Protein AF-0000000083108291 (afdb_homodimer)

Nearest PDB structures (foldseek):
  1y10-assembly2_C  TM=6.470E-01  e=4.473E-49  Mycobacterium tuberculosis
  1y10-assembly3_D  TM=6.664E-01  e=6.199E-48  Mycobacterium tuberculosis
  1y10-assembly3_B  TM=6.354E-01  e=3.206E-47  Mycobacterium tuberculosis
  2ev4-assembly1_B  TM=9.741E-01  e=1.485E-22  Mycobacterium tuberculosis
  5d15-assembly1_B  TM=8.722E-01  e=3.682E-12  Mycobacterium avium subsp. avium 10-9275

Sequence (782 aa):
MLIAPHHRLPALYVVVVEGHGAAGGDQDIDDLLEGLEGAARTERAELVRWLLGQGVTADEIRSTSPPLLLATRHLIGDDGTYVSTREISETHGIDLTLLQRVQRAIGLVRVDDPDAVVHMRADGEAAAHAQQFVELGLDPDQLVLVVRVLAEGLSRAAEVMRYTALSAIMRPGASEVEIAKSSKELVGRIAPMLGPMIQDMLFMQLRHMMETEAINAAERAAGKPLPGAREVTVGFADLVGFTRMGEAVSAEELGQVANRLADLARDVTVPPVRFIKTIGDAVMFVCPEPVPLLDVLLKLVDAVDTDNEFPRLRAGVASGMAVSRAGDWFGSPVNVASRVTDVARPGAVLVADSVWETIDGSGEFQGSFAGARRFKGIKSEVKVFRVRRGTMLIAPHHRLPALYVVVVEGHGAAGGDQDIDDLLEGLEGAARTERAELVRWLLGQGVTADEIRSTSPPLLLATRHLIGDDGTYVSTREISETHGIDLTLLQRVQRAIGLVRVDDPDAVVHMRADGEAAAHAQQFVELGLDPDQLVLVVRVLAEGLSRAAEVMRYTALSAIMRPGASEVEIAKSSKELVGRIAPMLGPMIQDMLFMQLRHMMETEAINAAERAAGKPLPGAREVTVGFADLVGFTRMGEAVSAEELGQVANRLADLARDVTVPPVRFIKTIGDAVMFVCPEPVPLLDVLLKLVDAVDTDNEFPRLRAGVASGMAVSRAGDWFGSPVNVASRVTDVARPGAVLVADSVWETIDGSGEFQGSFAGARRFKGIKSEVKVFRVRRGT

Structure (mmCIF, N/CA/C/O backbone):
data_AF-0000000083108291-model_v1
#
loop_
_entity.id
_entity.type
_entity.pdbx_description
1 polymer 'pH-sensitive adenylate cyclase'
#
loop_
_atom_site.group_PDB
_atom_site.id
_atom_site.type_symbol
_atom_site.label_atom_id
_atom_site.label_alt_id
_atom_site.label_comp_id
_atom_site.label_asym_id
_atom_site.label_entity_id
_atom_site.label_seq_id
_atom_site.pdbx_PDB_ins_code
_atom_site.Cartn_x
_atom_site.Cartn_y
_atom_site.Cartn_z
_atom_site.occupancy
_atom_site.B_iso_or_equiv
_atom_site.auth_seq_id
_atom_site.auth_comp_id
_atom_site.auth_asym_id
_atom_site.auth_atom_id
_atom_site.pdbx_PDB_model_num
ATOM 1 N N . MET A 1 1 ? -18.422 -33 38.812 1 21.42 1 MET A N 1
ATOM 2 C CA . MET A 1 1 ? -17.922 -31.656 39.156 1 21.42 1 MET A CA 1
ATOM 3 C C . MET A 1 1 ? -18.484 -30.609 38.188 1 21.42 1 MET A C 1
ATOM 5 O O . MET A 1 1 ? -18.438 -30.797 36.969 1 21.42 1 MET A O 1
ATOM 9 N N . LEU A 1 2 ? -19.172 -29.578 38.688 1 21.98 2 LEU A N 1
ATOM 10 C CA . LEU A 1 2 ? -20.234 -28.734 38.156 1 21.98 2 LEU A CA 1
ATOM 11 C C . LEU A 1 2 ? -19.688 -27.766 37.094 1 21.98 2 LEU A C 1
ATOM 13 O O . LEU A 1 2 ? -18.656 -27.125 37.312 1 21.98 2 LEU A O 1
ATOM 17 N N . ILE A 1 3 ? -19.953 -27.984 35.875 1 22.77 3 ILE A N 1
ATOM 18 C CA . ILE A 1 3 ? -19.531 -27.328 34.625 1 22.77 3 ILE A CA 1
ATOM 19 C C . ILE A 1 3 ? -19.938 -25.859 34.656 1 22.77 3 ILE A C 1
ATOM 21 O O . ILE A 1 3 ? -21.125 -25.531 34.688 1 22.77 3 ILE A O 1
ATOM 25 N N . ALA A 1 4 ? -19.156 -25.062 35.406 1 24.12 4 ALA A N 1
ATOM 26 C CA . ALA A 1 4 ? -19.609 -23.703 35.719 1 24.12 4 ALA A CA 1
ATOM 27 C C . ALA A 1 4 ? -20.031 -22.984 34.438 1 24.12 4 ALA A C 1
ATOM 29 O O . ALA A 1 4 ? -19.469 -23.203 33.375 1 24.12 4 ALA A O 1
ATOM 30 N N . PRO A 1 5 ? -21.125 -22.359 34.469 1 25.02 5 PRO A N 1
ATOM 31 C CA . PRO A 1 5 ? -21.906 -21.734 33.375 1 25.02 5 PRO A CA 1
ATOM 32 C C . PRO A 1 5 ? -21.094 -20.703 32.594 1 25.02 5 PRO A C 1
ATOM 34 O O . PRO A 1 5 ? -20.078 -20.219 33.062 1 25.02 5 PRO A O 1
ATOM 37 N N . HIS A 1 6 ? -21.297 -20.719 31.297 1 24.64 6 HIS A N 1
ATOM 38 C CA . HIS A 1 6 ? -20.812 -19.984 30.141 1 24.64 6 HIS A CA 1
ATOM 39 C C . HIS A 1 6 ? -20.922 -18.484 30.344 1 24.64 6 HIS A C 1
ATOM 41 O O . HIS A 1 6 ? -22 -17.969 30.625 1 24.64 6 HIS A O 1
ATOM 47 N N . HIS A 1 7 ? -19.969 -17.906 31.031 1 23.61 7 HIS A N 1
ATOM 48 C CA . HIS A 1 7 ? -19.953 -16.484 31.375 1 23.61 7 HIS A CA 1
ATOM 49 C C . HIS A 1 7 ? -20.234 -15.617 30.156 1 23.61 7 HIS A C 1
ATOM 51 O O . HIS A 1 7 ? -19.641 -15.805 29.109 1 23.61 7 HIS A O 1
ATOM 57 N N . ARG A 1 8 ? -21.453 -15.164 30 1 24.38 8 ARG A N 1
ATOM 58 C CA . ARG A 1 8 ? -22.031 -14.203 29.078 1 24.38 8 ARG A CA 1
ATOM 59 C C . ARG A 1 8 ? -21.109 -13.008 28.875 1 24.38 8 ARG A C 1
ATOM 61 O O . ARG A 1 8 ? -20.547 -12.477 29.844 1 24.38 8 ARG A O 1
ATOM 68 N N . LEU A 1 9 ? -20.484 -12.992 27.766 1 25.38 9 LEU A N 1
ATOM 69 C CA . LEU A 1 9 ? -19.641 -11.875 27.375 1 25.38 9 LEU A CA 1
ATOM 70 C C . LEU A 1 9 ? -20.344 -10.547 27.641 1 25.38 9 LEU A C 1
ATOM 72 O O . LEU A 1 9 ? -21.484 -10.352 27.203 1 25.38 9 LEU A O 1
ATOM 76 N N . PRO A 1 10 ? -20.109 -9.93 28.734 1 24.59 10 PRO A N 1
ATOM 77 C CA . PRO A 1 10 ? -20.875 -8.734 29.109 1 24.59 10 PRO A CA 1
ATOM 78 C C . PRO A 1 10 ? -21.047 -7.754 27.953 1 24.59 10 PRO A C 1
ATOM 80 O O . PRO A 1 10 ? -20.234 -7.727 27.031 1 24.59 10 PRO A O 1
ATOM 83 N N . ALA A 1 11 ? -22.312 -7.508 27.578 1 24.47 11 ALA A N 1
ATOM 84 C CA . ALA A 1 11 ? -22.812 -6.434 26.734 1 24.47 11 ALA A CA 1
ATOM 85 C C . ALA A 1 11 ? -22.047 -5.137 26.969 1 24.47 11 ALA A C 1
ATOM 87 O O . ALA A 1 11 ? -21.672 -4.832 28.109 1 24.47 11 ALA A O 1
ATOM 88 N N . LEU A 1 12 ? -21.391 -4.75 26 1 25.22 12 LEU A N 1
ATOM 89 C CA . LEU A 1 12 ? -20.797 -3.418 25.984 1 25.22 12 LEU A CA 1
ATOM 90 C C . LEU A 1 12 ? -21.75 -2.379 26.531 1 25.22 12 LEU A C 1
ATOM 92 O O . LEU A 1 12 ? -22.812 -2.137 25.953 1 25.22 12 LEU A O 1
ATOM 96 N N . TYR A 1 13 ? -22.016 -2.51 27.844 1 23.64 13 TYR A N 1
ATOM 97 C CA . TYR A 1 13 ? -22.781 -1.426 28.438 1 23.64 13 TYR A CA 1
ATOM 98 C C . TYR A 1 13 ? -22.297 -0.071 27.938 1 23.64 13 TYR A C 1
ATOM 100 O O . TYR A 1 13 ? -21.109 0.237 28 1 23.64 13 TYR A O 1
ATOM 108 N N . VAL A 1 14 ? -22.906 0.327 26.891 1 25.59 14 VAL A N 1
ATOM 109 C CA . VAL A 1 14 ? -22.859 1.754 26.594 1 25.59 14 VAL A CA 1
ATOM 110 C C . VAL A 1 14 ? -23.203 2.559 27.844 1 25.59 14 VAL A C 1
ATOM 112 O O . VAL A 1 14 ? -24.344 2.531 28.312 1 25.59 14 VAL A O 1
ATOM 115 N N . VAL A 1 15 ? -22.406 2.395 28.797 1 26.56 15 VAL A N 1
ATOM 116 C CA . VAL A 1 15 ? -22.672 3.336 29.875 1 26.56 15 VAL A CA 1
ATOM 117 C C . VAL A 1 15 ? -22.844 4.746 29.312 1 26.56 15 VAL A C 1
ATOM 119 O O . VAL A 1 15 ? -21.891 5.301 28.734 1 26.56 15 VAL A O 1
ATOM 122 N N . VAL A 1 16 ? -24.031 4.969 28.859 1 26.64 16 VAL A N 1
ATOM 123 C CA . VAL A 1 16 ? -24.406 6.367 28.688 1 26.64 16 VAL A CA 1
ATOM 124 C C . VAL A 1 16 ? -24.078 7.156 29.953 1 26.64 16 VAL A C 1
ATOM 126 O O . VAL A 1 16 ? -24.688 6.934 31 1 26.64 16 VAL A O 1
ATOM 129 N N . VAL A 1 17 ? -22.859 7.316 30.219 1 27.98 17 VAL A N 1
ATOM 130 C CA . VAL A 1 17 ? -22.672 8.289 31.297 1 27.98 17 VAL A CA 1
ATOM 131 C C . VAL A 1 17 ? -23.594 9.492 31.078 1 27.98 17 VAL A C 1
ATOM 133 O O . VAL A 1 17 ? -23.594 10.086 30 1 27.98 17 VAL A O 1
ATOM 136 N N . GLU A 1 18 ? -24.688 9.398 31.656 1 28.75 18 GLU A N 1
ATOM 137 C CA . GLU A 1 18 ? -25.469 10.633 31.797 1 28.75 18 GLU A CA 1
ATOM 138 C C . GLU A 1 18 ? -24.562 11.812 32.125 1 28.75 18 GLU A C 1
ATOM 140 O O . GLU A 1 18 ? -23.953 11.852 33.219 1 28.75 18 GLU A O 1
ATOM 145 N N . GLY A 1 19 ? -23.719 12.172 31.156 1 28.59 19 GLY A N 1
ATOM 146 C CA . GLY A 1 19 ? -23.078 13.453 31.438 1 28.59 19 GLY A CA 1
ATOM 147 C C . GLY A 1 19 ? -24 14.43 32.156 1 28.59 19 GLY A C 1
ATOM 148 O O . GLY A 1 19 ? -25.188 14.523 31.828 1 28.59 19 GLY A O 1
ATOM 149 N N . HIS A 1 20 ? -23.969 14.477 33.469 1 30.94 20 HIS A N 1
ATOM 150 C CA . HIS A 1 20 ? -24.562 15.641 34.125 1 30.94 20 HIS A CA 1
ATOM 151 C C . HIS A 1 20 ? -24.609 16.844 33.188 1 30.94 20 HIS A C 1
ATOM 153 O O . HIS A 1 20 ? -23.594 17.203 32.594 1 30.94 20 HIS A O 1
ATOM 159 N N . GLY A 1 21 ? -25.688 16.984 32.469 1 32.84 21 GLY A N 1
ATOM 160 C CA . GLY A 1 21 ? -26.047 18.234 31.812 1 32.84 21 GLY A CA 1
ATOM 161 C C . GLY A 1 21 ? -25.469 19.453 32.5 1 32.84 21 GLY A C 1
ATOM 162 O O . GLY A 1 21 ? -26.016 19.938 33.5 1 32.84 21 GLY A O 1
ATOM 163 N N . ALA A 1 22 ? -24.156 19.531 32.688 1 34.41 22 ALA A N 1
ATOM 164 C CA . ALA A 1 22 ? -23.734 20.875 33.094 1 34.41 22 ALA A CA 1
ATOM 165 C C . ALA A 1 22 ? -24.594 21.938 32.438 1 34.41 22 ALA A C 1
ATOM 167 O O . ALA A 1 22 ? -24.844 21.891 31.234 1 34.41 22 ALA A O 1
ATOM 168 N N . ALA A 1 23 ? -25.484 22.516 33.094 1 36.66 23 ALA A N 1
ATOM 169 C CA . ALA A 1 23 ? -26.141 23.781 32.812 1 36.66 23 ALA A CA 1
ATOM 170 C C . ALA A 1 23 ? -25.281 24.688 31.953 1 36.66 23 ALA A C 1
ATOM 172 O O . ALA A 1 23 ? -24.062 24.75 32.125 1 36.66 23 ALA A O 1
ATOM 173 N N . GLY A 1 24 ? -25.547 24.938 30.656 1 37.31 24 GLY A N 1
ATOM 174 C CA . GLY A 1 24 ? -25.094 25.969 29.734 1 37.31 24 GLY A CA 1
ATOM 175 C C . GLY A 1 24 ? -24.641 27.234 30.438 1 37.31 24 GLY A C 1
ATOM 176 O O . GLY A 1 24 ? -25.219 28.312 30.234 1 37.31 24 GLY A O 1
ATOM 177 N N . GLY A 1 25 ? -24.219 27.078 31.656 1 38.25 25 GLY A N 1
ATOM 178 C CA . GLY A 1 25 ? -23.781 28.359 32.188 1 38.25 25 GLY A CA 1
ATOM 179 C C . GLY A 1 25 ? -22.797 29.078 31.281 1 38.25 25 GLY A C 1
ATOM 180 O O . GLY A 1 25 ? -22.234 28.469 30.359 1 38.25 25 GLY A O 1
ATOM 181 N N . ASP A 1 26 ? -22.859 30.344 31.016 1 47.97 26 ASP A N 1
ATOM 182 C CA . ASP A 1 26 ? -21.984 31.297 30.344 1 47.97 26 ASP A CA 1
ATOM 183 C C . ASP A 1 26 ? -20.516 30.953 30.562 1 47.97 26 ASP A C 1
ATOM 185 O O . ASP A 1 26 ? -19.906 31.406 31.547 1 47.97 26 ASP A O 1
ATOM 189 N N . GLN A 1 27 ? -20.141 29.703 30.531 1 58.41 27 GLN A N 1
ATOM 190 C CA . GLN A 1 27 ? -18.75 29.359 30.766 1 58.41 27 GLN A CA 1
ATOM 191 C C . GLN A 1 27 ? -17.812 30.281 29.984 1 58.41 27 GLN A C 1
ATOM 193 O O . GLN A 1 27 ? -18.062 30.578 28.812 1 58.41 27 GLN A O 1
ATOM 198 N N . ASP A 1 28 ? -17.047 30.953 30.594 1 74.38 28 ASP A N 1
ATOM 199 C CA . ASP A 1 28 ? -16.016 31.859 30.094 1 74.38 28 ASP A CA 1
ATOM 200 C C . ASP A 1 28 ? -15.062 31.156 29.141 1 74.38 28 ASP A C 1
ATOM 202 O O . ASP A 1 28 ? -14.297 30.281 29.562 1 74.38 28 ASP A O 1
ATOM 206 N N . ILE A 1 29 ? -15.492 31.062 27.844 1 88 29 ILE A N 1
ATOM 207 C CA . ILE A 1 29 ? -14.688 30.422 26.812 1 88 29 ILE A CA 1
ATOM 208 C C . ILE A 1 29 ? -13.609 31.375 26.328 1 88 29 ILE A C 1
ATOM 210 O O . ILE A 1 29 ? -12.961 31.125 25.312 1 88 29 ILE A O 1
ATOM 214 N N . ASP A 1 30 ? -13.43 32.469 27.031 1 88.88 30 ASP A N 1
ATOM 215 C CA . ASP A 1 30 ? -12.492 33.5 26.562 1 88.88 30 ASP A CA 1
ATOM 216 C C . ASP A 1 30 ? -11.078 32.938 26.438 1 88.88 30 ASP A C 1
ATOM 218 O O . ASP A 1 30 ? -10.352 33.281 25.5 1 88.88 30 ASP A O 1
ATOM 222 N N . ASP A 1 31 ? -10.797 32.031 27.328 1 89.12 31 ASP A N 1
ATOM 223 C CA . ASP A 1 31 ? -9.461 31.422 27.312 1 89.12 31 ASP A CA 1
ATOM 224 C C . ASP A 1 31 ? -9.266 30.547 26.078 1 89.12 31 ASP A C 1
ATOM 226 O O . ASP A 1 31 ? -8.141 30.312 25.656 1 89.12 31 ASP A O 1
ATOM 230 N N . LEU A 1 32 ? -10.391 30.141 25.516 1 92.12 32 LEU A N 1
ATOM 231 C CA . LEU A 1 32 ? -10.336 29.234 24.359 1 92.12 32 LEU A CA 1
ATOM 232 C C . LEU A 1 32 ? -10.336 30.031 23.062 1 92.12 32 LEU A C 1
ATOM 234 O O . LEU A 1 32 ? -10.195 29.453 21.984 1 92.12 32 LEU A O 1
ATOM 238 N N . LEU A 1 33 ? -10.531 31.312 23.141 1 92 33 LEU A N 1
ATOM 239 C CA . LEU A 1 33 ? -10.641 32.156 21.969 1 92 33 LEU A CA 1
ATOM 240 C C . LEU A 1 33 ? -9.438 33.094 21.859 1 92 33 LEU A C 1
ATOM 242 O O . LEU A 1 33 ? -9.484 34.094 21.125 1 92 33 LEU A O 1
ATOM 246 N N . GLU A 1 34 ? -8.406 32.781 22.594 1 86.5 34 GLU A N 1
ATOM 247 C CA . GLU A 1 34 ? -7.234 33.656 22.625 1 86.5 34 GLU A CA 1
ATOM 248 C C . GLU A 1 34 ? -6.629 33.812 21.234 1 86.5 34 GLU A C 1
ATOM 250 O O . GLU A 1 34 ? -6.5 32.844 20.5 1 86.5 34 GLU A O 1
ATOM 255 N N . GLY A 1 35 ? -6.289 35.062 20.938 1 85.06 35 GLY A N 1
ATOM 256 C CA . GLY A 1 35 ? -5.617 35.375 19.688 1 85.06 35 GLY A CA 1
ATOM 257 C C . GLY A 1 35 ? -6.578 35.594 18.531 1 85.06 35 GLY A C 1
ATOM 258 O O . GLY A 1 35 ? -6.156 35.969 17.438 1 85.06 35 GLY A O 1
ATOM 259 N N . LEU A 1 36 ? -7.855 35.406 18.734 1 88.62 36 LEU A N 1
ATOM 260 C CA . LEU A 1 36 ? -8.844 35.594 17.688 1 88.62 36 LEU A CA 1
ATOM 261 C C . LEU A 1 36 ? -9.586 36.938 17.875 1 88.62 36 LEU A C 1
ATOM 263 O O . LEU A 1 36 ? -9.82 37.344 19 1 88.62 36 LEU A O 1
ATOM 267 N N . GLU A 1 37 ? -9.789 37.531 16.719 1 90.44 37 GLU A N 1
ATOM 268 C CA . GLU A 1 37 ? -10.516 38.781 16.75 1 90.44 37 GLU A CA 1
ATOM 269 C C . GLU A 1 37 ? -11.562 38.844 15.633 1 90.44 37 GLU A C 1
ATOM 271 O O . GLU A 1 37 ? -11.586 38 14.75 1 90.44 37 GLU A O 1
ATOM 276 N N . GLY A 1 38 ? -12.516 39.719 15.797 1 91.56 38 GLY A N 1
ATOM 277 C CA . GLY A 1 38 ? -13.492 40 14.758 1 91.56 38 GLY A CA 1
ATOM 278 C C . GLY A 1 38 ? -14.352 38.781 14.414 1 91.56 38 GLY A C 1
ATOM 279 O O . GLY A 1 38 ? -14.906 38.156 15.312 1 91.56 38 GLY A O 1
ATOM 280 N N . ALA A 1 39 ? -14.539 38.594 13.133 1 87.69 39 ALA A N 1
ATOM 281 C CA . ALA A 1 39 ? -15.406 37.531 12.625 1 87.69 39 ALA A CA 1
ATOM 282 C C . ALA A 1 39 ? -14.867 36.156 12.984 1 87.69 39 ALA A C 1
ATOM 284 O O . ALA A 1 39 ? -15.633 35.219 13.281 1 87.69 39 ALA A O 1
ATOM 285 N N . ALA A 1 40 ? -13.594 36.062 12.984 1 87.88 40 ALA A N 1
ATOM 286 C CA . ALA A 1 40 ? -12.969 34.781 13.32 1 87.88 40 ALA A CA 1
ATOM 287 C C . ALA A 1 40 ? -13.266 34.375 14.758 1 87.88 40 ALA A C 1
ATOM 289 O O . ALA A 1 40 ? -13.508 33.219 15.055 1 87.88 40 ALA A O 1
ATOM 290 N N . ARG A 1 41 ? -13.211 35.344 15.633 1 91.69 41 ARG A N 1
ATOM 291 C CA . ARG A 1 41 ? -13.5 35.062 17.031 1 91.69 41 ARG A CA 1
ATOM 292 C C . ARG A 1 41 ? -14.953 34.656 17.234 1 91.69 41 ARG A C 1
ATOM 294 O O . ARG A 1 41 ? -15.234 33.75 18 1 91.69 41 ARG A O 1
ATOM 301 N N . THR A 1 42 ? -15.844 35.312 16.547 1 92.94 42 THR A N 1
ATOM 302 C CA . THR A 1 42 ? -17.266 35 16.641 1 92.94 42 THR A CA 1
ATOM 303 C C . THR A 1 42 ? -17.531 33.594 16.141 1 92.94 42 THR A C 1
ATOM 305 O O . THR A 1 42 ? -18.281 32.812 16.781 1 92.94 42 THR A O 1
ATOM 308 N N . GLU A 1 43 ? -16.969 33.25 15.07 1 90.69 43 GLU A N 1
ATOM 309 C CA . GLU A 1 43 ? -17.156 31.938 14.484 1 90.69 43 GLU A CA 1
ATOM 310 C C . GLU A 1 43 ? -16.594 30.844 15.398 1 90.69 43 GLU A C 1
ATOM 312 O O . GLU A 1 43 ? -17.234 29.812 15.602 1 90.69 43 GLU A O 1
ATOM 317 N N . ARG A 1 44 ? -15.438 31.109 15.891 1 92.56 44 ARG A N 1
ATOM 318 C CA . ARG A 1 44 ? -14.82 30.141 16.797 1 92.56 44 ARG A CA 1
ATOM 319 C C . ARG A 1 44 ? -15.625 29.969 18.078 1 92.56 44 ARG A C 1
ATOM 321 O O . ARG A 1 44 ? -15.734 28.875 18.609 1 92.56 44 ARG A O 1
ATOM 328 N N . ALA A 1 45 ? -16.109 31.062 18.516 1 94.81 45 ALA A N 1
ATOM 329 C CA . ALA A 1 45 ? -16.922 31.016 19.719 1 94.81 45 ALA A CA 1
ATOM 330 C C . ALA A 1 45 ? -18.141 30.109 19.531 1 94.81 45 ALA A C 1
ATOM 332 O O . ALA A 1 45 ? -18.484 29.344 20.438 1 94.81 45 ALA A O 1
ATOM 333 N N . GLU A 1 46 ? -18.703 30.219 18.438 1 95.25 46 GLU A N 1
ATOM 334 C CA . GLU A 1 46 ? -19.844 29.375 18.125 1 95.25 46 GLU A CA 1
ATOM 335 C C . GLU A 1 46 ? -19.438 27.891 18.094 1 95.25 46 GLU A C 1
ATOM 337 O O . GLU A 1 46 ? -20.156 27.047 18.609 1 95.25 46 GLU A O 1
ATOM 342 N N . LEU A 1 47 ? -18.359 27.625 17.453 1 94.75 47 LEU A N 1
ATOM 343 C CA . LEU A 1 47 ? -17.859 26.25 17.375 1 94.75 47 LEU A CA 1
ATOM 344 C C . LEU A 1 47 ? -17.547 25.719 18.766 1 94.75 47 LEU A C 1
ATOM 346 O O . LEU A 1 47 ? -17.938 24.594 19.109 1 94.75 47 LEU A O 1
ATOM 350 N N . VAL A 1 48 ? -16.875 26.531 19.547 1 95.38 48 VAL A N 1
ATOM 351 C CA . VAL A 1 48 ? -16.438 26.109 20.859 1 95.38 48 VAL A CA 1
ATOM 352 C C . VAL A 1 48 ? -17.656 25.781 21.734 1 95.38 48 VAL A C 1
ATOM 354 O O . VAL A 1 48 ? -17.672 24.766 22.422 1 95.38 48 VAL A O 1
ATOM 357 N N . ARG A 1 49 ? -18.656 26.609 21.688 1 95.62 49 ARG A N 1
ATOM 358 C CA . ARG A 1 49 ? -19.875 26.375 22.453 1 95.62 49 ARG A CA 1
ATOM 359 C C . ARG A 1 49 ? -20.547 25.078 22 1 95.62 49 ARG A C 1
ATOM 361 O O . ARG A 1 49 ? -21.031 24.312 22.828 1 95.62 49 ARG A O 1
ATOM 368 N N . TRP A 1 50 ? -20.5 24.906 20.734 1 96 50 TRP A N 1
ATOM 369 C CA . TRP A 1 50 ? -21.109 23.688 20.219 1 96 50 TRP A CA 1
ATOM 370 C C . TRP A 1 50 ? -20.328 22.453 20.656 1 96 50 TRP A C 1
ATOM 372 O O . TRP A 1 50 ? -20.906 21.453 21.062 1 96 50 TRP A O 1
ATOM 382 N N . LEU A 1 51 ? -19.062 22.5 20.578 1 95.38 51 LEU A N 1
ATOM 383 C CA . LEU A 1 51 ? -18.203 21.375 20.953 1 95.38 51 LEU A CA 1
ATOM 384 C C . LEU A 1 51 ? -18.406 21.016 22.422 1 95.38 51 LEU A C 1
ATOM 386 O O . LEU A 1 51 ? -18.5 19.844 22.781 1 95.38 51 LEU A O 1
ATOM 390 N N . LEU A 1 52 ? -18.453 22.062 23.219 1 94.81 52 LEU A N 1
ATOM 391 C CA . LEU A 1 52 ? -18.703 21.828 24.641 1 94.81 52 LEU A CA 1
ATOM 392 C C . LEU A 1 52 ? -20.047 21.141 24.859 1 94.81 52 LEU A C 1
ATOM 394 O O . LEU A 1 52 ? -20.172 20.266 25.703 1 94.81 52 LEU A O 1
ATOM 398 N N . GLY A 1 53 ? -20.938 21.5 24.109 1 94.19 53 GLY A N 1
ATOM 399 C CA . GLY A 1 53 ? -22.25 20.859 24.156 1 94.19 53 GLY A CA 1
ATOM 400 C C . GLY A 1 53 ? -22.219 19.406 23.719 1 94.19 53 GLY A C 1
ATOM 401 O O . GLY A 1 53 ? -23.094 18.625 24.094 1 94.19 53 GLY A O 1
ATOM 402 N N . GLN A 1 54 ? -21.188 19.047 22.938 1 93.56 54 GLN A N 1
ATOM 403 C CA . GLN A 1 54 ? -21.047 17.688 22.438 1 93.56 54 GLN A CA 1
ATOM 404 C C . GLN A 1 54 ? -20.234 16.828 23.406 1 93.56 54 GLN A C 1
ATOM 406 O O . GLN A 1 54 ? -19.922 15.68 23.109 1 93.56 54 GLN A O 1
ATOM 411 N N . GLY A 1 55 ? -19.797 17.375 24.484 1 90.62 55 GLY A N 1
ATOM 412 C CA . GLY A 1 55 ? -19.047 16.625 25.484 1 90.62 55 GLY A CA 1
ATOM 413 C C . GLY A 1 55 ? -17.547 16.719 25.297 1 90.62 55 GLY A C 1
ATOM 414 O O . GLY A 1 55 ? -16.781 16 25.953 1 90.62 55 GLY A O 1
ATOM 415 N N . VAL A 1 56 ? -17.109 17.562 24.391 1 91.38 56 VAL A N 1
ATOM 416 C CA . VAL A 1 56 ? -15.68 17.797 24.219 1 91.38 56 VAL A CA 1
ATOM 417 C C . VAL A 1 56 ? -15.164 18.688 25.344 1 91.38 56 VAL A C 1
ATOM 419 O O . VAL A 1 56 ? -15.797 19.688 25.703 1 91.38 56 VAL A O 1
ATOM 422 N N . THR A 1 57 ? -14.102 18.312 25.922 1 90.62 57 THR A N 1
ATOM 423 C CA . THR A 1 57 ? -13.586 19.062 27.062 1 90.62 57 THR A CA 1
ATOM 424 C C . THR A 1 57 ? -12.82 20.297 26.609 1 90.62 57 THR A C 1
ATOM 426 O O . THR A 1 57 ? -12.375 20.375 25.469 1 90.62 57 THR A O 1
ATOM 429 N N . ALA A 1 58 ? -12.695 21.266 27.516 1 90.94 58 ALA A N 1
ATOM 430 C CA . ALA A 1 58 ? -11.93 22.484 27.234 1 90.94 58 ALA A CA 1
ATOM 431 C C . ALA A 1 58 ? -10.469 22.156 26.938 1 90.94 58 ALA A C 1
ATOM 433 O O . ALA A 1 58 ? -9.852 22.812 26.094 1 90.94 58 ALA A O 1
ATOM 434 N N . ASP A 1 59 ? -9.953 21.156 27.594 1 87.69 59 ASP A N 1
ATOM 435 C CA . ASP A 1 59 ? -8.562 20.766 27.391 1 87.69 59 ASP A CA 1
ATOM 436 C C . ASP A 1 59 ? -8.344 20.219 25.984 1 87.69 59 ASP A C 1
ATOM 438 O O . ASP A 1 59 ? -7.328 20.516 25.344 1 87.69 59 ASP A O 1
ATOM 442 N N . GLU A 1 60 ? -9.305 19.469 25.516 1 88.19 60 GLU A N 1
ATOM 443 C CA . GLU A 1 60 ? -9.227 18.953 24.156 1 88.19 60 GLU A CA 1
ATOM 444 C C . GLU A 1 60 ? -9.266 20.094 23.125 1 88.19 60 GLU A C 1
ATOM 446 O O . GLU A 1 60 ? -8.523 20.078 22.141 1 88.19 60 GLU A O 1
ATOM 451 N N . ILE A 1 61 ? -10.164 21.047 23.375 1 90 61 ILE A N 1
ATOM 452 C CA . ILE A 1 61 ? -10.32 22.172 22.453 1 90 61 ILE A CA 1
ATOM 453 C C . ILE A 1 61 ? -9.039 23 22.438 1 90 61 ILE A C 1
ATOM 455 O O . ILE A 1 61 ? -8.578 23.422 21.375 1 90 61 ILE A O 1
ATOM 459 N N . ARG A 1 62 ? -8.391 23.172 23.594 1 86.75 62 ARG A N 1
ATOM 460 C CA . ARG A 1 62 ? -7.172 23.969 23.719 1 86.75 62 ARG A CA 1
ATOM 461 C C . ARG A 1 62 ? -6.004 23.297 23 1 86.75 62 ARG A C 1
ATOM 463 O O . ARG A 1 62 ? -5.137 23.984 22.453 1 86.75 62 ARG A O 1
ATOM 470 N N . SER A 1 63 ? -6.047 21.984 22.906 1 79.56 63 SER A N 1
ATOM 471 C CA . SER A 1 63 ? -4.91 21.25 22.375 1 79.56 63 SER A CA 1
ATOM 472 C C . SER A 1 63 ? -5.027 21.062 20.875 1 79.56 63 SER A C 1
ATOM 474 O O . SER A 1 63 ? -4.117 20.531 20.234 1 79.56 63 SER A O 1
ATOM 476 N N . THR A 1 64 ? -6.129 21.422 20.359 1 78.81 64 THR A N 1
ATOM 477 C CA . THR A 1 64 ? -6.363 21.234 18.938 1 78.81 64 THR A CA 1
ATOM 478 C C . THR A 1 64 ? -6.711 22.562 18.266 1 78.81 64 THR A C 1
ATOM 480 O O . THR A 1 64 ? -7.664 23.234 18.656 1 78.81 64 THR A O 1
ATOM 483 N N . SER A 1 65 ? -5.91 23.031 17.281 1 75.12 65 SER A N 1
ATOM 484 C CA . SER A 1 65 ? -6.18 24.297 16.594 1 75.12 65 SER A CA 1
ATOM 485 C C . SER A 1 65 ? -6.039 24.141 15.078 1 75.12 65 SER A C 1
ATOM 487 O O . SER A 1 65 ? -4.945 23.859 14.578 1 75.12 65 SER A O 1
ATOM 489 N N . PRO A 1 66 ? -7.266 24.328 14.453 1 79.62 66 PRO A N 1
ATOM 490 C CA . PRO A 1 66 ? -8.648 24.516 14.891 1 79.62 66 PRO A CA 1
ATOM 491 C C . PRO A 1 66 ? -9.336 23.203 15.25 1 79.62 66 PRO A C 1
ATOM 493 O O . PRO A 1 66 ? -8.992 22.156 14.695 1 79.62 66 PRO A O 1
ATOM 496 N N . PRO A 1 67 ? -10.203 23.219 16.094 1 87.38 67 PRO A N 1
ATOM 497 C CA . PRO A 1 67 ? -10.812 21.984 16.609 1 87.38 67 PRO A CA 1
ATOM 498 C C . PRO A 1 67 ? -12.039 21.562 15.797 1 87.38 67 PRO A C 1
ATOM 500 O O . PRO A 1 67 ? -13.039 21.125 16.375 1 87.38 67 PRO A O 1
ATOM 503 N N . LEU A 1 68 ? -11.938 21.625 14.555 1 87.5 68 LEU A N 1
ATOM 504 C CA . LEU A 1 68 ? -13.07 21.422 13.648 1 87.5 68 LEU A CA 1
ATOM 505 C C . LEU A 1 68 ? -13.523 19.953 13.672 1 87.5 68 LEU A C 1
ATOM 507 O O . LEU A 1 68 ? -14.711 19.672 13.531 1 87.5 68 LEU A O 1
ATOM 511 N N . LEU A 1 69 ? -12.531 19.078 13.922 1 88.94 69 LEU A N 1
ATOM 512 C CA . LEU A 1 69 ? -12.859 17.672 13.719 1 88.94 69 LEU A CA 1
ATOM 513 C C . LEU A 1 69 ? -12.883 16.922 15.047 1 88.94 69 LEU A C 1
ATOM 515 O O . LEU A 1 69 ? -12.914 15.688 15.062 1 88.94 69 LEU A O 1
ATOM 519 N N . LEU A 1 70 ? -12.898 17.656 16.125 1 90.06 70 LEU A N 1
ATOM 520 C CA . LEU A 1 70 ? -12.812 17.016 17.438 1 90.06 70 LEU A CA 1
ATOM 521 C C . LEU A 1 70 ? -14.039 16.141 17.688 1 90.06 70 LEU A C 1
ATOM 523 O O . LEU A 1 70 ? -13.914 15.016 18.188 1 90.06 70 LEU A O 1
ATOM 527 N N . ALA A 1 71 ? -15.195 16.672 17.344 1 92.19 71 ALA A N 1
ATOM 528 C CA . ALA A 1 71 ? -16.422 15.891 17.562 1 92.19 71 ALA A CA 1
ATOM 529 C C . ALA A 1 71 ? -16.422 14.633 16.703 1 92.19 71 ALA A C 1
ATOM 531 O O . ALA A 1 71 ? -16.906 13.578 17.125 1 92.19 71 ALA A O 1
ATOM 532 N N . THR A 1 72 ? -15.938 14.727 15.555 1 92.12 72 THR A N 1
ATOM 533 C CA . THR A 1 72 ? -15.828 13.586 14.648 1 92.12 72 THR A CA 1
ATOM 534 C C . THR A 1 72 ? -14.844 12.555 15.195 1 92.12 72 THR A C 1
ATOM 536 O O . THR A 1 72 ? -15.109 11.352 15.156 1 92.12 72 THR A O 1
ATOM 539 N N . ARG A 1 73 ? -13.75 13.008 15.695 1 91.38 73 ARG A N 1
ATOM 540 C CA . ARG A 1 73 ? -12.742 12.117 16.25 1 91.38 73 ARG A CA 1
ATOM 541 C C . ARG A 1 73 ? -13.297 11.328 17.438 1 91.38 73 ARG A C 1
ATOM 543 O O . ARG A 1 73 ? -12.945 10.172 17.641 1 91.38 73 ARG A O 1
ATOM 550 N N . HIS A 1 74 ? -14.18 11.945 18.125 1 91.5 74 HIS A N 1
ATOM 551 C CA . HIS A 1 74 ? -14.836 11.266 19.234 1 91.5 74 HIS A CA 1
ATOM 552 C C . HIS A 1 74 ? -15.641 10.062 18.75 1 91.5 74 HIS A C 1
ATOM 554 O O . HIS A 1 74 ? -15.68 9.023 19.438 1 91.5 74 HIS A O 1
ATOM 560 N N . LEU A 1 75 ? -16.203 10.156 17.672 1 91.62 75 LEU A N 1
ATOM 561 C CA . LEU A 1 75 ? -17.047 9.094 17.109 1 91.62 75 LEU A CA 1
ATOM 562 C C . LEU A 1 75 ? -16.203 7.867 16.766 1 91.62 75 LEU A C 1
ATOM 564 O O . LEU A 1 75 ? -16.719 6.746 16.734 1 91.62 75 LEU A O 1
ATOM 568 N N . ILE A 1 76 ? -14.906 8.141 16.594 1 91.44 76 ILE A N 1
ATOM 569 C CA . ILE A 1 76 ? -14.102 7.012 16.141 1 91.44 76 ILE A CA 1
ATOM 570 C C . ILE A 1 76 ? -13.078 6.648 17.219 1 91.44 76 ILE A C 1
ATOM 572 O O . ILE A 1 76 ? -12.008 6.129 16.906 1 91.44 76 ILE A O 1
ATOM 576 N N . GLY A 1 77 ? -13.352 7.016 18.453 1 89.44 77 GLY A N 1
ATOM 577 C CA . GLY A 1 77 ? -12.648 6.398 19.562 1 89.44 77 GLY A CA 1
ATOM 578 C C . GLY A 1 77 ? -11.82 7.387 20.359 1 89.44 77 GLY A C 1
ATOM 579 O O . GLY A 1 77 ? -11.289 7.047 21.422 1 89.44 77 GLY A O 1
ATOM 580 N N . ASP A 1 78 ? -11.664 8.633 19.844 1 89.19 78 ASP A N 1
ATOM 581 C CA . ASP A 1 78 ? -10.891 9.641 20.562 1 89.19 78 ASP A CA 1
ATOM 582 C C . ASP A 1 78 ? -11.695 10.203 21.734 1 89.19 78 ASP A C 1
ATOM 584 O O . ASP A 1 78 ? -12.359 11.234 21.594 1 89.19 78 ASP A O 1
ATOM 588 N N . ASP A 1 79 ? -11.562 9.625 22.859 1 84.62 79 ASP A N 1
ATOM 589 C CA . ASP A 1 79 ? -12.305 10.109 24.031 1 84.62 79 ASP A CA 1
ATOM 590 C C . ASP A 1 79 ? -11.414 10.969 24.922 1 84.62 79 ASP A C 1
ATOM 592 O O . ASP A 1 79 ? -11.773 11.234 26.078 1 84.62 79 ASP A O 1
ATOM 596 N N . GLY A 1 80 ? -10.273 11.273 24.5 1 84.81 80 GLY A N 1
ATOM 597 C CA . GLY A 1 80 ? -9.367 12.141 25.219 1 84.81 80 GLY A CA 1
ATOM 598 C C . GLY A 1 80 ? -8.625 11.43 26.344 1 84.81 80 GLY A C 1
ATOM 599 O O . GLY A 1 80 ? -7.891 12.055 27.109 1 84.81 80 GLY A O 1
ATOM 600 N N . THR A 1 81 ? -8.797 10.109 26.422 1 89 81 THR A N 1
ATOM 601 C CA . THR A 1 81 ? -8.141 9.328 27.484 1 89 81 THR A CA 1
ATOM 602 C C . THR A 1 81 ? -6.836 8.727 26.969 1 89 81 THR A C 1
ATOM 604 O O . THR A 1 81 ? -6.797 8.141 25.891 1 89 81 THR A O 1
ATOM 607 N N . TYR A 1 82 ? -5.844 8.906 27.781 1 91.25 82 TYR A N 1
ATOM 608 C CA . TYR A 1 82 ? -4.523 8.383 27.438 1 91.25 82 TYR A CA 1
ATOM 609 C C . TYR A 1 82 ? -4.07 7.34 28.453 1 91.25 82 TYR A C 1
ATOM 611 O O . TYR A 1 82 ? -4.453 7.402 29.625 1 91.25 82 TYR A O 1
ATOM 619 N N . VAL A 1 83 ? -3.34 6.391 28 1 92.94 83 VAL A N 1
ATOM 620 C CA . VAL A 1 83 ? -2.848 5.293 28.828 1 92.94 83 VAL A CA 1
ATOM 621 C C . VAL A 1 83 ? -1.391 4.996 28.469 1 92.94 83 VAL A C 1
ATOM 623 O O . VAL A 1 83 ? -0.881 5.465 27.453 1 92.94 83 VAL A O 1
ATOM 626 N N . SER A 1 84 ? -0.743 4.293 29.406 1 94 84 SER A N 1
ATOM 627 C CA . SER A 1 84 ? 0.633 3.871 29.156 1 94 84 SER A CA 1
ATOM 628 C C . SER A 1 84 ? 0.683 2.496 28.5 1 94 84 SER A C 1
ATOM 630 O O . SER A 1 84 ? -0.318 1.776 28.469 1 94 84 SER A O 1
ATOM 632 N N . THR A 1 85 ? 1.834 2.225 27.922 1 92.38 85 THR A N 1
ATOM 633 C CA . THR A 1 85 ? 2.037 0.907 27.328 1 92.38 85 THR A CA 1
ATOM 634 C C . THR A 1 85 ? 1.842 -0.189 28.375 1 92.38 85 THR A C 1
ATOM 636 O O . THR A 1 85 ? 1.241 -1.227 28.078 1 92.38 85 THR A O 1
ATOM 639 N N . ARG A 1 86 ? 2.318 0.027 29.531 1 94.94 86 ARG A N 1
ATOM 640 C CA . ARG A 1 86 ? 2.174 -0.938 30.625 1 94.94 86 ARG A CA 1
ATOM 641 C C . ARG A 1 86 ? 0.705 -1.146 30.969 1 94.94 86 ARG A C 1
ATOM 643 O O . ARG A 1 86 ? 0.266 -2.279 31.188 1 94.94 86 ARG A O 1
ATOM 650 N N . GLU A 1 87 ? -0.017 -0.105 31.062 1 95.31 87 GLU A N 1
ATOM 651 C CA . GLU A 1 87 ? -1.442 -0.206 31.359 1 95.31 87 GLU A CA 1
ATOM 652 C C . GLU A 1 87 ? -2.172 -1.021 30.297 1 95.31 87 GLU A C 1
ATOM 654 O O . GLU A 1 87 ? -3.047 -1.829 30.625 1 95.31 87 GLU A O 1
ATOM 659 N N . ILE A 1 88 ? -1.874 -0.797 29.062 1 93.56 88 ILE A N 1
ATOM 660 C CA . ILE A 1 88 ? -2.477 -1.555 27.969 1 93.56 88 ILE A CA 1
ATOM 661 C C . ILE A 1 88 ? -2.129 -3.035 28.125 1 93.56 88 ILE A C 1
ATOM 663 O O . ILE A 1 88 ? -3.004 -3.896 28 1 93.56 88 ILE A O 1
ATOM 667 N N . SER A 1 89 ? -0.841 -3.264 28.359 1 95.12 89 SER A N 1
ATOM 668 C CA . SER A 1 89 ? -0.361 -4.633 28.531 1 95.12 89 SER A CA 1
ATOM 669 C C . SER A 1 89 ? -1.116 -5.352 29.641 1 95.12 89 SER A C 1
ATOM 671 O O . SER A 1 89 ? -1.58 -6.48 29.453 1 95.12 89 SER A O 1
ATOM 673 N N . GLU A 1 90 ? -1.275 -4.766 30.75 1 95.12 90 GLU A N 1
ATOM 674 C CA . GLU A 1 90 ? -1.932 -5.359 31.906 1 95.12 90 GLU A CA 1
ATOM 675 C C . GLU A 1 90 ? -3.432 -5.516 31.672 1 95.12 90 GLU A C 1
ATOM 677 O O . GLU A 1 90 ? -4.016 -6.547 32 1 95.12 90 GLU A O 1
ATOM 682 N N . THR A 1 91 ? -4.051 -4.57 31.109 1 93.81 91 THR A N 1
ATOM 683 C CA . THR A 1 91 ? -5.492 -4.566 30.891 1 93.81 91 THR A CA 1
ATOM 684 C C . THR A 1 91 ? -5.891 -5.641 29.875 1 93.81 91 THR A C 1
ATOM 686 O O . THR A 1 91 ? -6.91 -6.312 30.047 1 93.81 91 THR A O 1
ATOM 689 N N . HIS A 1 92 ? -5.055 -5.852 28.875 1 92.44 92 HIS A N 1
ATOM 690 C CA . HIS A 1 92 ? -5.449 -6.727 27.781 1 92.44 92 HIS A CA 1
ATOM 691 C C . HIS A 1 92 ? -4.645 -8.023 27.781 1 92.44 92 HIS A C 1
ATOM 693 O O . HIS A 1 92 ? -4.84 -8.883 26.922 1 92.44 92 HIS A O 1
ATOM 699 N N . GLY A 1 93 ? -3.643 -8.148 28.656 1 92.12 93 GLY A N 1
ATOM 700 C CA . GLY A 1 93 ? -2.896 -9.383 28.828 1 92.12 93 GLY A CA 1
ATOM 701 C C . GLY A 1 93 ? -1.903 -9.641 27.703 1 92.12 93 GLY A C 1
ATOM 702 O O . GLY A 1 93 ? -1.674 -10.781 27.328 1 92.12 93 GLY A O 1
ATOM 703 N N . ILE A 1 94 ? -1.421 -8.641 27.094 1 93 94 ILE A N 1
ATOM 704 C CA . ILE A 1 94 ? -0.434 -8.797 26.031 1 93 94 ILE A CA 1
ATOM 705 C C . ILE A 1 94 ? 0.969 -8.578 26.594 1 93 94 ILE A C 1
ATOM 707 O O . ILE A 1 94 ? 1.178 -7.691 27.422 1 93 94 ILE A O 1
ATOM 711 N N . ASP A 1 95 ? 1.895 -9.469 26.141 1 93.38 95 ASP A N 1
ATOM 712 C CA . ASP A 1 95 ? 3.295 -9.32 26.516 1 93.38 95 ASP A CA 1
ATOM 713 C C . ASP A 1 95 ? 3.811 -7.922 26.172 1 93.38 95 ASP A C 1
ATOM 715 O O . ASP A 1 95 ? 3.549 -7.406 25.094 1 93.38 95 ASP A O 1
ATOM 719 N N . LEU A 1 96 ? 4.504 -7.316 27.109 1 92.31 96 LEU A N 1
ATOM 720 C CA . LEU A 1 96 ? 4.949 -5.934 26.969 1 92.31 96 LEU A CA 1
ATOM 721 C C . LEU A 1 96 ? 5.875 -5.777 25.766 1 92.31 96 LEU A C 1
ATOM 723 O O . LEU A 1 96 ? 5.758 -4.816 25 1 92.31 96 LEU A O 1
ATOM 727 N N . THR A 1 97 ? 6.754 -6.715 25.578 1 90.38 97 THR A N 1
ATOM 728 C CA . THR A 1 97 ? 7.707 -6.641 24.469 1 90.38 97 THR A CA 1
ATOM 729 C C . THR A 1 97 ? 6.984 -6.754 23.141 1 90.38 97 THR A C 1
ATOM 731 O O . THR A 1 97 ? 7.285 -6.004 22.203 1 90.38 97 THR A O 1
ATOM 734 N N . LEU A 1 98 ? 6.059 -7.668 23.047 1 92.06 98 LEU A N 1
ATOM 735 C CA . LEU A 1 98 ? 5.273 -7.82 21.828 1 92.06 98 LEU A CA 1
ATOM 736 C C . LEU A 1 98 ? 4.441 -6.574 21.547 1 92.06 98 LEU A C 1
ATOM 738 O O . LEU A 1 98 ? 4.363 -6.105 20.406 1 92.06 98 LEU A O 1
ATOM 742 N N . LEU A 1 99 ? 3.85 -6.066 22.609 1 92.69 99 LEU A N 1
ATOM 743 C CA . LEU A 1 99 ? 3.029 -4.867 22.469 1 92.69 99 LEU A CA 1
ATOM 744 C C . LEU A 1 99 ? 3.852 -3.713 21.906 1 92.69 99 LEU A C 1
ATOM 746 O O . LEU A 1 99 ? 3.396 -3.002 21 1 92.69 99 LEU A O 1
ATOM 750 N N . GLN A 1 100 ? 4.984 -3.537 22.391 1 88 100 GLN A N 1
ATOM 751 C CA . GLN A 1 100 ? 5.852 -2.461 21.922 1 88 100 GLN A CA 1
ATOM 752 C C . GLN A 1 100 ? 6.23 -2.662 20.453 1 88 100 GLN A C 1
ATOM 754 O O . GLN A 1 100 ? 6.281 -1.702 19.672 1 88 100 GLN A O 1
ATOM 759 N N . ARG A 1 101 ? 6.473 -3.881 20.125 1 86.69 101 ARG A N 1
ATOM 760 C CA . ARG A 1 101 ? 6.793 -4.18 18.734 1 86.69 101 ARG A CA 1
ATOM 761 C C . ARG A 1 101 ? 5.605 -3.881 17.828 1 86.69 101 ARG A C 1
ATOM 763 O O . ARG A 1 101 ? 5.773 -3.326 16.734 1 86.69 101 ARG A O 1
ATOM 770 N N . VAL A 1 102 ? 4.445 -4.238 18.266 1 89.75 102 VAL A N 1
ATOM 771 C CA . VAL A 1 102 ? 3.229 -4.02 17.5 1 89.75 102 VAL A CA 1
ATOM 772 C C . VAL A 1 102 ? 2.951 -2.523 17.375 1 89.75 102 VAL A C 1
ATOM 774 O O . VAL A 1 102 ? 2.588 -2.033 16.312 1 89.75 102 VAL A O 1
ATOM 777 N N . GLN A 1 103 ? 3.092 -1.825 18.484 1 86.69 103 GLN A N 1
ATOM 778 C CA . GLN A 1 103 ? 2.891 -0.38 18.484 1 86.69 103 GLN A CA 1
ATOM 779 C C . GLN A 1 103 ? 3.828 0.304 17.484 1 86.69 103 GLN A C 1
ATOM 781 O O . GLN A 1 103 ? 3.416 1.208 16.766 1 86.69 103 GLN A O 1
ATOM 786 N N . ARG A 1 104 ? 5.027 -0.15 17.453 1 79.44 104 ARG A N 1
ATOM 787 C CA . ARG A 1 104 ? 5.992 0.387 16.5 1 79.44 104 ARG A CA 1
ATOM 788 C C . ARG A 1 104 ? 5.594 0.055 15.07 1 79.44 104 ARG A C 1
ATOM 790 O O . ARG A 1 104 ? 5.707 0.897 14.172 1 79.44 104 ARG A O 1
ATOM 797 N N . ALA A 1 105 ? 5.133 -1.146 14.914 1 81.81 105 ALA A N 1
ATOM 798 C CA . ALA A 1 105 ? 4.75 -1.612 13.586 1 81.81 105 ALA A CA 1
ATOM 799 C C . ALA A 1 105 ? 3.566 -0.814 13.039 1 81.81 105 ALA A C 1
ATOM 801 O O . ALA A 1 105 ? 3.492 -0.541 11.844 1 81.81 105 ALA A O 1
ATOM 802 N N . ILE A 1 106 ? 2.697 -0.413 13.906 1 81.94 106 ILE A N 1
ATOM 803 C CA . ILE A 1 106 ? 1.497 0.313 13.508 1 81.94 106 ILE A CA 1
ATOM 804 C C . ILE A 1 106 ? 1.841 1.78 13.258 1 81.94 106 ILE A C 1
ATOM 806 O O . ILE A 1 106 ? 1.113 2.484 12.555 1 81.94 106 ILE A O 1
ATOM 810 N N . GLY A 1 107 ? 2.924 2.27 13.797 1 72.94 107 GLY A N 1
ATOM 811 C CA . GLY A 1 107 ? 3.34 3.652 13.625 1 72.94 107 GLY A CA 1
ATOM 812 C C . GLY A 1 107 ? 2.969 4.543 14.797 1 72.94 107 GLY A C 1
ATOM 813 O O . GLY A 1 107 ? 2.818 5.754 14.641 1 72.94 107 GLY A O 1
ATOM 814 N N . LEU A 1 108 ? 2.719 3.992 15.875 1 68.44 108 LEU A N 1
ATOM 815 C CA . LEU A 1 108 ? 2.418 4.781 17.062 1 68.44 108 LEU A CA 1
ATOM 816 C C . LEU A 1 108 ? 3.695 5.352 17.672 1 68.44 108 LEU A C 1
ATOM 818 O O . LEU A 1 108 ? 4.797 4.91 17.344 1 68.44 108 LEU A O 1
ATOM 822 N N . VAL A 1 109 ? 3.547 6.363 18.375 1 64.88 109 VAL A N 1
ATOM 823 C CA . VAL A 1 109 ? 4.652 7.078 19 1 64.88 109 VAL A CA 1
ATOM 824 C C . VAL A 1 109 ? 5.523 6.098 19.797 1 64.88 109 VAL A C 1
ATOM 826 O O . VAL A 1 109 ? 5.008 5.23 20.5 1 64.88 109 VAL A O 1
ATOM 829 N N . ARG A 1 110 ? 6.738 6.234 19.484 1 65.69 110 ARG A N 1
ATOM 830 C CA . ARG A 1 110 ? 7.695 5.406 20.203 1 65.69 110 ARG A CA 1
ATOM 831 C C . ARG A 1 110 ? 8.141 6.09 21.5 1 65.69 110 ARG A C 1
ATOM 833 O O . ARG A 1 110 ? 8.562 7.246 21.484 1 65.69 110 ARG A O 1
ATOM 840 N N . VAL A 1 111 ? 7.723 5.395 22.562 1 68.19 111 VAL A N 1
ATOM 841 C CA . VAL A 1 111 ? 8.242 5.875 23.828 1 68.19 111 VAL A CA 1
ATOM 842 C C . VAL A 1 111 ? 9.008 4.758 24.531 1 68.19 111 VAL A C 1
ATOM 844 O O . VAL A 1 111 ? 8.547 3.613 24.578 1 68.19 111 VAL A O 1
ATOM 847 N N . ASP A 1 112 ? 10.195 5.066 24.859 1 75.75 112 ASP A N 1
ATOM 848 C CA . ASP A 1 112 ? 11.031 4.078 25.516 1 75.75 112 ASP A CA 1
ATOM 849 C C . ASP A 1 112 ? 10.5 3.74 26.906 1 75.75 112 ASP A C 1
ATOM 851 O O . ASP A 1 112 ? 10.539 2.582 27.328 1 75.75 112 ASP A O 1
ATOM 855 N N . ASP A 1 113 ? 9.906 4.742 27.594 1 86.88 113 ASP A N 1
ATOM 856 C CA . ASP A 1 113 ? 9.352 4.52 28.922 1 86.88 113 ASP A CA 1
ATOM 857 C C . ASP A 1 113 ? 7.969 3.875 28.844 1 86.88 113 ASP A C 1
ATOM 859 O O . ASP A 1 113 ? 7 4.527 28.453 1 86.88 113 ASP A O 1
ATOM 863 N N . PRO A 1 114 ? 7.859 2.631 29.281 1 90.69 114 PRO A N 1
ATOM 864 C CA . PRO A 1 114 ? 6.578 1.931 29.172 1 90.69 114 PRO A CA 1
ATOM 865 C C . PRO A 1 114 ? 5.52 2.496 30.125 1 90.69 114 PRO A C 1
ATOM 867 O O . PRO A 1 114 ? 4.34 2.15 30 1 90.69 114 PRO A O 1
ATOM 870 N N . ASP A 1 1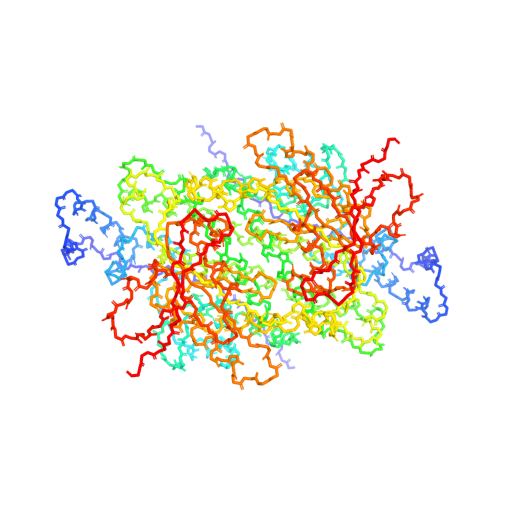15 ? 5.898 3.393 31 1 93.31 115 ASP A N 1
ATOM 871 C CA . ASP A 1 115 ? 4.949 3.941 31.969 1 93.31 115 ASP A CA 1
ATOM 872 C C . ASP A 1 115 ? 4.469 5.324 31.531 1 93.31 115 ASP A C 1
ATOM 874 O O . ASP A 1 115 ? 3.592 5.91 32.188 1 93.31 115 ASP A O 1
ATOM 878 N N . ALA A 1 116 ? 5.035 5.789 30.5 1 91.94 116 ALA A N 1
ATOM 879 C CA . ALA A 1 116 ? 4.602 7.09 30 1 91.94 116 ALA A CA 1
ATOM 880 C C . ALA A 1 116 ? 3.172 7.023 29.469 1 91.94 116 ALA A C 1
ATOM 882 O O . ALA A 1 116 ? 2.826 6.117 28.703 1 91.94 116 ALA A O 1
ATOM 883 N N . VAL A 1 117 ? 2.322 7.887 29.938 1 92.19 117 VAL A N 1
ATOM 884 C CA . VAL A 1 117 ? 0.923 7.938 29.531 1 92.19 117 VAL A CA 1
ATOM 885 C C . VAL A 1 117 ? 0.786 8.789 28.266 1 92.19 117 VAL A C 1
ATOM 887 O O . VAL A 1 117 ? 0.451 9.969 28.328 1 92.19 117 VAL A O 1
ATOM 890 N N . VAL A 1 118 ? 0.992 8.117 27.109 1 87.94 118 VAL A N 1
ATOM 891 C CA . VAL A 1 118 ? 1.086 8.922 25.891 1 87.94 118 VAL A CA 1
ATOM 892 C C . VAL A 1 118 ? 0.213 8.305 24.797 1 87.94 118 VAL A C 1
ATOM 894 O O . VAL A 1 118 ? 0.005 8.906 23.75 1 87.94 118 VAL A O 1
ATOM 897 N N . HIS A 1 119 ? -0.317 7.098 25.047 1 88.38 119 HIS A N 1
ATOM 898 C CA . HIS A 1 119 ? -1.099 6.426 24.016 1 88.38 119 HIS A CA 1
ATOM 899 C C . HIS A 1 119 ? -2.594 6.621 24.234 1 88.38 119 HIS A C 1
ATOM 901 O O . HIS A 1 119 ? -3.092 6.418 25.344 1 88.38 119 HIS A O 1
ATOM 907 N N . MET A 1 120 ? -3.229 7.07 23.172 1 89.25 120 MET A N 1
ATOM 908 C CA . MET A 1 120 ? -4.684 7.074 23.266 1 89.25 120 MET A CA 1
ATOM 909 C C . MET A 1 120 ? -5.211 5.68 23.578 1 89.25 120 MET A C 1
ATOM 911 O O . MET A 1 120 ? -4.742 4.691 23.016 1 89.25 120 MET A O 1
ATOM 915 N N . ARG A 1 121 ? -6.168 5.598 24.453 1 90.75 121 ARG A N 1
ATOM 916 C CA . ARG A 1 121 ? -6.695 4.316 24.906 1 90.75 121 ARG A CA 1
ATOM 917 C C . ARG A 1 121 ? -7.176 3.473 23.734 1 90.75 121 ARG A C 1
ATOM 919 O O . ARG A 1 121 ? -6.859 2.285 23.641 1 90.75 121 ARG A O 1
ATOM 926 N N . ALA A 1 122 ? -7.93 4.105 22.844 1 90.06 122 ALA A N 1
ATOM 927 C CA . ALA A 1 122 ? -8.453 3.389 21.688 1 90.06 122 ALA A CA 1
ATOM 928 C C . ALA A 1 122 ? -7.328 2.826 20.828 1 90.06 122 ALA A C 1
ATOM 930 O O . ALA A 1 122 ? -7.457 1.749 20.25 1 90.06 122 ALA A O 1
ATOM 931 N N . ASP A 1 123 ? -6.215 3.496 20.703 1 88.44 123 ASP A N 1
ATOM 932 C CA . ASP A 1 123 ? -5.07 3.035 19.922 1 88.44 123 ASP A CA 1
ATOM 933 C C . ASP A 1 123 ? -4.398 1.837 20.594 1 88.44 123 ASP A C 1
ATOM 935 O O . ASP A 1 123 ? -3.938 0.919 19.906 1 88.44 123 ASP A O 1
ATOM 939 N N . GLY A 1 124 ? -4.387 1.909 21.906 1 86.44 124 GLY A N 1
ATOM 940 C CA . GLY A 1 124 ? -3.857 0.78 22.656 1 86.44 124 GLY A CA 1
ATOM 941 C C . GLY A 1 124 ? -4.652 -0.495 22.453 1 86.44 124 GLY A C 1
ATOM 942 O O . GLY A 1 124 ? -4.078 -1.579 22.328 1 86.44 124 GLY A O 1
ATOM 943 N N . GLU A 1 125 ? -5.914 -0.351 22.406 1 86.31 125 GLU A N 1
ATOM 944 C CA . GLU A 1 125 ? -6.801 -1.494 22.203 1 86.31 125 GLU A CA 1
ATOM 945 C C . GLU A 1 125 ? -6.566 -2.133 20.828 1 86.31 125 GLU A C 1
ATOM 947 O O . GLU A 1 125 ? -6.578 -3.359 20.703 1 86.31 125 GLU A O 1
ATOM 952 N N . ALA A 1 126 ? -6.375 -1.34 19.875 1 87.62 126 ALA A N 1
ATOM 953 C CA . ALA A 1 126 ? -6.121 -1.836 18.531 1 87.62 126 ALA A CA 1
ATOM 954 C C . ALA A 1 126 ? -4.867 -2.705 18.484 1 87.62 126 ALA A C 1
ATOM 956 O O . ALA A 1 126 ? -4.844 -3.74 17.812 1 87.62 126 ALA A O 1
ATOM 957 N N . ALA A 1 127 ? -3.869 -2.311 19.234 1 87.38 127 ALA A N 1
ATOM 958 C CA . ALA A 1 127 ? -2.605 -3.043 19.25 1 87.38 127 ALA A CA 1
ATOM 959 C C . ALA A 1 127 ? -2.742 -4.352 20.031 1 87.38 127 ALA A C 1
ATOM 961 O O . ALA A 1 127 ? -2.031 -5.32 19.75 1 87.38 127 ALA A O 1
ATOM 962 N N . ALA A 1 128 ? -3.717 -4.387 20.922 1 89.38 128 ALA A N 1
ATOM 963 C CA . ALA A 1 128 ? -3.844 -5.523 21.828 1 89.38 128 ALA A CA 1
ATOM 964 C C . ALA A 1 128 ? -4.473 -6.723 21.125 1 89.38 128 ALA A C 1
ATOM 966 O O . ALA A 1 128 ? -4.395 -7.852 21.609 1 89.38 128 ALA A O 1
ATOM 967 N N . HIS A 1 129 ? -5.07 -6.547 19.969 1 90.69 129 HIS A N 1
ATOM 968 C CA . HIS A 1 129 ? -5.641 -7.641 19.188 1 90.69 129 HIS A CA 1
ATOM 969 C C . HIS A 1 129 ? -4.594 -8.703 18.875 1 90.69 129 HIS A C 1
ATOM 971 O O . HIS A 1 129 ? -4.926 -9.883 18.734 1 90.69 129 HIS A O 1
ATOM 977 N N . ALA A 1 130 ? -3.316 -8.273 18.766 1 91.19 130 ALA A N 1
ATOM 978 C CA . ALA A 1 130 ? -2.232 -9.172 18.359 1 91.19 130 ALA A CA 1
ATOM 979 C C . ALA A 1 130 ? -2.129 -10.359 19.328 1 91.19 130 ALA A C 1
ATOM 981 O O . ALA A 1 130 ? -1.8 -11.469 18.906 1 91.19 130 ALA A O 1
ATOM 982 N N . GLN A 1 131 ? -2.461 -10.109 20.562 1 92 131 GLN A N 1
ATOM 983 C CA . GLN A 1 131 ? -2.354 -11.156 21.578 1 92 131 GLN A CA 1
ATOM 984 C C . GLN A 1 131 ? -3.268 -12.336 21.25 1 92 131 GLN A C 1
ATOM 986 O O . GLN A 1 131 ? -2.891 -13.492 21.438 1 92 131 GLN A O 1
ATOM 991 N N . GLN A 1 132 ? -4.41 -12.07 20.828 1 92.38 132 GLN A N 1
ATOM 992 C CA . GLN A 1 132 ? -5.375 -13.109 20.516 1 92.38 132 GLN A CA 1
ATOM 993 C C . GLN A 1 132 ? -4.855 -14.016 19.391 1 92.38 132 GLN A C 1
ATOM 995 O O . GLN A 1 132 ? -5.086 -15.227 19.406 1 92.38 132 GLN A O 1
ATOM 1000 N N . PHE A 1 133 ? -4.129 -13.5 18.484 1 94 133 PHE A N 1
ATOM 1001 C CA . PHE A 1 133 ? -3.6 -14.273 17.359 1 94 133 PHE A CA 1
ATOM 1002 C C . PHE A 1 133 ? -2.408 -15.117 17.797 1 94 133 PHE A C 1
ATOM 1004 O O . PHE A 1 133 ? -2.221 -16.234 17.312 1 94 133 PHE A O 1
ATOM 1011 N N . VAL A 1 134 ? -1.644 -14.594 18.719 1 93.12 134 VAL A N 1
ATOM 1012 C CA . VAL A 1 134 ? -0.537 -15.367 19.281 1 93.12 134 VAL A CA 1
ATOM 1013 C C . VAL A 1 134 ? -1.078 -16.594 20 1 93.12 134 VAL A C 1
ATOM 1015 O O . VAL A 1 134 ? -0.506 -17.688 19.906 1 93.12 134 VAL A O 1
ATOM 1018 N N . GLU A 1 135 ? -2.129 -16.406 20.672 1 92.94 135 GLU A N 1
ATOM 1019 C CA . GLU A 1 135 ? -2.732 -17.484 21.438 1 92.94 135 GLU A CA 1
ATOM 1020 C C . GLU A 1 135 ? -3.244 -18.594 20.516 1 92.94 135 GLU A C 1
ATOM 1022 O O . GLU A 1 135 ? -3.393 -19.75 20.938 1 92.94 135 GLU A O 1
ATOM 1027 N N . LEU A 1 136 ? -3.424 -18.266 19.297 1 92.94 136 LEU A N 1
ATOM 1028 C CA . LEU A 1 136 ? -3.898 -19.234 18.328 1 92.94 136 LEU A CA 1
ATOM 1029 C C . LEU A 1 136 ? -2.727 -19.969 17.656 1 92.94 136 LEU A C 1
ATOM 1031 O O . LEU A 1 136 ? -2.926 -20.781 16.766 1 92.94 136 LEU A O 1
ATOM 1035 N N . GLY A 1 137 ? -1.516 -19.625 18.047 1 91.31 137 GLY A N 1
ATOM 1036 C CA . GLY A 1 137 ? -0.351 -20.359 17.578 1 91.31 137 GLY A CA 1
ATOM 1037 C C . GLY A 1 137 ? 0.388 -19.641 16.469 1 91.31 137 GLY A C 1
ATOM 1038 O O . GLY A 1 137 ? 1.294 -20.219 15.852 1 91.31 137 GLY A O 1
ATOM 1039 N N . LEU A 1 138 ? 0.033 -18.469 16.125 1 93.12 138 LEU A N 1
ATOM 1040 C CA . LEU A 1 138 ? 0.738 -17.734 15.078 1 93.12 138 LEU A CA 1
ATOM 1041 C C . LEU A 1 138 ? 2.061 -17.188 15.602 1 93.12 138 LEU A C 1
ATOM 1043 O O . LEU A 1 138 ? 2.145 -16.75 16.75 1 93.12 138 LEU A O 1
ATOM 1047 N N . ASP A 1 139 ? 3.033 -17.234 14.82 1 91.5 139 ASP A N 1
ATOM 1048 C CA . ASP A 1 139 ? 4.367 -16.734 15.148 1 91.5 139 ASP A CA 1
ATOM 1049 C C . ASP A 1 139 ? 4.355 -15.227 15.367 1 91.5 139 ASP A C 1
ATOM 1051 O O . ASP A 1 139 ? 3.914 -14.477 14.492 1 91.5 139 ASP A O 1
ATOM 1055 N N . PRO A 1 140 ? 4.859 -14.727 16.484 1 91.31 140 PRO A N 1
ATOM 1056 C CA . PRO A 1 140 ? 4.832 -13.297 16.797 1 91.31 140 PRO A CA 1
ATOM 1057 C C . PRO A 1 140 ? 5.57 -12.453 15.758 1 91.31 140 PRO A C 1
ATOM 1059 O O . PRO A 1 140 ? 5.125 -11.359 15.422 1 91.31 140 PRO A O 1
ATOM 1062 N N . ASP A 1 141 ? 6.676 -12.953 15.25 1 85.81 141 ASP A N 1
ATOM 1063 C CA . ASP A 1 141 ? 7.434 -12.188 14.258 1 85.81 141 ASP A CA 1
ATOM 1064 C C . ASP A 1 141 ? 6.617 -11.977 12.984 1 85.81 141 ASP A C 1
ATOM 1066 O O . ASP A 1 141 ? 6.617 -10.883 12.414 1 85.81 141 ASP A O 1
ATOM 1070 N N . GLN A 1 142 ? 5.91 -13.016 12.602 1 85.94 142 GLN A N 1
ATOM 1071 C CA . GLN A 1 142 ? 5.074 -12.93 11.414 1 85.94 142 GLN A CA 1
ATOM 1072 C C . GLN A 1 142 ? 3.865 -12.023 11.656 1 85.94 142 GLN A C 1
ATOM 1074 O O . GLN A 1 142 ? 3.432 -11.305 10.758 1 85.94 142 GLN A O 1
ATOM 1079 N N . LEU A 1 143 ? 3.414 -12.141 12.844 1 91.06 143 LEU A N 1
ATOM 1080 C CA . LEU A 1 143 ? 2.271 -11.305 13.195 1 91.06 143 LEU A CA 1
ATOM 1081 C C . LEU A 1 143 ? 2.637 -9.828 13.133 1 91.06 143 LEU A C 1
ATOM 1083 O O . LEU A 1 143 ? 1.846 -9.008 12.664 1 91.06 143 LEU A O 1
ATOM 1087 N N . VAL A 1 144 ? 3.76 -9.453 13.633 1 88.75 144 VAL A N 1
ATOM 1088 C CA . VAL A 1 144 ? 4.227 -8.07 13.586 1 88.75 144 VAL A CA 1
ATOM 1089 C C . VAL A 1 144 ? 4.332 -7.617 12.133 1 88.75 144 VAL A C 1
ATOM 1091 O O . VAL A 1 144 ? 3.984 -6.48 11.805 1 88.75 144 VAL A O 1
ATOM 1094 N N . LEU A 1 145 ? 4.758 -8.508 11.266 1 84 145 LEU A N 1
ATOM 1095 C CA . LEU A 1 145 ? 4.848 -8.195 9.844 1 84 145 LEU A CA 1
ATOM 1096 C C . LEU A 1 145 ? 3.463 -7.941 9.258 1 84 145 LEU A C 1
ATOM 1098 O O . LEU A 1 145 ? 3.277 -6.996 8.484 1 84 145 LEU A O 1
ATOM 1102 N N . VAL A 1 146 ? 2.475 -8.766 9.609 1 90.38 146 VAL A N 1
ATOM 1103 C CA . VAL A 1 146 ? 1.107 -8.602 9.125 1 90.38 146 VAL A CA 1
ATOM 1104 C C . VAL A 1 146 ? 0.564 -7.242 9.555 1 90.38 146 VAL A C 1
ATOM 1106 O O . VAL A 1 146 ? 0.002 -6.508 8.742 1 90.38 146 VAL A O 1
ATOM 1109 N N . VAL A 1 147 ? 0.767 -6.934 10.82 1 91.25 147 VAL A N 1
ATOM 1110 C CA . VAL A 1 147 ? 0.275 -5.676 11.375 1 91.25 147 VAL A CA 1
ATOM 1111 C C . VAL A 1 147 ? 0.925 -4.5 10.648 1 91.25 147 VAL A C 1
ATOM 1113 O O . VAL A 1 147 ? 0.254 -3.521 10.32 1 91.25 147 VAL A O 1
ATOM 1116 N N . ARG A 1 148 ? 2.119 -4.625 10.43 1 85.88 148 ARG A N 1
ATOM 1117 C CA . ARG A 1 148 ? 2.871 -3.568 9.758 1 85.88 148 ARG A CA 1
ATOM 1118 C C . ARG A 1 148 ? 2.332 -3.322 8.352 1 85.88 148 ARG A C 1
ATOM 1120 O O . ARG A 1 148 ? 2.102 -2.176 7.961 1 85.88 148 ARG A O 1
ATOM 1127 N N . VAL A 1 149 ? 2.215 -4.336 7.574 1 85.06 149 VAL A N 1
ATOM 1128 C CA . VAL A 1 149 ? 1.757 -4.23 6.191 1 85.06 149 VAL A CA 1
ATOM 1129 C C . VAL A 1 149 ? 0.326 -3.697 6.16 1 85.06 149 VAL A C 1
ATOM 1131 O O . VAL A 1 149 ? -0.006 -2.84 5.34 1 85.06 149 VAL A O 1
ATOM 1134 N N . LEU A 1 150 ? -0.467 -4.184 7.051 1 90.56 150 LEU A N 1
ATOM 1135 C CA . LEU A 1 150 ? -1.844 -3.713 7.148 1 90.56 150 LEU A CA 1
ATOM 1136 C C . LEU A 1 150 ? -1.885 -2.227 7.492 1 90.56 150 LEU A C 1
ATOM 1138 O O . LEU A 1 150 ? -2.648 -1.468 6.895 1 90.56 150 LEU A O 1
ATOM 1142 N N . ALA A 1 151 ? -1.079 -1.863 8.477 1 88.06 151 ALA A N 1
ATOM 1143 C CA . ALA A 1 151 ? -1.038 -0.467 8.898 1 88.06 151 ALA A CA 1
ATOM 1144 C C . ALA A 1 151 ? -0.638 0.449 7.75 1 88.06 151 ALA A C 1
ATOM 1146 O O . ALA A 1 151 ? -1.223 1.52 7.566 1 88.06 151 ALA A O 1
ATOM 1147 N N . GLU A 1 152 ? 0.256 0.054 7.023 1 81 152 GLU A N 1
ATOM 1148 C CA . GLU A 1 152 ? 0.719 0.839 5.883 1 81 152 GLU A CA 1
ATOM 1149 C C . GLU A 1 152 ? -0.391 1.021 4.852 1 81 152 GLU A C 1
ATOM 1151 O O . GLU A 1 152 ? -0.617 2.131 4.363 1 81 152 GLU A O 1
ATOM 1156 N N . GLY A 1 153 ? -0.99 -0.072 4.512 1 85.88 153 GLY A N 1
ATOM 1157 C CA . GLY A 1 153 ? -2.09 0.002 3.562 1 85.88 153 GLY A CA 1
ATOM 1158 C C . GLY A 1 153 ? -3.242 0.858 4.051 1 85.88 153 GLY A C 1
ATOM 1159 O O . GLY A 1 153 ? -3.785 1.668 3.295 1 85.88 153 GLY A O 1
ATOM 1160 N N . LEU A 1 154 ? -3.527 0.717 5.273 1 90.56 154 LEU A N 1
ATOM 1161 C CA . LEU A 1 154 ? -4.66 1.444 5.84 1 90.56 154 LEU A CA 1
ATOM 1162 C C . LEU A 1 154 ? -4.328 2.924 6 1 90.56 154 LEU A C 1
ATOM 1164 O O . LEU A 1 154 ? -5.215 3.775 5.926 1 90.56 154 LEU A O 1
ATOM 1168 N N . SER A 1 155 ? -3.1 3.246 6.285 1 85.31 155 SER A N 1
ATOM 1169 C CA . SER A 1 155 ? -2.691 4.645 6.359 1 85.31 155 SER A CA 1
ATOM 1170 C C . SER A 1 155 ? -2.936 5.363 5.035 1 85.31 155 SER A C 1
ATOM 1172 O O . SER A 1 155 ? -3.447 6.484 5.016 1 85.31 155 SER A O 1
ATOM 1174 N N . ARG A 1 156 ? -2.613 4.723 3.984 1 81.69 156 ARG A N 1
ATOM 1175 C CA . ARG A 1 156 ? -2.854 5.297 2.666 1 81.69 156 ARG A CA 1
ATOM 1176 C C . ARG A 1 156 ? -4.348 5.445 2.396 1 81.69 156 ARG A C 1
ATOM 1178 O O . ARG A 1 156 ? -4.789 6.465 1.857 1 81.69 156 ARG A O 1
ATOM 1185 N N . ALA A 1 157 ? -5.043 4.438 2.75 1 89.69 157 ALA A N 1
ATOM 1186 C CA . ALA A 1 157 ? -6.492 4.492 2.561 1 89.69 157 ALA A CA 1
ATOM 1187 C C . ALA A 1 157 ? -7.113 5.617 3.385 1 89.69 157 ALA A C 1
ATOM 1189 O O . ALA A 1 157 ? -8.008 6.32 2.912 1 89.69 157 ALA A O 1
ATOM 1190 N N . ALA A 1 158 ? -6.594 5.77 4.594 1 88.69 158 ALA A N 1
ATOM 1191 C CA . ALA A 1 158 ? -7.109 6.812 5.48 1 88.69 158 ALA A CA 1
ATOM 1192 C C . ALA A 1 158 ? -6.918 8.195 4.863 1 88.69 158 ALA A C 1
ATOM 1194 O O . ALA A 1 158 ? -7.781 9.07 5.004 1 88.69 158 ALA A O 1
ATOM 1195 N N . GLU A 1 159 ? -5.91 8.406 4.25 1 81.38 159 GLU A N 1
ATOM 1196 C CA . GLU A 1 159 ? -5.645 9.695 3.605 1 81.38 159 GLU A CA 1
ATOM 1197 C C . GLU A 1 159 ? -6.676 9.992 2.525 1 81.38 159 GLU A C 1
ATOM 1199 O O . GLU A 1 159 ? -7.227 11.102 2.473 1 81.38 159 GLU A O 1
ATOM 1204 N N . VAL A 1 160 ? -6.898 9.039 1.713 1 84.12 160 VAL A N 1
ATOM 1205 C CA . VAL A 1 160 ? -7.848 9.227 0.621 1 84.12 160 VAL A CA 1
ATOM 1206 C C . VAL A 1 160 ? -9.266 9.336 1.181 1 84.12 160 VAL A C 1
ATOM 1208 O O . VAL A 1 160 ? -10.086 10.102 0.667 1 84.12 160 VAL A O 1
ATOM 1211 N N . MET A 1 161 ? -9.539 8.609 2.223 1 89.81 161 MET A N 1
ATOM 1212 C CA . MET A 1 161 ? -10.844 8.672 2.865 1 89.81 161 MET A CA 1
ATOM 1213 C C . MET A 1 161 ? -11.102 10.055 3.451 1 89.81 161 MET A C 1
ATOM 1215 O O . MET A 1 161 ? -12.195 10.602 3.328 1 89.81 161 MET A O 1
ATOM 1219 N N . ARG A 1 162 ? -10.109 10.516 4.094 1 84.56 162 ARG A N 1
ATOM 1220 C CA . ARG A 1 162 ? -10.234 11.859 4.652 1 84.56 162 ARG A CA 1
ATOM 1221 C C . ARG A 1 162 ? -10.547 1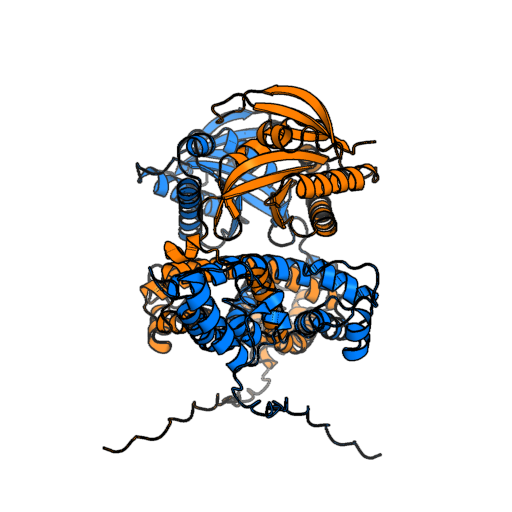2.883 3.561 1 84.56 162 ARG A C 1
ATOM 1223 O O . ARG A 1 162 ? -11.445 13.711 3.723 1 84.56 162 ARG A O 1
ATOM 1230 N N . TYR A 1 163 ? -9.914 12.82 2.533 1 79.69 163 TYR A N 1
ATOM 1231 C CA . TYR A 1 163 ? -10.141 13.719 1.407 1 79.69 163 TYR A CA 1
ATOM 1232 C C . TYR A 1 163 ? -11.555 13.562 0.862 1 79.69 163 TYR A C 1
ATOM 1234 O O . TYR A 1 163 ? -12.234 14.562 0.591 1 79.69 163 TYR A O 1
ATOM 1242 N N . THR A 1 164 ? -11.898 12.359 0.684 1 86.19 164 THR A N 1
ATOM 1243 C CA . THR A 1 164 ? -13.227 12.062 0.152 1 86.19 164 THR A CA 1
ATOM 1244 C C . THR A 1 164 ? -14.312 12.625 1.065 1 86.19 164 THR A C 1
ATOM 1246 O O . THR A 1 164 ? -15.258 13.258 0.596 1 86.19 164 THR A O 1
ATOM 1249 N N . ALA A 1 165 ? -14.164 12.477 2.322 1 88.25 165 ALA A N 1
ATOM 1250 C CA . ALA A 1 165 ? -15.133 12.969 3.295 1 88.25 165 ALA A CA 1
ATOM 1251 C C . ALA A 1 165 ? -15.164 14.5 3.318 1 88.25 165 ALA A C 1
ATOM 1253 O O . ALA A 1 165 ? -16.234 15.102 3.318 1 88.25 165 ALA A O 1
ATOM 1254 N N . LEU A 1 166 ? -14.023 15.125 3.283 1 84.38 166 LEU A N 1
ATOM 1255 C CA . LEU A 1 166 ? -13.953 16.578 3.312 1 84.38 166 LEU A CA 1
ATOM 1256 C C . LEU A 1 166 ? -14.539 17.188 2.039 1 84.38 166 LEU A C 1
ATOM 1258 O O . LEU A 1 166 ? -15.195 18.219 2.084 1 84.38 166 LEU A O 1
ATOM 1262 N N . SER A 1 167 ? -14.305 16.484 0.957 1 82.75 167 SER A N 1
ATOM 1263 C CA . SER A 1 167 ? -14.852 16.969 -0.31 1 82.75 167 SER A CA 1
ATOM 1264 C C . SER A 1 167 ? -16.375 16.969 -0.287 1 82.75 167 SER A C 1
ATOM 1266 O O . SER A 1 167 ? -17.016 17.797 -0.946 1 82.75 167 SER A O 1
ATOM 1268 N N . ALA A 1 168 ? -16.922 16.141 0.465 1 86.94 168 ALA A N 1
ATOM 1269 C CA . ALA A 1 168 ? -18.375 16.031 0.55 1 86.94 168 ALA A CA 1
ATOM 1270 C C . ALA A 1 168 ? -18.953 17.078 1.495 1 86.94 168 ALA A C 1
ATOM 1272 O O . ALA A 1 168 ? -20.109 17.469 1.37 1 86.94 168 ALA A O 1
ATOM 1273 N N . ILE A 1 169 ? -18.125 17.625 2.377 1 86.5 169 ILE A N 1
ATOM 1274 C CA . ILE A 1 169 ? -18.703 18.453 3.426 1 86.5 169 ILE A CA 1
ATOM 1275 C C . ILE A 1 169 ? -18.281 19.922 3.219 1 86.5 169 ILE A C 1
ATOM 1277 O O . ILE A 1 169 ? -18.969 20.828 3.682 1 86.5 169 ILE A O 1
ATOM 1281 N N . MET A 1 170 ? -17.172 20.094 2.596 1 82.31 170 MET A N 1
ATOM 1282 C CA . MET A 1 170 ? -16.641 21.453 2.449 1 82.31 170 MET A CA 1
ATOM 1283 C C . MET A 1 170 ? -17.406 22.219 1.378 1 82.31 170 MET A C 1
ATOM 1285 O O . MET A 1 170 ? -17.688 21.688 0.305 1 82.31 170 MET A O 1
ATOM 1289 N N . ARG A 1 171 ? -17.891 23.344 1.741 1 82.06 171 ARG A N 1
ATOM 1290 C CA . ARG A 1 171 ? -18.531 24.312 0.853 1 82.06 171 ARG A CA 1
ATOM 1291 C C . ARG A 1 171 ? -17.953 25.703 1.039 1 82.06 171 ARG A C 1
ATOM 1293 O O . ARG A 1 171 ? -17.594 26.094 2.154 1 82.06 171 ARG A O 1
ATOM 1300 N N . PRO A 1 172 ? -17.828 26.391 -0.095 1 79.81 172 PRO A N 1
ATOM 1301 C CA . PRO A 1 172 ? -17.344 27.766 0.06 1 79.81 172 PRO A CA 1
ATOM 1302 C C . PRO A 1 172 ? -18.172 28.562 1.056 1 79.81 172 PRO A C 1
ATOM 1304 O O . PRO A 1 172 ? -19.406 28.547 0.996 1 79.81 172 PRO A O 1
ATOM 1307 N N . GLY A 1 173 ? -17.547 29.188 2.027 1 78.06 173 GLY A N 1
ATOM 1308 C CA . GLY A 1 173 ? -18.203 30.078 2.963 1 78.06 173 GLY A CA 1
ATOM 1309 C C . GLY A 1 173 ? -18.766 29.375 4.176 1 78.06 173 GLY A C 1
ATOM 1310 O O . GLY A 1 173 ? -19.391 30 5.043 1 78.06 173 GLY A O 1
ATOM 1311 N N . ALA A 1 174 ? -18.641 28.078 4.176 1 84.94 174 ALA A N 1
ATOM 1312 C CA . ALA A 1 174 ? -19.141 27.344 5.332 1 84.94 174 ALA A CA 1
ATOM 1313 C C . ALA A 1 174 ? -18.438 27.781 6.613 1 84.94 174 ALA A C 1
ATOM 1315 O O . ALA A 1 174 ? -17.219 28 6.609 1 84.94 174 ALA A O 1
ATOM 1316 N N . SER A 1 175 ? -19.219 27.984 7.672 1 88 175 SER A N 1
ATOM 1317 C CA . SER A 1 175 ? -18.641 28.359 8.961 1 88 175 SER A CA 1
ATOM 1318 C C . SER A 1 175 ? -17.953 27.156 9.609 1 88 175 SER A C 1
ATOM 1320 O O . SER A 1 175 ? -18.125 26.016 9.18 1 88 175 SER A O 1
ATOM 1322 N N . GLU A 1 176 ? -17.172 27.422 10.641 1 89.88 176 GLU A N 1
ATOM 1323 C CA . GLU A 1 176 ? -16.469 26.359 11.352 1 89.88 176 GLU A CA 1
ATOM 1324 C C . GLU A 1 176 ? -17.438 25.359 11.969 1 89.88 176 GLU A C 1
ATOM 1326 O O . GLU A 1 176 ? -17.25 24.156 11.891 1 89.88 176 GLU A O 1
ATOM 1331 N N . VAL A 1 177 ? -18.5 25.906 12.492 1 93.31 177 VAL A N 1
ATOM 1332 C CA . VAL A 1 177 ? -19.453 25.047 13.172 1 93.31 177 VAL A CA 1
ATOM 1333 C C . VAL A 1 177 ? -20.219 24.203 12.156 1 93.31 177 VAL A C 1
ATOM 1335 O O . VAL A 1 177 ? -20.562 23.047 12.422 1 93.31 177 VAL A O 1
ATOM 1338 N N . GLU A 1 178 ? -20.469 24.781 11.047 1 92.06 178 GLU A N 1
ATOM 1339 C CA . GLU A 1 178 ? -21.141 24.031 9.992 1 92.06 178 GLU A CA 1
ATOM 1340 C C . GLU A 1 178 ? -20.297 22.859 9.508 1 92.06 178 GLU A C 1
ATOM 1342 O O . GLU A 1 178 ? -20.812 21.766 9.305 1 92.06 178 GLU A O 1
ATOM 1347 N N . ILE A 1 179 ? -19.094 23.094 9.367 1 89.25 179 ILE A N 1
ATOM 1348 C CA . ILE A 1 179 ? -18.172 22.047 8.938 1 89.25 179 ILE A CA 1
ATOM 1349 C C . ILE A 1 179 ? -18.094 20.953 10 1 89.25 179 ILE A 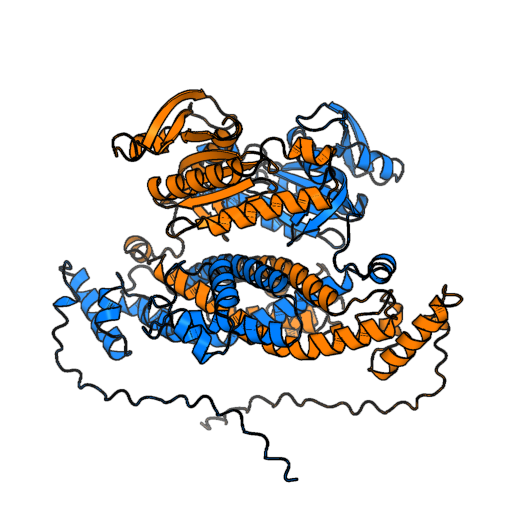C 1
ATOM 1351 O O . ILE A 1 179 ? -18.141 19.766 9.68 1 89.25 179 ILE A O 1
ATOM 1355 N N . ALA A 1 180 ? -17.953 21.375 11.234 1 92.31 180 ALA A N 1
ATOM 1356 C CA . ALA A 1 180 ? -17.875 20.422 12.336 1 92.31 180 ALA A CA 1
ATOM 1357 C C . ALA A 1 180 ? -19.125 19.547 12.398 1 92.31 180 ALA A C 1
ATOM 1359 O O . ALA A 1 180 ? -19.031 18.328 12.555 1 92.31 180 ALA A O 1
ATOM 1360 N N . LYS A 1 181 ? -20.234 20.156 12.258 1 95.38 181 LYS A N 1
ATOM 1361 C CA . LYS A 1 181 ? -21.5 19.438 12.297 1 95.38 181 LYS A CA 1
ATOM 1362 C C . LYS A 1 181 ? -21.625 18.484 11.117 1 95.38 181 LYS A C 1
ATOM 1364 O O . LYS A 1 181 ? -22.031 17.328 11.297 1 95.38 181 LYS A O 1
ATOM 1369 N N . SER A 1 182 ? -21.344 18.969 9.977 1 93.12 182 SER A N 1
ATOM 1370 C CA . SER A 1 182 ? -21.422 18.141 8.773 1 93.12 182 SER A CA 1
ATOM 1371 C C . SER A 1 182 ? -20.484 16.953 8.836 1 93.12 182 SER A C 1
ATOM 1373 O O . SER A 1 182 ? -20.828 15.852 8.422 1 93.12 182 SER A O 1
ATOM 1375 N N . SER A 1 183 ? -19.312 17.203 9.344 1 92.25 183 SER A N 1
ATOM 1376 C CA . SER A 1 183 ? -18.328 16.141 9.484 1 92.25 183 SER A CA 1
ATOM 1377 C C . SER A 1 183 ? -18.828 15.055 10.438 1 92.25 183 SER A C 1
ATOM 1379 O O . SER A 1 183 ? -18.734 13.859 10.125 1 92.25 183 SER A O 1
ATOM 1381 N N . LYS A 1 184 ? -19.281 15.492 11.547 1 94.75 184 LYS A N 1
ATOM 1382 C CA . LYS A 1 184 ? -19.781 14.539 12.539 1 94.75 184 LYS A CA 1
ATOM 1383 C C . LYS A 1 184 ? -20.938 13.719 11.969 1 94.75 184 LYS A C 1
ATOM 1385 O O . LYS A 1 184 ? -21 12.508 12.172 1 94.75 184 LYS A O 1
ATOM 1390 N N . GLU A 1 185 ? -21.781 14.359 11.297 1 95.62 185 GLU A N 1
ATOM 1391 C CA . GLU A 1 185 ? -22.938 13.688 10.719 1 95.62 185 GLU A CA 1
ATOM 1392 C C . GLU A 1 185 ? -22.516 12.656 9.672 1 95.62 185 GLU A C 1
ATOM 1394 O O . GLU A 1 185 ? -22.938 11.508 9.711 1 95.62 185 GLU A O 1
ATOM 1399 N N . LEU A 1 186 ? -21.688 13.07 8.797 1 94.56 186 LEU A N 1
ATOM 1400 C CA . LEU A 1 186 ? -21.266 12.188 7.719 1 94.56 186 LEU A CA 1
ATOM 1401 C C . LEU A 1 186 ? -20.5 10.984 8.266 1 94.56 186 LEU A C 1
ATOM 1403 O O . LEU A 1 186 ? -20.812 9.844 7.922 1 94.56 186 LEU A O 1
ATOM 1407 N N . VAL A 1 187 ? -19.547 11.227 9.125 1 93.88 187 VAL A N 1
ATOM 1408 C CA . VAL A 1 187 ? -18.734 10.141 9.656 1 93.88 187 VAL A CA 1
ATOM 1409 C C . VAL A 1 187 ? -19.578 9.242 10.555 1 93.88 187 VAL A C 1
ATOM 1411 O O . VAL A 1 187 ? -19.375 8.023 10.578 1 93.88 187 VAL A O 1
ATOM 1414 N N . GLY A 1 188 ? -20.5 9.836 11.234 1 95.25 188 GLY A N 1
ATOM 1415 C CA . GLY A 1 188 ? -21.422 9.039 12.031 1 95.25 188 GLY A CA 1
ATOM 1416 C C . GLY A 1 188 ? -22.172 8.008 11.219 1 95.25 188 GLY A C 1
ATOM 1417 O O . GLY A 1 188 ? -22.438 6.902 11.695 1 95.25 188 GLY A O 1
ATOM 1418 N N . ARG A 1 189 ? -22.453 8.32 10.07 1 94.81 189 ARG A N 1
ATOM 1419 C CA . ARG A 1 189 ? -23.203 7.426 9.188 1 94.81 189 ARG A CA 1
ATOM 1420 C C . ARG A 1 189 ? -22.266 6.441 8.492 1 94.81 189 ARG A C 1
ATOM 1422 O O . ARG A 1 189 ? -22.656 5.301 8.219 1 94.81 189 ARG A O 1
ATOM 1429 N N . ILE A 1 190 ? -21.016 6.816 8.242 1 94.5 190 ILE A N 1
ATOM 1430 C CA . ILE A 1 190 ? -20.094 6.023 7.441 1 94.5 190 ILE A CA 1
ATOM 1431 C C . ILE A 1 190 ? -19.375 5.016 8.336 1 94.5 190 ILE A C 1
ATOM 1433 O O . ILE A 1 190 ? -19.109 3.887 7.918 1 94.5 190 ILE A O 1
ATOM 1437 N N . ALA A 1 191 ? -19.125 5.391 9.547 1 93.56 191 ALA A N 1
ATOM 1438 C CA . ALA A 1 191 ? -18.234 4.652 10.438 1 93.56 191 ALA A CA 1
ATOM 1439 C C . ALA A 1 191 ? -18.703 3.215 10.617 1 93.56 191 ALA A C 1
ATOM 1441 O O . ALA A 1 191 ? -17.922 2.271 10.469 1 93.56 191 ALA A O 1
ATOM 1442 N N . PRO A 1 192 ? -20 2.988 10.836 1 91.44 192 PRO A N 1
ATOM 1443 C CA . PRO A 1 192 ? -20.469 1.615 11.062 1 91.44 192 PRO A CA 1
ATOM 1444 C C . PRO A 1 192 ? -20.359 0.744 9.812 1 91.44 192 PRO A C 1
ATOM 1446 O O . PRO A 1 192 ? -20.406 -0.485 9.906 1 91.44 192 PRO A O 1
ATOM 1449 N N . MET A 1 193 ? -20.234 1.321 8.711 1 92.31 193 MET A N 1
ATOM 1450 C CA . MET A 1 193 ? -20.219 0.593 7.445 1 92.31 193 MET A CA 1
ATOM 1451 C C . MET A 1 193 ? -18.797 0.205 7.051 1 92.31 193 MET A C 1
ATOM 1453 O O . MET A 1 193 ? -18.609 -0.655 6.191 1 92.31 193 MET A O 1
ATOM 1457 N N . LEU A 1 194 ? -17.797 0.809 7.633 1 92.88 194 LEU A N 1
ATOM 1458 C CA . LEU A 1 194 ? -16.406 0.627 7.203 1 92.88 194 LEU A CA 1
ATOM 1459 C C . LEU A 1 194 ? -15.898 -0.76 7.578 1 92.88 194 LEU A C 1
ATOM 1461 O O . LEU A 1 194 ? -15.258 -1.429 6.77 1 92.88 194 LEU A O 1
ATOM 1465 N N . GLY A 1 195 ? -16.219 -1.229 8.766 1 89.88 195 GLY A N 1
ATOM 1466 C CA . GLY A 1 195 ? -15.773 -2.531 9.227 1 89.88 195 GLY A CA 1
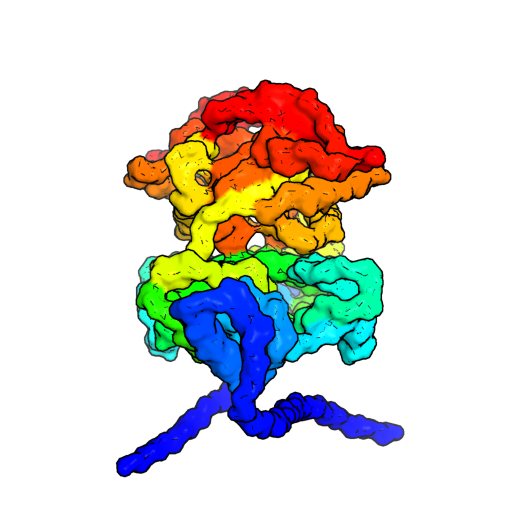ATOM 1467 C C . GLY A 1 195 ? -16.188 -3.67 8.32 1 89.88 195 GLY A C 1
ATOM 1468 O O . GLY A 1 195 ? -15.352 -4.379 7.77 1 89.88 195 GLY A O 1
ATOM 1469 N N . PRO A 1 196 ? -17.484 -3.758 8.125 1 90.25 196 PRO A N 1
ATOM 1470 C CA . PRO A 1 196 ? -17.984 -4.816 7.242 1 90.25 196 PRO A CA 1
ATOM 1471 C C . PRO A 1 196 ? -17.406 -4.727 5.832 1 90.25 196 PRO A C 1
ATOM 1473 O O . PRO A 1 196 ? -17.047 -5.75 5.242 1 90.25 196 PRO A O 1
ATOM 1476 N N . MET A 1 197 ? -17.297 -3.572 5.312 1 91.81 197 MET A N 1
ATOM 1477 C CA . MET A 1 197 ? -16.766 -3.402 3.957 1 91.81 197 MET A CA 1
ATOM 1478 C C . MET A 1 197 ? -15.328 -3.877 3.867 1 91.81 197 MET A C 1
ATOM 1480 O O . MET A 1 197 ? -14.977 -4.637 2.965 1 91.81 197 MET A O 1
ATOM 1484 N N . ILE A 1 198 ? -14.547 -3.475 4.773 1 93.5 198 ILE A N 1
ATOM 1485 C CA . ILE A 1 198 ? -13.125 -3.785 4.719 1 93.5 198 ILE A CA 1
ATOM 1486 C C . ILE A 1 198 ? -12.914 -5.281 4.941 1 93.5 198 ILE A C 1
ATOM 1488 O O . ILE A 1 198 ? -12.039 -5.891 4.316 1 93.5 198 ILE A O 1
ATOM 1492 N N . GLN A 1 199 ? -13.688 -5.805 5.82 1 91.88 199 GLN A N 1
ATOM 1493 C CA . GLN A 1 199 ? -13.617 -7.246 6.039 1 91.88 199 GLN A CA 1
ATOM 1494 C C . GLN A 1 199 ? -13.93 -8.016 4.762 1 91.88 199 GLN A C 1
ATOM 1496 O O . GLN A 1 199 ? -13.203 -8.953 4.402 1 91.88 199 GLN A O 1
ATOM 1501 N N . ASP A 1 200 ? -15 -7.637 4.121 1 92.44 200 ASP A N 1
ATOM 1502 C CA . ASP A 1 200 ? -15.375 -8.312 2.885 1 92.44 200 ASP A CA 1
ATOM 1503 C C . ASP A 1 200 ? -14.281 -8.18 1.829 1 92.44 200 ASP A C 1
ATOM 1505 O O . ASP A 1 200 ? -13.992 -9.133 1.103 1 92.44 200 ASP A O 1
ATOM 1509 N N . MET A 1 201 ? -13.703 -7.082 1.781 1 91.94 201 MET A N 1
ATOM 1510 C CA . MET A 1 201 ? -12.641 -6.855 0.808 1 91.94 201 MET A CA 1
ATOM 1511 C C . MET A 1 201 ? -11.406 -7.684 1.15 1 91.94 201 MET A C 1
ATOM 1513 O O . MET A 1 201 ? -10.734 -8.203 0.257 1 91.94 201 MET A O 1
ATOM 1517 N N . LEU A 1 202 ? -11.094 -7.773 2.414 1 93.25 202 LEU A N 1
ATOM 1518 C CA . LEU A 1 202 ? -9.977 -8.617 2.822 1 93.25 202 LEU A CA 1
ATOM 1519 C C . LEU A 1 202 ? -10.227 -10.07 2.445 1 93.25 202 LEU A C 1
ATOM 1521 O O . LEU A 1 202 ? -9.344 -10.734 1.899 1 93.25 202 LEU A O 1
ATOM 1525 N N . PHE A 1 203 ? -11.391 -10.531 2.752 1 92.5 203 PHE A N 1
ATOM 1526 C CA . PHE A 1 203 ? -11.734 -11.914 2.439 1 92.5 203 PHE A CA 1
ATOM 1527 C C . PHE A 1 203 ? -11.633 -12.172 0.941 1 92.5 203 PHE A C 1
ATOM 1529 O O . PHE A 1 203 ? -11.203 -13.242 0.518 1 92.5 203 PHE A O 1
ATOM 1536 N N . MET A 1 204 ? -12.047 -11.234 0.217 1 90.5 204 MET A N 1
ATOM 1537 C CA . MET A 1 204 ? -11.906 -11.344 -1.232 1 90.5 204 MET A CA 1
ATOM 1538 C C . MET A 1 204 ? -10.438 -11.516 -1.619 1 90.5 204 MET A C 1
ATOM 1540 O O . MET A 1 204 ? -10.102 -12.398 -2.414 1 90.5 204 MET A O 1
ATOM 1544 N N . GLN A 1 205 ? -9.641 -10.711 -1.092 1 87.69 205 GLN A N 1
ATOM 1545 C CA . GLN A 1 205 ? -8.211 -10.789 -1.405 1 87.69 205 GLN A CA 1
ATOM 1546 C C . GLN A 1 205 ? -7.625 -12.125 -0.962 1 87.69 205 GLN A C 1
ATOM 1548 O O . GLN A 1 205 ? -6.801 -12.703 -1.667 1 87.69 205 GLN A O 1
ATOM 1553 N N . LEU A 1 206 ? -8.031 -12.609 0.191 1 89.38 206 LEU A N 1
ATOM 1554 C CA . LEU A 1 206 ? -7.551 -13.883 0.708 1 89.38 206 LEU A CA 1
ATOM 1555 C C . LEU A 1 206 ? -7.988 -15.031 -0.193 1 89.38 206 LEU A C 1
ATOM 1557 O O . LEU A 1 206 ? -7.199 -15.945 -0.47 1 89.38 206 LEU A O 1
ATOM 1561 N N . ARG A 1 207 ? -9.219 -14.969 -0.618 1 86.81 207 ARG A N 1
ATOM 1562 C CA . ARG A 1 207 ? -9.711 -16 -1.534 1 86.81 207 ARG A CA 1
ATOM 1563 C C . ARG A 1 207 ? -8.898 -16.016 -2.824 1 86.81 207 ARG A C 1
ATOM 1565 O O . ARG A 1 207 ? -8.516 -17.078 -3.316 1 86.81 207 ARG A O 1
ATOM 1572 N N . HIS A 1 208 ? -8.703 -14.875 -3.324 1 78.75 208 HIS A N 1
ATOM 1573 C CA . HIS A 1 208 ? -7.918 -14.758 -4.551 1 78.75 208 HIS A CA 1
ATOM 1574 C C . HIS A 1 208 ? -6.508 -15.305 -4.355 1 78.75 208 HIS A C 1
ATOM 1576 O O . HIS A 1 208 ? -5.98 -16 -5.223 1 78.75 208 HIS A O 1
ATOM 1582 N N . MET A 1 209 ? -5.938 -15.008 -3.26 1 77.5 209 MET A N 1
ATOM 1583 C CA . MET A 1 209 ? -4.59 -15.484 -2.955 1 77.5 209 MET A CA 1
ATOM 1584 C C . MET A 1 209 ? -4.566 -17 -2.84 1 77.5 209 MET A C 1
ATOM 1586 O O . MET A 1 209 ? -3.631 -17.656 -3.318 1 77.5 209 MET A O 1
ATOM 1590 N N . MET A 1 210 ? -5.496 -17.578 -2.23 1 79.94 210 MET A N 1
ATOM 1591 C CA . MET A 1 210 ? -5.559 -19.031 -2.02 1 79.94 210 MET A CA 1
ATOM 1592 C C . MET A 1 210 ? -5.836 -19.766 -3.328 1 79.94 210 MET A C 1
ATOM 1594 O O . MET A 1 210 ? -5.441 -20.922 -3.496 1 79.94 210 MET A O 1
ATOM 1598 N N . GLU A 1 211 ? -6.523 -19.062 -4.18 1 73.44 211 GLU A N 1
ATOM 1599 C CA . GLU A 1 211 ? -6.824 -19.641 -5.488 1 73.44 211 GLU A CA 1
ATOM 1600 C C . GLU A 1 211 ? -5.598 -19.625 -6.395 1 73.44 211 GLU A C 1
ATOM 1602 O O . GLU A 1 211 ? -5.332 -20.594 -7.109 1 73.44 211 GLU A O 1
ATOM 1607 N N . THR A 1 212 ? -4.91 -18.562 -6.352 1 65.31 212 THR A N 1
ATOM 1608 C CA . THR A 1 212 ? -3.834 -18.359 -7.316 1 65.31 212 THR A CA 1
ATOM 1609 C C . THR A 1 212 ? -2.535 -18.984 -6.82 1 65.31 212 THR A C 1
ATOM 1611 O O . THR A 1 212 ? -1.718 -19.438 -7.621 1 65.31 212 THR A O 1
ATOM 1614 N N . GLU A 1 213 ? -2.342 -18.938 -5.531 1 62 213 GLU A N 1
ATOM 1615 C CA . GLU A 1 213 ? -1.101 -19.469 -4.984 1 62 213 GLU A CA 1
ATOM 1616 C C . GLU A 1 213 ? -1.327 -20.844 -4.355 1 62 213 GLU A C 1
ATOM 1618 O O . GLU A 1 213 ? -1.528 -20.953 -3.145 1 62 213 GLU A O 1
ATOM 1623 N N . ALA A 1 214 ? -1.361 -21.766 -5.273 1 59.81 214 ALA A N 1
ATOM 1624 C CA . ALA A 1 214 ? -1.527 -23.141 -4.809 1 59.81 214 ALA A CA 1
ATOM 1625 C C . ALA A 1 214 ? -0.317 -23.594 -4 1 59.81 214 ALA A C 1
ATOM 1627 O O . ALA A 1 214 ? 0.803 -23.141 -4.23 1 59.81 214 ALA A O 1
ATOM 1628 N N . ILE A 1 215 ? -0.577 -24.203 -2.895 1 58.75 215 ILE A N 1
ATOM 1629 C CA . ILE A 1 215 ? 0.491 -24.859 -2.148 1 58.75 215 ILE A CA 1
ATOM 1630 C C . ILE A 1 215 ? 1.005 -26.062 -2.936 1 58.75 215 ILE A C 1
ATOM 1632 O O . ILE A 1 215 ? 0.278 -27.047 -3.133 1 58.75 215 ILE A O 1
ATOM 1636 N N . ASN A 1 216 ? 2.102 -25.828 -3.463 1 63.06 216 ASN A N 1
ATOM 1637 C CA . ASN A 1 216 ? 2.596 -26.938 -4.27 1 63.06 216 ASN A CA 1
ATOM 1638 C C . ASN A 1 216 ? 3.207 -28.031 -3.396 1 63.06 216 ASN A C 1
ATOM 1640 O O . ASN A 1 216 ? 3.393 -27.844 -2.193 1 63.06 216 ASN A O 1
ATOM 1644 N N . ALA A 1 217 ? 3.34 -29.203 -4.066 1 57.38 217 ALA A N 1
ATOM 1645 C CA . ALA A 1 217 ? 3.797 -30.406 -3.387 1 57.38 217 ALA A CA 1
ATOM 1646 C C . ALA A 1 217 ? 5.16 -30.203 -2.738 1 57.38 217 ALA A C 1
ATOM 1648 O O . ALA A 1 217 ? 5.41 -30.672 -1.631 1 57.38 217 ALA A O 1
ATOM 1649 N N . ALA A 1 218 ? 5.867 -29.453 -3.416 1 55.19 218 ALA A N 1
ATOM 1650 C CA . ALA A 1 218 ? 7.223 -29.234 -2.922 1 55.19 218 ALA A CA 1
ATOM 1651 C C . ALA A 1 218 ? 7.215 -28.375 -1.659 1 55.19 218 ALA A C 1
ATOM 1653 O O . ALA A 1 218 ? 7.961 -28.641 -0.715 1 55.19 218 ALA A O 1
ATOM 1654 N N . GLU A 1 219 ? 6.48 -27.406 -1.66 1 64.31 219 GLU A N 1
ATOM 1655 C CA . GLU A 1 219 ? 6.348 -26.562 -0.482 1 64.31 219 GLU A CA 1
ATOM 1656 C C . GLU A 1 219 ? 5.828 -27.344 0.716 1 64.31 219 GLU A C 1
ATOM 1658 O O . GLU A 1 219 ? 6.293 -27.156 1.842 1 64.31 219 GLU A O 1
ATOM 1663 N N . ARG A 1 220 ? 5.035 -28.266 0.372 1 62.5 220 ARG A N 1
ATOM 1664 C CA . ARG A 1 220 ? 4.469 -29.109 1.422 1 62.5 220 ARG A CA 1
ATOM 1665 C C . ARG A 1 220 ? 5.52 -30.031 2.006 1 62.5 220 ARG A C 1
ATOM 1667 O O . ARG A 1 220 ? 5.637 -30.172 3.227 1 62.5 220 ARG A O 1
ATOM 1674 N N . ALA A 1 221 ? 6.148 -30.656 1.056 1 61.47 221 ALA A N 1
ATOM 1675 C CA . ALA A 1 221 ? 7.16 -31.625 1.489 1 61.47 221 ALA A CA 1
ATOM 1676 C C . ALA A 1 221 ? 8.219 -30.953 2.354 1 61.47 221 ALA A C 1
ATOM 1678 O O . ALA A 1 221 ? 8.688 -31.531 3.34 1 61.47 221 ALA A O 1
ATOM 1679 N N . ALA A 1 222 ? 8.469 -29.703 1.988 1 60.94 222 ALA A N 1
ATOM 1680 C CA . ALA A 1 222 ? 9.531 -28.984 2.676 1 60.94 222 ALA A CA 1
ATOM 1681 C C . ALA A 1 222 ? 9 -28.266 3.918 1 60.94 222 ALA A C 1
ATOM 1683 O O . ALA A 1 222 ? 9.781 -27.844 4.781 1 60.94 222 ALA A O 1
ATOM 1684 N N . GLY A 1 223 ? 7.75 -28.188 3.965 1 59.59 223 GLY A N 1
ATOM 1685 C CA . GLY A 1 223 ? 7.137 -27.453 5.055 1 59.59 223 GLY A CA 1
ATOM 1686 C C . GLY A 1 223 ? 7.414 -25.969 4.996 1 59.59 223 GLY A C 1
ATOM 1687 O O . GLY A 1 223 ? 7.59 -25.312 6.031 1 59.59 223 GLY A O 1
ATOM 1688 N N . LYS A 1 224 ? 7.723 -25.547 3.84 1 62.97 224 LYS A N 1
ATOM 1689 C CA . LYS A 1 224 ? 8.047 -24.125 3.691 1 62.97 224 LYS A CA 1
ATOM 1690 C C . LYS A 1 224 ? 6.836 -23.328 3.223 1 62.97 224 LYS A C 1
ATOM 1692 O O . LYS A 1 224 ? 6.223 -23.656 2.205 1 62.97 224 LYS A O 1
ATOM 1697 N N . PRO A 1 225 ? 6.5 -22.312 4.074 1 58.03 225 PRO A N 1
ATOM 1698 C CA . PRO A 1 225 ? 5.242 -21.594 3.857 1 58.03 225 PRO A CA 1
ATOM 1699 C C . PRO A 1 225 ? 5.297 -20.656 2.646 1 58.03 225 PRO A C 1
ATOM 1701 O O . PRO A 1 225 ? 4.25 -20.25 2.139 1 58.03 225 PRO A O 1
ATOM 1704 N N . LEU A 1 226 ? 6.469 -20.125 2.346 1 61.38 226 LEU A N 1
ATOM 1705 C CA . LEU A 1 226 ? 6.5 -19.172 1.247 1 61.38 226 LEU A CA 1
ATOM 1706 C C . LEU A 1 226 ? 7.031 -19.828 -0.027 1 61.38 226 LEU A C 1
ATOM 1708 O O . LEU A 1 226 ? 8 -20.578 0.016 1 61.38 226 LEU A O 1
ATOM 1712 N N . PRO A 1 227 ? 6.176 -19.516 -1.024 1 63.38 227 PRO A N 1
ATOM 1713 C CA . PRO A 1 227 ? 6.762 -20 -2.279 1 63.38 227 PRO A CA 1
ATOM 1714 C C . PRO A 1 227 ? 8.148 -19.406 -2.539 1 63.38 227 PRO A C 1
ATOM 1716 O O . PRO A 1 227 ? 8.406 -18.25 -2.209 1 63.38 227 PRO A O 1
ATOM 1719 N N . GLY A 1 228 ? 9.086 -20.188 -2.74 1 72.25 228 GLY A N 1
ATOM 1720 C CA . GLY A 1 228 ? 10.414 -19.75 -3.145 1 72.25 228 GLY A CA 1
ATOM 1721 C C . GLY A 1 228 ? 10.422 -19.031 -4.48 1 72.25 228 GLY A C 1
ATOM 1722 O O . GLY A 1 228 ? 9.367 -18.625 -4.977 1 72.25 228 GLY A O 1
ATOM 1723 N N . ALA A 1 229 ? 11.602 -18.75 -4.906 1 85.31 229 ALA A N 1
ATOM 1724 C CA . ALA A 1 229 ? 11.766 -18.125 -6.215 1 85.31 229 ALA A CA 1
ATOM 1725 C C . ALA A 1 229 ? 11.117 -18.953 -7.309 1 85.31 229 ALA A C 1
ATOM 1727 O O . ALA A 1 229 ? 11.172 -20.188 -7.273 1 85.31 229 ALA A O 1
ATOM 1728 N N . ARG A 1 230 ? 10.414 -18.344 -8.164 1 85.06 230 ARG A N 1
ATOM 1729 C CA . ARG A 1 230 ? 9.82 -19.016 -9.312 1 85.06 230 ARG A CA 1
ATOM 1730 C C . ARG A 1 230 ? 10.031 -18.219 -10.594 1 85.06 230 ARG A C 1
ATOM 1732 O O . ARG A 1 230 ? 10.375 -17.031 -10.539 1 85.06 230 ARG A O 1
ATOM 1739 N N . GLU A 1 231 ? 9.891 -18.938 -11.695 1 91.94 231 GLU A N 1
ATOM 1740 C CA . GLU A 1 231 ? 10.008 -18.281 -13 1 91.94 231 GLU A CA 1
ATOM 1741 C C . GLU A 1 231 ? 8.828 -17.344 -13.25 1 91.94 231 GLU A C 1
ATOM 1743 O O . GLU A 1 231 ? 7.672 -17.75 -13.164 1 91.94 231 GLU A O 1
ATOM 1748 N N . VAL A 1 232 ? 9.117 -16.031 -13.477 1 93.94 232 VAL A N 1
ATOM 1749 C CA . VAL A 1 232 ? 8.07 -15.062 -13.789 1 93.94 232 VAL A CA 1
ATOM 1750 C C . VAL A 1 232 ? 8.562 -14.102 -14.875 1 93.94 232 VAL A C 1
ATOM 1752 O O . VAL A 1 232 ? 9.75 -14.07 -15.195 1 93.94 232 VAL A O 1
ATOM 1755 N N . THR A 1 233 ? 7.641 -13.43 -15.484 1 97.69 233 THR A N 1
ATOM 1756 C CA . THR A 1 233 ? 7.91 -12.32 -16.391 1 97.69 233 THR A CA 1
ATOM 1757 C C . THR A 1 233 ? 7.492 -10.992 -15.773 1 97.69 233 THR A C 1
ATOM 1759 O O . THR A 1 233 ? 6.391 -10.867 -15.234 1 97.69 233 THR A O 1
ATOM 1762 N N . VAL A 1 234 ? 8.406 -10.055 -15.812 1 97.88 234 VAL A N 1
ATOM 1763 C CA . VAL A 1 234 ? 8.188 -8.742 -15.219 1 97.88 234 VAL A CA 1
ATOM 1764 C C . VAL A 1 234 ? 8.141 -7.684 -16.312 1 97.88 234 VAL A C 1
ATOM 1766 O O . VAL A 1 234 ? 8.914 -7.738 -17.281 1 97.88 234 VAL A O 1
ATOM 1769 N N . GLY A 1 235 ? 7.191 -6.754 -16.172 1 98.56 235 GLY A N 1
ATOM 1770 C CA . GLY A 1 235 ? 7.082 -5.645 -17.109 1 98.56 235 GLY A CA 1
ATOM 1771 C C . GLY A 1 235 ? 6.941 -4.297 -16.422 1 98.56 235 GLY A C 1
ATOM 1772 O O . GLY A 1 235 ? 6.281 -4.188 -15.391 1 98.56 235 GLY A O 1
ATOM 1773 N N . PHE A 1 236 ? 7.59 -3.328 -17.016 1 98.38 236 PHE A N 1
ATOM 1774 C CA . PHE A 1 236 ? 7.43 -1.94 -16.609 1 98.38 236 PHE A CA 1
ATOM 1775 C C . PHE A 1 236 ? 6.965 -1.077 -17.766 1 98.38 236 PHE A C 1
ATOM 1777 O O . PHE A 1 236 ? 7.305 -1.347 -18.922 1 98.38 236 PHE A O 1
ATOM 1784 N N . ALA A 1 237 ? 6.191 -0.088 -17.5 1 98.25 237 ALA A N 1
ATOM 1785 C CA . ALA A 1 237 ? 5.859 0.993 -18.438 1 98.25 237 ALA A CA 1
ATOM 1786 C C . ALA A 1 237 ? 6.098 2.357 -17.781 1 98.25 237 ALA A C 1
ATOM 1788 O O . ALA A 1 237 ? 5.711 2.586 -16.641 1 98.25 237 ALA A O 1
ATOM 1789 N N . ASP A 1 238 ? 6.688 3.189 -18.469 1 96.62 238 ASP A N 1
ATOM 1790 C CA . ASP A 1 238 ? 7.133 4.477 -17.953 1 96.62 238 ASP A CA 1
ATOM 1791 C C . ASP A 1 238 ? 6.699 5.621 -18.859 1 96.62 238 ASP A C 1
ATOM 1793 O O . ASP A 1 238 ? 6.738 5.496 -20.078 1 96.62 238 ASP A O 1
ATOM 1797 N N . LEU A 1 239 ? 6.285 6.754 -18.234 1 95.62 239 LEU A N 1
ATOM 1798 C CA . LEU A 1 239 ? 5.91 7.949 -18.984 1 95.62 239 LEU A CA 1
ATOM 1799 C C . LEU A 1 239 ? 7.145 8.68 -19.5 1 95.62 239 LEU A C 1
ATOM 1801 O O . LEU A 1 239 ? 7.996 9.102 -18.703 1 95.62 239 LEU A O 1
ATOM 1805 N N . VAL A 1 240 ? 7.188 8.93 -20.812 1 94.81 240 VAL A N 1
ATOM 1806 C CA . VAL A 1 240 ? 8.32 9.625 -21.422 1 94.81 240 VAL A CA 1
ATOM 1807 C C . VAL A 1 240 ? 8.18 11.125 -21.203 1 94.81 240 VAL A C 1
ATOM 1809 O O . VAL A 1 240 ? 7.133 11.711 -21.484 1 94.81 240 VAL A O 1
ATOM 1812 N N . GLY A 1 241 ? 9.211 11.703 -20.625 1 92.62 241 GLY A N 1
ATOM 1813 C CA . GLY A 1 241 ? 9.227 13.141 -20.438 1 92.62 241 GLY A CA 1
ATOM 1814 C C . GLY A 1 241 ? 8.562 13.586 -19.156 1 92.62 241 GLY A C 1
ATOM 1815 O O . GLY A 1 241 ? 8.352 14.781 -18.938 1 92.62 241 GLY A O 1
ATOM 1816 N N . PHE A 1 242 ? 8.18 12.727 -18.25 1 92.69 242 PHE A N 1
ATOM 1817 C CA . PHE A 1 242 ? 7.465 13.023 -17 1 92.69 242 PHE A CA 1
ATOM 1818 C C . PHE A 1 242 ? 8.297 13.93 -16.109 1 92.69 242 PHE A C 1
ATOM 1820 O O . PHE A 1 242 ? 7.773 14.875 -15.516 1 92.69 242 PHE A O 1
ATOM 1827 N N . THR A 1 243 ? 9.648 13.672 -16.031 1 90.56 243 THR A N 1
ATOM 1828 C CA . THR A 1 243 ? 10.523 14.477 -15.195 1 90.56 243 THR A CA 1
ATOM 1829 C C . THR A 1 243 ? 10.578 15.914 -15.695 1 90.56 243 THR A C 1
ATOM 1831 O O . THR A 1 243 ? 10.477 16.859 -14.906 1 90.56 243 THR A O 1
ATOM 1834 N N . ARG A 1 244 ? 10.656 16.062 -16.953 1 92.12 244 ARG A N 1
ATOM 1835 C CA . ARG A 1 244 ? 10.648 17.406 -17.547 1 92.12 244 ARG A CA 1
ATOM 1836 C C . ARG A 1 244 ? 9.312 18.094 -17.344 1 92.12 244 ARG A C 1
ATOM 1838 O O . ARG A 1 244 ? 9.258 19.312 -17.125 1 92.12 244 ARG A O 1
ATOM 1845 N N . MET A 1 245 ? 8.25 17.359 -17.453 1 91.56 245 MET A N 1
ATOM 1846 C CA . MET A 1 245 ? 6.906 17.875 -17.203 1 91.56 245 MET A CA 1
ATOM 1847 C C . MET A 1 245 ? 6.773 18.406 -15.789 1 91.56 245 MET A C 1
ATOM 1849 O O . MET A 1 245 ? 6.074 19.391 -15.547 1 91.56 245 MET A O 1
ATOM 1853 N N . GLY A 1 246 ? 7.422 17.75 -14.898 1 89.81 246 GLY A N 1
ATOM 1854 C CA . GLY A 1 246 ? 7.363 18.156 -13.5 1 89.81 246 GLY A CA 1
ATOM 1855 C C . GLY A 1 246 ? 7.926 19.531 -13.258 1 89.81 246 GLY A C 1
ATOM 1856 O O . GLY A 1 246 ? 7.586 20.188 -12.266 1 89.81 246 GLY A O 1
ATOM 1857 N N . GLU A 1 247 ? 8.742 20.047 -14.219 1 90.25 247 GLU A N 1
ATOM 1858 C CA . GLU A 1 247 ? 9.312 21.375 -14.133 1 90.25 247 GLU A CA 1
ATOM 1859 C C . GLU A 1 247 ? 8.383 22.422 -14.766 1 90.25 247 GLU A C 1
ATOM 1861 O O . GLU A 1 247 ? 8.523 23.609 -14.508 1 90.25 247 GLU A O 1
ATOM 1866 N N . ALA A 1 248 ? 7.457 21.906 -15.508 1 90.44 248 ALA A N 1
ATOM 1867 C CA . ALA A 1 248 ? 6.688 22.828 -16.344 1 90.44 248 ALA A CA 1
ATOM 1868 C C . ALA A 1 248 ? 5.25 22.953 -15.844 1 90.44 248 ALA A C 1
ATOM 1870 O O . ALA A 1 248 ? 4.574 23.938 -16.125 1 90.44 248 ALA A O 1
ATOM 1871 N N . VAL A 1 249 ? 4.781 21.938 -15.133 1 90.62 249 VAL A N 1
ATOM 1872 C CA . VAL A 1 249 ? 3.383 21.938 -14.711 1 90.62 249 VAL A CA 1
ATOM 1873 C C . VAL A 1 249 ? 3.305 21.922 -13.188 1 90.62 249 VAL A C 1
ATOM 1875 O O . VAL A 1 249 ? 4.301 21.656 -12.508 1 90.62 249 VAL A O 1
ATOM 1878 N N . SER A 1 250 ? 2.143 22.266 -12.719 1 91.38 250 SER A N 1
ATOM 1879 C CA . SER A 1 250 ? 1.932 22.25 -11.273 1 91.38 250 SER A CA 1
ATOM 1880 C C . SER A 1 250 ? 2.027 20.828 -10.727 1 91.38 250 SER A C 1
ATOM 1882 O O . SER A 1 250 ? 1.838 19.859 -11.461 1 91.38 250 SER A O 1
ATOM 1884 N N . ALA A 1 251 ? 2.363 20.734 -9.469 1 89.44 251 ALA A N 1
ATOM 1885 C CA . ALA A 1 251 ? 2.414 19.438 -8.805 1 89.44 251 ALA A CA 1
ATOM 1886 C C . ALA A 1 251 ? 1.077 18.703 -8.93 1 89.44 251 ALA A C 1
ATOM 1888 O O . ALA A 1 251 ? 1.04 17.484 -9.078 1 89.44 251 ALA A O 1
ATOM 1889 N N . GLU A 1 252 ? -0.022 19.438 -8.891 1 86 252 GLU A N 1
ATOM 1890 C CA . GLU A 1 252 ? -1.362 18.875 -9.016 1 86 252 GLU A CA 1
ATOM 1891 C C . GLU A 1 252 ? -1.569 18.25 -10.383 1 86 252 GLU A C 1
ATOM 1893 O O . GLU A 1 252 ? -2.064 17.125 -10.492 1 86 252 GLU A O 1
ATOM 1898 N N . GLU A 1 253 ? -1.148 18.969 -11.359 1 89.12 253 GLU A N 1
ATOM 1899 C CA . GLU A 1 253 ? -1.271 18.469 -12.727 1 89.12 253 GLU A CA 1
ATOM 1900 C C . GLU A 1 253 ? -0.401 17.234 -12.945 1 89.12 253 GLU A C 1
ATOM 1902 O O . GLU A 1 253 ? -0.824 16.281 -13.594 1 89.12 253 GLU A O 1
ATOM 1907 N N . LEU A 1 254 ? 0.763 17.328 -12.414 1 90.38 254 LEU A N 1
ATOM 1908 C CA . LEU A 1 254 ? 1.67 16.188 -12.516 1 90.38 254 LEU A CA 1
ATOM 1909 C C . LEU A 1 254 ? 1.062 14.953 -11.867 1 90.38 254 LEU A C 1
ATOM 1911 O O . LEU A 1 254 ? 1.135 13.852 -12.422 1 90.38 254 LEU A O 1
ATOM 1915 N N . GLY A 1 255 ? 0.533 15.141 -10.703 1 87.75 255 GLY A N 1
ATOM 1916 C CA . GLY A 1 255 ? -0.151 14.055 -10.023 1 87.75 255 GLY A CA 1
ATOM 1917 C C . GLY A 1 255 ? -1.299 13.469 -10.82 1 87.75 255 GLY A C 1
ATOM 1918 O O . GLY A 1 255 ? -1.506 12.258 -10.82 1 87.75 255 GLY A O 1
ATOM 1919 N N . GLN A 1 256 ? -2.021 14.289 -11.508 1 86.06 256 GLN A N 1
ATOM 1920 C CA . GLN A 1 256 ? -3.143 13.844 -12.328 1 86.06 256 GLN A CA 1
ATOM 1921 C C . GLN A 1 256 ? -2.666 12.945 -13.469 1 86.06 256 GLN A C 1
ATOM 1923 O O . GLN A 1 256 ? -3.32 11.953 -13.797 1 86.06 256 GLN A O 1
ATOM 1928 N N . VAL A 1 257 ? -1.579 13.305 -14.031 1 90.06 257 VAL A N 1
ATOM 1929 C CA . VAL A 1 257 ? -1.025 12.531 -15.141 1 90.06 257 VAL A CA 1
ATOM 1930 C C . VAL A 1 257 ? -0.601 11.156 -14.641 1 90.06 257 VAL A C 1
ATOM 1932 O O . VAL A 1 257 ? -0.907 10.141 -15.273 1 90.06 257 VAL A O 1
ATOM 1935 N N . ALA A 1 258 ? 0.087 11.109 -13.547 1 88.88 258 ALA A N 1
ATOM 1936 C CA . ALA A 1 258 ? 0.536 9.844 -12.969 1 88.88 258 ALA A CA 1
ATOM 1937 C C . ALA A 1 258 ? -0.651 8.969 -12.586 1 88.88 258 ALA A C 1
ATOM 1939 O O . ALA A 1 258 ? -0.628 7.75 -12.805 1 88.88 258 ALA A O 1
ATOM 1940 N N . ASN A 1 259 ? -1.665 9.562 -12.047 1 83.12 259 ASN A N 1
ATOM 1941 C CA . ASN A 1 259 ? -2.855 8.82 -11.648 1 83.12 259 ASN A CA 1
ATOM 1942 C C . ASN A 1 259 ? -3.596 8.258 -12.859 1 83.12 259 ASN A C 1
ATOM 1944 O O . ASN A 1 259 ? -4.164 7.164 -12.789 1 83.12 259 ASN A O 1
ATOM 1948 N N . ARG A 1 260 ? -3.635 9.008 -13.844 1 85.69 260 ARG A N 1
ATOM 1949 C CA . ARG A 1 260 ? -4.277 8.539 -15.07 1 85.69 260 ARG A CA 1
ATOM 1950 C C . ARG A 1 260 ? -3.576 7.305 -15.617 1 85.69 260 ARG A C 1
ATOM 1952 O O . ARG A 1 260 ? -4.23 6.367 -16.078 1 85.69 260 ARG A O 1
ATOM 1959 N N . LEU A 1 261 ? -2.281 7.309 -15.594 1 90.69 261 LEU A N 1
ATOM 1960 C CA . LEU A 1 261 ? -1.545 6.125 -16.031 1 90.69 261 LEU A CA 1
ATOM 1961 C C . LEU A 1 261 ? -1.909 4.918 -15.172 1 90.69 261 LEU A C 1
ATOM 1963 O O . LEU A 1 261 ? -2.125 3.822 -15.703 1 90.69 261 LEU A O 1
ATOM 1967 N N . ALA A 1 262 ? -1.882 5.105 -13.914 1 84.44 262 ALA A N 1
ATOM 1968 C CA . ALA A 1 262 ? -2.234 4.016 -13.008 1 84.44 262 ALA A CA 1
ATOM 1969 C C . ALA A 1 262 ? -3.623 3.465 -13.32 1 84.44 262 ALA A C 1
ATOM 1971 O O . ALA A 1 262 ? -3.83 2.25 -13.32 1 84.44 262 ALA A O 1
ATOM 1972 N N . ASP A 1 263 ? -4.543 4.359 -13.633 1 80 263 ASP A N 1
ATOM 1973 C CA . ASP A 1 263 ? -5.906 3.959 -13.961 1 80 263 ASP A CA 1
ATOM 1974 C C . ASP A 1 263 ? -5.938 3.146 -15.258 1 80 263 ASP A C 1
ATOM 1976 O O . ASP A 1 263 ? -6.609 2.115 -15.328 1 80 263 ASP A O 1
ATOM 1980 N N . LEU A 1 264 ? -5.258 3.59 -16.188 1 85.88 264 LEU A N 1
ATOM 1981 C CA . LEU A 1 264 ? -5.199 2.891 -17.469 1 85.88 264 LEU A CA 1
ATOM 1982 C C . LEU A 1 264 ? -4.566 1.513 -17.297 1 85.88 264 LEU A C 1
ATOM 1984 O O . LEU A 1 264 ? -5.031 0.538 -17.891 1 85.88 264 LEU A O 1
ATOM 1988 N N . ALA A 1 265 ? -3.479 1.481 -16.547 1 88.88 265 ALA A N 1
ATOM 1989 C CA . ALA A 1 265 ? -2.803 0.213 -16.297 1 88.88 265 ALA A CA 1
ATOM 1990 C C . ALA A 1 265 ? -3.752 -0.792 -15.648 1 88.88 265 ALA A C 1
ATOM 1992 O O . ALA A 1 265 ? -3.775 -1.965 -16.031 1 88.88 265 ALA A O 1
ATOM 1993 N N . ARG A 1 266 ? -4.473 -0.371 -14.773 1 77.5 266 ARG A N 1
ATOM 1994 C CA . ARG A 1 266 ? -5.441 -1.24 -14.117 1 77.5 266 ARG A CA 1
ATOM 1995 C C . ARG A 1 266 ? -6.523 -1.69 -15.094 1 77.5 266 ARG A C 1
ATOM 1997 O O . ARG A 1 266 ? -6.953 -2.846 -15.062 1 77.5 266 ARG A O 1
ATOM 2004 N N . ASP A 1 267 ? -6.953 -0.797 -15.922 1 78.25 267 ASP A N 1
ATOM 2005 C CA . ASP A 1 267 ? -8.023 -1.07 -16.875 1 78.25 267 ASP A CA 1
ATOM 2006 C C . ASP A 1 267 ? -7.613 -2.168 -17.859 1 78.25 267 ASP A C 1
ATOM 2008 O O . ASP A 1 267 ? -8.438 -2.998 -18.25 1 78.25 267 ASP A O 1
ATOM 2012 N N . VAL A 1 268 ? -6.352 -2.201 -18.141 1 86.69 268 VAL A N 1
ATOM 2013 C CA . VAL A 1 268 ? -5.93 -3.123 -19.188 1 86.69 268 VAL A CA 1
ATOM 2014 C C . VAL A 1 268 ? -5.48 -4.441 -18.578 1 86.69 268 VAL A C 1
ATOM 2016 O O . VAL A 1 268 ? -5.262 -5.426 -19.281 1 86.69 268 VAL A O 1
ATOM 2019 N N . THR A 1 269 ? -5.293 -4.504 -17.312 1 84.56 269 THR A N 1
ATOM 2020 C CA . THR A 1 269 ? -4.773 -5.688 -16.641 1 84.56 269 THR A CA 1
ATOM 2021 C C . THR A 1 269 ? -5.832 -6.785 -16.578 1 84.56 269 THR A C 1
ATOM 2023 O O . THR A 1 269 ? -6.945 -6.555 -16.109 1 84.56 269 THR A O 1
ATOM 2026 N N . VAL A 1 270 ? -5.512 -7.949 -17.094 1 76.12 270 VAL A N 1
ATOM 2027 C CA . VAL A 1 270 ? -6.359 -9.141 -17.047 1 76.12 270 VAL A CA 1
ATOM 2028 C C . VAL A 1 270 ? -5.551 -10.328 -16.531 1 76.12 270 VAL A C 1
ATOM 2030 O O . VAL A 1 270 ? -4.387 -10.5 -16.906 1 76.12 270 VAL A O 1
ATOM 2033 N N . PRO A 1 271 ? -6.223 -11.102 -15.555 1 75.12 271 PRO A N 1
ATOM 2034 C CA . PRO A 1 271 ? -5.496 -12.312 -15.164 1 75.12 271 PRO A CA 1
ATOM 2035 C C . PRO A 1 271 ? -5.09 -13.172 -16.359 1 75.12 271 PRO A C 1
ATOM 2037 O O . PRO A 1 271 ? -5.801 -13.203 -17.375 1 75.12 271 PRO A O 1
ATOM 2040 N N . PRO A 1 272 ? -3.822 -13.711 -16.281 1 80.44 272 PRO A N 1
ATOM 2041 C CA . PRO A 1 272 ? -2.986 -13.938 -15.094 1 80.44 272 PRO A CA 1
ATOM 2042 C C . PRO A 1 272 ? -1.994 -12.805 -14.844 1 80.44 272 PRO A C 1
ATOM 2044 O O . PRO A 1 272 ? -1.143 -12.906 -13.961 1 80.44 272 PRO A O 1
ATOM 2047 N N . VAL A 1 273 ? -2.09 -11.758 -15.672 1 88.31 273 VAL A N 1
ATOM 2048 C CA . VAL A 1 273 ? -1.238 -10.602 -15.445 1 88.31 273 VAL A CA 1
ATOM 2049 C C . VAL A 1 273 ? -1.674 -9.883 -14.164 1 88.31 273 VAL A C 1
ATOM 2051 O O . VAL A 1 273 ? -2.871 -9.727 -13.914 1 88.31 273 VAL A O 1
ATOM 2054 N N . ARG A 1 274 ? -0.707 -9.5 -13.391 1 83.38 274 ARG A N 1
ATOM 2055 C CA . ARG A 1 274 ? -0.994 -8.773 -12.156 1 83.38 274 ARG A CA 1
ATOM 2056 C C . ARG A 1 274 ? -0.352 -7.391 -12.172 1 83.38 274 ARG A C 1
ATOM 2058 O O . ARG A 1 274 ? 0.836 -7.254 -12.477 1 83.38 274 ARG A O 1
ATOM 2065 N N . PHE A 1 275 ? -1.182 -6.434 -11.914 1 86.5 275 PHE A N 1
ATOM 2066 C CA . PHE A 1 275 ? -0.662 -5.105 -11.609 1 86.5 275 PHE A CA 1
ATOM 2067 C C . PHE A 1 275 ? -0.106 -5.047 -10.195 1 86.5 275 PHE A C 1
ATOM 2069 O O . PHE A 1 275 ? -0.831 -5.293 -9.227 1 86.5 275 PHE A O 1
ATOM 2076 N N . ILE A 1 276 ? 1.159 -4.672 -10.008 1 85.12 276 ILE A N 1
ATOM 2077 C CA . ILE A 1 276 ? 1.812 -4.785 -8.711 1 85.12 276 ILE A CA 1
ATOM 2078 C C . ILE A 1 276 ? 1.786 -3.434 -7.996 1 85.12 276 ILE A C 1
ATOM 2080 O O . ILE A 1 276 ? 1.33 -3.334 -6.855 1 85.12 276 ILE A O 1
ATOM 2084 N N . LYS A 1 277 ? 2.33 -2.355 -8.688 1 83.88 277 LYS A N 1
ATOM 2085 C CA . LYS A 1 277 ? 2.408 -1.052 -8.039 1 83.88 277 LYS A CA 1
ATOM 2086 C C . LYS A 1 277 ? 2.748 0.046 -9.039 1 83.88 277 LYS A C 1
ATOM 2088 O O . LYS A 1 277 ? 3.191 -0.24 -10.156 1 83.88 277 LYS A O 1
ATOM 2093 N N . THR A 1 278 ? 2.5 1.249 -8.562 1 86.44 278 THR A N 1
ATOM 2094 C CA . THR A 1 278 ? 2.986 2.439 -9.25 1 86.44 278 THR A CA 1
ATOM 2095 C C . THR A 1 278 ? 4.301 2.916 -8.641 1 86.44 278 THR A C 1
ATOM 2097 O O . THR A 1 278 ? 4.488 2.859 -7.426 1 86.44 278 THR A O 1
ATOM 2100 N N . ILE A 1 279 ? 5.199 3.295 -9.391 1 88.81 279 ILE A N 1
ATOM 2101 C CA . ILE A 1 279 ? 6.477 3.867 -8.984 1 88.81 279 ILE A CA 1
ATOM 2102 C C . ILE A 1 279 ? 6.633 5.262 -9.586 1 88.81 279 ILE A C 1
ATOM 2104 O O . ILE A 1 279 ? 7.391 5.449 -10.547 1 88.81 279 ILE A O 1
ATOM 2108 N N . GLY A 1 280 ? 5.977 6.219 -8.984 1 84.38 280 GLY A N 1
ATOM 2109 C CA . GLY A 1 280 ? 5.961 7.551 -9.562 1 84.38 280 GLY A CA 1
ATOM 2110 C C . GLY A 1 280 ? 5.246 7.605 -10.898 1 84.38 280 GLY A C 1
ATOM 2111 O O . GLY A 1 280 ? 4.02 7.492 -10.961 1 84.38 280 GLY A O 1
ATOM 2112 N N . ASP A 1 281 ? 6.109 7.676 -11.898 1 91 281 ASP A N 1
ATOM 2113 C CA . ASP A 1 281 ? 5.586 7.805 -13.258 1 91 281 ASP A CA 1
ATOM 2114 C C . ASP A 1 281 ? 5.629 6.469 -13.992 1 91 281 ASP A C 1
ATOM 2116 O O . ASP A 1 281 ? 5.484 6.422 -15.219 1 91 281 ASP A O 1
ATOM 2120 N N . ALA A 1 282 ? 5.918 5.449 -13.281 1 94.94 282 ALA A N 1
ATOM 2121 C CA . ALA A 1 282 ? 6 4.117 -13.875 1 94.94 282 ALA A CA 1
ATOM 2122 C C . ALA A 1 282 ? 5.043 3.148 -13.188 1 94.94 282 ALA A C 1
ATOM 2124 O O . ALA A 1 282 ? 4.586 3.406 -12.07 1 94.94 282 ALA A O 1
ATOM 2125 N N . VAL A 1 283 ? 4.711 2.057 -13.922 1 94.31 283 VAL A N 1
ATOM 2126 C CA . VAL A 1 283 ? 3.887 0.984 -13.375 1 94.31 283 VAL A CA 1
ATOM 2127 C C . VAL A 1 283 ? 4.59 -0.357 -13.57 1 94.31 283 VAL A C 1
ATOM 2129 O O . VAL A 1 283 ? 5.359 -0.531 -14.516 1 94.31 283 VAL A O 1
ATOM 2132 N N . MET A 1 284 ? 4.332 -1.261 -12.656 1 95.69 284 MET A N 1
ATOM 2133 C CA . MET A 1 284 ? 4.973 -2.574 -12.664 1 95.69 284 MET A CA 1
ATOM 2134 C C . MET A 1 284 ? 3.932 -3.686 -12.766 1 95.69 284 MET A C 1
ATOM 2136 O O . MET A 1 284 ? 2.914 -3.654 -12.07 1 95.69 284 MET A O 1
ATOM 2140 N N . PHE A 1 285 ? 4.23 -4.664 -13.633 1 95.12 285 PHE A N 1
ATOM 2141 C CA . PHE A 1 285 ? 3.396 -5.844 -13.828 1 95.12 285 PHE A CA 1
ATOM 2142 C C . PHE A 1 285 ? 4.211 -7.117 -13.641 1 95.12 285 PHE A C 1
ATOM 2144 O O . PHE A 1 285 ? 5.43 -7.117 -13.844 1 95.12 285 PHE A O 1
ATOM 2151 N N . VAL A 1 286 ? 3.5 -8.148 -13.305 1 93 286 VAL A N 1
ATOM 2152 C CA . VAL A 1 286 ? 4.117 -9.469 -13.242 1 93 286 VAL A CA 1
ATOM 2153 C C . VAL A 1 286 ? 3.156 -10.523 -13.797 1 93 286 VAL A C 1
ATOM 2155 O O . VAL A 1 286 ? 1.938 -10.398 -13.648 1 93 286 VAL A O 1
ATOM 2158 N N . CYS A 1 287 ? 3.713 -11.508 -14.453 1 92.88 287 CYS A N 1
ATOM 2159 C CA . CYS A 1 287 ? 2.951 -12.625 -15 1 92.88 287 CYS A CA 1
ATOM 2160 C C . CYS A 1 287 ? 3.801 -13.891 -15.055 1 92.88 287 CYS A C 1
ATOM 2162 O O . CYS A 1 287 ? 5 -13.828 -15.328 1 92.88 287 CYS A O 1
ATOM 2164 N N . PRO A 1 288 ? 3.225 -15.039 -14.758 1 88.75 288 PRO A N 1
ATOM 2165 C CA . PRO A 1 288 ? 3.984 -16.281 -14.906 1 88.75 288 PRO A CA 1
ATOM 2166 C C . PRO A 1 288 ? 4.477 -16.516 -16.328 1 88.75 288 PRO A C 1
ATOM 2168 O O . PRO A 1 288 ? 5.578 -17.031 -16.531 1 88.75 288 PRO A O 1
ATOM 2171 N N . GLU A 1 289 ? 3.684 -16.062 -17.281 1 92.25 289 GLU A N 1
ATOM 2172 C CA . GLU A 1 289 ? 4.012 -16.297 -18.688 1 92.25 289 GLU A CA 1
ATOM 2173 C C . GLU A 1 289 ? 4.203 -14.977 -19.438 1 92.25 289 GLU A C 1
ATOM 2175 O O . GLU A 1 289 ? 3.498 -14 -19.172 1 92.25 289 GLU A O 1
ATOM 2180 N N . PRO A 1 290 ? 5.039 -14.977 -20.438 1 96.06 290 PRO A N 1
ATOM 2181 C CA . PRO A 1 290 ? 5.379 -13.727 -21.125 1 96.06 290 PRO A CA 1
ATOM 2182 C C . PRO A 1 290 ? 4.27 -13.242 -22.047 1 96.06 290 PRO A C 1
ATOM 2184 O O . PRO A 1 290 ? 4.043 -12.039 -22.172 1 96.06 290 PRO A O 1
ATOM 2187 N N . VAL A 1 291 ? 3.574 -14.102 -22.672 1 95.25 291 VAL A N 1
ATOM 2188 C CA . VAL A 1 291 ? 2.66 -13.734 -23.75 1 95.25 291 VAL A CA 1
ATOM 2189 C C . VAL A 1 291 ? 1.522 -12.883 -23.203 1 95.25 291 VAL A C 1
ATOM 2191 O O . VAL A 1 291 ? 1.258 -11.789 -23.703 1 95.25 291 VAL A O 1
ATOM 2194 N N . PRO A 1 292 ? 0.806 -13.297 -22.109 1 93.88 292 PRO A N 1
ATOM 2195 C CA . PRO A 1 292 ? -0.266 -12.438 -21.594 1 93.88 292 PRO A CA 1
ATOM 2196 C C . PRO A 1 292 ? 0.234 -11.062 -21.156 1 93.88 292 PRO A C 1
ATOM 2198 O O . PRO A 1 292 ? -0.47 -10.062 -21.328 1 93.88 292 PRO A O 1
ATOM 2201 N N . LEU A 1 293 ? 1.403 -11 -20.609 1 96.5 293 LEU A N 1
ATOM 2202 C CA . LEU A 1 293 ? 1.953 -9.734 -20.156 1 96.5 293 LEU A CA 1
ATOM 2203 C C . LEU A 1 293 ? 2.24 -8.812 -21.344 1 96.5 293 LEU A C 1
ATOM 2205 O O . LEU A 1 293 ? 1.957 -7.609 -21.281 1 96.5 293 LEU A O 1
ATOM 2209 N N . LEU A 1 294 ? 2.781 -9.375 -22.375 1 96.88 294 LEU A N 1
ATOM 2210 C CA . LEU A 1 294 ? 3.068 -8.586 -23.562 1 96.88 294 LEU A CA 1
ATOM 2211 C C . LEU A 1 294 ? 1.784 -8.023 -24.156 1 96.88 294 LEU A C 1
ATOM 2213 O O . LEU A 1 294 ? 1.76 -6.883 -24.625 1 96.88 294 LEU A O 1
ATOM 2217 N N . ASP A 1 295 ? 0.793 -8.828 -24.156 1 95.44 295 ASP A N 1
ATOM 2218 C CA . ASP A 1 295 ? -0.5 -8.367 -24.656 1 95.44 295 ASP A CA 1
ATOM 2219 C C . ASP A 1 295 ? -0.985 -7.148 -23.875 1 95.44 295 ASP A C 1
ATOM 2221 O O . ASP A 1 295 ? -1.443 -6.164 -24.453 1 95.44 295 ASP A O 1
ATOM 2225 N N . VAL A 1 296 ? -0.882 -7.188 -22.594 1 95.12 296 VAL A N 1
ATOM 2226 C CA . VAL A 1 296 ? -1.312 -6.105 -21.719 1 95.12 296 VAL A CA 1
ATOM 2227 C C . VAL A 1 296 ? -0.468 -4.859 -21.969 1 95.12 296 VAL A C 1
ATOM 2229 O O . VAL A 1 296 ? -1.002 -3.754 -22.094 1 95.12 296 VAL A O 1
ATOM 2232 N N . LEU A 1 297 ? 0.821 -5.035 -22.109 1 97.69 297 LEU A N 1
ATOM 2233 C CA . LEU A 1 297 ? 1.718 -3.895 -22.25 1 97.69 297 LEU A CA 1
ATOM 2234 C C . LEU A 1 297 ? 1.524 -3.232 -23.609 1 97.69 297 LEU A C 1
ATOM 2236 O O . LEU A 1 297 ? 1.559 -2.004 -23.719 1 97.69 297 LEU A O 1
ATOM 2240 N N . LEU A 1 298 ? 1.324 -4.059 -24.594 1 96.69 298 LEU A N 1
ATOM 2241 C CA . LEU A 1 298 ? 1.075 -3.498 -25.922 1 96.69 298 LEU A CA 1
ATOM 2242 C C . LEU A 1 298 ? -0.238 -2.723 -25.953 1 96.69 298 LEU A C 1
ATOM 2244 O O . LEU A 1 298 ? -0.313 -1.64 -26.531 1 96.69 298 LEU A O 1
ATOM 2248 N N . LYS A 1 299 ? -1.257 -3.242 -25.328 1 94.75 299 LYS A N 1
ATOM 2249 C CA . LYS A 1 299 ? -2.539 -2.551 -25.234 1 94.75 299 LYS A CA 1
ATOM 2250 C C . LYS A 1 299 ? -2.393 -1.229 -24.484 1 94.75 299 LYS A C 1
ATOM 2252 O O . LYS A 1 299 ? -2.994 -0.223 -24.859 1 94.75 299 LYS A O 1
ATOM 2257 N N . LEU A 1 300 ? -1.617 -1.244 -23.422 1 95.25 300 LEU A N 1
ATOM 2258 C CA . LEU A 1 300 ? -1.403 -0.052 -22.609 1 95.25 300 LEU A CA 1
ATOM 2259 C C . LEU A 1 300 ? -0.689 1.031 -23.406 1 95.25 300 LEU A C 1
ATOM 2261 O O . LEU A 1 300 ? -1.103 2.193 -23.391 1 95.25 300 LEU A O 1
ATOM 2265 N N . VAL A 1 301 ? 0.349 0.633 -24.094 1 95.81 301 VAL A N 1
ATOM 2266 C CA . VAL A 1 301 ? 1.124 1.576 -24.891 1 95.81 301 VAL A CA 1
ATOM 2267 C C . VAL A 1 301 ? 0.254 2.141 -26.016 1 95.81 301 VAL A C 1
ATOM 2269 O O . VAL A 1 301 ? 0.28 3.344 -26.281 1 95.81 301 VAL A O 1
ATOM 2272 N N . ASP A 1 302 ? -0.58 1.339 -26.547 1 92.25 302 ASP A N 1
ATOM 2273 C CA . ASP A 1 302 ? -1.46 1.756 -27.641 1 92.25 302 ASP A CA 1
ATOM 2274 C C . ASP A 1 302 ? -2.537 2.715 -27.141 1 92.25 302 ASP A C 1
ATOM 2276 O O . ASP A 1 302 ? -2.898 3.67 -27.828 1 92.25 302 ASP A O 1
ATOM 2280 N N . ALA A 1 303 ? -3.051 2.422 -26 1 89.19 303 ALA A N 1
ATOM 2281 C CA . ALA A 1 303 ? -4.121 3.236 -25.422 1 89.19 303 ALA A CA 1
ATOM 2282 C C . ALA A 1 303 ? -3.643 4.664 -25.172 1 89.19 303 ALA A C 1
ATOM 2284 O O . ALA A 1 303 ? -4.406 5.617 -25.312 1 89.19 303 ALA A O 1
ATOM 2285 N N . VAL A 1 304 ? -2.477 4.824 -24.766 1 87.5 304 VAL A N 1
ATOM 2286 C CA . VAL A 1 304 ? -1.908 6.125 -24.422 1 87.5 304 VAL A CA 1
ATOM 2287 C C . VAL A 1 304 ? -1.525 6.859 -25.719 1 87.5 304 VAL A C 1
ATOM 2289 O O . VAL A 1 304 ? -1.64 8.086 -25.797 1 87.5 304 VAL A O 1
ATOM 2292 N N . ASP A 1 305 ? -1.125 6.16 -26.719 1 83.88 305 ASP A N 1
ATOM 2293 C CA . ASP A 1 305 ? -0.678 6.766 -27.969 1 83.88 305 ASP A CA 1
ATOM 2294 C C . ASP A 1 305 ? -1.845 7.402 -28.719 1 83.88 305 ASP A C 1
ATOM 2296 O O . ASP A 1 305 ? -1.644 8.289 -29.562 1 83.88 305 ASP A O 1
ATOM 2300 N N . THR A 1 306 ? -2.994 7.027 -28.406 1 78.44 306 THR A N 1
ATOM 2301 C CA . THR A 1 306 ? -4.172 7.57 -29.078 1 78.44 306 THR A CA 1
ATOM 2302 C C . THR A 1 306 ? -4.609 8.875 -28.438 1 78.44 306 THR A C 1
ATOM 2304 O O . THR A 1 306 ? -5.406 9.625 -29.016 1 78.44 306 THR A O 1
ATOM 2307 N N . ASP A 1 307 ? -4.055 9.141 -27.312 1 74.12 307 ASP A N 1
ATOM 2308 C CA . ASP A 1 307 ? -4.367 10.383 -26.609 1 74.12 307 ASP A CA 1
ATOM 2309 C C . ASP A 1 307 ? -3.236 11.398 -26.766 1 74.12 307 ASP A C 1
ATOM 2311 O O . ASP A 1 307 ? -2.238 11.328 -26.047 1 74.12 307 ASP A O 1
ATOM 2315 N N . ASN A 1 308 ? -3.4 12.375 -27.578 1 70.38 308 ASN A N 1
ATOM 2316 C CA . ASN A 1 308 ? -2.35 13.32 -27.938 1 70.38 308 ASN A CA 1
ATOM 2317 C C . ASN A 1 308 ? -1.969 14.203 -26.75 1 70.38 308 ASN A C 1
ATOM 2319 O O . ASN A 1 308 ? -0.885 14.797 -26.734 1 70.38 308 ASN A O 1
ATOM 2323 N N . GLU A 1 309 ? -2.75 14.242 -25.797 1 78.62 309 GLU A N 1
ATOM 2324 C CA . GLU A 1 309 ? -2.465 15.141 -24.688 1 78.62 309 GLU A CA 1
ATOM 2325 C C . GLU A 1 309 ? -1.755 14.398 -23.547 1 78.62 309 GLU A C 1
ATOM 2327 O O . GLU A 1 309 ? -1.297 15.016 -22.594 1 78.62 309 GLU A O 1
ATOM 2332 N N . PHE A 1 310 ? -1.567 13.148 -23.781 1 84.5 310 PHE A N 1
ATOM 2333 C CA . PHE A 1 310 ? -0.943 12.312 -22.766 1 84.5 310 PHE A CA 1
ATOM 2334 C C . PHE A 1 310 ? 0.462 11.906 -23.188 1 84.5 310 PHE A C 1
ATOM 2336 O O . PHE A 1 310 ? 0.69 11.562 -24.359 1 84.5 310 PHE A O 1
ATOM 2343 N N . PRO A 1 311 ? 1.447 12.047 -22.297 1 92.31 311 PRO A N 1
ATOM 2344 C CA . PRO A 1 311 ? 2.799 11.617 -22.656 1 92.31 311 PRO A CA 1
ATOM 2345 C C . PRO A 1 311 ? 2.857 10.156 -23.094 1 92.31 311 PRO A C 1
ATOM 2347 O O . PRO A 1 311 ? 2.141 9.32 -22.547 1 92.31 311 PRO A O 1
ATOM 2350 N N . ARG A 1 312 ? 3.678 9.914 -24.031 1 95.12 312 ARG A N 1
ATOM 2351 C CA . ARG A 1 312 ? 3.822 8.547 -24.531 1 95.12 312 ARG A CA 1
ATOM 2352 C C . ARG A 1 312 ? 4.461 7.645 -23.484 1 95.12 312 ARG A C 1
ATOM 2354 O O . ARG A 1 312 ? 5.078 8.125 -22.531 1 95.12 312 ARG A O 1
ATOM 2361 N N . LEU A 1 313 ? 4.305 6.328 -23.766 1 97.12 313 LEU A N 1
ATOM 2362 C CA . LEU A 1 313 ? 4.867 5.344 -22.844 1 97.12 313 LEU A CA 1
ATOM 2363 C C . LEU A 1 313 ? 6.012 4.574 -23.5 1 97.12 313 LEU A C 1
ATOM 2365 O O . LEU A 1 313 ? 6.074 4.48 -24.719 1 97.12 313 LEU A O 1
ATOM 2369 N N . ARG A 1 314 ? 6.883 4.168 -22.734 1 97.94 314 ARG A N 1
ATOM 2370 C CA . ARG A 1 314 ? 7.867 3.148 -23.078 1 97.94 314 ARG A CA 1
ATOM 2371 C C . ARG A 1 314 ? 7.797 1.971 -22.109 1 97.94 314 ARG A C 1
ATOM 2373 O O . ARG A 1 314 ? 7.531 2.154 -20.922 1 97.94 314 ARG A O 1
ATOM 2380 N N . ALA A 1 315 ? 8.023 0.773 -22.641 1 98.56 315 ALA A N 1
ATOM 2381 C CA . ALA A 1 315 ? 7.867 -0.401 -21.781 1 98.56 315 ALA A CA 1
ATOM 2382 C C . ALA A 1 315 ? 9.031 -1.375 -21.969 1 98.56 315 ALA A C 1
ATOM 2384 O O . ALA A 1 315 ? 9.664 -1.393 -23.031 1 98.56 315 ALA A O 1
ATOM 2385 N N . GLY A 1 316 ? 9.312 -2.107 -20.984 1 98.75 316 GLY A N 1
ATOM 2386 C CA . GLY A 1 316 ? 10.344 -3.133 -20.969 1 98.75 316 GLY A CA 1
ATOM 2387 C C . GLY A 1 316 ? 9.922 -4.391 -20.234 1 98.75 316 GLY A C 1
ATOM 2388 O O . GLY A 1 316 ? 9.18 -4.324 -19.25 1 98.75 316 GLY A O 1
ATOM 2389 N N . VAL A 1 317 ? 10.414 -5.555 -20.734 1 98.69 317 VAL A N 1
ATOM 2390 C CA . VAL A 1 317 ? 9.984 -6.832 -20.188 1 98.69 317 VAL A CA 1
ATOM 2391 C C . VAL A 1 317 ? 11.188 -7.773 -20.078 1 98.69 317 VAL A C 1
ATOM 2393 O O . VAL A 1 317 ? 12.047 -7.805 -20.953 1 98.69 317 VAL A O 1
ATOM 2396 N N . ALA A 1 318 ? 11.211 -8.523 -19.016 1 98.5 318 ALA A N 1
ATOM 2397 C CA . ALA A 1 318 ? 12.227 -9.547 -18.812 1 98.5 318 ALA A CA 1
ATOM 2398 C C . ALA A 1 318 ? 11.664 -10.727 -18.016 1 98.5 318 ALA A C 1
ATOM 2400 O O . ALA A 1 318 ? 10.734 -10.562 -17.219 1 98.5 318 ALA A O 1
ATOM 2401 N N . SER A 1 319 ? 12.242 -11.883 -18.203 1 97.81 319 SER A N 1
ATOM 2402 C CA . SER A 1 319 ? 11.844 -13.086 -17.5 1 97.81 319 SER A CA 1
ATOM 2403 C C . SER A 1 319 ? 12.992 -13.664 -16.688 1 97.81 319 SER A C 1
ATOM 2405 O O . SER A 1 319 ? 14.164 -13.438 -17.016 1 97.81 319 SER A O 1
ATOM 2407 N N . GLY A 1 320 ? 12.672 -14.297 -15.648 1 95.75 320 GLY A N 1
ATOM 2408 C CA . GLY A 1 320 ? 13.648 -14.961 -14.797 1 95.75 320 GLY A CA 1
ATOM 2409 C C . GLY A 1 320 ? 13.102 -15.336 -13.438 1 95.75 320 GLY A C 1
ATOM 2410 O O . GLY A 1 320 ? 11.891 -15.266 -13.211 1 95.75 320 GLY A O 1
ATOM 2411 N N . MET A 1 321 ? 13.984 -15.82 -12.547 1 93.75 321 MET A N 1
ATOM 2412 C CA . MET A 1 321 ? 13.609 -16.234 -11.203 1 93.75 321 MET A CA 1
ATOM 2413 C C . MET A 1 321 ? 13.406 -15.031 -10.289 1 93.75 321 MET A C 1
ATOM 2415 O O . MET A 1 321 ? 14.289 -14.18 -10.18 1 93.75 321 MET A O 1
ATOM 2419 N N . ALA A 1 322 ? 12.227 -14.898 -9.688 1 93.25 322 ALA A N 1
ATOM 2420 C CA . ALA A 1 322 ? 11.93 -13.828 -8.742 1 93.25 322 ALA A CA 1
ATOM 2421 C C . ALA A 1 322 ? 11.031 -14.328 -7.617 1 93.25 322 ALA A C 1
ATOM 2423 O O . ALA A 1 322 ? 10.43 -15.398 -7.719 1 93.25 322 ALA A O 1
ATOM 2424 N N . VAL A 1 323 ? 10.992 -13.617 -6.539 1 88.31 323 VAL A N 1
ATOM 2425 C CA . VAL A 1 323 ? 10.203 -14.008 -5.379 1 88.31 323 VAL A CA 1
ATOM 2426 C C . VAL A 1 323 ? 9.281 -12.867 -4.969 1 88.31 323 VAL A C 1
ATOM 2428 O O . VAL A 1 323 ? 9.648 -11.695 -5.07 1 88.31 323 VAL A O 1
ATOM 2431 N N . SER A 1 324 ? 8.117 -13.234 -4.598 1 82.44 324 SER A N 1
ATOM 2432 C CA . SER A 1 324 ? 7.168 -12.258 -4.066 1 82.44 324 SER A CA 1
ATOM 2433 C C . SER A 1 324 ? 7.277 -12.148 -2.549 1 82.44 324 SER A C 1
ATOM 2435 O O . SER A 1 324 ? 7.254 -13.164 -1.849 1 82.44 324 SER A O 1
ATOM 2437 N N . ARG A 1 325 ? 7.469 -10.914 -2.07 1 77.38 325 ARG A N 1
ATOM 2438 C CA . ARG A 1 325 ? 7.508 -10.633 -0.639 1 77.38 325 ARG A CA 1
ATOM 2439 C C . ARG A 1 325 ? 6.73 -9.359 -0.31 1 77.38 325 ARG A C 1
ATOM 2441 O O . ARG A 1 325 ? 7.035 -8.289 -0.837 1 77.38 325 ARG A O 1
ATOM 2448 N N . ALA A 1 326 ? 5.723 -9.516 0.527 1 73.88 326 ALA A N 1
ATOM 2449 C CA . ALA A 1 326 ? 4.934 -8.391 1.02 1 73.88 326 ALA A CA 1
ATOM 2450 C C . ALA A 1 326 ? 4.371 -7.566 -0.136 1 73.88 326 ALA A C 1
ATOM 2452 O O . ALA A 1 326 ? 4.453 -6.336 -0.128 1 73.88 326 ALA A O 1
ATOM 2453 N N . GLY A 1 327 ? 3.98 -8.297 -1.195 1 74.38 327 GLY A N 1
ATOM 2454 C CA . GLY A 1 327 ? 3.293 -7.637 -2.297 1 74.38 327 GLY A CA 1
ATOM 2455 C C . GLY A 1 327 ? 4.242 -7.078 -3.342 1 74.38 327 GLY A C 1
ATOM 2456 O O . GLY A 1 327 ? 3.803 -6.477 -4.324 1 74.38 327 GLY A O 1
ATOM 2457 N N . ASP A 1 328 ? 5.492 -7.262 -3.084 1 84 328 ASP A N 1
ATOM 2458 C CA . ASP A 1 328 ? 6.484 -6.824 -4.059 1 84 328 ASP A CA 1
ATOM 2459 C C . ASP A 1 328 ? 7.234 -8.008 -4.652 1 84 328 ASP A C 1
ATOM 2461 O O . ASP A 1 328 ? 7.062 -9.148 -4.207 1 84 328 ASP A O 1
ATOM 2465 N N . TRP A 1 329 ? 7.98 -7.73 -5.656 1 89.88 329 TRP A N 1
ATOM 2466 C CA . TRP A 1 329 ? 8.75 -8.773 -6.32 1 89.88 329 TRP A CA 1
ATOM 2467 C C . TRP A 1 329 ? 10.227 -8.414 -6.391 1 89.88 329 TRP A C 1
ATOM 2469 O O . TRP A 1 329 ? 10.57 -7.254 -6.648 1 89.88 329 TRP A O 1
ATOM 2479 N N . PHE A 1 330 ? 11.047 -9.484 -6.121 1 92.12 330 PHE A N 1
ATOM 2480 C CA . PHE A 1 330 ? 12.492 -9.281 -6.098 1 92.12 330 PHE A CA 1
ATOM 2481 C C . PHE A 1 330 ? 13.203 -10.359 -6.91 1 92.12 330 PHE A C 1
ATOM 2483 O O . PHE A 1 330 ? 12.836 -11.531 -6.84 1 92.12 330 PHE A O 1
ATOM 2490 N N . GLY A 1 331 ? 14.18 -9.906 -7.668 1 94.12 331 GLY A N 1
ATOM 2491 C CA . GLY A 1 331 ? 14.969 -10.797 -8.508 1 94.12 331 GLY A CA 1
ATOM 2492 C C . GLY A 1 331 ? 15.586 -10.094 -9.695 1 94.12 331 GLY A C 1
ATOM 2493 O O . GLY A 1 331 ? 15.234 -8.945 -10 1 94.12 331 GLY A O 1
ATOM 2494 N N . SER A 1 332 ? 16.422 -10.781 -10.406 1 93.62 332 SER A N 1
ATOM 2495 C CA . SER A 1 332 ? 17.172 -10.219 -11.523 1 93.62 332 SER A CA 1
ATOM 2496 C C . SER A 1 332 ? 16.25 -9.695 -12.609 1 93.62 332 SER A C 1
ATOM 2498 O O . SER A 1 332 ? 16.484 -8.633 -13.18 1 93.62 332 SER A O 1
ATOM 2500 N N . PRO A 1 333 ? 15.18 -10.438 -12.891 1 96.06 333 PRO A N 1
ATOM 2501 C CA . PRO A 1 333 ? 14.328 -9.961 -13.977 1 96.06 333 PRO A CA 1
ATOM 2502 C C . PRO A 1 333 ? 13.68 -8.609 -13.68 1 96.06 333 PRO A C 1
ATOM 2504 O O . PRO A 1 333 ? 13.32 -7.875 -14.602 1 96.06 333 PRO A O 1
ATOM 2507 N N . VAL A 1 334 ? 13.484 -8.312 -12.391 1 96.56 334 VAL A N 1
ATOM 2508 C CA . VAL A 1 334 ? 12.922 -7.016 -12.016 1 96.56 334 VAL A CA 1
ATOM 2509 C C . VAL A 1 334 ? 13.883 -5.902 -12.438 1 96.56 334 VAL A C 1
ATOM 2511 O O . VAL A 1 334 ? 13.469 -4.922 -13.062 1 96.56 334 VAL A O 1
ATOM 2514 N N . ASN A 1 335 ? 15.18 -6.094 -12.203 1 94.62 335 ASN A N 1
ATOM 2515 C CA . ASN A 1 335 ? 16.203 -5.113 -12.555 1 94.62 335 ASN A CA 1
ATOM 2516 C C . ASN A 1 335 ? 16.375 -5.004 -14.07 1 94.62 335 ASN A C 1
ATOM 2518 O O . ASN A 1 335 ? 16.453 -3.902 -14.609 1 94.62 335 ASN A O 1
ATOM 2522 N N . VAL A 1 336 ? 16.375 -6.113 -14.648 1 96.94 336 VAL A N 1
ATOM 2523 C CA . VAL A 1 336 ? 16.609 -6.145 -16.078 1 96.94 336 VAL A CA 1
ATOM 2524 C C . VAL A 1 336 ? 15.445 -5.457 -16.812 1 96.94 336 VAL A C 1
ATOM 2526 O O . VAL A 1 336 ? 15.664 -4.641 -17.703 1 96.94 336 VAL A O 1
ATOM 2529 N N . ALA A 1 337 ? 14.242 -5.785 -16.391 1 98.06 337 ALA A N 1
ATOM 2530 C CA . ALA A 1 337 ? 13.062 -5.184 -17.031 1 98.06 337 ALA A CA 1
ATOM 2531 C C . ALA A 1 337 ? 13.078 -3.664 -16.875 1 98.06 337 ALA A C 1
ATOM 2533 O O . ALA A 1 337 ? 12.734 -2.941 -17.812 1 98.06 337 ALA A O 1
ATOM 2534 N N . SER A 1 338 ? 13.43 -3.213 -15.695 1 96.25 338 SER A N 1
ATOM 2535 C CA . SER A 1 338 ? 13.508 -1.777 -15.445 1 96.25 338 SER A CA 1
ATOM 2536 C C . SER A 1 338 ? 14.539 -1.112 -16.359 1 96.25 338 SER A C 1
ATOM 2538 O O . SER A 1 338 ? 14.266 -0.069 -16.953 1 96.25 338 SER A O 1
ATOM 2540 N N . ARG A 1 339 ? 15.68 -1.729 -16.531 1 96.19 339 ARG A N 1
ATOM 2541 C CA . ARG A 1 339 ? 16.75 -1.18 -17.359 1 96.19 339 ARG A CA 1
ATOM 2542 C C . ARG A 1 339 ? 16.359 -1.213 -18.828 1 96.19 339 ARG A C 1
ATOM 2544 O O . ARG A 1 339 ? 16.688 -0.293 -19.594 1 96.19 339 ARG A O 1
ATOM 2551 N N . VAL A 1 340 ? 15.742 -2.268 -19.203 1 98 340 VAL A N 1
ATOM 2552 C CA . VAL A 1 340 ? 15.281 -2.4 -20.578 1 98 340 VAL A CA 1
ATOM 2553 C C . VAL A 1 340 ? 14.273 -1.298 -20.891 1 98 340 VAL A C 1
ATOM 2555 O O . VAL A 1 340 ? 14.289 -0.731 -21.984 1 98 340 VAL A O 1
ATOM 2558 N N . THR A 1 341 ? 13.406 -0.972 -19.938 1 97.81 341 THR A N 1
ATOM 2559 C CA . THR A 1 341 ? 12.43 0.093 -20.109 1 97.81 341 THR A CA 1
ATOM 2560 C C . THR A 1 341 ? 13.117 1.434 -20.344 1 97.81 341 THR A C 1
ATOM 2562 O O . THR A 1 341 ? 12.672 2.227 -21.172 1 97.81 341 THR A O 1
ATOM 2565 N N . ASP A 1 342 ? 14.227 1.64 -19.672 1 94.62 342 ASP A N 1
ATOM 2566 C CA . ASP A 1 342 ? 14.938 2.916 -19.719 1 94.62 342 ASP A CA 1
ATOM 2567 C C . ASP A 1 342 ? 15.508 3.184 -21.109 1 94.62 342 ASP A C 1
ATOM 2569 O O . ASP A 1 342 ? 15.734 4.336 -21.484 1 94.62 342 ASP A O 1
ATOM 2573 N N . VAL A 1 343 ? 15.711 2.188 -21.875 1 96 343 VAL A N 1
ATOM 2574 C CA . VAL A 1 343 ? 16.375 2.385 -23.156 1 96 343 VAL A CA 1
ATOM 2575 C C . VAL A 1 343 ? 15.352 2.244 -24.281 1 96 343 VAL A C 1
ATOM 2577 O O . VAL A 1 343 ? 15.703 2.338 -25.469 1 96 343 VAL A O 1
ATOM 2580 N N . ALA A 1 344 ? 14.148 1.927 -23.953 1 97.5 344 ALA A N 1
ATOM 2581 C CA . ALA A 1 344 ? 13.109 1.821 -24.969 1 97.5 344 ALA A CA 1
ATOM 2582 C C . ALA A 1 344 ? 12.75 3.195 -25.531 1 97.5 344 ALA A C 1
ATOM 2584 O O . ALA A 1 344 ? 12.703 4.18 -24.797 1 97.5 344 ALA A O 1
ATOM 2585 N N . ARG A 1 345 ? 12.516 3.303 -26.797 1 96.25 345 ARG A N 1
ATOM 2586 C CA . ARG A 1 345 ? 12.023 4.527 -27.422 1 96.25 345 ARG A CA 1
ATOM 2587 C C . ARG A 1 345 ? 10.57 4.789 -27.047 1 96.25 345 ARG A C 1
ATOM 2589 O O . ARG A 1 345 ? 9.836 3.863 -26.688 1 96.25 345 ARG A O 1
ATOM 2596 N N . PRO A 1 346 ? 10.156 6.07 -27.109 1 95.81 346 PRO A N 1
ATOM 2597 C CA . PRO A 1 346 ? 8.742 6.359 -26.844 1 95.81 346 PRO A CA 1
ATOM 2598 C C . PRO A 1 346 ? 7.797 5.535 -27.719 1 95.81 346 PRO A C 1
ATOM 2600 O O . PRO A 1 346 ? 7.988 5.453 -28.938 1 95.81 346 PRO A O 1
ATOM 2603 N N . GLY A 1 347 ? 6.852 4.922 -27.109 1 95.25 347 GLY A N 1
ATOM 2604 C CA . GLY A 1 347 ? 5.844 4.152 -27.828 1 95.25 347 GLY A CA 1
ATOM 2605 C C . GLY A 1 347 ? 6.266 2.719 -28.078 1 95.25 347 GLY A C 1
ATOM 2606 O O . GLY A 1 347 ? 5.508 1.942 -28.672 1 95.25 347 GLY A O 1
ATOM 2607 N N . ALA A 1 348 ? 7.398 2.33 -27.594 1 96.75 348 ALA A N 1
ATOM 2608 C CA . ALA A 1 348 ? 7.918 1.006 -27.922 1 96.75 348 ALA A CA 1
ATOM 2609 C C . ALA A 1 348 ? 7.84 0.071 -26.719 1 96.75 348 ALA A C 1
ATOM 2611 O O . ALA A 1 348 ? 7.926 0.516 -25.578 1 96.75 348 ALA A O 1
ATOM 2612 N N . VAL A 1 349 ? 7.684 -1.196 -27.031 1 98.19 349 VAL A N 1
ATOM 2613 C CA . VAL A 1 349 ? 7.832 -2.277 -26.062 1 98.19 349 VAL A CA 1
ATOM 2614 C C . VAL A 1 349 ? 9.086 -3.088 -26.375 1 98.19 349 VAL A C 1
ATOM 2616 O O . VAL A 1 349 ? 9.18 -3.717 -27.438 1 98.19 349 VAL A O 1
ATOM 2619 N N . LEU A 1 350 ? 10.055 -3.062 -25.484 1 98.56 350 LEU A N 1
ATOM 2620 C CA . LEU A 1 350 ? 11.281 -3.834 -25.625 1 98.56 350 LEU A CA 1
ATOM 2621 C C . LEU A 1 350 ? 11.281 -5.043 -24.703 1 98.56 350 LEU A C 1
ATOM 2623 O O . LEU A 1 350 ? 10.844 -4.945 -23.547 1 98.56 350 LEU A O 1
ATOM 2627 N N . VAL A 1 351 ? 11.789 -6.156 -25.234 1 98.5 351 VAL A N 1
ATOM 2628 C CA . VAL A 1 351 ? 11.883 -7.344 -24.391 1 98.5 351 VAL A CA 1
ATOM 2629 C C . VAL A 1 351 ? 13.328 -7.844 -24.375 1 98.5 351 VAL A C 1
ATOM 2631 O O . VAL A 1 351 ? 14.031 -7.77 -25.375 1 98.5 351 VAL A O 1
ATOM 2634 N N . ALA A 1 352 ? 13.781 -8.297 -23.281 1 98.19 352 ALA A N 1
ATOM 2635 C CA . ALA A 1 352 ? 15.086 -8.945 -23.156 1 98.19 352 ALA A CA 1
ATOM 2636 C C . ALA A 1 352 ? 15.094 -10.297 -23.875 1 98.19 352 ALA A C 1
ATOM 2638 O O . ALA A 1 352 ? 14.039 -10.836 -24.203 1 98.19 352 ALA A O 1
ATOM 2639 N N . ASP A 1 353 ? 16.234 -10.805 -24.016 1 96.62 353 ASP A N 1
ATOM 2640 C CA . ASP A 1 353 ? 16.391 -12.094 -24.688 1 96.62 353 ASP A CA 1
ATOM 2641 C C . ASP A 1 353 ? 15.711 -13.211 -23.922 1 96.62 353 ASP A C 1
ATOM 2643 O O . ASP A 1 353 ? 15.195 -14.164 -24.516 1 96.62 353 ASP A O 1
ATOM 2647 N N . SER A 1 354 ? 15.609 -13.094 -22.609 1 95.62 354 SER A N 1
ATOM 2648 C CA . SER A 1 354 ? 14.945 -14.07 -21.75 1 95.62 354 SER A CA 1
ATOM 2649 C C . SER A 1 354 ? 13.484 -14.242 -22.156 1 95.62 354 SER A C 1
ATOM 2651 O O . SER A 1 354 ? 12.914 -15.328 -22 1 95.62 354 SER A O 1
ATOM 2653 N N . VAL A 1 355 ? 12.883 -13.203 -22.656 1 97.06 355 VAL A N 1
ATOM 2654 C CA . VAL A 1 355 ? 11.484 -13.227 -23.078 1 97.06 355 VAL A CA 1
ATOM 2655 C C . VAL A 1 355 ? 11.406 -13.641 -24.547 1 97.06 355 VAL A C 1
ATOM 2657 O O . VAL A 1 355 ? 10.594 -14.492 -24.906 1 97.06 355 VAL A O 1
ATOM 2660 N N . TRP A 1 356 ? 12.211 -13.109 -25.328 1 95.31 356 TRP A N 1
ATOM 2661 C CA . TRP A 1 356 ? 12.164 -13.336 -26.781 1 95.31 356 TRP A CA 1
ATOM 2662 C C . TRP A 1 356 ? 12.359 -14.82 -27.094 1 95.31 356 TRP A C 1
ATOM 2664 O O . TRP A 1 356 ? 11.688 -15.352 -27.984 1 95.31 356 TRP A O 1
ATOM 2674 N N . GLU A 1 357 ? 13.227 -15.453 -26.422 1 93.06 357 GLU A N 1
ATOM 2675 C CA . GLU A 1 357 ? 13.516 -16.859 -26.641 1 93.06 357 GLU A CA 1
ATOM 2676 C C . GLU A 1 357 ? 12.281 -17.734 -26.422 1 93.06 357 GLU A C 1
ATOM 2678 O O . GLU A 1 357 ? 12.141 -18.797 -27.031 1 93.06 357 GLU A O 1
ATOM 2683 N N . THR A 1 358 ? 11.453 -17.234 -25.609 1 91.12 358 THR A N 1
ATOM 2684 C CA . THR A 1 358 ? 10.25 -18 -25.266 1 91.12 358 THR A CA 1
ATOM 2685 C C . THR A 1 358 ? 9.141 -17.719 -26.281 1 91.12 358 THR A C 1
ATOM 2687 O O . THR A 1 358 ? 8.32 -18.594 -26.562 1 91.12 358 THR A O 1
ATOM 2690 N N . ILE A 1 359 ? 9.117 -16.578 -26.859 1 91.12 359 ILE A N 1
ATOM 2691 C CA . ILE A 1 359 ? 7.945 -16.203 -27.641 1 91.12 359 ILE A CA 1
ATOM 2692 C C . ILE A 1 359 ? 8.297 -16.234 -29.125 1 91.12 359 ILE A C 1
ATOM 2694 O O . ILE A 1 359 ? 7.402 -16.203 -29.984 1 91.12 359 ILE A O 1
ATOM 2698 N N . ASP A 1 360 ? 9.57 -16.359 -29.312 1 83.62 360 ASP A N 1
ATOM 2699 C CA . ASP A 1 360 ? 9.992 -16.375 -30.703 1 83.62 360 ASP A CA 1
ATOM 2700 C C . ASP A 1 360 ? 9.422 -17.578 -31.453 1 83.62 360 ASP A C 1
ATOM 2702 O O . ASP A 1 360 ? 9.539 -18.719 -30.969 1 83.62 360 ASP A O 1
ATOM 2706 N N . GLY A 1 361 ? 8.695 -17.391 -32.5 1 79.38 361 GLY A N 1
ATOM 2707 C CA . GLY A 1 361 ? 8.148 -18.484 -33.281 1 79.38 361 GLY A CA 1
ATOM 2708 C C . GLY A 1 361 ? 6.668 -18.703 -33.062 1 79.38 361 GLY A C 1
ATOM 2709 O O . GLY A 1 361 ? 6.039 -19.5 -33.75 1 79.38 361 GLY A O 1
ATOM 2710 N N . SER A 1 362 ? 6.152 -18.125 -31.969 1 76.62 362 SER A N 1
ATOM 2711 C CA . SER A 1 362 ? 4.742 -18.344 -31.656 1 76.62 362 SER A CA 1
ATOM 2712 C C . SER A 1 362 ? 3.844 -17.719 -32.719 1 76.62 362 SER A C 1
ATOM 2714 O O . SER A 1 362 ? 2.674 -18.078 -32.844 1 76.62 362 SER A O 1
ATOM 2716 N N . GLY A 1 363 ? 4.375 -16.812 -33.625 1 79.5 363 GLY A N 1
ATOM 2717 C CA . GLY A 1 363 ? 3.619 -16.141 -34.656 1 79.5 363 GLY A CA 1
ATOM 2718 C C . GLY A 1 363 ? 2.729 -15.031 -34.156 1 79.5 363 GLY A C 1
ATOM 2719 O O . GLY A 1 363 ? 2.213 -14.227 -34.906 1 79.5 363 GLY A O 1
ATOM 2720 N N . GLU A 1 364 ? 2.496 -14.906 -32.875 1 87.06 364 GLU A N 1
ATOM 2721 C CA . GLU A 1 364 ? 1.594 -13.914 -32.312 1 87.06 364 GLU A CA 1
ATOM 2722 C C . GLU A 1 364 ? 2.248 -12.539 -32.25 1 87.06 364 GLU A C 1
ATOM 2724 O O . GLU A 1 364 ? 1.561 -11.516 -32.312 1 87.06 364 GLU A O 1
ATOM 2729 N N . PHE A 1 365 ? 3.588 -12.57 -32.188 1 92.5 365 PHE A N 1
ATOM 2730 C CA . PHE A 1 365 ? 4.336 -11.328 -32.094 1 92.5 365 PHE A CA 1
ATOM 2731 C C . PHE A 1 365 ? 5.453 -11.266 -33.125 1 92.5 365 PHE A C 1
ATOM 2733 O O . PHE A 1 365 ? 5.969 -12.305 -33.531 1 92.5 365 PHE A O 1
ATOM 2740 N N . GLN A 1 366 ? 5.668 -10.094 -33.594 1 92.94 366 GLN A N 1
ATOM 2741 C CA . GLN A 1 366 ? 6.828 -9.82 -34.438 1 92.94 366 GLN A CA 1
ATOM 2742 C C . GLN A 1 366 ? 7.895 -9.047 -33.656 1 92.94 366 GLN A C 1
ATOM 2744 O O . GLN A 1 366 ? 7.574 -8.156 -32.875 1 92.94 366 GLN A O 1
ATOM 2749 N N . GLY A 1 367 ? 9.094 -9.453 -33.844 1 93.12 367 GLY A N 1
ATOM 2750 C CA . GLY A 1 367 ? 10.18 -8.812 -33.125 1 93.12 367 GLY A CA 1
ATOM 2751 C C . GLY A 1 367 ? 11.305 -8.352 -34.031 1 93.12 367 GLY A C 1
ATOM 2752 O O . GLY A 1 367 ? 11.5 -8.898 -35.125 1 93.12 367 GLY A O 1
ATOM 2753 N N . SER A 1 368 ? 11.906 -7.262 -33.656 1 94.69 368 SER A N 1
ATOM 2754 C CA . SER A 1 368 ? 13.117 -6.77 -34.312 1 94.69 368 SER A CA 1
ATOM 2755 C C . SER A 1 368 ? 14.242 -6.555 -33.312 1 94.69 368 SER A C 1
ATOM 2757 O O . SER A 1 368 ? 14.023 -5.988 -32.25 1 94.69 368 SER A O 1
ATOM 2759 N N . PHE A 1 369 ? 15.375 -7.043 -33.719 1 96.06 369 PHE A N 1
ATOM 2760 C CA . PHE A 1 369 ? 16.547 -6.887 -32.875 1 96.06 369 PHE A CA 1
ATOM 2761 C C . PHE A 1 369 ? 16.891 -5.41 -32.688 1 96.06 369 PHE A C 1
ATOM 2763 O O . PHE A 1 369 ? 17.062 -4.68 -33.656 1 96.06 369 PHE A O 1
ATOM 2770 N N . ALA A 1 370 ? 16.969 -4.941 -31.453 1 96.25 370 ALA A N 1
ATOM 2771 C CA . ALA A 1 370 ? 17.188 -3.523 -31.172 1 96.25 370 ALA A CA 1
ATOM 2772 C C . ALA A 1 370 ? 18.578 -3.291 -30.578 1 96.25 370 ALA A C 1
ATOM 2774 O O . ALA A 1 370 ? 18.906 -2.166 -30.203 1 96.25 370 ALA A O 1
ATOM 2775 N N . GLY A 1 371 ? 19.344 -4.352 -30.391 1 95 371 GLY A N 1
ATOM 2776 C CA . GLY A 1 371 ? 20.734 -4.203 -29.969 1 95 371 GLY A CA 1
ATOM 2777 C C . GLY A 1 371 ? 21.062 -4.977 -28.703 1 95 371 GLY A C 1
ATOM 2778 O O . GLY A 1 371 ? 20.172 -5.5 -28.047 1 95 371 GLY A O 1
ATOM 2779 N N . ALA A 1 372 ? 22.344 -5.121 -28.453 1 96.06 372 ALA A N 1
ATOM 2780 C CA . ALA A 1 372 ? 22.859 -5.66 -27.203 1 96.06 372 ALA A CA 1
ATOM 2781 C C . ALA A 1 372 ? 23.375 -4.547 -26.297 1 96.06 372 ALA A C 1
ATOM 2783 O O . ALA A 1 372 ? 24.062 -3.633 -26.766 1 96.06 372 ALA A O 1
ATOM 2784 N N . ARG A 1 373 ? 22.969 -4.578 -25.094 1 95.38 373 ARG A N 1
ATOM 2785 C CA . ARG A 1 373 ? 23.312 -3.492 -24.188 1 95.38 373 ARG A CA 1
ATOM 2786 C C . ARG A 1 373 ? 23.922 -4.035 -22.891 1 95.38 373 ARG A C 1
ATOM 2788 O O . ARG A 1 373 ? 23.516 -5.098 -22.406 1 95.38 373 ARG A O 1
ATOM 2795 N N . ARG A 1 374 ? 24.797 -3.291 -22.375 1 94.5 374 ARG A N 1
ATOM 2796 C CA . ARG A 1 374 ? 25.328 -3.549 -21.031 1 94.5 374 ARG A CA 1
ATOM 2797 C C . ARG A 1 374 ? 24.75 -2.572 -20.016 1 94.5 374 ARG A C 1
ATOM 2799 O O . ARG A 1 374 ? 24.984 -1.366 -20.109 1 94.5 374 ARG A O 1
ATOM 2806 N N . PHE A 1 375 ? 24.047 -3.154 -19.125 1 93.75 375 PHE A N 1
ATOM 2807 C CA . PHE A 1 375 ? 23.406 -2.312 -18.109 1 93.75 375 PHE A CA 1
ATOM 2808 C C . PHE A 1 375 ? 24.219 -2.295 -16.828 1 93.75 375 PHE A C 1
ATOM 2810 O O . PHE A 1 375 ? 24.797 -3.311 -16.438 1 93.75 375 PHE A O 1
ATOM 2817 N N . LYS A 1 376 ? 24.156 -1.135 -16.234 1 87.44 376 LYS A N 1
ATOM 2818 C CA . LYS A 1 376 ? 24.844 -1.003 -14.961 1 87.44 376 LYS A CA 1
ATOM 2819 C C . LYS A 1 376 ? 24.297 -1.998 -13.938 1 87.44 376 LYS A C 1
ATOM 2821 O O . LYS A 1 376 ? 23.094 -2.104 -13.742 1 87.44 376 LYS A O 1
ATOM 2826 N N . GLY A 1 377 ? 25.203 -2.795 -13.344 1 89.25 377 GLY A N 1
ATOM 2827 C CA . GLY A 1 377 ? 24.828 -3.705 -12.273 1 89.25 377 GLY A CA 1
ATOM 2828 C C . GLY A 1 377 ? 24.391 -5.07 -12.773 1 89.25 377 GLY A C 1
ATOM 2829 O O . GLY A 1 377 ? 24.172 -5.984 -11.977 1 89.25 377 GLY A O 1
ATOM 2830 N N . ILE A 1 378 ? 24.297 -5.172 -14.062 1 92.12 378 ILE A N 1
ATOM 2831 C CA . ILE A 1 378 ? 23.922 -6.445 -14.656 1 92.12 378 ILE A CA 1
ATOM 2832 C C . ILE A 1 378 ? 25.141 -7.09 -15.312 1 92.12 378 ILE A C 1
ATOM 2834 O O . ILE A 1 378 ? 25.828 -6.453 -16.109 1 92.12 378 ILE A O 1
ATOM 2838 N N . LYS A 1 379 ? 25.375 -8.281 -14.969 1 87.69 379 LYS A N 1
ATOM 2839 C CA . LYS A 1 379 ? 26.609 -8.961 -15.352 1 87.69 379 LYS A CA 1
ATOM 2840 C C . LYS A 1 379 ? 26.656 -9.203 -16.859 1 87.69 379 LYS A C 1
ATOM 2842 O O . LYS A 1 379 ? 27.625 -8.852 -17.516 1 87.69 379 LYS A O 1
ATOM 2847 N N . SER A 1 380 ? 25.656 -9.828 -17.375 1 89.12 380 SER A N 1
ATOM 2848 C CA . SER A 1 380 ? 25.672 -10.25 -18.766 1 89.12 380 SER A CA 1
ATOM 2849 C C . SER A 1 380 ? 25.062 -9.188 -19.672 1 89.12 380 SER A C 1
ATOM 2851 O O . SER A 1 380 ? 24.219 -8.398 -19.234 1 89.12 380 SER A O 1
ATOM 2853 N N . GLU A 1 381 ? 25.625 -9.172 -20.797 1 95.25 381 GLU A N 1
ATOM 2854 C CA . GLU A 1 381 ? 24.984 -8.359 -21.828 1 95.25 381 GLU A CA 1
ATOM 2855 C C . GLU A 1 381 ? 23.562 -8.844 -22.109 1 95.25 381 GLU A C 1
ATOM 2857 O O . GLU A 1 381 ? 23.312 -10.047 -22.141 1 95.25 381 GLU A O 1
ATOM 2862 N N . VAL A 1 382 ? 22.703 -7.855 -22.328 1 96.44 382 VAL A N 1
ATOM 2863 C CA . VAL A 1 382 ? 21.312 -8.195 -22.578 1 96.44 382 VAL A CA 1
ATOM 2864 C C . VAL A 1 382 ? 20.922 -7.797 -24 1 96.44 382 VAL A C 1
ATOM 2866 O O . VAL A 1 382 ? 21.062 -6.633 -24.391 1 96.44 382 VAL A O 1
ATOM 2869 N N . LYS A 1 383 ? 20.531 -8.805 -24.75 1 97.69 383 LYS A N 1
ATOM 2870 C CA . LYS A 1 383 ? 19.969 -8.492 -26.062 1 97.69 383 LYS A CA 1
ATOM 2871 C C . LYS A 1 383 ? 18.516 -8.039 -25.953 1 97.69 383 LYS A C 1
ATOM 2873 O O . LYS A 1 383 ? 17.734 -8.656 -25.234 1 97.69 383 LYS A O 1
ATOM 2878 N N . VAL A 1 384 ? 18.25 -6.941 -26.578 1 98 384 VAL A N 1
ATOM 2879 C CA . VAL A 1 384 ? 16.906 -6.391 -26.484 1 98 384 VAL A CA 1
ATOM 2880 C C . VAL A 1 384 ? 16.219 -6.418 -27.844 1 98 384 VAL A C 1
ATOM 2882 O O . VAL A 1 384 ? 16.875 -6.23 -28.875 1 98 384 VAL A O 1
ATOM 2885 N N . PHE A 1 385 ? 14.914 -6.648 -27.859 1 98 385 PHE A N 1
ATOM 2886 C CA . PHE A 1 385 ? 14.109 -6.758 -29.062 1 98 385 PHE A CA 1
ATOM 2887 C C . PHE A 1 385 ? 12.867 -5.883 -28.969 1 98 385 PHE A C 1
ATOM 2889 O O . PHE A 1 385 ? 12.219 -5.82 -27.922 1 98 385 PHE A O 1
ATOM 2896 N N . ARG A 1 386 ? 12.625 -5.188 -30 1 97.94 386 ARG A N 1
ATOM 2897 C CA . ARG A 1 386 ? 11.359 -4.477 -30.094 1 97.94 386 ARG A CA 1
ATOM 2898 C C . ARG A 1 386 ? 10.234 -5.414 -30.547 1 97.94 386 ARG A C 1
ATOM 2900 O O . ARG A 1 386 ? 10.375 -6.117 -31.547 1 97.94 386 ARG A O 1
ATOM 2907 N N . VAL A 1 387 ? 9.133 -5.406 -29.828 1 96.94 387 VAL A N 1
ATOM 2908 C CA . VAL A 1 387 ? 8.062 -6.359 -30.109 1 96.94 387 VAL A CA 1
ATOM 2909 C C . VAL A 1 387 ? 6.801 -5.609 -30.531 1 96.94 387 VAL A C 1
ATOM 2911 O O . VAL A 1 387 ? 6.48 -4.562 -29.953 1 96.94 387 VAL A O 1
ATOM 2914 N N . ARG A 1 388 ? 6.129 -6.121 -31.5 1 94.44 388 ARG A N 1
ATOM 2915 C CA . ARG A 1 388 ? 4.832 -5.656 -31.984 1 94.44 388 ARG A CA 1
ATOM 2916 C C . ARG A 1 388 ? 3.879 -6.824 -32.219 1 94.44 388 ARG A C 1
ATOM 2918 O O . ARG A 1 388 ? 4.297 -7.984 -32.188 1 94.44 388 ARG A O 1
ATOM 2925 N N . ARG A 1 389 ? 2.615 -6.449 -32.281 1 90.5 389 ARG A N 1
ATOM 2926 C CA . ARG A 1 389 ? 1.655 -7.508 -32.562 1 90.5 389 ARG A CA 1
ATOM 2927 C C . ARG A 1 389 ? 1.861 -8.07 -33.969 1 90.5 389 ARG A C 1
ATOM 2929 O O . ARG A 1 389 ? 2.16 -7.32 -34.906 1 90.5 389 ARG A O 1
ATOM 2936 N N . GLY A 1 390 ? 1.801 -9.398 -34 1 79.88 390 GLY A N 1
ATOM 2937 C CA . GLY A 1 390 ? 1.912 -10.047 -35.281 1 79.88 390 GLY A CA 1
ATOM 2938 C C . GLY A 1 390 ? 0.752 -9.727 -36.219 1 79.88 390 GLY A C 1
ATOM 2939 O O . GLY A 1 390 ? -0.335 -9.375 -35.75 1 79.88 390 GLY A O 1
ATOM 2940 N N . THR A 1 391 ? 1.008 -9.391 -37.531 1 64.12 391 THR A N 1
ATOM 2941 C CA . THR A 1 391 ? -0.012 -9.234 -38.562 1 64.12 391 THR A CA 1
ATOM 2942 C C . THR A 1 391 ? -0.747 -10.547 -38.812 1 64.12 391 THR A C 1
ATOM 2944 O O . THR A 1 391 ? -0.173 -11.625 -38.656 1 64.12 391 THR A O 1
ATOM 2947 N N . MET B 1 1 ? -52.438 9.781 7.488 1 21.39 1 MET B N 1
ATOM 2948 C CA . MET B 1 1 ? -52.031 8.688 6.617 1 21.39 1 MET B CA 1
ATOM 2949 C C . MET B 1 1 ? -51 7.805 7.305 1 21.39 1 MET B C 1
ATOM 2951 O O . MET B 1 1 ? -50.031 8.312 7.895 1 21.39 1 MET B O 1
ATOM 2955 N N . LEU B 1 2 ? -51.188 6.473 7.395 1 21.83 2 LEU B N 1
ATOM 2956 C CA . LEU B 1 2 ? -50.75 5.43 8.32 1 21.83 2 LEU B CA 1
ATOM 2957 C C . LEU B 1 2 ? -49.281 5.117 8.141 1 21.83 2 LEU B C 1
ATOM 2959 O O . LEU B 1 2 ? -48.812 4.949 7.02 1 21.83 2 LEU B O 1
ATOM 2963 N N . ILE B 1 3 ? -48.438 5.59 9.008 1 23.14 3 ILE B N 1
ATOM 2964 C CA . ILE B 1 3 ? -46.969 5.547 9.125 1 23.14 3 ILE B CA 1
ATOM 2965 C C . ILE B 1 3 ? -46.5 4.094 9.117 1 23.14 3 ILE B C 1
ATOM 2967 O O . ILE B 1 3 ? -46.781 3.336 10.047 1 23.14 3 ILE B O 1
ATOM 2971 N N . ALA B 1 4 ? -46.594 3.465 7.902 1 24 4 ALA B N 1
ATOM 2972 C CA . ALA B 1 4 ? -46.406 2.016 7.867 1 24 4 ALA B CA 1
ATOM 2973 C C . ALA B 1 4 ? -45.125 1.602 8.602 1 24 4 ALA B C 1
ATOM 2975 O O . ALA B 1 4 ? -44.125 2.334 8.594 1 24 4 ALA B O 1
ATOM 2976 N N . PRO B 1 5 ? -45.219 0.631 9.383 1 25.16 5 PRO B N 1
ATOM 2977 C CA . PRO B 1 5 ? -44.312 0.075 10.383 1 25.16 5 PRO B CA 1
ATOM 2978 C C . PRO B 1 5 ? -42.938 -0.287 9.789 1 25.16 5 PRO B C 1
ATOM 2980 O O . PRO B 1 5 ? -42.812 -0.444 8.57 1 25.16 5 PRO B O 1
ATOM 2983 N N . HIS B 1 6 ? -41.906 -0.016 10.547 1 24.77 6 HIS B N 1
ATOM 2984 C CA . HIS B 1 6 ? -40.469 -0.144 10.484 1 24.77 6 HIS B CA 1
ATOM 2985 C C . HIS B 1 6 ? -40.031 -1.558 10.086 1 24.77 6 HIS B C 1
ATOM 2987 O O . HIS B 1 6 ? -40.438 -2.527 10.742 1 24.77 6 HIS B O 1
ATOM 2993 N N . HIS B 1 7 ? -40.031 -1.844 8.805 1 23.62 7 HIS B N 1
ATOM 2994 C CA . HIS B 1 7 ? -39.719 -3.158 8.25 1 23.62 7 HIS B CA 1
ATOM 2995 C C . HIS B 1 7 ? -38.438 -3.723 8.836 1 23.62 7 HIS B C 1
ATOM 2997 O O . HIS B 1 7 ? -37.406 -3.033 8.875 1 23.62 7 HIS B O 1
ATOM 3003 N N . ARG B 1 8 ? -38.531 -4.598 9.82 1 24.08 8 ARG B N 1
ATOM 3004 C CA . ARG B 1 8 ? -37.562 -5.441 10.5 1 24.08 8 ARG B CA 1
ATOM 3005 C C . ARG B 1 8 ? -36.562 -6.035 9.508 1 24.08 8 ARG B C 1
ATOM 3007 O O . ARG B 1 8 ? -36.938 -6.496 8.43 1 24.08 8 ARG B O 1
ATOM 3014 N N . LEU B 1 9 ? -35.375 -5.523 9.547 1 25.39 9 LEU B N 1
ATOM 3015 C CA . LEU B 1 9 ? -34.281 -6.047 8.75 1 25.39 9 LEU B CA 1
ATOM 3016 C C . LEU B 1 9 ? -34.219 -7.57 8.844 1 25.39 9 LEU B C 1
ATOM 3018 O O . LEU B 1 9 ? -34.219 -8.125 9.945 1 25.39 9 LEU B O 1
ATOM 3022 N N . PRO B 1 10 ? -34.75 -8.266 7.922 1 24.14 10 PRO B N 1
ATOM 3023 C CA . PRO B 1 10 ? -34.844 -9.727 8.031 1 24.14 10 PRO B CA 1
ATOM 3024 C C . PRO B 1 10 ? -33.562 -10.367 8.508 1 24.14 10 PRO B C 1
ATOM 3026 O O . PRO B 1 10 ? -32.469 -9.805 8.297 1 24.14 10 PRO B O 1
ATOM 3029 N N . ALA B 1 11 ? -33.625 -11.023 9.664 1 24.55 11 ALA B N 1
ATOM 3030 C CA . ALA B 1 11 ? -32.656 -11.961 10.234 1 24.55 11 ALA B CA 1
ATOM 3031 C C . ALA B 1 11 ? -32.031 -12.805 9.141 1 24.55 11 ALA B C 1
ATOM 3033 O O . ALA B 1 11 ? -32.688 -13.227 8.195 1 24.55 11 ALA B O 1
ATOM 3034 N N . LEU B 1 12 ? -30.812 -12.594 8.977 1 25.05 12 LEU B N 1
ATOM 3035 C CA . LEU B 1 12 ? -29.984 -13.484 8.156 1 25.05 12 LEU B CA 1
ATOM 3036 C C . LEU B 1 12 ? -30.312 -14.945 8.453 1 25.05 12 LEU B C 1
ATOM 3038 O O . LEU B 1 12 ? -30.062 -15.422 9.562 1 25.05 12 LEU B O 1
ATOM 3042 N N . TYR B 1 13 ? -31.516 -15.336 8.086 1 23.47 13 TYR B N 1
ATOM 3043 C CA . TYR B 1 13 ? -31.797 -16.766 8.195 1 23.47 13 TYR B CA 1
ATOM 3044 C C . TYR B 1 13 ? -30.609 -17.594 7.699 1 23.47 13 TYR B C 1
ATOM 3046 O O . TYR B 1 13 ? -30.125 -17.375 6.582 1 23.47 13 TYR B O 1
ATOM 3054 N N . VAL B 1 14 ? -29.75 -17.844 8.602 1 25.86 14 VAL B N 1
ATOM 3055 C CA . VAL B 1 14 ? -28.844 -18.969 8.375 1 25.86 14 VAL B CA 1
ATOM 3056 C C . VAL B 1 14 ? -29.625 -20.188 7.902 1 25.86 14 VAL B C 1
ATOM 3058 O O . VAL B 1 14 ? -30.406 -20.766 8.664 1 25.86 14 VAL B O 1
ATOM 3061 N N . VAL B 1 15 ? -30.234 -20.016 6.82 1 26.75 15 VAL B N 1
ATOM 3062 C CA . VAL B 1 15 ? -30.781 -21.266 6.32 1 26.75 15 VAL B CA 1
ATOM 3063 C C . VAL B 1 15 ? -29.734 -22.359 6.383 1 26.75 15 VAL B C 1
ATOM 3065 O O . VAL B 1 15 ? -28.688 -22.266 5.723 1 26.75 15 VAL B O 1
ATOM 3068 N N . VAL B 1 16 ? -29.625 -22.906 7.543 1 26.81 16 VAL B N 1
ATOM 3069 C CA . VAL B 1 16 ? -28.969 -24.219 7.605 1 26.81 16 VAL B CA 1
ATOM 3070 C C . VAL B 1 16 ? -29.562 -25.141 6.551 1 26.81 16 VAL B C 1
ATOM 3072 O O . VAL B 1 16 ? -30.734 -25.531 6.633 1 26.81 16 VAL B O 1
ATOM 3075 N N . VAL B 1 17 ? -29.312 -24.906 5.344 1 28.03 17 VAL B N 1
ATOM 3076 C CA . VAL B 1 17 ? -29.703 -25.984 4.445 1 28.03 17 VAL B CA 1
ATOM 3077 C C . VAL B 1 17 ? -29.266 -27.328 5.031 1 28.03 17 VAL B C 1
ATOM 3079 O O . VAL B 1 17 ? -28.109 -27.516 5.391 1 28.03 17 VAL B O 1
ATOM 3082 N N . GLU B 1 18 ? -30.125 -27.891 5.727 1 28.7 18 GLU B N 1
ATOM 3083 C CA . GLU B 1 18 ? -29.953 -29.312 6.012 1 28.7 18 GLU B CA 1
ATOM 3084 C C . GLU B 1 18 ? -29.422 -30.047 4.789 1 28.7 18 GLU B C 1
ATOM 3086 O O . GLU B 1 18 ? -30.109 -30.156 3.77 1 28.7 18 GLU B O 1
ATOM 3091 N N . GLY B 1 19 ? -28.156 -29.75 4.438 1 28.58 19 GLY B N 1
ATOM 3092 C CA . GLY B 1 19 ? -27.625 -30.672 3.445 1 28.58 19 GLY B CA 1
ATOM 3093 C C . GLY B 1 19 ? -28.094 -32.094 3.639 1 28.58 19 GLY B C 1
ATOM 3094 O O . GLY B 1 19 ? -28.141 -32.594 4.766 1 28.58 19 GLY B O 1
ATOM 3095 N N . HIS B 1 20 ? -29.188 -32.5 3.008 1 31.22 20 HIS B N 1
ATOM 3096 C CA . HIS B 1 20 ? -29.422 -33.938 2.898 1 31.22 20 HIS B CA 1
ATOM 3097 C C . HIS B 1 20 ? -28.109 -34.719 3.016 1 31.22 20 HIS B C 1
ATOM 3099 O O . HIS B 1 20 ? -27.156 -34.438 2.289 1 31.22 20 HIS B O 1
ATOM 3105 N N . GLY B 1 21 ? -27.75 -35.125 4.203 1 32.72 21 GLY B N 1
ATOM 3106 C CA . GLY B 1 21 ? -26.766 -36.156 4.453 1 32.72 21 GLY B CA 1
ATOM 3107 C C . GLY B 1 21 ? -26.672 -37.156 3.332 1 32.72 21 GLY B C 1
ATOM 3108 O O . GLY B 1 21 ? -27.484 -38.094 3.252 1 32.72 21 GLY B O 1
ATOM 3109 N N . ALA B 1 22 ? -26.375 -36.719 2.119 1 34.28 22 ALA B N 1
ATOM 3110 C CA . ALA B 1 22 ? -26.047 -37.812 1.204 1 34.28 22 ALA B CA 1
ATOM 3111 C C . ALA B 1 22 ? -25.281 -38.906 1.926 1 34.28 22 ALA B C 1
ATOM 3113 O O . ALA B 1 22 ? -24.359 -38.656 2.684 1 34.28 22 ALA B O 1
ATOM 3114 N N . ALA B 1 23 ? -25.828 -40 2.184 1 36.5 23 ALA B N 1
ATOM 3115 C CA . ALA B 1 23 ? -25.25 -41.281 2.5 1 36.5 23 ALA B CA 1
ATOM 3116 C C . ALA B 1 23 ? -23.859 -41.438 1.893 1 36.5 23 ALA B C 1
ATOM 3118 O O . ALA B 1 23 ? -23.609 -41 0.764 1 36.5 23 ALA B O 1
ATOM 3119 N N . GLY B 1 24 ? -22.719 -41.344 2.629 1 37.62 24 GLY B N 1
ATOM 3120 C CA . GLY B 1 24 ? -21.359 -41.781 2.336 1 37.62 24 GLY B CA 1
ATOM 3121 C C . GLY B 1 24 ? -21.281 -42.875 1.287 1 37.62 24 GLY B C 1
ATOM 3122 O O . GLY B 1 24 ? -20.812 -43.969 1.566 1 37.62 24 GLY B O 1
ATOM 3123 N N . GLY B 1 25 ? -22.297 -42.938 0.447 1 38.25 25 GLY B N 1
ATOM 3124 C CA . GLY B 1 25 ? -22.094 -44 -0.528 1 38.25 25 GLY B CA 1
ATOM 3125 C C . GLY B 1 25 ? -20.734 -43.906 -1.211 1 38.25 25 GLY B C 1
ATOM 3126 O O . GLY B 1 25 ? -20.047 -42.906 -1.14 1 38.25 25 GLY B O 1
ATOM 3127 N N . ASP B 1 26 ? -19.984 -44.969 -1.412 1 48.06 26 ASP B N 1
ATOM 3128 C CA . ASP B 1 26 ? -18.781 -45.25 -2.188 1 48.06 26 ASP B CA 1
ATOM 3129 C C . ASP B 1 26 ? -18.734 -44.375 -3.445 1 48.06 26 ASP B C 1
ATOM 3131 O O . ASP B 1 26 ? -19.234 -44.781 -4.5 1 48.06 26 ASP B O 1
ATOM 3135 N N . GLN B 1 27 ? -19.125 -43.125 -3.377 1 58.47 27 GLN B N 1
ATOM 3136 C CA . GLN B 1 27 ? -19.078 -42.312 -4.582 1 58.47 27 GLN B CA 1
ATOM 3137 C C . GLN B 1 27 ? -17.766 -42.5 -5.332 1 58.47 27 GLN B C 1
ATOM 3139 O O . GLN B 1 27 ? -16.703 -42.531 -4.715 1 58.47 27 GLN B O 1
ATOM 3144 N N . ASP B 1 28 ? -17.797 -42.938 -6.441 1 74.31 28 ASP B N 1
ATOM 3145 C CA . ASP B 1 28 ? -16.703 -43.156 -7.383 1 74.31 28 ASP B CA 1
ATOM 3146 C C . ASP B 1 28 ? -15.906 -41.875 -7.609 1 74.31 28 ASP B C 1
ATOM 3148 O O . ASP B 1 28 ? -16.406 -40.906 -8.195 1 74.31 28 ASP B O 1
ATOM 3152 N N . ILE B 1 29 ? -14.922 -41.656 -6.676 1 88.06 29 ILE B N 1
ATOM 3153 C CA . ILE B 1 29 ? -14.078 -40.469 -6.75 1 88.06 29 ILE B CA 1
ATOM 3154 C C . ILE B 1 29 ? -12.945 -40.688 -7.746 1 88.06 29 ILE B C 1
ATOM 3156 O O . ILE B 1 29 ? -11.992 -39.906 -7.809 1 88.06 29 ILE B O 1
ATOM 3160 N N . ASP B 1 30 ? -13.031 -41.75 -8.5 1 88.81 30 ASP B N 1
ATOM 3161 C CA . ASP B 1 30 ? -11.945 -42.125 -9.406 1 88.81 30 ASP B CA 1
ATOM 3162 C C . ASP B 1 30 ? -11.664 -41 -10.406 1 88.81 30 ASP B C 1
ATOM 3164 O O . ASP B 1 30 ? -10.508 -40.719 -10.742 1 88.81 30 ASP B O 1
ATOM 3168 N N . ASP B 1 31 ? -12.742 -40.344 -10.789 1 89.12 31 ASP B N 1
ATOM 3169 C CA . ASP B 1 31 ? -12.594 -39.281 -11.766 1 89.12 31 ASP B CA 1
ATOM 3170 C C . ASP B 1 31 ? -11.852 -38.094 -11.156 1 89.12 31 ASP B C 1
ATOM 3172 O O . ASP B 1 31 ? -11.242 -37.281 -11.875 1 89.12 31 ASP B O 1
ATOM 3176 N N . LEU B 1 32 ? -11.852 -38.062 -9.836 1 92.12 32 LEU B N 1
ATOM 3177 C CA . LEU B 1 32 ? -11.219 -36.938 -9.141 1 92.12 32 LEU B CA 1
ATOM 3178 C C . LEU B 1 32 ? -9.766 -37.25 -8.812 1 92.12 32 LEU B C 1
ATOM 3180 O O . LEU B 1 32 ? -9.031 -36.375 -8.328 1 92.12 32 LEU B O 1
ATOM 3184 N N . LEU B 1 33 ? -9.352 -38.469 -9.055 1 92.06 33 LEU B N 1
ATOM 3185 C CA . LEU B 1 33 ? -8.008 -38.906 -8.711 1 92.06 33 LEU B CA 1
ATOM 3186 C C . LEU B 1 33 ? -7.188 -39.188 -9.961 1 92.06 33 LEU B C 1
ATOM 3188 O O . LEU B 1 33 ? -6.152 -39.844 -9.898 1 92.06 33 LEU B O 1
ATOM 3192 N N . GLU B 1 34 ? -7.656 -38.688 -11.07 1 86.69 34 GLU B N 1
ATOM 3193 C CA . GLU B 1 34 ? -6.988 -38.969 -12.336 1 86.69 34 GLU B CA 1
ATOM 3194 C C . GLU B 1 34 ? -5.547 -38.438 -12.32 1 86.69 34 GLU B C 1
ATOM 3196 O O . GLU B 1 34 ? -5.281 -37.344 -11.852 1 86.69 34 GLU B O 1
ATOM 3201 N N . GLY B 1 35 ? -4.668 -39.312 -12.844 1 85.19 35 GLY B N 1
ATOM 3202 C CA . GLY B 1 35 ? -3.271 -38.906 -12.984 1 85.19 35 GLY B CA 1
ATOM 3203 C C . GLY B 1 35 ? -2.451 -39.219 -11.742 1 85.19 35 GLY B C 1
ATOM 3204 O O . GLY B 1 35 ? -1.231 -39.031 -11.734 1 85.19 35 GLY B O 1
ATOM 3205 N N . LEU B 1 36 ? -3.072 -39.625 -10.68 1 88.56 36 LEU B N 1
ATOM 3206 C CA . LEU B 1 36 ? -2.367 -39.938 -9.438 1 88.56 36 LEU B CA 1
ATOM 3207 C C . LEU B 1 36 ? -2.184 -41.438 -9.25 1 88.56 36 LEU B C 1
ATOM 3209 O O . LEU B 1 36 ? -3.049 -42.219 -9.641 1 88.56 36 LEU B O 1
ATOM 3213 N N . GLU B 1 37 ? -0.999 -41.688 -8.758 1 90.56 37 GLU B N 1
ATOM 3214 C CA . GLU B 1 37 ? -0.694 -43.094 -8.5 1 90.56 37 GLU B CA 1
ATOM 3215 C C . GLU B 1 37 ? -0.015 -43.281 -7.145 1 90.56 37 GLU B C 1
ATOM 3217 O O . GLU B 1 37 ? 0.384 -42.312 -6.512 1 90.56 37 GLU B O 1
ATOM 3222 N N . GLY B 1 38 ? -0.054 -44.469 -6.645 1 91.69 38 GLY B N 1
ATOM 3223 C CA . GLY B 1 38 ? 0.683 -44.844 -5.441 1 91.69 38 GLY B CA 1
ATOM 3224 C C . GLY B 1 38 ? 0.229 -44.062 -4.219 1 91.69 38 GLY B C 1
ATOM 3225 O O . GLY B 1 38 ? -0.967 -44 -3.928 1 91.69 38 GLY B O 1
ATOM 3226 N N . ALA B 1 39 ? 1.206 -43.594 -3.469 1 87.81 39 ALA B N 1
ATOM 3227 C CA . ALA B 1 39 ? 0.962 -42.906 -2.203 1 87.81 39 ALA B CA 1
ATOM 3228 C C . ALA B 1 39 ? 0.226 -41.594 -2.428 1 87.81 39 ALA B C 1
ATOM 3230 O O . ALA B 1 39 ? -0.631 -41.219 -1.628 1 87.81 39 ALA B O 1
ATOM 3231 N N . ALA B 1 40 ? 0.529 -40.969 -3.486 1 88.06 40 ALA B N 1
ATOM 3232 C CA . ALA B 1 40 ? -0.117 -39.719 -3.807 1 88.06 40 ALA B CA 1
ATOM 3233 C C . ALA B 1 40 ? -1.612 -39.906 -4.043 1 88.06 40 ALA B C 1
ATOM 3235 O O . ALA B 1 40 ? -2.424 -39.062 -3.611 1 88.06 40 ALA B O 1
ATOM 3236 N N . ARG B 1 41 ? -1.952 -40.938 -4.723 1 91.81 41 ARG B N 1
ATOM 3237 C CA . ARG B 1 41 ? -3.355 -41.25 -4.992 1 91.81 41 ARG B CA 1
ATOM 3238 C C . ARG B 1 41 ? -4.109 -41.531 -3.703 1 91.81 41 ARG B C 1
ATOM 3240 O O . ARG B 1 41 ? -5.242 -41.094 -3.518 1 91.81 41 ARG B O 1
ATOM 3247 N N . THR B 1 42 ? -3.482 -42.281 -2.842 1 92.94 42 THR B N 1
ATOM 3248 C CA . THR B 1 42 ? -4.098 -42.656 -1.567 1 92.94 42 THR B CA 1
ATOM 3249 C C . THR B 1 42 ? -4.34 -41.406 -0.717 1 92.94 42 THR B C 1
ATOM 3251 O O . THR B 1 42 ? -5.41 -41.25 -0.131 1 92.94 42 THR B O 1
ATOM 3254 N N . GLU B 1 43 ? -3.385 -40.562 -0.664 1 90.81 43 GLU B N 1
ATOM 3255 C CA . GLU B 1 43 ? -3.49 -39.344 0.122 1 90.81 43 GLU B CA 1
ATOM 3256 C C . GLU B 1 43 ? -4.57 -38.438 -0.435 1 90.81 43 GLU B C 1
ATOM 3258 O O . GLU B 1 43 ? -5.363 -37.875 0.322 1 90.81 43 GLU B O 1
ATOM 3263 N N . ARG B 1 44 ? -4.574 -38.312 -1.71 1 92.56 44 ARG B N 1
ATOM 3264 C CA . ARG B 1 44 ? -5.578 -37.469 -2.348 1 92.56 44 ARG B CA 1
ATOM 3265 C C . ARG B 1 44 ? -6.98 -38.031 -2.141 1 92.56 44 ARG B C 1
ATOM 3267 O O . ARG B 1 44 ? -7.938 -37.281 -1.956 1 92.56 44 ARG B O 1
ATOM 3274 N N . ALA B 1 45 ? -7.039 -39.281 -2.213 1 94.88 45 ALA B N 1
ATOM 3275 C CA . ALA B 1 45 ? -8.336 -39.938 -2.01 1 94.88 45 ALA B CA 1
ATOM 3276 C C . ALA B 1 45 ? -8.891 -39.625 -0.625 1 94.88 45 ALA B C 1
ATOM 3278 O O . ALA B 1 45 ? -10.086 -39.344 -0.475 1 94.88 45 ALA B O 1
ATOM 3279 N N . GLU B 1 46 ? -8.055 -39.625 0.296 1 95.25 46 GLU B N 1
ATOM 3280 C CA . GLU B 1 46 ? -8.469 -39.281 1.654 1 95.25 46 GLU B CA 1
ATOM 3281 C C . GLU B 1 46 ? -8.945 -37.844 1.739 1 95.25 46 GLU B C 1
ATOM 3283 O O . GLU B 1 46 ? -9.961 -37.562 2.375 1 95.25 46 GLU B O 1
ATOM 3288 N N . LEU B 1 47 ? -8.211 -36.969 1.158 1 94.81 47 LEU B N 1
ATOM 3289 C CA . LEU B 1 47 ? -8.578 -35.562 1.146 1 94.81 47 LEU B CA 1
ATOM 3290 C C . LEU B 1 47 ? -9.914 -35.344 0.449 1 94.81 47 LEU B C 1
ATOM 3292 O O . LEU B 1 47 ? -10.789 -34.656 0.97 1 94.81 47 LEU B O 1
ATOM 3296 N N . VAL B 1 48 ? -10.047 -36 -0.688 1 95.5 48 VAL B N 1
ATOM 3297 C CA . VAL B 1 48 ? -11.242 -35.812 -1.499 1 95.5 48 VAL B CA 1
ATOM 3298 C C . VAL B 1 48 ? -12.469 -36.281 -0.721 1 95.5 48 VAL B C 1
ATOM 3300 O O . VAL B 1 48 ? -13.5 -35.625 -0.694 1 95.5 48 VAL B O 1
ATOM 3303 N N . ARG B 1 49 ? -12.367 -37.438 -0.081 1 95.69 49 ARG B N 1
ATOM 3304 C CA . ARG B 1 49 ? -13.477 -37.938 0.719 1 95.69 49 ARG B CA 1
ATOM 3305 C C . ARG B 1 49 ? -13.82 -37 1.858 1 95.69 49 ARG B C 1
ATOM 3307 O O . ARG B 1 49 ? -14.992 -36.75 2.145 1 95.69 49 ARG B O 1
ATOM 3314 N N . TRP B 1 50 ? -12.781 -36.469 2.402 1 96 50 TRP B N 1
ATOM 3315 C CA . TRP B 1 50 ? -13.008 -35.531 3.49 1 96 50 TRP B CA 1
ATOM 3316 C C . TRP B 1 50 ? -13.688 -34.25 2.979 1 96 50 TRP B C 1
ATOM 3318 O O . TRP B 1 50 ? -14.625 -33.75 3.6 1 96 50 TRP B O 1
ATOM 3328 N N . LEU B 1 51 ? -13.242 -33.719 1.91 1 95.44 51 LEU B N 1
ATOM 3329 C CA . LEU B 1 51 ? -13.805 -32.5 1.334 1 95.44 51 LEU B CA 1
ATOM 3330 C C . LEU B 1 51 ? -15.273 -32.688 0.992 1 95.44 51 LEU B C 1
ATOM 3332 O O . LEU B 1 51 ? -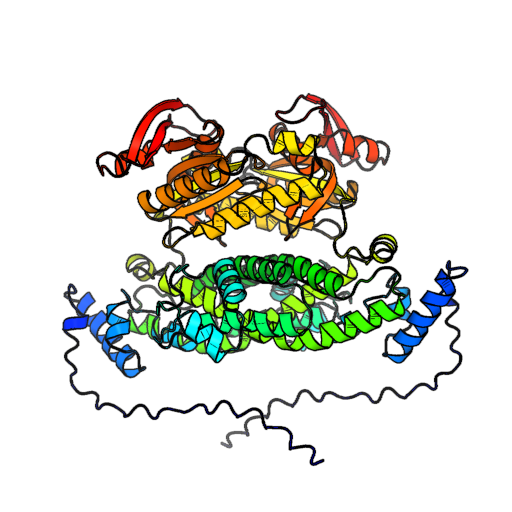16.094 -31.812 1.258 1 95.44 51 LEU B O 1
ATOM 3336 N N . LEU B 1 52 ? -15.539 -33.844 0.391 1 94.94 52 LEU B N 1
ATOM 3337 C CA . LEU B 1 52 ? -16.922 -34.156 0.075 1 94.94 52 LEU B CA 1
ATOM 3338 C C . LEU B 1 52 ? -17.781 -34.188 1.341 1 94.94 52 LEU B C 1
ATOM 3340 O O . LEU B 1 52 ? -18.922 -33.719 1.343 1 94.94 52 LEU B O 1
ATOM 3344 N N . GLY B 1 53 ? -17.234 -34.656 2.328 1 94.31 53 GLY B N 1
ATOM 3345 C CA . GLY B 1 53 ? -17.906 -34.688 3.621 1 94.31 53 GLY B CA 1
ATOM 3346 C C . GLY B 1 53 ? -18.141 -33.281 4.195 1 94.31 53 GLY B C 1
ATOM 3347 O O . GLY B 1 53 ? -19.031 -33.094 5.016 1 94.31 53 GLY B O 1
ATOM 3348 N N . GLN B 1 54 ? -17.328 -32.344 3.742 1 93.69 54 GLN B N 1
ATOM 3349 C CA . GLN B 1 54 ? -17.422 -30.953 4.219 1 93.69 54 GLN B CA 1
ATOM 3350 C C . GLN B 1 54 ? -18.391 -30.141 3.352 1 93.69 54 GLN B C 1
ATOM 3352 O O . GLN B 1 54 ? -18.531 -28.938 3.535 1 93.69 54 GLN B O 1
ATOM 3357 N N . GLY B 1 55 ? -18.969 -30.734 2.352 1 90.94 55 GLY B N 1
ATOM 3358 C CA . GLY B 1 55 ? -19.938 -30.031 1.508 1 90.94 55 GLY B CA 1
ATOM 3359 C C . GLY B 1 55 ? -19.312 -29.438 0.263 1 90.94 55 GLY B C 1
ATOM 3360 O O . GLY B 1 55 ? -19.969 -28.672 -0.455 1 90.94 55 GLY B O 1
ATOM 3361 N N . VAL B 1 56 ? -18.062 -29.734 0.036 1 91.5 56 VAL B N 1
ATOM 3362 C CA . VAL B 1 56 ? -17.406 -29.281 -1.189 1 91.5 56 VAL B CA 1
ATOM 3363 C C . VAL B 1 56 ? -17.859 -30.156 -2.365 1 91.5 56 VAL B C 1
ATOM 3365 O O . VAL B 1 56 ? -17.922 -31.375 -2.248 1 91.5 56 VAL B O 1
ATOM 3368 N N . THR B 1 57 ? -18.203 -29.531 -3.41 1 90.69 57 THR B N 1
ATOM 3369 C CA . THR B 1 57 ? -18.75 -30.266 -4.547 1 90.69 57 THR B CA 1
ATOM 3370 C C . THR B 1 57 ? -17.609 -30.891 -5.367 1 90.69 57 THR B C 1
ATOM 3372 O O . THR B 1 57 ? -16.469 -30.453 -5.297 1 90.69 57 THR B O 1
ATOM 3375 N N . ALA B 1 58 ? -17.938 -31.938 -6.137 1 90.94 58 ALA B N 1
ATOM 3376 C CA . ALA B 1 58 ? -16.984 -32.594 -7.027 1 90.94 58 ALA B CA 1
ATOM 3377 C C . ALA B 1 58 ? -16.438 -31.609 -8.062 1 90.94 58 ALA B C 1
ATOM 3379 O O . ALA B 1 58 ? -15.266 -31.656 -8.422 1 90.94 58 ALA B O 1
ATOM 3380 N N . ASP B 1 59 ? -17.281 -30.719 -8.5 1 87.69 59 ASP B N 1
ATOM 3381 C CA . ASP B 1 59 ? -16.875 -29.734 -9.5 1 87.69 59 ASP B CA 1
ATOM 3382 C C . ASP B 1 59 ? -15.82 -28.781 -8.938 1 87.69 59 ASP B C 1
ATOM 3384 O O . ASP B 1 59 ? -14.859 -28.422 -9.633 1 87.69 59 ASP B O 1
ATOM 3388 N N . GLU B 1 60 ? -16.016 -28.391 -7.707 1 88.19 60 GLU B N 1
ATOM 3389 C CA . GLU B 1 60 ? -15.023 -27.547 -7.055 1 88.19 60 GLU B CA 1
ATOM 3390 C C . GLU B 1 60 ? -13.68 -28.25 -6.918 1 88.19 60 GLU B C 1
ATOM 3392 O O . GLU B 1 60 ? -12.625 -27.641 -7.133 1 88.19 60 GLU B O 1
ATOM 3397 N N . ILE B 1 61 ? -13.734 -29.516 -6.52 1 90.19 61 ILE B N 1
ATOM 3398 C CA . ILE B 1 61 ? -12.523 -30.297 -6.324 1 90.19 61 ILE B CA 1
ATOM 3399 C C . ILE B 1 61 ? -11.797 -30.469 -7.656 1 90.19 61 ILE B C 1
ATOM 3401 O O . ILE B 1 61 ? -10.57 -30.328 -7.727 1 90.19 61 ILE B O 1
ATOM 3405 N N . ARG B 1 62 ? -12.531 -30.656 -8.742 1 86.88 62 ARG B N 1
ATOM 3406 C CA . ARG B 1 62 ? -11.961 -30.859 -10.07 1 86.88 62 ARG B CA 1
ATOM 3407 C C . ARG B 1 62 ? -11.289 -29.594 -10.578 1 86.88 62 ARG B C 1
ATOM 3409 O O . ARG B 1 62 ? -10.289 -29.656 -11.289 1 86.88 62 ARG B O 1
ATOM 3416 N N . SER B 1 63 ? -11.789 -28.453 -10.141 1 79.31 63 SER B N 1
ATOM 3417 C CA . SER B 1 63 ? -11.32 -27.188 -10.68 1 79.31 63 SER B CA 1
ATOM 3418 C C . SER B 1 63 ? -10.125 -26.656 -9.891 1 79.31 63 SER B C 1
ATOM 3420 O O . SER B 1 63 ? -9.539 -25.641 -10.258 1 79.31 63 SER B O 1
ATOM 3422 N N . THR B 1 64 ? -9.852 -27.281 -8.836 1 78.75 64 THR B N 1
ATOM 3423 C CA . THR B 1 64 ? -8.766 -26.812 -7.98 1 78.75 64 THR B CA 1
ATOM 3424 C C . THR B 1 64 ? -7.73 -27.922 -7.781 1 78.75 64 THR B C 1
ATOM 3426 O O . THR B 1 64 ? -8.062 -29.016 -7.324 1 78.75 64 THR B O 1
ATOM 3429 N N . SER B 1 65 ? -6.445 -27.703 -8.203 1 74.94 65 SER B N 1
ATOM 3430 C CA . SER B 1 65 ? -5.406 -28.719 -8.039 1 74.94 65 SER B CA 1
ATOM 3431 C C . SER B 1 65 ? -4.125 -28.109 -7.48 1 74.94 65 SER B C 1
ATOM 3433 O O . SER B 1 65 ? -3.49 -27.281 -8.133 1 74.94 65 SER B O 1
ATOM 3435 N N . PRO B 1 66 ? -3.85 -28.609 -6.211 1 79.69 66 PRO B N 1
ATOM 3436 C CA . PRO B 1 66 ? -4.543 -29.484 -5.254 1 79.69 66 PRO B CA 1
ATOM 3437 C C . PRO B 1 66 ? -5.598 -28.734 -4.438 1 79.69 66 PRO B C 1
ATOM 3439 O O . PRO B 1 66 ? -5.457 -27.531 -4.203 1 79.69 66 PRO B O 1
ATOM 3442 N N . PRO B 1 67 ? -6.566 -29.359 -4.043 1 87.38 67 PRO B N 1
ATOM 3443 C CA . PRO B 1 67 ? -7.688 -28.688 -3.377 1 87.38 67 PRO B CA 1
ATOM 3444 C C . PRO B 1 67 ? -7.516 -28.609 -1.861 1 87.38 67 PRO B C 1
ATOM 3446 O O . PRO B 1 67 ? -8.484 -28.812 -1.117 1 87.38 67 PRO B O 1
ATOM 3449 N N . LEU B 1 68 ? -6.387 -28.266 -1.435 1 87.5 68 LEU B N 1
ATOM 3450 C CA . LEU B 1 68 ? -6.016 -28.312 -0.024 1 87.5 68 LEU B CA 1
ATOM 3451 C C . LEU B 1 68 ? -6.773 -27.25 0.771 1 87.5 68 LEU B C 1
ATOM 3453 O O . LEU B 1 68 ? -7.102 -27.469 1.941 1 87.5 68 LEU B O 1
ATOM 3457 N N . LEU B 1 69 ? -7.082 -26.156 0.068 1 89.06 69 LEU B N 1
ATOM 3458 C CA . LEU B 1 69 ? -7.594 -25.016 0.834 1 89.06 69 LEU B CA 1
ATOM 3459 C C . LEU B 1 69 ? -9.062 -24.766 0.51 1 89.06 69 LEU B C 1
ATOM 3461 O O . LEU B 1 69 ? -9.602 -23.719 0.879 1 89.06 69 LEU B O 1
ATOM 3465 N N . LEU B 1 70 ? -9.695 -25.703 -0.127 1 90.12 70 LEU B N 1
ATOM 3466 C CA . LEU B 1 70 ? -11.07 -25.484 -0.569 1 90.12 70 LEU B CA 1
ATOM 3467 C C . LEU B 1 70 ? -12 -25.328 0.624 1 90.12 70 LEU B C 1
ATOM 3469 O O . LEU B 1 70 ? -12.859 -24.438 0.629 1 90.12 70 LEU B O 1
ATOM 3473 N N . ALA B 1 71 ? -11.805 -26.172 1.613 1 92.25 71 ALA B N 1
ATOM 3474 C CA . ALA B 1 71 ? -12.664 -26.062 2.793 1 92.25 71 ALA B CA 1
ATOM 3475 C C . ALA B 1 71 ? -12.453 -24.734 3.514 1 92.25 71 ALA B C 1
ATOM 3477 O O . ALA B 1 71 ? -13.398 -24.156 4.051 1 92.25 71 ALA B O 1
ATOM 3478 N N . THR B 1 72 ? -11.281 -24.297 3.559 1 92.12 72 THR B N 1
ATOM 3479 C CA . THR B 1 72 ? -10.945 -23.016 4.164 1 92.12 72 THR B CA 1
ATOM 3480 C C . THR B 1 72 ? -11.57 -21.859 3.377 1 92.12 72 THR B C 1
ATOM 3482 O O . THR B 1 72 ? -12.109 -20.922 3.963 1 92.12 72 THR B O 1
ATOM 3485 N N . ARG B 1 73 ? -11.516 -21.938 2.094 1 91.44 73 ARG B N 1
ATOM 3486 C CA . ARG B 1 73 ? -12.086 -20.906 1.238 1 91.44 73 ARG B CA 1
ATOM 3487 C C . ARG B 1 73 ? -13.594 -20.797 1.452 1 91.44 73 ARG B C 1
ATOM 3489 O O . ARG B 1 73 ? -14.156 -19.688 1.391 1 91.44 73 ARG B O 1
ATOM 3496 N N . HIS B 1 74 ? -14.188 -21.875 1.762 1 91.56 74 HIS B N 1
ATOM 3497 C CA . HIS B 1 74 ? -15.609 -21.891 2.057 1 91.56 74 HIS B CA 1
ATOM 3498 C C . HIS B 1 74 ? -15.922 -21.047 3.289 1 91.56 74 HIS B C 1
ATOM 3500 O O . HIS B 1 74 ? -16.953 -20.359 3.34 1 91.56 74 HIS B O 1
ATOM 3506 N N . LEU B 1 75 ? -15.086 -21.062 4.207 1 91.69 75 LEU B N 1
ATOM 3507 C CA . LEU B 1 75 ? -15.289 -20.344 5.461 1 91.69 75 LEU B CA 1
ATOM 3508 C C . LEU B 1 75 ? -15.273 -18.828 5.23 1 91.69 75 LEU B C 1
ATOM 3510 O O . LEU B 1 75 ? -15.867 -18.078 6 1 91.69 75 LEU B O 1
ATOM 3514 N N . ILE B 1 76 ? -14.633 -18.469 4.125 1 91.5 76 ILE B N 1
ATOM 3515 C CA . ILE B 1 76 ? -14.492 -17.031 3.943 1 91.5 76 ILE B CA 1
ATOM 3516 C C . ILE B 1 76 ? -15.289 -16.594 2.715 1 91.5 76 ILE B C 1
ATOM 3518 O O . ILE B 1 76 ? -14.938 -15.602 2.066 1 91.5 76 ILE B O 1
ATOM 3522 N N . GLY B 1 77 ? -16.281 -17.359 2.336 1 89.56 77 GLY B N 1
ATOM 3523 C CA . GLY B 1 77 ? -17.297 -16.844 1.438 1 89.56 77 GLY B CA 1
ATOM 3524 C C . GLY B 1 77 ? -17.344 -17.578 0.111 1 89.56 77 GLY B C 1
ATOM 3525 O O . GLY B 1 77 ? -18.266 -17.375 -0.687 1 89.56 77 GLY B O 1
ATOM 3526 N N . ASP B 1 78 ? -16.328 -18.453 -0.175 1 89.31 78 ASP B N 1
ATOM 3527 C CA . ASP B 1 78 ? -16.328 -19.203 -1.431 1 89.31 78 ASP B CA 1
ATOM 3528 C C . ASP B 1 78 ? -17.328 -20.359 -1.384 1 89.31 78 ASP B C 1
ATOM 3530 O O . ASP B 1 78 ? -16.969 -21.484 -1.03 1 89.31 78 ASP B O 1
ATOM 3534 N N . ASP B 1 79 ? -18.5 -20.109 -1.821 1 84.75 79 ASP B N 1
ATOM 3535 C CA . ASP B 1 79 ? -19.516 -21.172 -1.805 1 84.75 79 ASP B CA 1
ATOM 3536 C C . ASP B 1 79 ? -19.688 -21.781 -3.189 1 84.75 79 ASP B C 1
ATOM 3538 O O . ASP B 1 79 ? -20.656 -22.484 -3.445 1 84.75 79 ASP B O 1
ATOM 3542 N N . GLY B 1 80 ? -18.859 -21.453 -4.09 1 84.81 80 GLY B N 1
ATOM 3543 C CA . GLY B 1 80 ? -18.875 -22.031 -5.426 1 84.81 80 GLY B CA 1
ATOM 3544 C C . GLY B 1 80 ? -19.922 -21.406 -6.328 1 84.81 80 GLY B C 1
ATOM 3545 O O . GLY B 1 80 ? -20.125 -21.859 -7.457 1 84.81 80 GLY B O 1
ATOM 3546 N N . THR B 1 81 ? -20.609 -20.391 -5.836 1 89.06 81 THR B N 1
ATOM 3547 C CA . THR B 1 81 ? -21.656 -19.734 -6.613 1 89.06 81 THR B CA 1
ATOM 3548 C C . THR B 1 81 ? -21.109 -18.516 -7.355 1 89.06 81 THR B C 1
ATOM 3550 O O . THR B 1 81 ? -20.406 -17.688 -6.773 1 89.06 81 THR B O 1
ATOM 3553 N N . TYR B 1 82 ? -21.453 -18.484 -8.602 1 91.19 82 TYR B N 1
ATOM 3554 C CA . TYR B 1 82 ? -21.016 -17.375 -9.445 1 91.19 82 TYR B CA 1
ATOM 3555 C C . TYR B 1 82 ? -22.203 -16.578 -9.961 1 91.19 82 TYR B C 1
ATOM 3557 O O . TYR B 1 82 ? -23.297 -17.109 -10.133 1 91.19 82 TYR B O 1
ATOM 3565 N N . VAL B 1 83 ? -22.016 -15.312 -10.117 1 92.88 83 VAL B N 1
ATOM 3566 C CA . VAL B 1 83 ? -23.047 -14.391 -10.562 1 92.88 83 VAL B CA 1
ATOM 3567 C C . VAL B 1 83 ? -22.469 -13.422 -11.594 1 92.88 83 VAL B C 1
ATOM 3569 O O . VAL B 1 83 ? -21.25 -13.336 -11.75 1 92.88 83 VAL B O 1
ATOM 3572 N N . SER B 1 84 ? -23.375 -12.82 -12.32 1 93.81 84 SER B N 1
ATOM 3573 C CA . SER B 1 84 ? -22.969 -11.812 -13.297 1 93.81 84 SER B CA 1
ATOM 3574 C C . SER B 1 84 ? -22.953 -10.422 -12.672 1 93.81 84 SER B C 1
ATOM 3576 O O . SER B 1 84 ? -23.5 -10.211 -11.594 1 93.81 84 SER B O 1
ATOM 3578 N N . THR B 1 85 ? -22.234 -9.539 -13.352 1 92.19 85 THR B N 1
ATOM 3579 C CA . THR B 1 85 ? -22.219 -8.148 -12.906 1 92.19 85 THR B CA 1
ATOM 3580 C C . THR B 1 85 ? -23.641 -7.578 -12.859 1 92.19 85 THR B C 1
ATOM 3582 O O . THR B 1 85 ? -23.984 -6.855 -11.922 1 92.19 85 THR B O 1
ATOM 3585 N N . ARG B 1 86 ? -24.422 -7.891 -13.812 1 94.88 86 ARG B N 1
ATOM 3586 C CA . ARG B 1 86 ? -25.797 -7.422 -13.859 1 94.88 86 ARG B CA 1
ATOM 3587 C C . ARG B 1 86 ? -26.609 -7.957 -12.672 1 94.88 86 ARG B C 1
ATOM 3589 O O . ARG B 1 86 ? -27.375 -7.223 -12.062 1 94.88 86 ARG B O 1
ATOM 3596 N N . GLU B 1 87 ? -26.438 -9.18 -12.398 1 95.25 87 GLU B N 1
ATOM 3597 C CA . GLU B 1 87 ? -27.141 -9.773 -11.258 1 95.25 87 GLU B CA 1
ATOM 3598 C C . GLU B 1 87 ? -26.766 -9.078 -9.953 1 95.25 87 GLU B C 1
ATOM 3600 O O . GLU B 1 87 ? -27.625 -8.836 -9.102 1 95.25 87 GLU B O 1
ATOM 3605 N N . ILE B 1 88 ? -25.516 -8.805 -9.781 1 93.44 88 ILE B N 1
ATOM 3606 C CA . ILE B 1 88 ? -25.047 -8.094 -8.594 1 93.44 88 ILE B CA 1
ATOM 3607 C C . ILE B 1 88 ? -25.703 -6.711 -8.531 1 93.44 88 ILE B C 1
ATOM 3609 O O . ILE B 1 88 ? -26.203 -6.301 -7.48 1 93.44 88 ILE B O 1
ATOM 3613 N N . SER B 1 89 ? -25.641 -6.043 -9.664 1 95 89 SER B N 1
ATOM 3614 C CA . SER B 1 89 ? -26.234 -4.707 -9.758 1 95 89 SER B CA 1
ATOM 3615 C C . SER B 1 89 ? -27.703 -4.715 -9.367 1 95 89 SER B C 1
ATOM 3617 O O . SER B 1 89 ? -28.141 -3.881 -8.57 1 95 89 SER B O 1
ATOM 3619 N N . GLU B 1 90 ? -28.453 -5.602 -9.859 1 95.06 90 GLU B N 1
ATOM 3620 C CA . GLU B 1 90 ? -29.891 -5.684 -9.609 1 95.06 90 GLU B CA 1
ATOM 3621 C C . GLU B 1 90 ? -30.172 -6.113 -8.172 1 95.06 90 GLU B C 1
ATOM 3623 O O . GLU B 1 90 ? -31.062 -5.562 -7.52 1 95.06 90 GLU B O 1
ATOM 3628 N N . THR B 1 91 ? -29.469 -7.039 -7.672 1 93.69 91 THR B N 1
ATOM 3629 C CA . THR B 1 91 ? -29.688 -7.586 -6.336 1 93.69 91 THR B CA 1
ATOM 3630 C C . THR B 1 91 ? -29.375 -6.543 -5.266 1 93.69 91 THR B C 1
ATOM 3632 O O . THR B 1 91 ? -30.078 -6.438 -4.266 1 93.69 91 THR B O 1
ATOM 3635 N N . HIS B 1 92 ? -28.344 -5.738 -5.516 1 92.31 92 HIS B N 1
ATOM 3636 C CA . HIS B 1 92 ? -27.859 -4.84 -4.465 1 92.31 92 HIS B CA 1
ATOM 3637 C C . HIS B 1 92 ? -28.188 -3.387 -4.797 1 92.31 92 HIS B C 1
ATOM 3639 O O . HIS B 1 92 ? -27.859 -2.484 -4.023 1 92.31 92 HIS B O 1
ATOM 3645 N N . GLY B 1 93 ? -28.734 -3.113 -5.996 1 91.94 93 GLY B N 1
ATOM 3646 C CA . GLY B 1 93 ? -29.188 -1.779 -6.355 1 91.94 93 GLY B CA 1
ATOM 3647 C C . GLY B 1 93 ? -28.047 -0.83 -6.676 1 91.94 93 GLY B C 1
ATOM 3648 O O . GLY B 1 93 ? -28.125 0.365 -6.383 1 91.94 93 GLY B O 1
ATOM 3649 N N . ILE B 1 94 ? -26.953 -1.314 -7.121 1 92.88 94 ILE B N 1
ATOM 3650 C CA . ILE B 1 94 ? -25.828 -0.467 -7.488 1 92.88 94 ILE B CA 1
ATOM 3651 C C . ILE B 1 94 ? -25.828 -0.23 -9 1 92.88 94 ILE B C 1
ATOM 3653 O O . ILE B 1 94 ? -26.109 -1.143 -9.773 1 92.88 94 ILE B O 1
ATOM 3657 N N . ASP B 1 95 ? -25.547 1.06 -9.344 1 93.25 95 ASP B N 1
ATOM 3658 C CA . ASP B 1 95 ? -25.438 1.409 -10.75 1 93.25 95 ASP B CA 1
ATOM 3659 C C . ASP B 1 95 ? -24.406 0.52 -11.453 1 93.25 95 ASP B C 1
ATOM 3661 O O . ASP B 1 95 ? -23.312 0.28 -10.922 1 93.25 95 ASP B O 1
ATOM 3665 N N . LEU B 1 96 ? -24.766 0.023 -12.609 1 92 96 LEU B N 1
ATOM 3666 C CA . LEU B 1 96 ? -23.938 -0.941 -13.328 1 92 96 LEU B CA 1
ATOM 3667 C C . LEU B 1 96 ? -22.578 -0.344 -13.672 1 92 96 LEU B C 1
ATOM 3669 O O . LEU B 1 96 ? -21.547 -1.008 -13.523 1 92 96 LEU B O 1
ATOM 3673 N N . THR B 1 97 ? -22.578 0.876 -14.086 1 89.81 97 THR B N 1
ATOM 3674 C CA . THR B 1 97 ? -21.328 1.523 -14.477 1 89.81 97 THR B CA 1
ATOM 3675 C C . THR B 1 97 ? -20.422 1.701 -13.266 1 89.81 97 THR B C 1
ATOM 3677 O O . THR B 1 97 ? -19.219 1.445 -13.344 1 89.81 97 THR B O 1
ATOM 3680 N N . LEU B 1 98 ? -20.953 2.131 -12.172 1 91.38 98 LEU B N 1
ATOM 3681 C CA . LEU B 1 98 ? -20.188 2.279 -10.938 1 91.38 98 LEU B CA 1
ATOM 3682 C C . LEU B 1 98 ? -19.672 0.93 -10.461 1 91.38 98 LEU B C 1
ATOM 3684 O O . LEU B 1 98 ? -18.5 0.816 -10.055 1 91.38 98 LEU B O 1
ATOM 3688 N N . LEU B 1 99 ? -20.531 -0.046 -10.539 1 92.38 99 LEU B N 1
ATOM 3689 C CA . LEU B 1 99 ? -20.141 -1.382 -10.109 1 92.38 99 LEU B CA 1
ATOM 3690 C C . LEU B 1 99 ? -18.938 -1.876 -10.914 1 92.38 99 LEU B C 1
ATOM 3692 O O . LEU B 1 99 ? -17.984 -2.428 -10.344 1 92.38 99 LEU B O 1
ATOM 3696 N N . GLN B 1 100 ? -18.969 -1.69 -12.141 1 87.69 100 GLN B N 1
ATOM 3697 C CA . GLN B 1 100 ? -17.859 -2.123 -13 1 87.69 100 GLN B CA 1
ATOM 3698 C C . GLN B 1 100 ? -16.578 -1.382 -12.656 1 87.69 100 GLN B C 1
ATOM 3700 O O . GLN B 1 100 ? -15.5 -1.975 -12.648 1 87.69 100 GLN B O 1
ATOM 3705 N N . ARG B 1 101 ? -16.734 -0.137 -12.391 1 86.06 101 ARG B N 1
ATOM 3706 C CA . ARG B 1 101 ? -15.555 0.645 -12 1 86.06 101 ARG B CA 1
ATOM 3707 C C . ARG B 1 101 ? -14.984 0.147 -10.68 1 86.06 101 ARG B C 1
ATOM 3709 O O . ARG B 1 101 ? -13.766 0.044 -10.531 1 86.06 101 ARG B O 1
ATOM 3716 N N . VAL B 1 102 ? -15.852 -0.153 -9.766 1 89.44 102 VAL B N 1
ATOM 3717 C CA . VAL B 1 102 ? -15.438 -0.633 -8.453 1 89.44 102 VAL B CA 1
ATOM 3718 C C . VAL B 1 102 ? -14.789 -2.012 -8.586 1 89.44 102 VAL B C 1
ATOM 3720 O O . VAL B 1 102 ? -13.766 -2.285 -7.965 1 89.44 102 VAL B O 1
ATOM 3723 N N . GLN B 1 103 ? -15.406 -2.855 -9.359 1 86.5 103 GLN B N 1
ATOM 3724 C CA . GLN B 1 103 ? -14.859 -4.188 -9.586 1 86.5 103 GLN B CA 1
ATOM 3725 C C . GLN B 1 103 ? -13.453 -4.113 -10.18 1 86.5 103 GLN B C 1
ATOM 3727 O O . GLN B 1 103 ? -12.562 -4.859 -9.773 1 86.5 103 GLN B O 1
ATOM 3732 N N . ARG B 1 104 ? -13.266 -3.225 -11.07 1 79.25 104 ARG B N 1
ATOM 3733 C CA . ARG B 1 104 ? -11.945 -3.018 -11.664 1 79.25 104 ARG B CA 1
ATOM 3734 C C . ARG B 1 104 ? -10.961 -2.488 -10.633 1 79.25 104 ARG B C 1
ATOM 3736 O O . ARG B 1 104 ? -9.805 -2.914 -10.594 1 79.25 104 ARG B O 1
ATOM 3743 N N . ALA B 1 105 ? -11.453 -1.591 -9.844 1 81.5 105 ALA B N 1
ATOM 3744 C CA . ALA B 1 105 ? -10.609 -0.973 -8.828 1 81.5 105 ALA B CA 1
ATOM 3745 C C . ALA B 1 105 ? -10.141 -2.004 -7.805 1 81.5 105 ALA B C 1
ATOM 3747 O O . ALA B 1 105 ? -9.008 -1.932 -7.312 1 81.5 105 ALA B O 1
ATOM 3748 N N . ILE B 1 106 ? -10.953 -2.949 -7.523 1 81.38 106 ILE B N 1
ATOM 3749 C CA . ILE B 1 106 ? -10.641 -3.969 -6.531 1 81.38 106 ILE B CA 1
ATOM 3750 C C . ILE B 1 106 ? -9.711 -5.016 -7.145 1 81.38 106 ILE B C 1
ATOM 3752 O O . ILE B 1 106 ? -9.008 -5.73 -6.422 1 81.38 106 ILE B O 1
ATOM 3756 N N . GLY B 1 107 ? -9.68 -5.141 -8.461 1 72.12 107 GLY B N 1
ATOM 3757 C CA . GLY B 1 107 ? -8.836 -6.105 -9.148 1 72.12 107 GLY B CA 1
ATOM 3758 C C . GLY B 1 107 ? -9.586 -7.359 -9.562 1 72.12 107 GLY B C 1
ATOM 3759 O O . GLY B 1 107 ? -8.984 -8.422 -9.719 1 72.12 107 GLY B O 1
ATOM 3760 N N . LEU B 1 108 ? -10.859 -7.297 -9.625 1 68.69 108 LEU B N 1
ATOM 3761 C CA . LEU B 1 108 ? -11.648 -8.438 -10.078 1 68.69 108 LEU B CA 1
ATOM 3762 C C . LEU B 1 108 ? -11.609 -8.555 -11.602 1 68.69 108 LEU B C 1
ATOM 3764 O O . LEU B 1 108 ? -11.227 -7.609 -12.297 1 68.69 108 LEU B O 1
ATOM 3768 N N . VAL B 1 109 ? -11.859 -9.688 -12.07 1 64.5 109 VAL B N 1
ATOM 3769 C CA . VAL B 1 109 ? -11.836 -10.008 -13.492 1 64.5 109 VAL B CA 1
ATOM 3770 C C . VAL B 1 109 ? -12.727 -9.039 -14.258 1 64.5 109 VAL B C 1
ATOM 3772 O O . VAL B 1 109 ? -13.828 -8.711 -13.812 1 64.5 109 VAL B O 1
ATOM 3775 N N . ARG B 1 110 ? -12.133 -8.539 -15.273 1 65.06 110 ARG B N 1
ATOM 3776 C CA . ARG B 1 110 ? -12.883 -7.645 -16.141 1 65.06 110 ARG B CA 1
ATOM 3777 C C . ARG B 1 110 ? -13.555 -8.414 -17.266 1 65.06 110 ARG B C 1
ATOM 3779 O O . ARG B 1 110 ? -12.906 -9.188 -17.969 1 65.06 110 ARG B O 1
ATOM 3786 N N . VAL B 1 111 ? -14.859 -8.336 -17.172 1 67.38 111 VAL B N 1
ATOM 3787 C CA . VAL B 1 111 ? -15.594 -8.898 -18.297 1 67.38 111 VAL B CA 1
ATOM 3788 C C . VAL B 1 111 ? -16.469 -7.816 -18.938 1 67.38 111 VAL B C 1
ATOM 3790 O O . VAL B 1 111 ? -17.125 -7.051 -18.234 1 67.38 111 VAL B O 1
ATOM 3793 N N . ASP B 1 112 ? -16.25 -7.652 -20.188 1 75 112 ASP B N 1
ATOM 3794 C CA . ASP B 1 112 ? -17 -6.641 -20.922 1 75 112 ASP B CA 1
ATOM 3795 C C . ASP B 1 112 ? -18.5 -6.957 -20.906 1 75 112 ASP B C 1
ATOM 3797 O O . ASP B 1 112 ? -19.328 -6.055 -20.781 1 75 112 ASP B O 1
ATOM 3801 N N . ASP B 1 113 ? -18.797 -8.266 -20.938 1 85.69 113 ASP B N 1
ATOM 3802 C CA . ASP B 1 113 ? -20.188 -8.68 -20.938 1 85.69 113 ASP B CA 1
ATOM 3803 C C . ASP B 1 113 ? -20.766 -8.672 -19.516 1 85.69 113 ASP B C 1
ATOM 3805 O O . ASP B 1 113 ? -20.422 -9.531 -18.703 1 85.69 113 ASP B O 1
ATOM 3809 N N . PRO B 1 114 ? -21.656 -7.754 -19.25 1 90.5 114 PRO B N 1
ATOM 3810 C CA . PRO B 1 114 ? -22.203 -7.652 -17.891 1 90.5 114 PRO B CA 1
ATOM 3811 C C . PRO B 1 114 ? -23.062 -8.852 -17.516 1 90.5 114 PRO B C 1
ATOM 3813 O O . PRO B 1 114 ? -23.438 -9.008 -16.359 1 90.5 114 PRO B O 1
ATOM 3816 N N . ASP B 1 115 ? -23.359 -9.711 -18.469 1 93.12 115 ASP B N 1
ATOM 3817 C CA . ASP B 1 115 ? -24.219 -10.852 -18.203 1 93.12 115 ASP B CA 1
ATOM 3818 C C . ASP B 1 115 ? -23.406 -12.133 -18 1 93.12 115 ASP B C 1
ATOM 3820 O O . ASP B 1 115 ? -23.953 -13.18 -17.672 1 93.12 115 ASP B O 1
ATOM 3824 N N . ALA B 1 116 ? -22.156 -12 -18.203 1 91.56 116 ALA B N 1
ATOM 3825 C CA . ALA B 1 116 ? -21.297 -13.164 -18 1 91.56 116 ALA B CA 1
ATOM 3826 C C . ALA B 1 116 ? -21.25 -13.555 -16.531 1 91.56 116 ALA B C 1
ATOM 3828 O O . ALA B 1 116 ? -21.062 -12.703 -15.656 1 91.56 116 ALA B O 1
ATOM 3829 N N . VAL B 1 117 ? -21.516 -14.797 -16.234 1 91.94 117 VAL B N 1
ATOM 3830 C CA . VAL B 1 117 ? -21.516 -15.312 -14.867 1 91.94 117 VAL B CA 1
ATOM 3831 C C . VAL B 1 117 ? -20.109 -15.742 -14.469 1 91.94 117 VAL B C 1
ATOM 3833 O O . VAL B 1 117 ? -19.766 -16.922 -14.547 1 91.94 117 VAL B O 1
ATOM 3836 N N . VAL B 1 118 ? -19.312 -14.758 -13.977 1 87.75 118 VAL B N 1
ATOM 3837 C CA . VAL B 1 118 ? -17.906 -15.055 -13.789 1 87.75 118 VAL B CA 1
ATOM 3838 C C . VAL B 1 118 ? -17.453 -14.586 -12.406 1 87.75 118 VAL B C 1
ATOM 3840 O O . VAL B 1 118 ? -16.344 -14.898 -11.961 1 87.75 118 VAL B O 1
ATOM 3843 N N . HIS B 1 119 ? -18.312 -13.836 -11.711 1 88.25 119 HIS B N 1
ATOM 3844 C CA . HIS B 1 119 ? -17.922 -13.297 -10.414 1 88.25 119 HIS B CA 1
ATOM 3845 C C . HIS B 1 119 ? -18.453 -14.156 -9.273 1 88.25 119 HIS B C 1
ATOM 3847 O O . HIS B 1 119 ? -19.641 -14.508 -9.25 1 88.25 119 HIS B O 1
ATOM 3853 N N . MET B 1 120 ? -17.516 -14.492 -8.398 1 89.12 120 MET B N 1
ATOM 3854 C CA . MET B 1 120 ? -18.016 -15.141 -7.191 1 89.12 120 MET B CA 1
ATOM 3855 C C . MET B 1 120 ? -19.016 -14.25 -6.469 1 89.12 120 MET B C 1
ATOM 3857 O O . MET B 1 120 ? -18.812 -13.039 -6.355 1 89.12 120 MET B O 1
ATOM 3861 N N . ARG B 1 121 ? -20.062 -14.82 -5.98 1 90.62 121 ARG B N 1
ATOM 3862 C CA . ARG B 1 121 ? -21.141 -14.062 -5.348 1 90.62 121 ARG B CA 1
ATOM 3863 C C . ARG B 1 121 ? -20.609 -13.211 -4.203 1 90.62 121 ARG B C 1
ATOM 3865 O O . ARG B 1 121 ? -20.938 -12.023 -4.102 1 90.62 121 ARG B O 1
ATOM 3872 N N . ALA B 1 122 ? -19.781 -13.828 -3.363 1 89.94 122 ALA B N 1
ATOM 3873 C CA . ALA B 1 122 ? -19.234 -13.109 -2.219 1 89.94 122 ALA B CA 1
ATOM 3874 C C . ALA B 1 122 ? -18.406 -11.906 -2.676 1 89.94 122 ALA B C 1
ATOM 3876 O O . ALA B 1 122 ? -18.391 -10.867 -2.012 1 89.94 122 ALA B O 1
ATOM 3877 N N . ASP B 1 123 ? -17.703 -11.984 -3.775 1 88.12 123 ASP B N 1
ATOM 3878 C CA . ASP B 1 123 ? -16.891 -10.891 -4.309 1 88.12 123 ASP B CA 1
ATOM 3879 C C . ASP B 1 123 ? -17.781 -9.758 -4.828 1 88.12 123 ASP B C 1
ATOM 3881 O O . ASP B 1 123 ? -17.453 -8.586 -4.68 1 88.12 123 ASP B O 1
ATOM 3885 N N . GLY B 1 124 ? -18.891 -10.188 -5.41 1 86.19 124 GLY B N 1
ATOM 3886 C CA . GLY B 1 124 ? -19.859 -9.203 -5.863 1 86.19 124 GLY B CA 1
ATOM 3887 C C . GLY B 1 124 ? -20.438 -8.383 -4.734 1 86.19 124 GLY B C 1
ATOM 3888 O O . GLY B 1 124 ? -20.625 -7.168 -4.871 1 86.19 124 GLY B O 1
ATOM 3889 N N . GLU B 1 125 ? -20.688 -9.016 -3.66 1 86.19 125 GLU B N 1
ATOM 3890 C CA . GLU B 1 125 ? -21.25 -8.344 -2.492 1 86.19 125 GLU B CA 1
ATOM 3891 C C . GLU B 1 125 ? -20.266 -7.309 -1.934 1 86.19 125 GLU B C 1
ATOM 3893 O O . GLU B 1 125 ? -20.672 -6.223 -1.521 1 86.19 125 GLU B O 1
ATOM 3898 N N . ALA B 1 126 ? -19.047 -7.652 -1.924 1 87.38 126 ALA B N 1
ATOM 3899 C CA . ALA B 1 126 ? -18.031 -6.738 -1.431 1 87.38 126 ALA B CA 1
ATOM 3900 C C . ALA B 1 126 ? -18 -5.449 -2.246 1 87.38 126 ALA B C 1
ATOM 3902 O O . ALA B 1 126 ? -17.859 -4.359 -1.69 1 87.38 126 ALA B O 1
ATOM 3903 N N . ALA B 1 127 ? -18.203 -5.578 -3.531 1 87.12 127 ALA B N 1
ATOM 3904 C CA . ALA B 1 127 ? -18.172 -4.418 -4.418 1 87.12 127 ALA B CA 1
ATOM 3905 C C . ALA B 1 127 ? -19.422 -3.568 -4.254 1 87.12 127 ALA B C 1
ATOM 3907 O O . ALA B 1 127 ? -19.391 -2.355 -4.477 1 87.12 127 ALA B O 1
ATOM 3908 N N . ALA B 1 128 ? -20.484 -4.195 -3.779 1 89.25 128 ALA B N 1
ATOM 3909 C CA . ALA B 1 128 ? -21.781 -3.525 -3.729 1 89.25 128 ALA B CA 1
ATOM 3910 C C . ALA B 1 128 ? -21.844 -2.557 -2.551 1 89.25 128 ALA B C 1
ATOM 3912 O O . ALA B 1 128 ? -22.719 -1.687 -2.506 1 89.25 128 ALA B O 1
ATOM 3913 N N . HIS B 1 129 ? -20.922 -2.629 -1.604 1 90.69 129 HIS B N 1
ATOM 3914 C CA . HIS B 1 129 ? -20.875 -1.703 -0.477 1 90.69 129 HIS B CA 1
ATOM 3915 C C . HIS B 1 129 ? -20.766 -0.26 -0.954 1 90.69 129 HIS B C 1
ATOM 3917 O O . HIS B 1 129 ? -21.219 0.661 -0.276 1 90.69 129 HIS B O 1
ATOM 3923 N N . ALA B 1 130 ? -20.125 -0.063 -2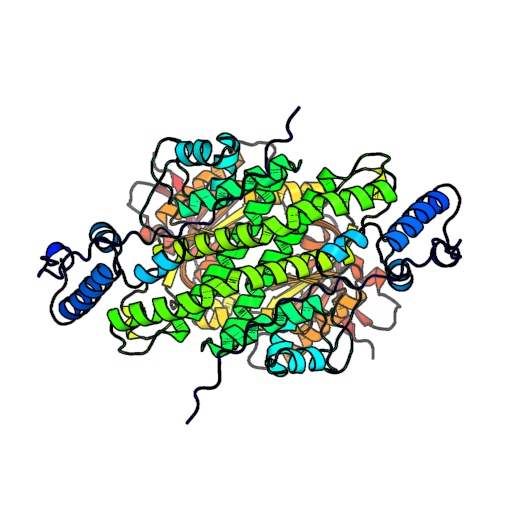.131 1 91.19 130 ALA B N 1
ATOM 3924 C CA . ALA B 1 130 ? -19.859 1.275 -2.65 1 91.19 130 ALA B CA 1
ATOM 3925 C C . ALA B 1 130 ? -21.156 2.074 -2.805 1 91.19 130 ALA B C 1
ATOM 3927 O O . ALA B 1 130 ? -21.172 3.289 -2.602 1 91.19 130 ALA B O 1
ATOM 3928 N N . GLN B 1 131 ? -22.219 1.365 -3.102 1 92 131 GLN B N 1
ATOM 3929 C CA . GLN B 1 131 ? -23.5 2.029 -3.326 1 92 131 GLN B CA 1
ATOM 3930 C C . GLN B 1 131 ? -23.969 2.752 -2.068 1 92 131 GLN B C 1
ATOM 3932 O O . GLN B 1 131 ? -24.516 3.854 -2.146 1 92 131 GLN B O 1
ATOM 3937 N N . GLN B 1 132 ? -23.812 2.16 -0.984 1 92.38 132 GLN B N 1
ATOM 3938 C CA . GLN B 1 132 ? -24.234 2.75 0.279 1 92.38 132 GLN B CA 1
ATOM 3939 C C . GLN B 1 132 ? -23.5 4.059 0.553 1 92.38 132 GLN B C 1
ATOM 3941 O O . GLN B 1 132 ? -24.094 5.008 1.083 1 92.38 132 GLN B O 1
ATOM 3946 N N . PHE B 1 133 ? -22.297 4.168 0.146 1 93.81 133 PHE B N 1
ATOM 3947 C CA . PHE B 1 133 ? -21.5 5.371 0.374 1 93.81 133 PHE B CA 1
ATOM 3948 C C . PHE B 1 133 ? -21.906 6.477 -0.598 1 93.81 133 PHE B C 1
ATOM 3950 O O . PHE B 1 133 ? -21.891 7.656 -0.243 1 93.81 133 PHE B O 1
ATOM 3957 N N . VAL B 1 134 ? -22.281 6.09 -1.785 1 92.94 134 VAL B N 1
ATOM 3958 C CA . VAL B 1 134 ? -22.766 7.066 -2.754 1 92.94 134 VAL B CA 1
ATOM 3959 C C . VAL B 1 134 ? -24.062 7.691 -2.244 1 92.94 134 VAL B C 1
ATOM 3961 O O . VAL B 1 134 ? -24.281 8.898 -2.393 1 92.94 134 VAL B O 1
ATOM 3964 N N . GLU B 1 135 ? -24.859 6.902 -1.676 1 92.88 135 GLU B N 1
ATOM 3965 C CA . GLU B 1 135 ? -26.141 7.371 -1.165 1 92.88 135 GLU B CA 1
ATOM 3966 C C . GLU B 1 135 ? -25.953 8.375 -0.027 1 92.88 135 GLU B C 1
ATOM 3968 O O . GLU B 1 135 ? -26.844 9.18 0.25 1 92.88 135 GLU B O 1
ATOM 3973 N N . LEU B 1 136 ? -24.797 8.359 0.536 1 92.88 136 LEU B N 1
ATOM 3974 C CA . LEU B 1 136 ? -24.5 9.281 1.627 1 92.88 136 LEU B CA 1
ATOM 3975 C C . LEU B 1 136 ? -23.906 10.578 1.095 1 92.88 136 LEU B C 1
ATOM 3977 O O . LEU B 1 136 ? -23.531 11.461 1.872 1 92.88 136 LEU B O 1
ATOM 3981 N N . GLY B 1 137 ? -23.766 10.688 -0.208 1 91.19 137 GLY B N 1
ATOM 3982 C CA . GLY B 1 137 ? -23.344 11.938 -0.81 1 91.19 137 GLY B CA 1
ATOM 3983 C C . GLY B 1 137 ? -21.859 11.953 -1.185 1 91.19 137 GLY B C 1
ATOM 3984 O O . GLY B 1 137 ? -21.328 12.992 -1.549 1 91.19 137 GLY B O 1
ATOM 3985 N N . LEU B 1 138 ? -21.172 10.867 -1.074 1 92.44 138 LEU B N 1
ATOM 3986 C CA . LEU B 1 138 ? -19.766 10.82 -1.456 1 92.44 138 LEU B CA 1
ATOM 3987 C C . LEU B 1 138 ? -19.625 10.75 -2.973 1 92.44 138 LEU B C 1
ATOM 3989 O O . LEU B 1 138 ? -20.406 10.086 -3.646 1 92.44 138 LEU B O 1
ATOM 3993 N N . ASP B 1 139 ? -18.703 11.43 -3.461 1 90.62 139 ASP B N 1
ATOM 3994 C CA . ASP B 1 139 ? -18.406 11.461 -4.891 1 90.62 139 ASP B CA 1
ATOM 3995 C C . ASP B 1 139 ? -17.969 10.094 -5.395 1 90.62 139 ASP B C 1
ATOM 3997 O O . ASP B 1 139 ? -17.031 9.5 -4.855 1 90.62 139 ASP B O 1
ATOM 4001 N N . PRO B 1 140 ? -18.578 9.555 -6.438 1 90.25 140 PRO B N 1
ATOM 4002 C CA . PRO B 1 140 ? -18.25 8.219 -6.949 1 90.25 140 PRO B CA 1
ATOM 4003 C C . PRO B 1 140 ? -16.797 8.094 -7.395 1 90.25 140 PRO B C 1
ATOM 4005 O O . PRO B 1 140 ? -16.172 7.055 -7.18 1 90.25 140 PRO B O 1
ATOM 4008 N N . ASP B 1 141 ? -16.25 9.133 -7.992 1 83.69 141 ASP B N 1
ATOM 4009 C CA . ASP B 1 141 ? -14.867 9.07 -8.445 1 83.69 141 ASP B CA 1
ATOM 4010 C C . ASP B 1 141 ? -13.914 8.906 -7.27 1 83.69 141 ASP B C 1
ATOM 4012 O O . ASP B 1 141 ? -12.961 8.125 -7.34 1 83.69 141 ASP B O 1
ATOM 4016 N N . GLN B 1 142 ? -14.203 9.609 -6.223 1 84.5 142 GLN B N 1
ATOM 4017 C CA . GLN B 1 142 ? -13.375 9.523 -5.027 1 84.5 142 GLN B CA 1
ATOM 4018 C C . GLN B 1 142 ? -13.547 8.172 -4.336 1 84.5 142 GLN B C 1
ATOM 4020 O O . GLN B 1 142 ? -12.586 7.621 -3.787 1 84.5 142 GLN B O 1
ATOM 4025 N N . LEU B 1 143 ? -14.734 7.742 -4.41 1 90.44 143 LEU B N 1
ATOM 4026 C CA . LEU B 1 143 ? -15.016 6.445 -3.807 1 90.44 143 LEU B CA 1
ATOM 4027 C C . LEU B 1 143 ? -14.234 5.336 -4.512 1 90.44 143 LEU B C 1
ATOM 4029 O O . LEU B 1 143 ? -13.703 4.434 -3.863 1 90.44 143 LEU B O 1
ATOM 4033 N N . VAL B 1 144 ? -14.203 5.34 -5.789 1 87.81 144 VAL B N 1
ATOM 4034 C CA . VAL B 1 144 ? -13.445 4.359 -6.562 1 87.81 144 VAL B CA 1
ATOM 4035 C C . VAL B 1 144 ? -11.969 4.418 -6.176 1 87.81 144 VAL B C 1
ATOM 4037 O O . VAL B 1 144 ? -11.312 3.385 -6.047 1 87.81 144 VAL B O 1
ATOM 4040 N N . LEU B 1 145 ? -11.469 5.613 -5.934 1 83.12 145 LEU B N 1
ATOM 4041 C CA . LEU B 1 145 ? -10.086 5.781 -5.504 1 83.12 145 LEU B CA 1
ATOM 4042 C C . LEU B 1 145 ? -9.859 5.152 -4.133 1 83.12 145 LEU B C 1
ATOM 4044 O O . LEU B 1 145 ? -8.852 4.484 -3.912 1 83.12 145 LEU B O 1
ATOM 4048 N N . VAL B 1 146 ? -10.797 5.359 -3.203 1 90.19 146 VAL B N 1
ATOM 4049 C CA . VAL B 1 146 ? -10.703 4.785 -1.865 1 90.19 146 VAL B CA 1
ATOM 4050 C C . VAL B 1 146 ? -10.648 3.262 -1.959 1 90.19 146 VAL B C 1
ATOM 4052 O O . VAL B 1 146 ? -9.797 2.623 -1.34 1 90.19 146 VAL B O 1
ATOM 4055 N N . VAL B 1 147 ? -11.539 2.729 -2.754 1 91.19 147 VAL B N 1
ATOM 4056 C CA . VAL B 1 147 ? -11.625 1.281 -2.916 1 91.19 147 VAL B CA 1
ATOM 4057 C C . VAL B 1 147 ? -10.32 0.749 -3.502 1 91.19 147 VAL B C 1
ATOM 4059 O O . VAL B 1 147 ? -9.812 -0.284 -3.061 1 91.19 147 VAL B O 1
ATOM 4062 N N . ARG B 1 148 ? -9.836 1.412 -4.41 1 84.69 148 ARG B N 1
ATOM 4063 C CA . ARG B 1 148 ? -8.602 1.006 -5.074 1 84.69 148 ARG B CA 1
ATOM 4064 C C . ARG B 1 148 ? -7.438 0.969 -4.086 1 84.69 148 ARG B C 1
ATOM 4066 O O . ARG B 1 148 ? -6.688 -0.007 -4.039 1 84.69 148 ARG B O 1
ATOM 4073 N N . VAL B 1 149 ? -7.242 2.025 -3.383 1 84.94 149 VAL B N 1
ATOM 4074 C CA . VAL B 1 149 ? -6.133 2.133 -2.439 1 84.94 149 VAL B CA 1
ATOM 4075 C C . VAL B 1 149 ? -6.285 1.083 -1.34 1 84.94 149 VAL B C 1
ATOM 4077 O O . VAL B 1 149 ? -5.312 0.44 -0.948 1 84.94 149 VAL B O 1
ATOM 4080 N N . LEU B 1 150 ? -7.484 0.916 -0.895 1 90.69 150 LEU B N 1
ATOM 4081 C CA . LEU B 1 150 ? -7.754 -0.095 0.12 1 90.69 150 LEU B CA 1
ATOM 4082 C C . LEU B 1 150 ? -7.445 -1.492 -0.407 1 90.69 150 LEU B C 1
ATOM 4084 O O . LEU B 1 150 ? -6.82 -2.299 0.288 1 90.69 150 LEU B O 1
ATOM 4088 N N . ALA B 1 151 ? -7.922 -1.738 -1.609 1 87.81 151 ALA B N 1
ATOM 4089 C CA . ALA B 1 151 ? -7.699 -3.047 -2.217 1 87.81 151 ALA B CA 1
ATOM 4090 C C . ALA B 1 151 ? -6.207 -3.344 -2.346 1 87.81 151 ALA B C 1
ATOM 4092 O O . ALA B 1 151 ? -5.762 -4.457 -2.059 1 87.81 151 ALA B O 1
ATOM 4093 N N . GLU B 1 152 ? -5.496 -2.416 -2.736 1 80.69 152 GLU B N 1
ATOM 4094 C CA . GLU B 1 152 ? -4.051 -2.578 -2.885 1 80.69 152 GLU B CA 1
ATOM 4095 C C . GLU B 1 152 ? -3.391 -2.898 -1.548 1 80.69 152 GLU B C 1
ATOM 4097 O O . GLU B 1 152 ? -2.561 -3.807 -1.463 1 80.69 152 GLU B O 1
ATOM 4102 N N . GLY B 1 153 ? -3.729 -2.121 -0.573 1 86.12 153 GLY B N 1
ATOM 4103 C CA . GLY B 1 153 ? -3.184 -2.373 0.751 1 86.12 153 GLY B CA 1
ATOM 4104 C C . GLY B 1 153 ? -3.57 -3.732 1.306 1 86.12 153 GLY B C 1
ATOM 4105 O O . GLY B 1 153 ? -2.729 -4.445 1.854 1 86.12 153 GLY B O 1
ATOM 4106 N N . LEU B 1 154 ? -4.781 -4.086 1.1 1 90.75 154 LEU B N 1
ATOM 4107 C CA . LEU B 1 154 ? -5.281 -5.348 1.643 1 90.75 154 LEU B CA 1
ATOM 4108 C C . LEU B 1 154 ? -4.715 -6.531 0.869 1 90.75 154 LEU B C 1
ATOM 4110 O O . LEU B 1 154 ? -4.535 -7.617 1.43 1 90.75 154 LEU B O 1
ATOM 4114 N N . SER B 1 155 ? -4.48 -6.375 -0.385 1 85.5 155 SER B N 1
ATOM 4115 C CA . SER B 1 155 ? -3.848 -7.434 -1.166 1 85.5 155 SER B CA 1
ATOM 4116 C C . SER B 1 155 ? -2.471 -7.785 -0.609 1 85.5 155 SER B C 1
ATOM 4118 O O . SER B 1 155 ? -2.131 -8.961 -0.476 1 85.5 155 SER B O 1
ATOM 4120 N N . ARG B 1 156 ? -1.73 -6.805 -0.278 1 82.31 156 ARG B N 1
ATOM 4121 C CA . ARG B 1 156 ? -0.415 -7.031 0.312 1 82.31 156 ARG B CA 1
ATOM 4122 C C . ARG B 1 156 ? -0.535 -7.707 1.673 1 82.31 156 ARG B C 1
ATOM 4124 O O . ARG B 1 156 ? 0.233 -8.617 1.988 1 82.31 156 ARG B O 1
ATOM 4131 N N . ALA B 1 157 ? -1.465 -7.23 2.418 1 89.94 157 ALA B N 1
ATOM 4132 C CA . ALA B 1 157 ? -1.68 -7.832 3.732 1 89.94 157 ALA B CA 1
ATOM 4133 C C . ALA B 1 157 ? -2.1 -9.289 3.605 1 89.94 157 ALA B C 1
ATOM 4135 O O . ALA B 1 157 ? -1.648 -10.141 4.375 1 89.94 157 ALA B O 1
ATOM 4136 N N . ALA B 1 158 ? -2.943 -9.555 2.629 1 89.31 158 ALA B N 1
ATOM 4137 C CA . ALA B 1 158 ? -3.42 -10.922 2.41 1 89.31 158 ALA B CA 1
ATOM 4138 C C . ALA B 1 158 ? -2.26 -11.867 2.107 1 89.31 158 ALA B C 1
ATOM 4140 O O . ALA B 1 158 ? -2.256 -13.016 2.551 1 89.31 158 ALA B O 1
ATOM 4141 N N . GLU B 1 159 ? -1.342 -11.461 1.408 1 82.44 159 GLU B N 1
ATOM 4142 C CA . GLU B 1 159 ? -0.177 -12.281 1.08 1 82.44 159 GLU B CA 1
ATOM 4143 C C . GLU B 1 159 ? 0.597 -12.664 2.338 1 82.44 159 GLU B C 1
ATOM 4145 O O . GLU B 1 159 ? 0.947 -13.836 2.523 1 82.44 159 GLU B O 1
ATOM 4150 N N . VAL B 1 160 ? 0.841 -11.695 3.145 1 84.75 160 VAL B N 1
ATOM 4151 C CA . VAL B 1 160 ? 1.602 -11.953 4.363 1 84.75 160 VAL B CA 1
ATOM 4152 C C . VAL B 1 160 ? 0.769 -12.797 5.324 1 84.75 160 VAL B C 1
ATOM 4154 O O . VAL B 1 160 ? 1.304 -13.664 6.023 1 84.75 160 VAL B O 1
ATOM 4157 N N . MET B 1 161 ? -0.524 -12.57 5.34 1 90.31 161 MET B N 1
ATOM 4158 C CA . MET B 1 161 ? -1.416 -13.359 6.188 1 90.31 161 MET B CA 1
ATOM 4159 C C . MET B 1 161 ? -1.418 -14.82 5.766 1 90.31 161 MET B C 1
ATOM 4161 O O . MET B 1 161 ? -1.389 -15.719 6.613 1 90.31 161 MET B O 1
ATOM 4165 N N . ARG B 1 162 ? -1.506 -14.984 4.52 1 84.94 162 ARG B N 1
ATOM 4166 C CA . ARG B 1 162 ? -1.466 -16.344 4.016 1 84.94 162 ARG B CA 1
ATOM 4167 C C . ARG B 1 162 ? -0.187 -17.062 4.449 1 84.94 162 ARG B C 1
ATOM 4169 O O . ARG B 1 162 ? -0.231 -18.203 4.914 1 84.94 162 ARG B O 1
ATOM 4176 N N . TYR B 1 163 ? 0.872 -16.438 4.352 1 80.44 163 TYR B N 1
ATOM 4177 C CA . TYR B 1 163 ? 2.156 -17 4.758 1 80.44 163 TYR B CA 1
ATOM 4178 C C . TYR B 1 163 ? 2.168 -17.297 6.254 1 80.44 163 TYR B C 1
ATOM 4180 O O . TYR B 1 163 ? 2.631 -18.359 6.672 1 80.44 163 TYR B O 1
ATOM 4188 N N . THR B 1 164 ? 1.719 -16.359 6.941 1 87 164 THR B N 1
ATOM 4189 C CA . THR B 1 164 ? 1.686 -16.516 8.391 1 87 164 THR B CA 1
ATOM 4190 C C . THR B 1 164 ? 0.824 -17.703 8.789 1 87 164 THR B C 1
ATOM 4192 O O . THR B 1 164 ? 1.229 -18.516 9.625 1 87 164 THR B O 1
ATOM 4195 N N . ALA B 1 165 ? -0.298 -17.875 8.18 1 88.75 165 ALA B N 1
ATOM 4196 C CA . ALA B 1 165 ? -1.205 -18.984 8.477 1 88.75 165 ALA B CA 1
ATOM 4197 C C . ALA B 1 165 ? -0.594 -20.328 8.062 1 88.75 165 ALA B C 1
ATOM 4199 O O . ALA B 1 165 ? -0.64 -21.297 8.812 1 88.75 165 ALA B O 1
ATOM 4200 N N . LEU B 1 166 ? 0.017 -20.375 6.914 1 84.75 166 LEU B N 1
ATOM 4201 C CA . LEU B 1 166 ? 0.618 -21.609 6.422 1 84.75 166 LEU B CA 1
ATOM 4202 C C . LEU B 1 166 ? 1.805 -22.031 7.285 1 84.75 166 LEU B C 1
ATOM 4204 O O . LEU B 1 166 ? 2.012 -23.219 7.539 1 84.75 166 LEU B O 1
ATOM 4208 N N . SER B 1 167 ? 2.547 -21.031 7.723 1 83.75 167 SER B N 1
ATOM 4209 C CA . SER B 1 167 ? 3.689 -21.312 8.586 1 83.75 167 SER B CA 1
ATOM 4210 C C . SER B 1 167 ? 3.244 -21.969 9.891 1 83.75 167 SER B C 1
ATOM 4212 O O . SER B 1 167 ? 3.98 -22.766 10.477 1 83.75 167 SER B O 1
ATOM 4214 N N . ALA B 1 168 ? 2.094 -21.672 10.289 1 87.75 168 ALA B N 1
ATOM 4215 C CA . ALA B 1 168 ? 1.567 -22.219 11.539 1 87.75 168 ALA B CA 1
ATOM 4216 C C . ALA B 1 168 ? 1.028 -23.625 11.344 1 87.75 168 ALA B C 1
ATOM 4218 O O . ALA B 1 168 ? 0.973 -24.422 12.297 1 87.75 168 ALA B O 1
ATOM 4219 N N . ILE B 1 169 ? 0.713 -24.016 10.117 1 86.69 169 ILE B N 1
ATOM 4220 C CA . ILE B 1 169 ? -0.007 -25.266 9.945 1 86.69 169 ILE B CA 1
ATOM 4221 C C . ILE B 1 169 ? 0.894 -26.281 9.25 1 86.69 169 ILE B C 1
ATOM 4223 O O . ILE B 1 169 ? 0.682 -27.5 9.375 1 86.69 169 ILE B O 1
ATOM 4227 N N . MET B 1 170 ? 1.814 -25.812 8.492 1 82.69 170 MET B N 1
ATOM 4228 C CA . MET B 1 170 ? 2.65 -26.719 7.707 1 82.69 170 MET B CA 1
ATOM 4229 C C . MET B 1 170 ? 3.689 -27.391 8.594 1 82.69 170 MET B C 1
ATOM 4231 O O . MET B 1 170 ? 4.32 -26.75 9.43 1 82.69 170 MET B O 1
ATOM 4235 N N . ARG B 1 171 ? 3.725 -28.672 8.523 1 82.38 171 ARG B N 1
ATOM 4236 C CA . ARG B 1 171 ? 4.715 -29.516 9.18 1 82.38 171 ARG B CA 1
ATOM 4237 C C . ARG B 1 171 ? 5.301 -30.531 8.203 1 82.38 171 ARG B C 1
ATOM 4239 O O . ARG B 1 171 ? 4.598 -31.016 7.32 1 82.38 171 ARG B O 1
ATOM 4246 N N . PRO B 1 172 ? 6.59 -30.734 8.367 1 80.81 172 PRO B N 1
ATOM 4247 C CA . PRO B 1 172 ? 7.168 -31.766 7.496 1 80.81 172 PRO B CA 1
ATOM 4248 C C . PRO B 1 172 ? 6.414 -33.094 7.57 1 80.81 172 PRO B C 1
ATOM 4250 O O . PRO B 1 172 ? 6.121 -33.594 8.664 1 80.81 172 PRO B O 1
ATOM 4253 N N . GLY B 1 173 ? 5.996 -33.625 6.445 1 78.56 173 GLY B N 1
ATOM 4254 C CA . GLY B 1 173 ? 5.383 -34.969 6.371 1 78.56 173 GLY B CA 1
ATOM 4255 C C . GLY B 1 173 ? 3.875 -34.906 6.555 1 78.56 173 GLY B C 1
ATOM 4256 O O . GLY B 1 173 ? 3.223 -35.969 6.551 1 78.56 173 GLY B O 1
ATOM 4257 N N . ALA B 1 174 ? 3.377 -33.75 6.824 1 85.44 174 ALA B N 1
ATOM 4258 C CA . ALA B 1 174 ? 1.928 -33.656 6.984 1 85.44 174 ALA B CA 1
ATOM 4259 C C . ALA B 1 174 ? 1.205 -34.094 5.711 1 85.44 174 ALA B C 1
ATOM 4261 O O . ALA B 1 174 ? 1.639 -33.781 4.605 1 85.44 174 ALA B O 1
ATOM 4262 N N . SER B 1 175 ? 0.157 -34.906 5.883 1 88.19 175 SER B N 1
ATOM 4263 C CA . SER B 1 175 ? -0.644 -35.344 4.738 1 88.19 175 SER B CA 1
ATOM 4264 C C . SER B 1 175 ? -1.51 -34.188 4.211 1 88.19 175 SER B C 1
ATOM 4266 O O . SER B 1 175 ? -1.667 -33.188 4.879 1 88.19 175 SER B O 1
ATOM 4268 N N . GLU B 1 176 ? -2.064 -34.375 3.039 1 90.06 176 GLU B N 1
ATOM 4269 C CA . GLU B 1 176 ? -2.926 -33.375 2.439 1 90.06 176 GLU B CA 1
ATOM 4270 C C . GLU B 1 176 ? -4.148 -33.094 3.312 1 90.06 176 GLU B C 1
ATOM 4272 O O . GLU B 1 176 ? -4.531 -31.953 3.514 1 90.06 176 GLU B O 1
ATOM 4277 N N . VAL B 1 177 ? -4.664 -34.156 3.838 1 93.44 177 VAL B N 1
ATOM 4278 C CA . VAL B 1 177 ? -5.887 -34.031 4.621 1 93.44 177 VAL B CA 1
ATOM 4279 C C . VAL B 1 177 ? -5.574 -33.344 5.949 1 93.44 177 VAL B C 1
ATOM 4281 O O . VAL B 1 177 ? -6.383 -32.562 6.457 1 93.44 177 VAL B O 1
ATOM 4284 N N . GLU B 1 178 ? -4.449 -33.594 6.469 1 92.25 178 GLU B N 1
ATOM 4285 C CA . GLU B 1 178 ? -4.043 -32.938 7.707 1 92.25 178 GLU B CA 1
ATOM 4286 C C . GLU B 1 178 ? -3.875 -31.453 7.508 1 92.25 178 GLU B C 1
ATOM 4288 O O . GLU B 1 178 ? -4.305 -30.656 8.352 1 92.25 178 GLU B O 1
ATOM 4293 N N . ILE B 1 179 ? -3.305 -31.094 6.461 1 89.62 179 ILE B N 1
ATOM 4294 C CA . ILE B 1 179 ? -3.113 -29.688 6.145 1 89.62 179 ILE B CA 1
ATOM 4295 C C . ILE B 1 179 ? -4.473 -29.016 5.953 1 89.62 179 ILE B C 1
ATOM 4297 O O . ILE B 1 179 ? -4.707 -27.906 6.469 1 89.62 179 ILE B O 1
ATOM 4301 N N . ALA B 1 180 ? -5.324 -29.672 5.191 1 92.5 180 ALA B N 1
ATOM 4302 C CA . ALA B 1 180 ? -6.656 -29.125 4.934 1 92.5 180 ALA B CA 1
ATOM 4303 C C . ALA B 1 180 ? -7.43 -28.906 6.23 1 92.5 180 ALA B C 1
ATOM 4305 O O . ALA B 1 180 ? -8.047 -27.859 6.434 1 92.5 180 ALA B O 1
ATOM 4306 N N . LYS B 1 181 ? -7.352 -29.875 7.082 1 95.44 181 LYS B N 1
ATOM 4307 C CA . LYS B 1 181 ? -8.047 -29.797 8.367 1 95.44 181 LYS B CA 1
ATOM 4308 C C . LYS B 1 181 ? -7.473 -28.688 9.242 1 95.44 181 LYS B C 1
ATOM 4310 O O . LYS B 1 181 ? -8.219 -27.922 9.844 1 95.44 181 LYS B O 1
ATOM 4315 N N . SER B 1 182 ? -6.203 -28.656 9.32 1 93.19 182 SER B N 1
ATOM 4316 C CA . SER B 1 182 ? -5.531 -27.641 10.141 1 93.19 182 SER B CA 1
ATOM 4317 C C . SER B 1 182 ? -5.82 -26.234 9.625 1 93.19 182 SER B C 1
ATOM 4319 O O . SER B 1 182 ? -6.02 -25.312 10.414 1 93.19 182 SER B O 1
ATOM 4321 N N . SER B 1 183 ? -5.82 -26.109 8.344 1 92.38 183 SER B N 1
ATOM 4322 C CA . SER B 1 183 ? -6.113 -24.812 7.742 1 92.38 183 SER B CA 1
ATOM 4323 C C . SER B 1 183 ? -7.531 -24.359 8.078 1 92.38 183 SER B C 1
ATOM 4325 O O . SER B 1 183 ? -7.738 -23.203 8.477 1 92.38 183 SER B O 1
ATOM 4327 N N . LYS B 1 184 ? -8.438 -25.234 7.887 1 94.81 184 LYS B N 1
ATOM 4328 C CA . LYS B 1 184 ? -9.828 -24.906 8.18 1 94.81 184 LYS B CA 1
ATOM 4329 C C . LYS B 1 184 ? -10.008 -24.516 9.648 1 94.81 184 LYS B C 1
ATOM 4331 O O . LYS B 1 184 ? -10.711 -23.547 9.961 1 94.81 184 LYS B O 1
ATOM 4336 N N . GLU B 1 185 ? -9.391 -25.219 10.469 1 95.69 185 GLU B N 1
ATOM 4337 C CA . GLU B 1 185 ? -9.5 -24.969 11.906 1 95.69 185 GLU B CA 1
ATOM 4338 C C . GLU B 1 185 ? -8.906 -23.609 12.273 1 95.69 185 GLU B C 1
ATOM 4340 O O . GLU B 1 185 ? -9.547 -22.812 12.953 1 95.69 185 GLU B O 1
ATOM 4345 N N . LEU B 1 186 ? -7.746 -23.375 11.812 1 94.69 186 LEU B N 1
ATOM 4346 C CA . LEU B 1 186 ? -7.055 -22.125 12.141 1 94.69 186 LEU B CA 1
ATOM 4347 C C . LEU B 1 186 ? -7.82 -20.922 11.602 1 94.69 186 LEU B C 1
ATOM 4349 O O . LEU B 1 186 ? -8.086 -19.969 12.344 1 94.69 186 LEU B O 1
ATOM 4353 N N . VAL B 1 187 ? -8.195 -20.984 10.359 1 94 187 VAL B N 1
ATOM 4354 C CA . VAL B 1 187 ? -8.875 -19.844 9.734 1 94 187 VAL B CA 1
ATOM 4355 C C . VAL B 1 187 ? -10.258 -19.672 10.344 1 94 187 VAL B C 1
ATOM 4357 O O . VAL B 1 187 ? -10.734 -18.547 10.508 1 94 187 VAL B O 1
ATOM 4360 N N . GLY B 1 188 ? -10.867 -20.766 10.688 1 95.31 188 GLY B N 1
ATOM 4361 C CA . GLY B 1 188 ? -12.141 -20.688 11.375 1 95.31 188 GLY B CA 1
ATOM 4362 C C . GLY B 1 188 ? -12.086 -19.891 12.664 1 95.31 188 GLY B C 1
ATOM 4363 O O . GLY B 1 188 ? -13.039 -19.188 13 1 95.31 188 GLY B O 1
ATOM 4364 N N . ARG B 1 189 ? -11.031 -19.938 13.289 1 94.88 189 ARG B N 1
ATOM 4365 C CA . ARG B 1 189 ? -10.859 -19.234 14.555 1 94.88 189 ARG B CA 1
ATOM 4366 C C . ARG B 1 189 ? -10.406 -17.797 14.32 1 94.88 189 ARG B C 1
ATOM 4368 O O . ARG B 1 189 ? -10.758 -16.906 15.086 1 94.88 189 ARG B O 1
ATOM 4375 N N . ILE B 1 190 ? -9.672 -17.531 13.242 1 94.56 190 ILE B N 1
ATOM 4376 C CA . ILE B 1 190 ? -9.055 -16.234 13 1 94.56 190 ILE B CA 1
ATOM 4377 C C . ILE B 1 190 ? -10.047 -15.32 12.297 1 94.56 190 ILE B C 1
ATOM 4379 O O . ILE B 1 190 ? -10.086 -14.117 12.562 1 94.56 190 ILE B O 1
ATOM 4383 N N . ALA B 1 191 ? -10.867 -15.875 11.477 1 93.62 191 ALA B N 1
ATOM 4384 C CA . ALA B 1 191 ? -11.695 -15.117 10.547 1 93.62 191 ALA B CA 1
ATOM 4385 C C . ALA B 1 191 ? -12.586 -14.125 11.297 1 93.62 191 ALA B C 1
ATOM 4387 O O . ALA B 1 191 ? -12.633 -12.945 10.953 1 93.62 191 ALA B O 1
ATOM 4388 N N . PRO B 1 192 ? -13.234 -14.523 12.398 1 91.44 192 PRO B N 1
ATOM 4389 C CA . PRO B 1 192 ? -14.133 -13.594 13.086 1 91.44 192 PRO B CA 1
ATOM 4390 C C . PRO B 1 192 ? -13.383 -12.453 13.766 1 91.44 192 PRO B C 1
ATOM 4392 O O . PRO B 1 192 ? -13.992 -11.438 14.117 1 91.44 192 PRO B O 1
ATOM 4395 N N . MET B 1 193 ? -12.141 -12.586 13.953 1 92.38 193 MET B N 1
ATOM 4396 C CA . MET B 1 193 ? -11.352 -11.594 14.68 1 92.38 193 MET B CA 1
ATOM 4397 C C . MET B 1 193 ? -10.773 -10.555 13.727 1 92.38 193 MET B C 1
ATOM 4399 O O . MET B 1 193 ? -10.344 -9.484 14.156 1 92.38 193 MET B O 1
ATOM 4403 N N . LEU B 1 194 ? -10.75 -10.812 12.438 1 92.94 194 LEU B N 1
ATOM 4404 C CA . LEU B 1 194 ? -10.07 -9.961 11.477 1 92.94 194 LEU B CA 1
ATOM 4405 C C . LEU B 1 194 ? -10.836 -8.656 11.273 1 92.94 194 LEU B C 1
ATOM 4407 O O . LEU B 1 194 ? -10.234 -7.578 11.242 1 92.94 194 LEU B O 1
ATOM 4411 N N . GLY B 1 195 ? -12.156 -8.727 11.188 1 89.88 195 GLY B N 1
ATOM 4412 C CA . GLY B 1 195 ? -12.984 -7.547 10.969 1 89.88 195 GLY B CA 1
ATOM 4413 C C . GLY B 1 195 ? -12.789 -6.484 12.039 1 89.88 195 GLY B C 1
ATOM 4414 O O . GLY B 1 195 ? -12.375 -5.363 11.734 1 89.88 195 GLY B O 1
ATOM 4415 N N . PRO B 1 196 ? -13 -6.887 13.258 1 90.38 196 PRO B N 1
ATOM 4416 C CA . PRO B 1 196 ? -12.82 -5.934 14.352 1 90.38 196 PRO B CA 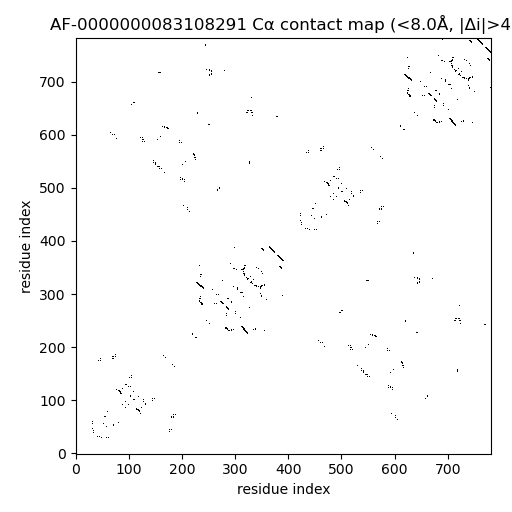1
ATOM 4417 C C . PRO B 1 196 ? -11.406 -5.367 14.422 1 90.38 196 PRO B C 1
ATOM 4419 O O . PRO B 1 196 ? -11.227 -4.168 14.648 1 90.38 196 PRO B O 1
ATOM 4422 N N . MET B 1 197 ? -10.438 -6.164 14.203 1 91.94 197 MET B N 1
ATOM 4423 C CA . MET B 1 197 ? -9.055 -5.711 14.273 1 91.94 197 MET B CA 1
ATOM 4424 C C . MET B 1 197 ? -8.766 -4.668 13.195 1 91.94 197 MET B C 1
ATOM 4426 O O . MET B 1 197 ? -8.203 -3.609 13.484 1 91.94 197 MET B O 1
ATOM 4430 N N . ILE B 1 198 ? -9.164 -4.949 12.039 1 93.62 198 ILE B N 1
ATOM 4431 C CA . ILE B 1 198 ? -8.852 -4.066 10.922 1 93.62 198 ILE B CA 1
ATOM 4432 C C . ILE B 1 198 ? -9.609 -2.752 11.062 1 93.62 198 ILE B C 1
ATOM 4434 O O . ILE B 1 198 ? -9.086 -1.685 10.742 1 93.62 198 ILE B O 1
ATOM 4438 N N . GLN B 1 199 ? -10.812 -2.871 11.523 1 91.94 199 GLN B N 1
ATOM 4439 C CA . GLN B 1 199 ? -11.586 -1.66 11.773 1 91.94 199 GLN B CA 1
ATOM 4440 C C . GLN B 1 199 ? -10.891 -0.763 12.797 1 91.94 199 GLN B C 1
ATOM 4442 O O . GLN B 1 199 ? -10.773 0.447 12.586 1 91.94 199 GLN B O 1
ATOM 4447 N N . ASP B 1 200 ? -10.461 -1.353 13.867 1 92.56 200 ASP B N 1
ATOM 4448 C CA . ASP B 1 200 ? -9.781 -0.577 14.906 1 92.56 200 ASP B CA 1
ATOM 4449 C C . ASP B 1 200 ? -8.508 0.065 14.359 1 92.56 200 ASP B C 1
ATOM 4451 O O . ASP B 1 200 ? -8.195 1.215 14.68 1 92.56 200 ASP B O 1
ATOM 4455 N N . MET B 1 201 ? -7.852 -0.633 13.562 1 92.19 201 MET B N 1
ATOM 4456 C CA . MET B 1 201 ? -6.617 -0.103 12.992 1 92.19 201 MET B CA 1
ATOM 4457 C C . MET B 1 201 ? -6.918 1.028 12.016 1 92.19 201 MET B C 1
ATOM 4459 O O . MET B 1 201 ? -6.176 2.012 11.945 1 92.19 201 MET B O 1
ATOM 4463 N N . LEU B 1 202 ? -7.961 0.882 11.25 1 93.25 202 LEU B N 1
ATOM 4464 C CA . LEU B 1 202 ? -8.359 1.958 10.344 1 93.25 202 LEU B CA 1
ATOM 4465 C C . LEU B 1 202 ? -8.719 3.219 11.125 1 93.25 202 LEU B C 1
ATOM 4467 O O . LEU B 1 202 ? -8.281 4.316 10.773 1 93.25 202 LEU B O 1
ATOM 4471 N N . PHE B 1 203 ? -9.492 3.043 12.141 1 92.5 203 PHE B N 1
ATOM 4472 C CA . PHE B 1 203 ? -9.898 4.184 12.953 1 92.5 203 PHE B CA 1
ATOM 4473 C C . PHE B 1 203 ? -8.68 4.871 13.562 1 92.5 203 PHE B C 1
ATOM 4475 O O . PHE B 1 203 ? -8.641 6.102 13.664 1 92.5 203 PHE B O 1
ATOM 4482 N N . MET B 1 204 ? -7.773 4.094 13.961 1 90.69 204 MET B N 1
ATOM 4483 C CA . MET B 1 204 ? -6.527 4.66 14.469 1 90.69 204 MET B CA 1
ATOM 4484 C C . MET B 1 204 ? -5.855 5.531 13.414 1 90.69 204 MET B C 1
ATOM 4486 O O . MET B 1 204 ? -5.445 6.656 13.703 1 90.69 204 MET B O 1
ATOM 4490 N N . GLN B 1 205 ? -5.754 5.02 12.273 1 87.81 205 GLN B N 1
ATOM 4491 C CA . GLN B 1 205 ? -5.113 5.766 11.195 1 87.81 205 GLN B CA 1
ATOM 4492 C C . GLN B 1 205 ? -5.891 7.043 10.883 1 87.81 205 GLN B C 1
ATOM 4494 O O . GLN B 1 205 ? -5.293 8.094 10.625 1 87.81 205 GLN B O 1
ATOM 4499 N N . LEU B 1 206 ? -7.203 6.965 10.883 1 89.25 206 LEU B N 1
ATOM 4500 C CA . LEU B 1 206 ? -8.047 8.125 10.602 1 89.25 206 LEU B CA 1
ATOM 4501 C C . LEU B 1 206 ? -7.875 9.188 11.68 1 89.25 206 LEU B C 1
ATOM 4503 O O . LEU B 1 206 ? -7.797 10.383 11.367 1 89.25 206 LEU B O 1
ATOM 4507 N N . ARG B 1 207 ? -7.832 8.742 12.898 1 86.88 207 ARG B N 1
ATOM 4508 C CA . ARG B 1 207 ? -7.609 9.688 13.992 1 86.88 207 ARG B CA 1
ATOM 4509 C C . ARG B 1 207 ? -6.273 10.406 13.836 1 86.88 207 ARG B C 1
ATOM 4511 O O . ARG B 1 207 ? -6.195 11.625 14.008 1 86.88 207 ARG B O 1
ATOM 4518 N N . HIS B 1 208 ? -5.309 9.648 13.57 1 79.25 208 HIS B N 1
ATOM 4519 C CA . HIS B 1 208 ? -3.984 10.227 13.375 1 79.25 208 HIS B CA 1
ATOM 4520 C C . HIS B 1 208 ? -3.979 11.227 12.227 1 79.25 208 HIS B C 1
ATOM 4522 O O . HIS B 1 208 ? -3.377 12.297 12.336 1 79.25 208 HIS B O 1
ATOM 4528 N N . MET B 1 209 ? -4.648 10.898 11.203 1 77.56 209 MET B N 1
ATOM 4529 C CA . MET B 1 209 ? -4.73 11.789 10.047 1 77.56 209 MET B CA 1
ATOM 4530 C C . MET B 1 209 ? -5.461 13.078 10.406 1 77.56 209 MET B C 1
ATOM 4532 O O . MET B 1 209 ? -5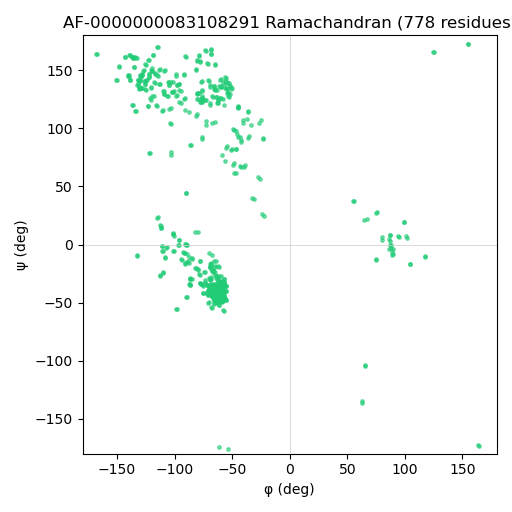.055 14.164 9.984 1 77.56 209 MET B O 1
ATOM 4536 N N . MET B 1 210 ? -6.504 13.008 11.102 1 79.81 210 MET B N 1
ATOM 4537 C CA . MET B 1 210 ? -7.312 14.172 11.469 1 79.81 210 MET B CA 1
ATOM 4538 C C . MET B 1 210 ? -6.566 15.062 12.453 1 79.81 210 MET B C 1
ATOM 4540 O O . MET B 1 210 ? -6.793 16.266 12.508 1 79.81 210 MET B O 1
ATOM 4544 N N . GLU B 1 211 ? -5.734 14.414 13.211 1 73.81 211 GLU B N 1
ATOM 4545 C CA . GLU B 1 211 ? -4.938 15.156 14.18 1 73.81 211 GLU B CA 1
ATOM 4546 C C . GLU B 1 211 ? -3.805 15.914 13.492 1 73.81 211 GLU B C 1
ATOM 4548 O O . GLU B 1 211 ? -3.525 17.062 13.836 1 73.81 211 GLU B O 1
ATOM 4553 N N . THR B 1 212 ? -3.197 15.281 12.57 1 65.69 212 THR B N 1
ATOM 4554 C CA . THR B 1 212 ? -1.976 15.828 11.992 1 65.69 212 THR B CA 1
ATOM 4555 C C . THR B 1 212 ? -2.301 16.781 10.836 1 65.69 212 THR B C 1
ATOM 4557 O O . THR B 1 212 ? -1.578 17.75 10.602 1 65.69 212 THR B O 1
ATOM 4560 N N . GLU B 1 213 ? -3.348 16.438 10.125 1 62.03 213 GLU B N 1
ATOM 4561 C CA . GLU B 1 213 ? -3.688 17.25 8.969 1 62.03 213 GLU B CA 1
ATOM 4562 C C . GLU B 1 213 ? -4.871 18.172 9.266 1 62.03 213 GLU B C 1
ATOM 4564 O O . GLU B 1 213 ? -6.012 17.859 8.914 1 62.03 213 GLU B O 1
ATOM 4569 N N . ALA B 1 214 ? -4.508 19.188 9.984 1 59.41 214 ALA B N 1
ATOM 4570 C CA . ALA B 1 214 ? -5.539 20.172 10.305 1 59.41 214 ALA B CA 1
ATOM 4571 C C . ALA B 1 214 ? -6.062 20.844 9.047 1 59.41 214 ALA B C 1
ATOM 4573 O O . ALA B 1 214 ? -5.328 21.016 8.07 1 59.41 214 ALA B O 1
ATOM 4574 N N . ILE B 1 215 ? -7.352 20.938 8.922 1 58.53 215 ILE B N 1
ATOM 4575 C CA . ILE B 1 215 ? -7.965 21.75 7.871 1 58.53 215 ILE B CA 1
ATOM 4576 C C . ILE B 1 215 ? -7.633 23.219 8.094 1 58.53 215 ILE B C 1
ATOM 4578 O O . ILE B 1 215 ? -8.078 23.828 9.07 1 58.53 215 ILE B O 1
ATOM 4582 N N . ASN B 1 216 ? -6.766 23.609 7.266 1 62.31 216 ASN B N 1
ATOM 4583 C CA . ASN B 1 216 ? -6.391 25 7.477 1 62.31 216 ASN B CA 1
ATOM 4584 C C . ASN B 1 216 ? -7.434 25.953 6.906 1 62.31 216 ASN B C 1
ATOM 4586 O O . ASN B 1 216 ? -8.352 25.531 6.207 1 62.31 216 ASN B O 1
ATOM 4590 N N . ALA B 1 217 ? -7.305 27.203 7.418 1 56.53 217 ALA B N 1
ATOM 4591 C CA . ALA B 1 217 ? -8.266 28.25 7.094 1 56.53 217 ALA B CA 1
ATOM 4592 C C . ALA B 1 217 ? -8.375 28.453 5.586 1 56.53 217 ALA B C 1
ATOM 4594 O O . ALA B 1 217 ? -9.469 28.656 5.055 1 56.53 217 ALA B O 1
ATOM 4595 N N . ALA B 1 218 ? -7.293 28.281 5.031 1 54.16 218 ALA B N 1
ATOM 4596 C CA . ALA B 1 218 ? -7.266 28.516 3.59 1 54.16 218 ALA B CA 1
ATOM 4597 C C . ALA B 1 218 ? -8.023 27.422 2.838 1 54.16 218 ALA B C 1
ATOM 4599 O O . ALA B 1 218 ? -8.75 27.719 1.888 1 54.16 218 ALA B O 1
ATOM 4600 N N . GLU B 1 219 ? -7.824 26.297 3.209 1 63.88 219 GLU B N 1
ATOM 4601 C CA . GLU B 1 219 ? -8.539 25.188 2.6 1 63.88 219 GLU B CA 1
ATOM 4602 C C . GLU B 1 219 ? -10.047 25.312 2.801 1 63.88 219 GLU B C 1
ATOM 4604 O O . GLU B 1 219 ? -10.828 25.031 1.888 1 63.88 219 GLU B O 1
ATOM 4609 N N . ARG B 1 220 ? -10.328 25.844 3.875 1 62.09 220 ARG B N 1
ATOM 4610 C CA . ARG B 1 220 ? -11.734 26.047 4.191 1 62.09 220 ARG B CA 1
ATOM 4611 C C . ARG B 1 220 ? -12.352 27.125 3.32 1 62.09 220 ARG B C 1
ATOM 4613 O O . ARG B 1 220 ? -13.438 26.953 2.762 1 62.09 220 ARG B O 1
ATOM 4620 N N . ALA B 1 221 ? -11.617 28.188 3.316 1 60.69 221 ALA B N 1
ATOM 4621 C CA . ALA B 1 221 ? -12.133 29.328 2.553 1 60.69 221 ALA B CA 1
ATOM 4622 C C . ALA B 1 221 ? -12.328 28.953 1.086 1 60.69 221 ALA B C 1
ATOM 4624 O O . ALA B 1 221 ? -13.297 29.375 0.457 1 60.69 221 ALA B O 1
ATOM 4625 N N . ALA B 1 222 ? -11.43 28.094 0.663 1 60.91 222 ALA B N 1
ATOM 4626 C CA . ALA B 1 222 ? -11.461 27.734 -0.752 1 60.91 222 ALA B CA 1
ATOM 4627 C C . ALA B 1 222 ? -12.406 26.562 -1.001 1 60.91 222 ALA B C 1
ATOM 4629 O O . ALA B 1 222 ? -12.781 26.297 -2.145 1 60.91 222 ALA B O 1
ATOM 4630 N N . GLY B 1 223 ? -12.805 25.984 0.039 1 58.78 223 GLY B N 1
ATOM 4631 C CA . GLY B 1 223 ? -13.641 24.797 -0.08 1 58.78 223 GLY B CA 1
ATOM 4632 C C . GLY B 1 223 ? -12.93 23.641 -0.741 1 58.78 223 GLY B C 1
ATOM 4633 O O . GLY B 1 223 ? -13.539 22.875 -1.492 1 58.78 223 GLY B O 1
ATOM 4634 N N . LYS B 1 224 ? -11.695 23.688 -0.71 1 61.94 224 LYS B N 1
ATOM 4635 C CA . LYS B 1 224 ? -10.93 22.641 -1.373 1 61.94 224 LYS B CA 1
ATOM 4636 C C . LYS B 1 224 ? -10.547 21.547 -0.39 1 61.94 224 LYS B C 1
ATOM 4638 O O . LYS B 1 224 ? -9.969 21.812 0.664 1 61.94 224 LYS B O 1
ATOM 4643 N N . PRO B 1 225 ? -11.039 20.312 -0.811 1 56.47 225 PRO B N 1
ATOM 4644 C CA . PRO B 1 225 ? -10.867 19.188 0.113 1 56.47 225 PRO B CA 1
ATOM 4645 C C . PRO B 1 225 ? -9.414 18.734 0.231 1 56.47 225 PRO B C 1
ATOM 4647 O O . PRO B 1 225 ? -9.039 18.094 1.222 1 56.47 225 PRO B O 1
ATOM 4650 N N . LEU B 1 226 ? -8.711 18.828 -0.923 1 60.12 226 LEU B N 1
ATOM 4651 C CA . LEU B 1 226 ? -7.332 18.375 -0.873 1 60.12 226 LEU B CA 1
ATOM 4652 C C . LEU B 1 226 ? -6.367 19.547 -0.757 1 60.12 226 LEU B C 1
ATOM 4654 O O . LEU B 1 226 ? -6.555 20.578 -1.412 1 60.12 226 LEU B O 1
ATOM 4658 N N . PRO B 1 227 ? -5.539 19.281 0.188 1 62.88 227 PRO B N 1
ATOM 4659 C CA . PRO B 1 227 ? -4.512 20.328 0.198 1 62.88 227 PRO B CA 1
ATOM 4660 C C . PRO B 1 227 ? -3.785 20.453 -1.141 1 62.88 227 PRO B C 1
ATOM 4662 O O . PRO B 1 227 ? -3.561 19.438 -1.82 1 62.88 227 PRO B O 1
ATOM 4665 N N . GLY B 1 228 ? -3.859 21.562 -1.727 1 72.12 228 GLY B N 1
ATOM 4666 C CA . GLY B 1 228 ? -3.025 21.828 -2.889 1 72.12 228 GLY B CA 1
ATOM 4667 C C . GLY B 1 228 ? -1.549 21.594 -2.629 1 72.12 228 GLY B C 1
ATOM 4668 O O . GLY B 1 228 ? -1.179 20.969 -1.633 1 72.12 228 GLY B O 1
ATOM 4669 N N . ALA B 1 229 ? -0.831 21.922 -3.652 1 84.38 229 ALA B N 1
ATOM 4670 C CA . ALA B 1 229 ? 0.618 21.812 -3.498 1 84.38 229 ALA B CA 1
ATOM 4671 C C . ALA B 1 229 ? 1.096 22.594 -2.275 1 84.38 229 ALA B C 1
ATOM 4673 O O . ALA B 1 229 ? 0.58 23.672 -1.98 1 84.38 229 ALA B O 1
ATOM 4674 N N . ARG B 1 230 ? 1.9 22 -1.531 1 84.62 230 ARG B N 1
ATOM 4675 C CA . ARG B 1 230 ? 2.498 22.672 -0.381 1 84.62 230 ARG B CA 1
ATOM 4676 C C . ARG B 1 230 ? 4.004 22.438 -0.328 1 84.62 230 ARG B C 1
ATOM 4678 O O . ARG B 1 230 ? 4.516 21.547 -1.001 1 84.62 230 ARG B O 1
ATOM 4685 N N . GLU B 1 231 ? 4.656 23.328 0.418 1 91.62 231 GLU B N 1
ATOM 4686 C CA . GLU B 1 231 ? 6.094 23.188 0.608 1 91.62 231 GLU B CA 1
ATOM 4687 C C . GLU B 1 231 ? 6.414 21.969 1.466 1 91.62 231 GLU B C 1
ATOM 4689 O O . GLU B 1 231 ? 5.898 21.828 2.578 1 91.62 231 GLU B O 1
ATOM 4694 N N . VAL B 1 232 ? 7.191 21.016 0.89 1 93.56 232 VAL B N 1
ATOM 4695 C CA . VAL B 1 232 ? 7.605 19.844 1.646 1 93.56 232 VAL B CA 1
ATOM 4696 C C . VAL B 1 232 ? 9.07 19.516 1.343 1 93.56 232 VAL B C 1
ATOM 4698 O O . VAL B 1 232 ? 9.648 20.062 0.404 1 93.56 232 VAL B O 1
ATOM 4701 N N . THR B 1 233 ? 9.648 18.734 2.191 1 97.62 233 THR B N 1
ATOM 4702 C CA . THR B 1 233 ? 10.969 18.141 1.972 1 97.62 233 THR B CA 1
ATOM 4703 C C . THR B 1 233 ? 10.859 16.641 1.719 1 97.62 233 THR B C 1
ATOM 4705 O O . THR B 1 233 ? 10.172 15.93 2.453 1 97.62 233 THR B O 1
ATOM 4708 N N . VAL B 1 234 ? 11.484 16.219 0.656 1 97.88 234 VAL B N 1
ATOM 4709 C CA . VAL B 1 234 ? 11.445 14.828 0.243 1 97.88 234 VAL B CA 1
ATOM 4710 C C . VAL B 1 234 ? 12.836 14.203 0.383 1 97.88 234 VAL B C 1
ATOM 4712 O O . VAL B 1 234 ? 13.844 14.844 0.073 1 97.88 234 VAL B O 1
ATOM 4715 N N . GLY B 1 235 ? 12.852 12.977 0.89 1 98.56 235 GLY B N 1
ATOM 4716 C CA . GLY B 1 235 ? 14.102 12.242 1.012 1 98.56 235 GLY B CA 1
ATOM 4717 C C . GLY B 1 235 ? 14.016 10.82 0.487 1 98.56 235 GLY B C 1
ATOM 4718 O O . GLY B 1 235 ? 12.992 10.156 0.65 1 98.56 235 GLY B O 1
ATOM 4719 N N . PHE B 1 236 ? 15.086 10.406 -0.154 1 98.44 236 PHE B N 1
ATOM 4720 C CA . PHE B 1 236 ? 15.25 9.023 -0.57 1 98.44 236 PHE B CA 1
ATOM 4721 C C . PHE B 1 236 ? 16.516 8.422 0.026 1 98.44 236 PHE B C 1
ATOM 4723 O O . PHE B 1 236 ? 17.5 9.133 0.239 1 98.44 236 PHE B O 1
ATOM 4730 N N . ALA B 1 237 ? 16.5 7.18 0.318 1 98.31 237 ALA B N 1
ATOM 4731 C CA . ALA B 1 237 ? 17.688 6.375 0.639 1 98.31 237 ALA B CA 1
ATOM 4732 C C . ALA B 1 237 ? 17.734 5.109 -0.209 1 98.31 237 ALA B C 1
ATOM 4734 O O . ALA B 1 237 ? 16.719 4.418 -0.361 1 98.31 237 ALA B O 1
ATOM 4735 N N . ASP B 1 238 ? 18.812 4.82 -0.714 1 96.75 238 ASP B N 1
ATOM 4736 C CA . ASP B 1 238 ? 18.984 3.74 -1.681 1 96.75 238 ASP B CA 1
ATOM 4737 C C . ASP B 1 238 ? 20.156 2.832 -1.292 1 96.75 238 ASP B C 1
ATOM 4739 O O . ASP B 1 238 ? 21.188 3.311 -0.833 1 96.75 238 ASP B O 1
ATOM 4743 N N . LEU B 1 239 ? 19.969 1.511 -1.5 1 95.81 239 LEU B N 1
ATOM 4744 C CA . LEU B 1 239 ? 21.016 0.539 -1.235 1 95.81 239 LEU B CA 1
ATOM 4745 C C . LEU B 1 239 ? 22.078 0.56 -2.342 1 95.81 239 LEU B C 1
ATOM 4747 O O . LEU B 1 239 ? 21.75 0.322 -3.51 1 95.81 239 LEU B O 1
ATOM 4751 N N . VAL B 1 240 ? 23.344 0.748 -1.953 1 94.88 240 VAL B N 1
ATOM 4752 C CA . VAL B 1 240 ? 24.438 0.786 -2.92 1 94.88 240 VAL B CA 1
ATOM 4753 C C . VAL B 1 240 ? 24.812 -0.636 -3.318 1 94.88 240 VAL B C 1
ATOM 4755 O O . VAL B 1 240 ? 25.062 -1.483 -2.457 1 94.88 240 VAL B O 1
ATOM 4758 N N . GLY B 1 241 ? 24.781 -0.871 -4.609 1 92.69 241 GLY B N 1
ATOM 4759 C CA . GLY B 1 241 ? 25.219 -2.166 -5.105 1 92.69 241 GLY B CA 1
ATOM 4760 C C . GLY B 1 241 ? 24.109 -3.199 -5.125 1 92.69 241 GLY B C 1
ATOM 4761 O O . GLY B 1 241 ? 24.359 -4.383 -5.363 1 92.69 241 GLY B O 1
ATOM 4762 N N . PHE B 1 242 ? 22.875 -2.889 -4.879 1 92.88 242 PHE B N 1
ATOM 4763 C CA . PHE B 1 242 ? 21.734 -3.799 -4.801 1 92.88 242 PHE B CA 1
ATOM 4764 C C . PHE B 1 242 ? 21.516 -4.504 -6.133 1 92.88 242 PHE B C 1
ATOM 4766 O O . PHE B 1 242 ? 21.25 -5.707 -6.168 1 92.88 242 PHE B O 1
ATOM 4773 N N . THR B 1 243 ? 21.641 -3.736 -7.262 1 90.56 243 THR B N 1
ATOM 4774 C CA . THR B 1 243 ? 21.438 -4.324 -8.586 1 90.56 243 THR B CA 1
ATOM 4775 C C . THR B 1 243 ? 22.484 -5.398 -8.867 1 90.56 243 THR B C 1
ATOM 4777 O O . THR B 1 243 ? 22.156 -6.484 -9.344 1 90.56 243 THR B O 1
ATOM 4780 N N . ARG B 1 244 ? 23.688 -5.133 -8.508 1 92.12 244 ARG B N 1
ATOM 4781 C CA . ARG B 1 244 ? 24.75 -6.113 -8.68 1 92.12 244 ARG B CA 1
ATOM 4782 C C . ARG B 1 244 ? 24.531 -7.32 -7.773 1 92.12 244 ARG B C 1
ATOM 4784 O O . ARG B 1 244 ? 24.828 -8.453 -8.164 1 92.12 244 ARG B O 1
ATOM 4791 N N . MET B 1 245 ? 24.078 -7.082 -6.582 1 91.62 245 MET B N 1
ATOM 4792 C CA . MET B 1 245 ? 23.766 -8.148 -5.641 1 91.62 245 MET B CA 1
ATOM 4793 C C . MET B 1 245 ? 22.703 -9.086 -6.207 1 91.62 245 MET B C 1
ATOM 4795 O O . MET B 1 245 ? 22.734 -10.289 -5.965 1 91.62 245 MET B O 1
ATOM 4799 N N . GLY B 1 246 ? 21.797 -8.516 -6.914 1 89.88 246 GLY B N 1
ATOM 4800 C CA . GLY B 1 246 ? 20.734 -9.297 -7.5 1 89.88 246 GLY B CA 1
ATOM 4801 C C . GLY B 1 246 ? 21.219 -10.336 -8.484 1 89.88 246 GLY B C 1
ATOM 4802 O O . GLY B 1 246 ? 20.531 -11.328 -8.742 1 89.88 246 GLY B O 1
ATOM 4803 N N . GLU B 1 247 ? 22.453 -10.156 -9 1 90.25 247 GLU B N 1
ATOM 4804 C CA . GLU B 1 247 ? 23.078 -11.102 -9.922 1 90.25 247 GLU B CA 1
ATOM 4805 C C . GLU B 1 247 ? 23.828 -12.195 -9.172 1 90.25 247 GLU B C 1
ATOM 4807 O O . GLU B 1 247 ? 24.141 -13.25 -9.734 1 90.25 247 GLU B O 1
ATOM 4812 N N . ALA B 1 248 ? 24.062 -11.922 -7.922 1 90.44 248 ALA B N 1
ATOM 4813 C CA . ALA B 1 248 ? 24.984 -12.789 -7.191 1 90.44 248 ALA B CA 1
ATOM 4814 C C . ALA B 1 248 ? 24.25 -13.625 -6.152 1 90.44 248 ALA B C 1
ATOM 4816 O O . ALA B 1 248 ? 24.734 -14.68 -5.738 1 90.44 248 ALA B O 1
ATOM 4817 N N . VAL B 1 249 ? 23.094 -13.133 -5.715 1 90.81 249 VAL B N 1
ATOM 4818 C CA . VAL B 1 249 ? 22.391 -13.828 -4.645 1 90.81 249 VAL B CA 1
ATOM 4819 C C . VAL B 1 249 ? 21.031 -14.289 -5.141 1 90.81 249 VAL B C 1
ATOM 4821 O O . VAL B 1 249 ? 20.562 -13.852 -6.195 1 90.81 249 VAL B O 1
ATOM 4824 N N . SER B 1 250 ? 20.469 -15.211 -4.379 1 91.75 250 SER B N 1
ATOM 4825 C CA . SER B 1 250 ? 19.141 -15.695 -4.73 1 91.75 250 SER B CA 1
ATOM 4826 C C . SER B 1 250 ? 18.094 -14.586 -4.605 1 91.75 250 SER B C 1
ATOM 4828 O O . SER B 1 250 ? 18.297 -13.609 -3.883 1 91.75 250 SER B O 1
ATOM 4830 N N . ALA B 1 251 ? 17.031 -14.734 -5.344 1 90 251 ALA B N 1
ATOM 4831 C CA . ALA B 1 251 ? 15.922 -13.789 -5.258 1 90 251 ALA B CA 1
ATOM 4832 C C . ALA B 1 251 ? 15.414 -13.672 -3.822 1 90 251 ALA B C 1
ATOM 4834 O O . ALA B 1 251 ? 15.031 -12.586 -3.381 1 90 251 ALA B O 1
ATOM 4835 N N . GLU B 1 252 ? 15.414 -14.773 -3.076 1 86.75 252 GLU B N 1
ATOM 4836 C CA . GLU B 1 252 ? 14.977 -14.789 -1.684 1 86.75 252 GLU B CA 1
ATOM 4837 C C . GLU B 1 252 ? 15.875 -13.922 -0.809 1 86.75 252 GLU B C 1
ATOM 4839 O O . GLU B 1 252 ? 15.383 -13.117 -0.012 1 86.75 252 GLU B O 1
ATOM 4844 N N . GLU B 1 253 ? 17.141 -14.094 -1.027 1 89.88 253 GLU B N 1
ATOM 4845 C CA . GLU B 1 253 ? 18.109 -13.312 -0.265 1 89.88 253 GLU B CA 1
ATOM 4846 C C . GLU B 1 253 ? 18 -11.828 -0.596 1 89.88 253 GLU B C 1
ATOM 4848 O O . GLU B 1 253 ? 18.078 -10.977 0.296 1 89.88 253 GLU B O 1
ATOM 4853 N N . LEU B 1 254 ? 17.859 -11.586 -1.854 1 90.94 254 LEU B N 1
ATOM 4854 C CA . LEU B 1 254 ? 17.688 -10.203 -2.287 1 90.94 254 LEU B CA 1
ATOM 4855 C C . LEU B 1 254 ? 16.469 -9.57 -1.636 1 90.94 254 LEU B C 1
ATOM 4857 O O . LEU B 1 254 ? 16.516 -8.43 -1.172 1 90.94 254 LEU B O 1
ATOM 4861 N N . GLY B 1 255 ? 15.391 -10.289 -1.673 1 88.69 255 GLY B N 1
ATOM 4862 C CA . GLY B 1 255 ? 14.18 -9.836 -1.016 1 88.69 255 GLY B CA 1
ATOM 4863 C C . GLY B 1 255 ? 14.367 -9.562 0.465 1 88.69 255 GLY B C 1
ATOM 4864 O O . GLY B 1 255 ? 13.82 -8.602 1.001 1 88.69 255 GLY B O 1
ATOM 4865 N N . GLN B 1 256 ? 15.133 -10.367 1.13 1 86.88 256 GLN B N 1
ATOM 4866 C CA . GLN B 1 256 ? 15.406 -10.203 2.553 1 86.88 256 GLN B CA 1
ATOM 4867 C C . GLN B 1 256 ? 16.156 -8.891 2.82 1 86.88 256 GLN B C 1
ATOM 4869 O O . GLN B 1 256 ? 15.875 -8.203 3.803 1 86.88 256 GLN B O 1
ATOM 4874 N N . VAL B 1 257 ? 17.062 -8.602 1.96 1 90.81 257 VAL B N 1
ATOM 4875 C CA . VAL B 1 257 ? 17.859 -7.379 2.111 1 90.81 257 VAL B CA 1
ATOM 4876 C C . VAL B 1 257 ? 16.953 -6.16 1.95 1 90.81 257 VAL B C 1
ATOM 4878 O O . VAL B 1 257 ? 17.016 -5.223 2.752 1 90.81 257 VAL B O 1
ATOM 4881 N N . ALA B 1 258 ? 16.141 -6.16 0.931 1 90.19 258 ALA B N 1
ATOM 4882 C CA . ALA B 1 258 ? 15.219 -5.051 0.686 1 90.19 258 ALA B CA 1
ATOM 4883 C C . ALA B 1 258 ? 14.234 -4.891 1.839 1 90.19 258 ALA B C 1
ATOM 4885 O O . ALA B 1 258 ? 13.93 -3.768 2.254 1 90.19 258 ALA B O 1
ATOM 4886 N N . ASN B 1 259 ? 13.766 -5.969 2.348 1 84.12 259 ASN B N 1
ATOM 4887 C CA . ASN B 1 259 ? 12.82 -5.934 3.457 1 84.12 259 ASN B CA 1
ATOM 4888 C C . ASN B 1 259 ? 13.469 -5.406 4.73 1 84.12 259 ASN B C 1
ATOM 4890 O O . ASN B 1 259 ? 12.828 -4.719 5.523 1 84.12 259 ASN B O 1
ATOM 4894 N N . ARG B 1 260 ? 14.633 -5.773 4.93 1 86.5 260 ARG B N 1
ATOM 4895 C CA . ARG B 1 260 ? 15.359 -5.277 6.094 1 86.5 260 ARG B CA 1
ATOM 4896 C C . ARG B 1 260 ? 15.508 -3.762 6.043 1 86.5 260 ARG B C 1
ATOM 4898 O O . ARG B 1 260 ? 15.367 -3.084 7.062 1 86.5 260 ARG B O 1
ATOM 4905 N N . LEU B 1 261 ? 15.82 -3.248 4.887 1 91.38 261 LEU B N 1
ATOM 4906 C CA . LEU B 1 261 ? 15.891 -1.799 4.746 1 91.38 261 LEU B CA 1
ATOM 4907 C C . LEU B 1 261 ? 14.562 -1.148 5.094 1 91.38 261 LEU B C 1
ATOM 4909 O O . LEU B 1 261 ? 14.523 -0.14 5.805 1 91.38 261 LEU B O 1
ATOM 4913 N N . ALA B 1 262 ? 13.523 -1.661 4.523 1 85.94 262 ALA B N 1
ATOM 4914 C CA . ALA B 1 262 ? 12.195 -1.126 4.805 1 85.94 262 ALA B CA 1
ATOM 4915 C C . ALA B 1 262 ? 11.906 -1.132 6.305 1 85.94 262 ALA B C 1
ATOM 4917 O O . ALA B 1 262 ? 11.344 -0.172 6.84 1 85.94 262 ALA B O 1
ATOM 4918 N N . ASP B 1 263 ? 12.32 -2.193 6.965 1 81 263 ASP B N 1
ATOM 4919 C CA . ASP B 1 263 ? 12.117 -2.312 8.406 1 81 263 ASP B CA 1
ATOM 4920 C C . ASP B 1 263 ? 12.906 -1.248 9.164 1 81 263 ASP B C 1
ATOM 4922 O O . ASP B 1 263 ? 12.391 -0.615 10.086 1 81 263 ASP B O 1
ATOM 4926 N N . LEU B 1 264 ? 14.07 -1.074 8.805 1 86.5 264 LEU B N 1
ATOM 4927 C CA . LEU B 1 264 ? 14.922 -0.076 9.445 1 86.5 264 LEU B CA 1
ATOM 4928 C C . LEU B 1 264 ? 14.375 1.328 9.227 1 86.5 264 LEU B C 1
ATOM 4930 O O . LEU B 1 264 ? 14.383 2.152 10.141 1 86.5 264 LEU B O 1
ATOM 4934 N N . ALA B 1 265 ? 13.969 1.579 7.996 1 89.62 265 ALA B N 1
ATOM 4935 C CA . ALA B 1 265 ? 13.383 2.879 7.672 1 89.62 265 ALA B CA 1
ATOM 4936 C C . ALA B 1 265 ? 12.18 3.172 8.555 1 89.62 265 ALA B C 1
ATOM 4938 O O . ALA B 1 265 ? 12.023 4.289 9.055 1 89.62 265 ALA B O 1
ATOM 4939 N N . ARG B 1 266 ? 11.414 2.258 8.734 1 78.25 266 ARG B N 1
ATOM 4940 C CA . ARG B 1 266 ? 10.234 2.418 9.586 1 78.25 266 ARG B CA 1
ATOM 4941 C C . ARG B 1 266 ? 10.641 2.648 11.039 1 78.25 266 ARG B C 1
ATOM 4943 O O . ARG B 1 266 ? 10.031 3.459 11.734 1 78.25 266 ARG B O 1
ATOM 4950 N N . ASP B 1 267 ? 11.609 1.939 11.484 1 78.5 267 ASP B N 1
ATOM 4951 C CA . ASP B 1 267 ? 12.07 2.012 12.867 1 78.5 267 ASP B CA 1
ATOM 4952 C C . ASP B 1 267 ? 12.586 3.408 13.203 1 78.5 267 ASP B C 1
ATOM 4954 O O . ASP B 1 267 ? 12.398 3.895 14.32 1 78.5 267 ASP B O 1
ATOM 4958 N N . VAL B 1 268 ? 13.148 4.027 12.219 1 86.69 268 VAL B N 1
ATOM 4959 C CA . VAL B 1 268 ? 13.797 5.301 12.516 1 86.69 268 VAL B CA 1
ATOM 4960 C C . VAL B 1 268 ? 12.82 6.449 12.273 1 86.69 268 VAL B C 1
ATOM 4962 O O . VAL B 1 268 ? 13.086 7.59 12.648 1 86.69 268 VAL B O 1
ATOM 4965 N N . THR B 1 269 ? 11.742 6.195 11.625 1 84.5 269 THR B N 1
ATOM 4966 C CA . THR B 1 269 ? 10.789 7.238 11.266 1 84.5 269 THR B CA 1
ATOM 4967 C C . THR B 1 269 ? 10.023 7.727 12.492 1 84.5 269 THR B C 1
ATOM 4969 O O . THR B 1 269 ? 9.43 6.93 13.219 1 84.5 269 THR B O 1
ATOM 4972 N N . VAL B 1 270 ? 10.07 9.008 12.75 1 75.44 270 VAL B N 1
ATOM 4973 C CA . VAL B 1 270 ? 9.336 9.664 13.828 1 75.44 270 VAL B CA 1
ATOM 4974 C C . VAL B 1 270 ? 8.602 10.891 13.273 1 75.44 270 VAL B C 1
ATOM 4976 O O . VAL B 1 270 ? 9.141 11.625 12.445 1 75.44 270 VAL B O 1
ATOM 4979 N N . PRO B 1 271 ? 7.277 11.016 13.758 1 73.94 271 PRO B N 1
ATOM 4980 C CA . PRO B 1 271 ? 6.617 12.25 13.328 1 73.94 271 PRO B CA 1
ATOM 4981 C C . PRO B 1 271 ? 7.434 13.5 13.664 1 73.94 271 PRO B C 1
ATOM 4983 O O . PRO B 1 271 ? 8.141 13.531 14.672 1 73.94 271 PRO B O 1
ATOM 4986 N N . PRO B 1 272 ? 7.453 14.477 12.656 1 79.19 272 PRO B N 1
ATOM 4987 C CA . PRO B 1 272 ? 6.52 14.672 11.539 1 79.19 272 PRO B CA 1
ATOM 4988 C C . PRO B 1 272 ? 7 14.031 10.242 1 79.19 272 PRO B C 1
ATOM 4990 O O . PRO B 1 272 ? 6.379 14.203 9.195 1 79.19 272 PRO B O 1
ATOM 4993 N N . VAL B 1 273 ? 8.141 13.32 10.328 1 88.12 273 VAL B N 1
ATOM 4994 C CA . VAL B 1 273 ? 8.609 12.594 9.156 1 88.12 273 VAL B CA 1
ATOM 4995 C C . VAL B 1 273 ? 7.676 11.43 8.852 1 88.12 273 VAL B C 1
ATOM 4997 O O . VAL B 1 273 ? 7.227 10.734 9.758 1 88.12 273 VAL B O 1
ATOM 5000 N N . ARG B 1 274 ? 7.367 11.289 7.582 1 83.12 274 ARG B N 1
ATOM 5001 C CA . ARG B 1 274 ? 6.508 10.188 7.16 1 83.12 274 ARG B CA 1
ATOM 5002 C C . ARG B 1 274 ? 7.242 9.258 6.199 1 83.12 274 ARG B C 1
ATOM 5004 O O . ARG B 1 274 ? 7.848 9.719 5.227 1 83.12 274 ARG B O 1
ATOM 5011 N N . PHE B 1 275 ? 7.203 8.016 6.551 1 87 275 PHE B N 1
ATOM 5012 C CA . PHE B 1 275 ? 7.609 6.988 5.598 1 87 275 PHE B CA 1
ATOM 5013 C C . PHE B 1 275 ? 6.52 6.754 4.559 1 87 275 PHE B C 1
ATOM 5015 O O . PHE B 1 275 ? 5.395 6.391 4.906 1 87 275 PHE B O 1
ATOM 5022 N N . ILE B 1 276 ? 6.812 6.906 3.262 1 85.5 276 ILE B N 1
ATOM 5023 C CA . ILE B 1 276 ? 5.777 6.895 2.234 1 85.5 276 ILE B CA 1
ATOM 5024 C C . ILE B 1 276 ? 5.699 5.508 1.596 1 85.5 276 ILE B C 1
ATOM 5026 O O . ILE B 1 276 ? 4.629 4.902 1.545 1 85.5 276 ILE B O 1
ATOM 5030 N N . LYS B 1 277 ? 6.871 4.992 1.059 1 84.44 277 LYS B N 1
ATOM 5031 C CA . LYS B 1 277 ? 6.848 3.709 0.362 1 84.44 277 LYS B CA 1
ATOM 5032 C C . LYS B 1 277 ? 8.266 3.189 0.119 1 84.44 277 LYS B C 1
ATOM 5034 O O . LYS B 1 277 ? 9.234 3.941 0.235 1 84.44 277 LYS B O 1
ATOM 5039 N N . THR B 1 278 ? 8.281 1.909 -0.197 1 87.44 278 THR B N 1
ATOM 5040 C CA . THR B 1 278 ? 9.484 1.278 -0.715 1 87.44 278 THR B CA 1
ATOM 5041 C C . THR B 1 278 ? 9.461 1.232 -2.24 1 87.44 278 THR B C 1
ATOM 5043 O O . THR B 1 278 ? 8.414 1.002 -2.842 1 87.44 278 THR B O 1
ATOM 5046 N N . ILE B 1 279 ? 10.5 1.489 -2.848 1 89.19 279 ILE B N 1
ATOM 5047 C CA . ILE B 1 279 ? 10.68 1.398 -4.293 1 89.19 279 ILE B CA 1
ATOM 5048 C C . ILE B 1 279 ? 11.82 0.435 -4.609 1 89.19 279 ILE B C 1
ATOM 5050 O O . ILE B 1 279 ? 12.922 0.863 -4.969 1 89.19 279 ILE B O 1
ATOM 5054 N N . GLY B 1 280 ? 11.523 -0.839 -4.539 1 84.75 280 GLY B N 1
ATOM 5055 C CA . GLY B 1 280 ? 12.586 -1.821 -4.699 1 84.75 280 GLY B CA 1
ATOM 5056 C C . GLY B 1 280 ? 13.609 -1.773 -3.584 1 84.75 280 GLY B C 1
ATOM 5057 O O . GLY B 1 280 ? 13.32 -2.158 -2.449 1 84.75 280 GLY B O 1
ATOM 5058 N N . ASP B 1 281 ? 14.734 -1.191 -3.992 1 91.44 281 ASP B N 1
ATOM 5059 C CA . ASP B 1 281 ? 15.859 -1.119 -3.064 1 91.44 281 ASP B CA 1
ATOM 5060 C C . ASP B 1 281 ? 15.961 0.268 -2.436 1 91.44 281 ASP B C 1
ATOM 5062 O O . ASP B 1 281 ? 16.984 0.605 -1.828 1 91.44 281 ASP B O 1
ATOM 5066 N N . ALA B 1 282 ? 14.977 1.058 -2.652 1 95.12 282 ALA B N 1
ATOM 5067 C CA . ALA B 1 282 ? 14.977 2.416 -2.113 1 95.12 282 ALA B CA 1
ATOM 5068 C C . ALA B 1 282 ? 13.75 2.66 -1.244 1 95.12 282 ALA B C 1
ATOM 5070 O O . ALA B 1 282 ? 12.758 1.924 -1.332 1 95.12 282 ALA B O 1
ATOM 5071 N N . VAL B 1 283 ? 13.875 3.672 -0.358 1 94.94 283 VAL B N 1
ATOM 5072 C CA . VAL B 1 283 ? 12.758 4.105 0.48 1 94.94 283 VAL B CA 1
ATOM 5073 C C . VAL B 1 283 ? 12.547 5.609 0.324 1 94.94 283 VAL B C 1
ATOM 5075 O O . VAL B 1 283 ? 13.5 6.348 0.05 1 94.94 283 VAL B O 1
ATOM 5078 N N . MET B 1 284 ? 11.305 6.027 0.483 1 95.94 284 MET B N 1
ATOM 5079 C CA . MET B 1 284 ? 10.922 7.426 0.303 1 95.94 284 MET B CA 1
ATOM 5080 C C . MET B 1 284 ? 10.312 7.992 1.58 1 95.94 284 MET B C 1
ATOM 5082 O O . MET B 1 284 ? 9.461 7.352 2.203 1 95.94 284 MET B O 1
ATOM 5086 N N . PHE B 1 285 ? 10.758 9.203 1.936 1 95.44 285 PHE B N 1
ATOM 5087 C CA . PHE B 1 285 ? 10.25 9.945 3.086 1 95.44 285 PHE B CA 1
ATOM 5088 C C . PHE B 1 285 ? 9.766 11.328 2.672 1 95.44 285 PHE B C 1
ATOM 5090 O O . PHE B 1 285 ? 10.234 11.883 1.675 1 95.44 285 PHE B O 1
ATOM 5097 N N . VAL B 1 286 ? 8.859 11.828 3.467 1 92.94 286 VAL B N 1
ATOM 5098 C CA . VAL B 1 286 ? 8.414 13.203 3.283 1 92.94 286 VAL B CA 1
ATOM 5099 C C . VAL B 1 286 ? 8.242 13.875 4.645 1 92.94 286 VAL B C 1
ATOM 5101 O O . VAL B 1 286 ? 7.867 13.227 5.621 1 92.94 286 VAL B O 1
ATOM 5104 N N . CYS B 1 287 ? 8.57 15.148 4.703 1 92.62 287 CYS B N 1
ATOM 5105 C CA . CYS B 1 287 ? 8.414 15.961 5.906 1 92.62 287 CYS B CA 1
ATOM 5106 C C . CYS B 1 287 ? 8.156 17.422 5.547 1 92.62 287 CYS B C 1
ATOM 5108 O O . CYS B 1 287 ? 8.711 17.938 4.578 1 92.62 287 CYS B O 1
ATOM 5110 N N . PRO B 1 288 ? 7.285 18.094 6.293 1 88 288 PRO B N 1
ATOM 5111 C CA . PRO B 1 288 ? 7.086 19.516 6.039 1 88 288 PRO B CA 1
ATOM 5112 C C . PRO B 1 288 ? 8.367 20.328 6.199 1 88 288 PRO B C 1
ATOM 5114 O O . PRO B 1 288 ? 8.602 21.281 5.453 1 88 288 PRO B O 1
ATOM 5117 N N . GLU B 1 289 ? 9.203 19.891 7.125 1 91.75 289 GLU B N 1
ATOM 5118 C CA . GLU B 1 289 ? 10.422 20.641 7.426 1 91.75 289 GLU B CA 1
ATOM 5119 C C . GLU B 1 289 ? 11.664 19.781 7.152 1 91.75 289 GLU B C 1
ATOM 5121 O O . GLU B 1 289 ? 11.656 18.578 7.383 1 91.75 289 GLU B O 1
ATOM 5126 N N . PRO B 1 290 ? 12.742 20.422 6.781 1 95.94 290 PRO B N 1
ATOM 5127 C CA . PRO B 1 290 ? 13.93 19.672 6.371 1 95.94 290 PRO B CA 1
ATOM 5128 C C . PRO B 1 290 ? 14.68 19.062 7.555 1 95.94 290 PRO B C 1
ATOM 5130 O O . PRO B 1 290 ? 15.219 17.953 7.445 1 95.94 290 PRO B O 1
ATOM 5133 N N . VAL B 1 291 ? 14.711 19.703 8.656 1 95.06 291 VAL B N 1
ATOM 5134 C CA . VAL B 1 291 ? 15.594 19.328 9.758 1 95.06 291 VAL B CA 1
ATOM 5135 C C . VAL B 1 291 ? 15.18 17.953 10.305 1 95.06 291 VAL B C 1
ATOM 5137 O O . VAL B 1 291 ? 16.016 17.047 10.406 1 95.06 291 VAL B O 1
ATOM 5140 N N . PRO B 1 292 ? 13.883 17.719 10.641 1 93.56 292 PRO B N 1
ATOM 5141 C CA . PRO B 1 292 ? 13.523 16.391 11.141 1 93.56 292 PRO B CA 1
ATOM 5142 C C . PRO B 1 292 ? 13.812 15.273 10.133 1 93.56 292 PRO B C 1
ATOM 5144 O O . PRO B 1 292 ? 14.203 14.172 10.523 1 93.56 292 PRO B O 1
ATOM 5147 N N . LEU B 1 293 ? 13.633 15.539 8.883 1 96.38 293 LEU B N 1
ATOM 5148 C CA . LEU B 1 293 ? 13.883 14.531 7.859 1 96.38 293 LEU B CA 1
ATOM 5149 C C . LEU B 1 293 ? 15.367 14.195 7.777 1 96.38 293 LEU B C 1
ATOM 5151 O O . LEU B 1 293 ? 15.734 13.031 7.652 1 96.38 293 LEU B O 1
ATOM 5155 N N . LEU B 1 294 ? 16.172 15.219 7.859 1 96.88 294 LEU B N 1
ATOM 5156 C CA . LEU B 1 294 ? 17.609 15 7.82 1 96.88 294 LEU B CA 1
ATOM 5157 C C . LEU B 1 294 ? 18.062 14.156 9.008 1 96.88 294 LEU B C 1
ATOM 5159 O O . LEU B 1 294 ? 18.938 13.297 8.867 1 96.88 294 LEU B O 1
ATOM 5163 N N . ASP B 1 295 ? 17.5 14.445 10.117 1 95.44 295 ASP B N 1
ATOM 5164 C CA . ASP B 1 295 ? 17.812 13.656 11.305 1 95.44 295 ASP B CA 1
ATOM 5165 C C . ASP B 1 295 ? 17.5 12.18 11.078 1 95.44 295 ASP B C 1
ATOM 5167 O O . ASP B 1 295 ? 18.312 11.312 11.414 1 95.44 295 ASP B O 1
ATOM 5171 N N . VAL B 1 296 ? 16.375 11.883 10.531 1 95.12 296 VAL B N 1
ATOM 5172 C CA . VAL B 1 296 ? 15.938 10.516 10.266 1 95.12 296 VAL B CA 1
ATOM 5173 C C . VAL B 1 296 ? 16.875 9.859 9.25 1 95.12 296 VAL B C 1
ATOM 5175 O O . VAL B 1 296 ? 17.297 8.719 9.438 1 95.12 296 VAL B O 1
ATOM 5178 N N . LEU B 1 297 ? 17.234 10.57 8.211 1 97.69 297 LEU B N 1
ATOM 5179 C CA . LEU B 1 297 ? 18.047 10 7.145 1 97.69 297 LEU B CA 1
ATOM 5180 C C . LEU B 1 297 ? 19.469 9.742 7.633 1 97.69 297 LEU B C 1
ATOM 5182 O O . LEU B 1 297 ? 20.078 8.727 7.281 1 97.69 297 LEU B O 1
ATOM 5186 N N . LEU B 1 298 ? 19.953 10.672 8.422 1 96.75 298 LEU B N 1
ATOM 5187 C CA . LEU B 1 298 ? 21.297 10.461 8.977 1 96.75 298 LEU B CA 1
ATOM 5188 C C . LEU B 1 298 ? 21.312 9.266 9.914 1 96.75 298 LEU B C 1
ATOM 5190 O O . LEU B 1 298 ? 22.25 8.461 9.883 1 96.75 298 LEU B O 1
ATOM 5194 N N . LYS B 1 299 ? 20.312 9.117 10.727 1 94.81 299 LYS B N 1
ATOM 5195 C CA . LYS B 1 299 ? 20.203 7.961 11.617 1 94.81 299 LYS B CA 1
ATOM 5196 C C . LYS B 1 299 ? 20.109 6.66 10.82 1 94.81 299 LYS B C 1
ATOM 5198 O O . LYS B 1 299 ? 20.719 5.652 11.195 1 94.81 299 LYS B O 1
ATOM 5203 N N . LEU B 1 300 ? 19.359 6.68 9.75 1 95.5 300 LEU B N 1
ATOM 5204 C CA . LEU B 1 300 ? 19.188 5.504 8.906 1 95.5 300 LEU B CA 1
ATOM 5205 C C . LEU B 1 300 ? 20.5 5.09 8.266 1 95.5 300 LEU B C 1
ATOM 5207 O O . LEU B 1 300 ? 20.859 3.91 8.281 1 95.5 300 LEU B O 1
ATOM 5211 N N . VAL B 1 301 ? 21.188 6.066 7.727 1 95.81 301 VAL B N 1
ATOM 5212 C CA . VAL B 1 301 ? 22.469 5.801 7.07 1 95.81 301 VAL B CA 1
ATOM 5213 C C . VAL B 1 301 ? 23.469 5.277 8.094 1 95.81 301 VAL B C 1
ATOM 5215 O O . VAL B 1 301 ? 24.203 4.324 7.82 1 95.81 301 VAL B O 1
ATOM 5218 N N . ASP B 1 302 ? 23.422 5.793 9.266 1 92.31 302 ASP B N 1
ATOM 5219 C CA . ASP B 1 302 ? 24.344 5.391 10.32 1 92.31 302 ASP B CA 1
ATOM 5220 C C . ASP B 1 302 ? 24.031 3.975 10.805 1 92.31 302 ASP B C 1
ATOM 5222 O O . ASP B 1 302 ? 24.953 3.203 11.109 1 92.31 302 ASP B O 1
ATOM 5226 N N . ALA B 1 303 ? 22.781 3.68 10.914 1 89.5 303 ALA B N 1
ATOM 5227 C CA . ALA B 1 303 ? 22.359 2.371 11.406 1 89.5 303 ALA B CA 1
ATOM 5228 C C . ALA B 1 303 ? 22.828 1.258 10.477 1 89.5 303 ALA B C 1
ATOM 5230 O O . ALA B 1 303 ? 23.172 0.166 10.93 1 89.5 303 ALA B O 1
ATOM 5231 N N . VAL B 1 304 ? 22.812 1.471 9.25 1 87.75 304 VAL B N 1
ATOM 5232 C CA . VAL B 1 304 ? 23.188 0.48 8.242 1 87.75 304 VAL B CA 1
ATOM 5233 C C . VAL B 1 304 ? 24.719 0.376 8.172 1 87.75 304 VAL B C 1
ATOM 5235 O O . VAL B 1 304 ? 25.266 -0.707 7.945 1 87.75 304 VAL B O 1
ATOM 5238 N N . ASP B 1 305 ? 25.406 1.441 8.398 1 84.06 305 ASP B N 1
ATOM 5239 C CA . ASP B 1 305 ? 26.859 1.468 8.297 1 84.06 305 ASP B CA 1
ATOM 5240 C C . ASP B 1 305 ? 27.5 0.653 9.414 1 84.06 305 ASP B C 1
ATOM 5242 O O . ASP B 1 305 ? 28.656 0.218 9.297 1 84.06 305 ASP B O 1
ATOM 5246 N N . THR B 1 306 ? 26.812 0.408 10.422 1 78.31 306 THR B N 1
ATOM 5247 C CA . THR B 1 306 ? 27.344 -0.349 11.547 1 78.31 306 THR B CA 1
ATOM 5248 C C . THR B 1 306 ? 27.203 -1.849 11.312 1 78.31 306 THR B C 1
ATOM 5250 O O . THR B 1 306 ? 27.828 -2.656 12.008 1 78.31 306 THR B O 1
ATOM 5253 N N . ASP B 1 307 ? 26.453 -2.162 10.328 1 74.56 307 ASP B N 1
ATOM 5254 C CA . ASP B 1 307 ? 26.281 -3.568 9.977 1 74.56 307 ASP B CA 1
ATOM 5255 C C . ASP B 1 307 ? 27.094 -3.932 8.734 1 74.56 307 ASP B C 1
ATOM 5257 O O . ASP B 1 307 ? 26.672 -3.67 7.609 1 74.56 307 ASP B O 1
ATOM 5261 N N . ASN B 1 308 ? 28.172 -4.605 8.906 1 71.19 308 ASN B N 1
ATOM 5262 C CA . ASN B 1 308 ? 29.125 -4.887 7.84 1 71.19 308 ASN B CA 1
ATOM 5263 C C . ASN B 1 308 ? 28.547 -5.848 6.805 1 71.19 308 ASN B C 1
ATOM 5265 O O . ASN B 1 308 ? 29.031 -5.922 5.676 1 71.19 308 ASN B O 1
ATOM 5269 N N . GLU B 1 309 ? 27.531 -6.473 7.133 1 78.88 309 GLU B N 1
ATOM 5270 C CA . GLU B 1 309 ? 26.984 -7.457 6.207 1 78.88 309 GLU B CA 1
ATOM 5271 C C . GLU B 1 309 ? 25.844 -6.859 5.371 1 78.88 309 GLU B C 1
ATOM 5273 O O . GLU B 1 309 ? 25.359 -7.488 4.43 1 78.88 309 GLU B O 1
ATOM 5278 N N . PHE B 1 310 ? 25.594 -5.641 5.656 1 84.81 310 PHE B N 1
ATOM 5279 C CA . PHE B 1 310 ? 24.5 -4.957 4.969 1 84.81 310 PHE B CA 1
ATOM 5280 C C . PHE B 1 310 ? 25.047 -3.902 4.012 1 84.81 310 PHE B C 1
ATOM 5282 O O . PHE B 1 310 ? 25.984 -3.174 4.348 1 84.81 310 PHE B O 1
ATOM 5289 N N . PRO B 1 311 ? 24.547 -3.885 2.764 1 92.5 311 PRO B N 1
ATOM 5290 C CA . PRO B 1 311 ? 25.016 -2.854 1.836 1 92.5 311 PRO B CA 1
ATOM 5291 C C . PRO B 1 311 ? 24.812 -1.439 2.373 1 92.5 311 PRO B C 1
ATOM 5293 O O . PRO B 1 311 ? 23.812 -1.165 3.039 1 92.5 311 PRO B O 1
ATOM 5296 N N . ARG B 1 312 ? 25.734 -0.61 2.064 1 95.25 312 ARG B N 1
ATOM 5297 C CA . ARG B 1 312 ? 25.656 0.774 2.52 1 95.25 312 ARG B CA 1
ATOM 5298 C C . ARG B 1 312 ? 24.516 1.511 1.827 1 95.25 312 ARG B C 1
ATOM 5300 O O . ARG B 1 312 ? 24.031 1.066 0.788 1 95.25 312 ARG B O 1
ATOM 5307 N N . LEU B 1 313 ? 24.188 2.668 2.451 1 97.19 313 LEU B N 1
ATOM 5308 C CA . LEU B 1 313 ? 23.109 3.482 1.899 1 97.19 313 LEU B CA 1
ATOM 5309 C C . LEU B 1 313 ? 23.641 4.805 1.364 1 97.19 313 LEU B C 1
ATOM 5311 O O . LEU B 1 313 ? 24.703 5.27 1.795 1 97.19 313 LEU B O 1
ATOM 5315 N N . ARG B 1 314 ? 23.016 5.293 0.42 1 98 314 ARG B N 1
ATOM 5316 C CA . ARG B 1 314 ? 23.141 6.68 -0.02 1 98 314 ARG B CA 1
ATOM 5317 C C . ARG B 1 314 ? 21.781 7.391 0.023 1 98 314 ARG B C 1
ATOM 5319 O O . ARG B 1 314 ? 20.75 6.777 -0.247 1 98 314 ARG B O 1
ATOM 5326 N N . ALA B 1 315 ? 21.828 8.664 0.374 1 98.56 315 ALA B N 1
ATOM 5327 C CA . ALA B 1 315 ? 20.547 9.367 0.534 1 98.56 315 ALA B CA 1
ATOM 5328 C C . ALA B 1 315 ? 20.594 10.742 -0.132 1 98.56 315 ALA B C 1
ATOM 5330 O O . ALA B 1 315 ? 21.672 11.32 -0.293 1 98.56 315 ALA B O 1
ATOM 5331 N N . GLY B 1 316 ? 19.484 11.203 -0.534 1 98.75 316 GLY B N 1
ATOM 5332 C CA . GLY B 1 316 ? 19.312 12.508 -1.147 1 98.75 316 GLY B CA 1
ATOM 5333 C C . GLY B 1 316 ? 18.047 13.211 -0.689 1 98.75 316 GLY B C 1
ATOM 5334 O O . GLY B 1 316 ? 17.031 12.57 -0.428 1 98.75 316 GLY B O 1
ATOM 5335 N N . VAL B 1 317 ? 18.141 14.562 -0.593 1 98.69 317 VAL B N 1
ATOM 5336 C CA . VAL B 1 317 ? 17.031 15.336 -0.053 1 98.69 317 VAL B CA 1
ATOM 5337 C C . VAL B 1 317 ? 16.828 16.609 -0.874 1 98.69 317 VAL B C 1
ATOM 5339 O O . VAL B 1 317 ? 17.812 17.234 -1.291 1 98.69 317 VAL B O 1
ATOM 5342 N N . ALA B 1 318 ? 15.602 16.953 -1.067 1 98.5 318 ALA B N 1
ATOM 5343 C CA . ALA B 1 318 ? 15.242 18.203 -1.741 1 98.5 318 ALA B CA 1
ATOM 5344 C C . ALA B 1 318 ? 13.93 18.766 -1.199 1 98.5 318 ALA B C 1
ATOM 5346 O O . ALA B 1 318 ? 13.078 18.016 -0.725 1 98.5 318 ALA B O 1
ATOM 5347 N N . SER B 1 319 ? 13.781 20.047 -1.289 1 97.75 319 SER B N 1
ATOM 5348 C CA . SER B 1 319 ? 12.562 20.719 -0.848 1 97.75 319 SER B CA 1
ATOM 5349 C C . SER B 1 319 ? 11.891 21.453 -2.002 1 97.75 319 SER B C 1
ATOM 5351 O O . SER B 1 319 ? 12.547 21.844 -2.971 1 97.75 319 SER B O 1
ATOM 5353 N N . GLY B 1 320 ? 10.641 21.594 -1.917 1 95.56 320 GLY B N 1
ATOM 5354 C CA . GLY B 1 320 ? 9.859 22.328 -2.902 1 95.56 320 GLY B CA 1
ATOM 5355 C C . GLY B 1 320 ? 8.367 22.031 -2.816 1 95.56 320 GLY B C 1
ATOM 5356 O O . GLY B 1 320 ? 7.906 21.406 -1.857 1 95.56 320 GLY B O 1
ATOM 5357 N N . MET B 1 321 ? 7.605 22.547 -3.781 1 93.25 321 MET B N 1
ATOM 5358 C CA . MET B 1 321 ? 6.156 22.375 -3.826 1 93.25 321 MET B CA 1
ATOM 5359 C C . MET B 1 321 ? 5.793 20.984 -4.348 1 93.25 321 MET B C 1
ATOM 5361 O O . MET B 1 321 ? 6.258 20.578 -5.414 1 93.25 321 MET B O 1
ATOM 5365 N N . ALA B 1 322 ? 5.043 20.219 -3.562 1 93.06 322 ALA B N 1
ATOM 5366 C CA . ALA B 1 322 ? 4.57 18.906 -3.965 1 93.06 322 ALA B CA 1
ATOM 5367 C C . ALA B 1 322 ? 3.162 18.641 -3.441 1 93.06 322 ALA B C 1
ATOM 5369 O O . ALA B 1 322 ? 2.676 19.359 -2.562 1 93.06 322 ALA B O 1
ATOM 5370 N N . VAL B 1 323 ? 2.506 17.703 -4.031 1 87.69 323 VAL B N 1
ATOM 5371 C CA . VAL B 1 323 ? 1.136 17.375 -3.645 1 87.69 323 VAL B CA 1
ATOM 5372 C C . VAL B 1 323 ? 1.024 15.891 -3.322 1 87.69 323 VAL B C 1
ATOM 5374 O O . VAL B 1 323 ? 1.68 15.062 -3.955 1 87.69 323 VAL B O 1
ATOM 5377 N N . SER B 1 324 ? 0.278 15.625 -2.324 1 82 324 SER B N 1
ATOM 5378 C CA . SER B 1 324 ? -0.019 14.242 -1.974 1 82 324 SER B CA 1
ATOM 5379 C C . SER B 1 324 ? -1.295 13.758 -2.656 1 82 324 SER B C 1
ATOM 5381 O O . SER B 1 324 ? -2.328 14.43 -2.596 1 82 324 SER B O 1
ATOM 5383 N N . ARG B 1 325 ? -1.16 12.641 -3.391 1 76.5 325 ARG B N 1
ATOM 5384 C CA . ARG B 1 325 ? -2.305 12.008 -4.039 1 76.5 325 ARG B CA 1
ATOM 5385 C C . ARG B 1 325 ? -2.27 10.492 -3.857 1 76.5 325 ARG B C 1
ATOM 5387 O O . ARG B 1 325 ? -1.302 9.836 -4.25 1 76.5 325 ARG B O 1
ATOM 5394 N N . ALA B 1 326 ? -3.307 9.969 -3.221 1 73.19 326 ALA B N 1
ATOM 5395 C CA . ALA B 1 326 ? -3.475 8.531 -3.049 1 73.19 326 ALA B CA 1
ATOM 5396 C C . ALA B 1 326 ? -2.26 7.914 -2.361 1 73.19 326 ALA B C 1
ATOM 5398 O O . ALA B 1 326 ? -1.745 6.883 -2.803 1 73.19 326 ALA B O 1
ATOM 5399 N N . GLY B 1 327 ? -1.729 8.68 -1.405 1 74.88 327 GLY B N 1
ATOM 5400 C CA . GLY B 1 327 ? -0.654 8.133 -0.592 1 74.88 327 GLY B CA 1
ATOM 5401 C C . GLY B 1 327 ? 0.719 8.336 -1.202 1 74.88 327 GLY B C 1
ATOM 5402 O O . GLY B 1 327 ? 1.728 7.914 -0.633 1 74.88 327 GLY B O 1
ATOM 5403 N N . ASP B 1 328 ? 0.713 8.945 -2.318 1 84.19 328 ASP B N 1
ATOM 5404 C CA . ASP B 1 328 ? 1.985 9.25 -2.967 1 84.19 328 ASP B CA 1
ATOM 5405 C C . ASP B 1 328 ? 2.207 10.758 -3.062 1 84.19 328 ASP B C 1
ATOM 5407 O O . ASP B 1 328 ? 1.312 11.547 -2.744 1 84.19 328 ASP B O 1
ATOM 5411 N N . TRP B 1 329 ? 3.383 11.102 -3.43 1 89.56 329 TRP B N 1
ATOM 5412 C CA . TRP B 1 329 ? 3.727 12.516 -3.549 1 89.56 329 TRP B CA 1
ATOM 5413 C C . TRP B 1 329 ? 4.281 12.828 -4.934 1 89.56 329 TRP B C 1
ATOM 5415 O O . TRP B 1 329 ? 5.055 12.047 -5.492 1 89.56 329 TRP B O 1
ATOM 5425 N N . PHE B 1 330 ? 3.793 14.008 -5.445 1 91.81 330 PHE B N 1
ATOM 5426 C CA . PHE B 1 330 ? 4.195 14.422 -6.785 1 91.81 330 PHE B CA 1
ATOM 5427 C C . PHE B 1 330 ? 4.645 15.875 -6.793 1 91.81 330 PHE B C 1
ATOM 5429 O O . PHE B 1 330 ? 4.02 16.719 -6.156 1 91.81 330 PHE B O 1
ATOM 5436 N N . GLY B 1 331 ? 5.719 16.109 -7.508 1 94.06 331 GLY B N 1
ATOM 5437 C CA . GLY B 1 331 ? 6.285 17.438 -7.633 1 94.06 331 GLY B CA 1
ATOM 5438 C C . GLY B 1 331 ? 7.773 17.438 -7.945 1 94.06 331 GLY B C 1
ATOM 5439 O O . GLY B 1 331 ? 8.422 16.391 -7.867 1 94.06 331 GLY B O 1
ATOM 5440 N N . SER B 1 332 ? 8.32 18.578 -8.219 1 93.56 332 SER B N 1
ATOM 5441 C CA . SER B 1 332 ? 9.719 18.719 -8.633 1 93.56 332 SER B CA 1
ATOM 5442 C C . SER B 1 332 ? 10.664 18.203 -7.555 1 93.56 332 SER B C 1
ATOM 5444 O O . SER B 1 332 ? 11.656 17.531 -7.863 1 93.56 332 SER B O 1
ATOM 5446 N N . PRO B 1 333 ? 10.352 18.469 -6.289 1 96.06 333 PRO B N 1
ATOM 5447 C CA . PRO B 1 333 ? 11.305 18.031 -5.27 1 96.06 333 PRO B CA 1
ATOM 5448 C C . PRO B 1 333 ? 11.438 16.5 -5.207 1 96.06 333 PRO B C 1
ATOM 5450 O O . PRO B 1 333 ? 12.469 15.992 -4.766 1 96.06 333 PRO B O 1
ATOM 5453 N N . VAL B 1 334 ? 10.383 15.797 -5.613 1 96.62 334 VAL B N 1
ATOM 5454 C CA . VAL B 1 334 ? 10.445 14.344 -5.633 1 96.62 334 VAL B CA 1
ATOM 5455 C C . VAL B 1 334 ? 11.5 13.891 -6.645 1 96.62 334 VAL B C 1
ATOM 5457 O O . VAL B 1 334 ? 12.352 13.055 -6.336 1 96.62 334 VAL B O 1
ATOM 5460 N N . ASN B 1 335 ? 11.516 14.523 -7.82 1 94.69 335 ASN B N 1
ATOM 5461 C CA . ASN B 1 335 ? 12.469 14.188 -8.875 1 94.69 335 ASN B CA 1
ATOM 5462 C C . ASN B 1 335 ? 13.883 14.602 -8.492 1 94.69 335 ASN B C 1
ATOM 5464 O O . ASN B 1 335 ? 14.836 13.844 -8.688 1 94.69 335 ASN B O 1
ATOM 5468 N N . VAL B 1 336 ? 13.945 15.734 -7.953 1 96.94 336 VAL B N 1
ATOM 5469 C CA . VAL B 1 336 ? 15.258 16.266 -7.605 1 96.94 336 VAL B CA 1
ATOM 5470 C C . VAL B 1 336 ? 15.898 15.414 -6.52 1 96.94 336 VAL B C 1
ATOM 5472 O O . VAL B 1 336 ? 17.078 15.055 -6.617 1 96.94 336 VAL B O 1
ATOM 5475 N N . ALA B 1 337 ? 15.117 15.078 -5.52 1 98.12 337 ALA B N 1
ATOM 5476 C CA . ALA B 1 337 ? 15.641 14.258 -4.426 1 98.12 337 ALA B CA 1
ATOM 5477 C C . ALA B 1 337 ? 16.125 12.906 -4.938 1 98.12 337 ALA B C 1
ATOM 5479 O O . ALA B 1 337 ? 17.172 12.414 -4.496 1 98.12 337 ALA B O 1
ATOM 5480 N N . SER B 1 338 ? 15.359 12.312 -5.812 1 96.25 338 SER B N 1
ATOM 5481 C CA . SER B 1 338 ? 15.742 11.031 -6.395 1 96.25 338 SER B CA 1
ATOM 5482 C C . SER B 1 338 ? 17.062 11.148 -7.156 1 96.25 338 SER B C 1
ATOM 5484 O O . SER B 1 338 ? 17.953 10.305 -7 1 96.25 338 SER B O 1
ATOM 5486 N N . ARG B 1 339 ? 17.234 12.203 -7.926 1 96.19 339 ARG B N 1
ATOM 5487 C CA . ARG B 1 339 ? 18.438 12.406 -8.711 1 96.19 339 ARG B CA 1
ATOM 5488 C C . ARG B 1 339 ? 19.641 12.703 -7.812 1 96.19 339 ARG B C 1
ATOM 5490 O O . ARG B 1 339 ? 20.75 12.258 -8.086 1 96.19 339 ARG B O 1
ATOM 5497 N N . VAL B 1 340 ? 19.375 13.469 -6.82 1 98 340 VAL B N 1
ATOM 5498 C CA . VAL B 1 340 ? 20.438 13.789 -5.863 1 98 340 VAL B CA 1
ATOM 5499 C C . VAL B 1 340 ? 20.922 12.516 -5.18 1 98 340 VAL B C 1
ATOM 5501 O O . VAL B 1 340 ? 22.125 12.352 -4.949 1 98 340 VAL B O 1
ATOM 5504 N N . THR B 1 341 ? 20.016 11.609 -4.867 1 97.81 341 THR B N 1
ATOM 5505 C CA . THR B 1 341 ? 20.359 10.328 -4.254 1 97.81 341 THR B CA 1
ATOM 5506 C C . THR B 1 341 ? 21.281 9.523 -5.168 1 97.81 341 THR B C 1
ATOM 5508 O O . THR B 1 341 ? 22.234 8.898 -4.699 1 97.81 341 THR B O 1
ATOM 5511 N N . ASP B 1 342 ? 21.016 9.602 -6.453 1 94.69 342 ASP B N 1
ATOM 5512 C CA . ASP B 1 342 ? 21.75 8.805 -7.434 1 94.69 342 ASP B CA 1
ATOM 5513 C C . ASP B 1 342 ? 23.219 9.211 -7.492 1 94.69 342 ASP B C 1
ATOM 5515 O O . ASP B 1 342 ? 24.078 8.414 -7.895 1 94.69 342 ASP B O 1
ATOM 5519 N N . VAL B 1 343 ? 23.531 10.383 -7.102 1 96 343 VAL B N 1
ATOM 5520 C CA . VAL B 1 343 ? 24.906 10.852 -7.258 1 96 343 VAL B CA 1
ATOM 5521 C C . VAL B 1 343 ? 25.594 10.883 -5.898 1 96 343 VAL B C 1
ATOM 5523 O O . VAL B 1 343 ? 26.766 11.297 -5.797 1 96 343 VAL B O 1
ATOM 5526 N N . ALA B 1 344 ? 24.906 10.555 -4.875 1 97.5 344 ALA B N 1
ATOM 5527 C CA . ALA B 1 344 ? 25.516 10.516 -3.551 1 97.5 344 ALA B CA 1
ATOM 5528 C C . ALA B 1 344 ? 26.484 9.344 -3.428 1 97.5 344 ALA B C 1
ATOM 5530 O O . ALA B 1 344 ? 26.219 8.266 -3.957 1 97.5 344 ALA B O 1
ATOM 5531 N N . ARG B 1 345 ? 27.578 9.523 -2.77 1 96.25 345 ARG B N 1
ATOM 5532 C CA . ARG B 1 345 ? 28.516 8.445 -2.461 1 96.25 345 ARG B CA 1
ATOM 5533 C C . ARG B 1 345 ? 27.938 7.516 -1.397 1 96.25 345 ARG B C 1
ATOM 5535 O O . ARG B 1 345 ? 27.078 7.914 -0.615 1 96.25 345 ARG B O 1
ATOM 5542 N N . PRO B 1 346 ? 28.438 6.262 -1.37 1 95.81 346 PRO B N 1
ATOM 5543 C CA . PRO B 1 346 ? 27.984 5.355 -0.312 1 95.81 346 PRO B CA 1
ATOM 5544 C C . PRO B 1 346 ? 28.188 5.934 1.087 1 95.81 346 PRO B C 1
ATOM 5546 O O . PRO B 1 346 ? 29.266 6.445 1.396 1 95.81 346 PRO B O 1
ATOM 5549 N N . GLY B 1 347 ? 27.172 5.895 1.867 1 95.31 347 GLY B N 1
ATOM 5550 C CA . GLY B 1 347 ? 27.234 6.355 3.244 1 95.31 347 GLY B CA 1
ATOM 5551 C C . GLY B 1 347 ? 26.984 7.844 3.393 1 95.31 347 GLY B C 1
ATOM 5552 O O . GLY B 1 347 ? 27 8.375 4.504 1 95.31 347 GLY B O 1
ATOM 5553 N N . ALA B 1 348 ? 26.656 8.5 2.311 1 96.75 348 ALA B N 1
ATOM 5554 C CA . ALA B 1 348 ? 26.531 9.953 2.365 1 96.75 348 ALA B CA 1
ATOM 5555 C C . ALA B 1 348 ? 25.078 10.383 2.254 1 96.75 348 ALA B C 1
ATOM 5557 O O . ALA B 1 348 ? 24.266 9.703 1.617 1 96.75 348 ALA B O 1
ATOM 5558 N N . VAL B 1 349 ? 24.797 11.492 2.887 1 98.19 349 VAL B N 1
ATOM 5559 C CA . VAL B 1 349 ? 23.547 12.211 2.713 1 98.19 349 VAL B CA 1
ATOM 5560 C C . VAL B 1 349 ? 23.797 13.516 1.963 1 98.19 349 VAL B C 1
ATOM 5562 O O . VAL B 1 349 ? 24.5 14.398 2.459 1 98.19 349 VAL B O 1
ATOM 5565 N N . LEU B 1 350 ? 23.234 13.633 0.774 1 98.56 350 LEU B N 1
ATOM 5566 C CA . LEU B 1 350 ? 23.344 14.844 -0.027 1 98.56 350 LEU B CA 1
ATOM 5567 C C . LEU B 1 350 ? 22.031 15.625 -0.023 1 98.56 350 LEU B C 1
ATOM 5569 O O . LEU B 1 350 ? 20.953 15.023 -0.09 1 98.56 350 LEU B O 1
ATOM 5573 N N . VAL B 1 351 ? 22.172 16.938 0.058 1 98.44 351 VAL B N 1
ATOM 5574 C CA . VAL B 1 351 ? 20.969 17.766 0.006 1 98.44 351 VAL B CA 1
ATOM 5575 C C . VAL B 1 351 ? 21.094 18.781 -1.128 1 98.44 351 VAL B C 1
ATOM 5577 O O . VAL B 1 351 ? 22.188 19.297 -1.396 1 98.44 351 VAL B O 1
ATOM 5580 N N . ALA B 1 352 ? 20.047 19.047 -1.811 1 98.19 352 ALA B N 1
ATOM 5581 C CA . ALA B 1 352 ? 19.984 20.109 -2.812 1 98.19 352 ALA B CA 1
ATOM 5582 C C . ALA B 1 352 ? 20.062 21.484 -2.16 1 98.19 352 ALA B C 1
ATOM 5584 O O . ALA B 1 352 ? 19.891 21.609 -0.947 1 98.19 352 ALA B O 1
ATOM 5585 N N . ASP B 1 353 ? 20.266 22.438 -2.949 1 96.62 353 ASP B N 1
ATOM 5586 C CA . ASP B 1 353 ? 20.375 23.812 -2.465 1 96.62 353 ASP B CA 1
ATOM 5587 C C . ASP B 1 353 ? 19.078 24.266 -1.826 1 96.62 353 ASP B C 1
ATOM 5589 O O . ASP B 1 353 ? 19.078 25.062 -0.881 1 96.62 353 ASP B O 1
ATOM 5593 N N . SER B 1 354 ? 17.953 23.734 -2.268 1 95.69 354 SER B N 1
ATOM 5594 C CA . SER B 1 354 ? 16.641 24.062 -1.711 1 95.69 354 SER B CA 1
ATOM 5595 C C . SER B 1 354 ? 16.578 23.734 -0.224 1 95.69 354 SER B C 1
ATOM 5597 O O . SER B 1 354 ? 15.859 24.406 0.533 1 95.69 354 SER B O 1
ATOM 5599 N N . VAL B 1 355 ? 17.281 22.734 0.179 1 97.06 355 VAL B N 1
ATOM 5600 C CA . VAL B 1 355 ? 17.312 22.312 1.575 1 97.06 355 VAL B CA 1
ATOM 5601 C C . VAL B 1 355 ? 18.422 23.062 2.316 1 97.06 355 VAL B C 1
ATOM 5603 O O . VAL B 1 355 ? 18.203 23.578 3.418 1 97.06 355 VAL B O 1
ATOM 5606 N N . TRP B 1 356 ? 19.531 23.156 1.747 1 95.25 356 TRP B N 1
ATOM 5607 C CA . TRP B 1 356 ? 20.703 23.75 2.387 1 95.25 356 TRP B CA 1
ATOM 5608 C C . TRP B 1 356 ? 20.422 25.203 2.773 1 95.25 356 TRP B C 1
ATOM 5610 O O . TRP B 1 356 ? 20.828 25.656 3.85 1 95.25 356 TRP B O 1
ATOM 5620 N N . GLU B 1 357 ? 19.766 25.922 1.946 1 93 357 GLU B N 1
ATOM 5621 C CA . GLU B 1 357 ? 19.469 27.328 2.188 1 93 357 GLU B CA 1
ATOM 5622 C C . GLU B 1 357 ? 18.625 27.5 3.443 1 93 357 GLU B C 1
ATOM 5624 O O . GLU B 1 357 ? 18.688 28.531 4.109 1 93 357 GLU B O 1
ATOM 5629 N N . THR B 1 358 ? 17.906 26.5 3.721 1 91.06 358 THR B N 1
ATOM 5630 C CA . THR B 1 358 ? 17.016 26.562 4.875 1 91.06 358 THR B CA 1
ATOM 5631 C C . THR B 1 358 ? 17.75 26.156 6.148 1 91.06 358 THR B C 1
ATOM 5633 O O . THR B 1 358 ? 17.453 26.672 7.23 1 91.06 358 THR B O 1
ATOM 5636 N N . ILE B 1 359 ? 18.719 25.328 6.039 1 90.94 359 ILE B N 1
ATOM 5637 C CA . ILE B 1 359 ? 19.281 24.75 7.258 1 90.94 359 ILE B CA 1
ATOM 5638 C C . ILE B 1 359 ? 20.656 25.344 7.516 1 90.94 359 ILE B C 1
ATOM 5640 O O . ILE B 1 359 ? 21.219 25.203 8.609 1 90.94 359 ILE B O 1
ATOM 5644 N N . ASP B 1 360 ? 21.078 26.016 6.496 1 83.5 360 ASP B N 1
ATOM 5645 C CA . ASP B 1 360 ? 22.406 26.609 6.652 1 83.5 360 ASP B CA 1
ATOM 5646 C C . ASP B 1 360 ? 22.422 27.625 7.785 1 83.5 360 ASP B C 1
ATOM 5648 O O . ASP B 1 360 ? 21.562 28.516 7.836 1 83.5 360 ASP B O 1
ATOM 5652 N N . GLY B 1 361 ? 23.25 27.469 8.781 1 79.25 361 GLY B N 1
ATOM 5653 C CA . GLY B 1 361 ? 23.375 28.422 9.875 1 79.25 361 GLY B CA 1
ATOM 5654 C C . GLY B 1 361 ? 22.719 27.938 11.156 1 79.25 361 GLY B C 1
ATOM 5655 O O . GLY B 1 361 ? 22.844 28.578 12.203 1 79.25 361 GLY B O 1
ATOM 5656 N N . SER B 1 362 ? 21.844 26.922 11.023 1 76.31 362 SER B N 1
ATOM 5657 C CA . SER B 1 362 ? 21.141 26.438 12.211 1 76.31 362 SER B CA 1
ATOM 5658 C C . SER B 1 362 ? 22.125 25.828 13.219 1 76.31 362 SER B C 1
ATOM 5660 O O . SER B 1 362 ? 21.797 25.719 14.406 1 76.31 362 SER B O 1
ATOM 5662 N N . GLY B 1 363 ? 23.406 25.531 12.805 1 79.44 363 GLY B N 1
ATOM 5663 C CA . GLY B 1 363 ? 24.422 24.953 13.672 1 79.44 363 GLY B CA 1
ATOM 5664 C C . GLY B 1 363 ? 24.203 23.484 13.938 1 79.44 363 GLY B C 1
ATOM 5665 O O . GLY B 1 363 ? 25.094 22.797 14.453 1 79.44 363 GLY B O 1
ATOM 5666 N N . GLU B 1 364 ? 23.094 22.906 13.641 1 87 364 GLU B N 1
ATOM 5667 C CA . GLU B 1 364 ? 22.781 21.516 13.93 1 87 364 GLU B CA 1
ATOM 5668 C C . GLU B 1 364 ? 23.453 20.578 12.938 1 87 364 GLU B C 1
ATOM 5670 O O . GLU B 1 364 ? 23.766 19.422 13.273 1 87 364 GLU B O 1
ATOM 5675 N N . PHE B 1 365 ? 23.703 21.125 11.75 1 92.44 365 PHE B N 1
ATOM 5676 C CA . PHE B 1 365 ? 24.297 20.328 10.68 1 92.44 365 PHE B CA 1
ATOM 5677 C C . PHE B 1 365 ? 25.5 21.031 10.07 1 92.44 365 PHE B C 1
ATOM 5679 O O . PHE B 1 365 ? 25.578 22.266 10.078 1 92.44 365 PHE B O 1
ATOM 5686 N N . GLN B 1 366 ? 26.453 20.234 9.719 1 92.94 366 GLN B N 1
ATOM 5687 C CA . GLN B 1 366 ? 27.578 20.719 8.938 1 92.94 366 GLN B CA 1
ATOM 5688 C C . GLN B 1 366 ? 27.469 20.266 7.48 1 92.94 366 GLN B C 1
ATOM 5690 O O . GLN B 1 366 ? 27.047 19.141 7.203 1 92.94 366 GLN B O 1
ATOM 5695 N N . GLY B 1 367 ? 27.766 21.172 6.621 1 93.12 367 GLY B N 1
ATOM 5696 C CA . GLY B 1 367 ? 27.656 20.859 5.207 1 93.12 367 GLY B CA 1
ATOM 5697 C C . GLY B 1 367 ? 28.906 21.188 4.418 1 93.12 367 GLY B C 1
ATOM 5698 O O . GLY B 1 367 ? 29.688 22.047 4.816 1 93.12 367 GLY B O 1
ATOM 5699 N N . SER B 1 368 ? 29.172 20.391 3.428 1 94.69 368 SER B N 1
ATOM 5700 C CA . SER B 1 368 ? 30.234 20.641 2.465 1 94.69 368 SER B CA 1
ATOM 5701 C C . SER B 1 368 ? 29.703 20.625 1.035 1 94.69 368 SER B C 1
ATOM 5703 O O . SER B 1 368 ? 28.938 19.734 0.663 1 94.69 368 SER B O 1
ATOM 5705 N N . PHE B 1 369 ? 30.125 21.625 0.331 1 96.06 369 PHE B N 1
ATOM 5706 C CA . PHE B 1 369 ? 29.719 21.719 -1.065 1 96.06 369 PHE B CA 1
ATOM 5707 C C . PHE B 1 369 ? 30.234 20.531 -1.865 1 96.06 369 PHE B C 1
ATOM 5709 O O . PHE B 1 369 ? 31.438 20.25 -1.855 1 96.06 369 PHE B O 1
ATOM 5716 N N . ALA B 1 370 ? 29.359 19.812 -2.533 1 96.25 370 ALA B N 1
ATOM 5717 C CA . ALA B 1 370 ? 29.75 18.594 -3.242 1 96.25 370 ALA B CA 1
ATOM 5718 C C . ALA B 1 370 ? 29.656 18.797 -4.754 1 96.25 370 ALA B C 1
ATOM 5720 O O . ALA B 1 370 ? 29.859 17.844 -5.52 1 96.25 370 ALA B O 1
ATOM 5721 N N . GLY B 1 371 ? 29.234 19.969 -5.211 1 94.94 371 GLY B N 1
ATOM 5722 C CA . GLY B 1 371 ? 29.25 20.281 -6.629 1 94.94 371 GLY B CA 1
ATOM 5723 C C . GLY B 1 371 ? 27.906 20.719 -7.164 1 94.94 371 GLY B C 1
ATOM 5724 O O . GLY B 1 371 ? 26.891 20.625 -6.469 1 94.94 371 GLY B O 1
ATOM 5725 N N . ALA B 1 372 ? 27.938 21.281 -8.336 1 96 372 ALA B N 1
ATOM 5726 C CA . ALA B 1 372 ? 26.75 21.609 -9.109 1 96 372 ALA B CA 1
ATOM 5727 C C . ALA B 1 372 ? 26.516 20.594 -10.227 1 96 372 ALA B C 1
ATOM 5729 O O . ALA B 1 372 ? 27.469 20.219 -10.93 1 96 372 ALA B O 1
ATOM 5730 N N . ARG B 1 373 ? 25.344 20.125 -10.312 1 95.38 373 ARG B N 1
ATOM 5731 C CA . ARG B 1 373 ? 25.062 19.062 -11.266 1 95.38 373 ARG B CA 1
ATOM 5732 C C . ARG B 1 373 ? 23.844 19.391 -12.125 1 95.38 373 ARG B C 1
ATOM 5734 O O . ARG B 1 373 ? 22.891 20.016 -11.641 1 95.38 373 ARG B O 1
ATOM 5741 N N . ARG B 1 374 ? 23.906 18.969 -13.32 1 94.5 374 ARG B N 1
ATOM 5742 C CA . ARG B 1 374 ? 22.75 19.016 -14.203 1 94.5 374 ARG B CA 1
ATOM 5743 C C . ARG B 1 374 ? 22.109 17.641 -14.352 1 94.5 374 ARG B C 1
ATOM 5745 O O . ARG B 1 374 ? 22.734 16.719 -14.875 1 94.5 374 ARG B O 1
ATOM 5752 N N . PHE B 1 375 ? 20.906 17.609 -13.906 1 93.81 375 PHE B N 1
ATOM 5753 C CA . PHE B 1 375 ? 20.203 16.328 -13.961 1 93.81 375 PHE B CA 1
ATOM 5754 C C . PHE B 1 375 ? 19.281 16.266 -15.164 1 93.81 375 PHE B C 1
ATOM 5756 O O . PHE B 1 375 ? 18.656 17.266 -15.531 1 93.81 375 PHE B O 1
ATOM 5763 N N . LYS B 1 376 ? 19.188 15.055 -15.656 1 87.56 376 LYS B N 1
ATOM 5764 C CA . LYS B 1 376 ? 18.281 14.852 -16.781 1 87.56 376 LYS B CA 1
ATOM 5765 C C . LYS B 1 376 ? 16.844 15.203 -16.391 1 87.56 376 LYS B C 1
ATOM 5767 O O . LYS B 1 376 ? 16.344 14.75 -15.367 1 87.56 376 LYS B O 1
ATOM 5772 N N . GLY B 1 377 ? 16.219 16.094 -17.188 1 89.38 377 GLY B N 1
ATOM 5773 C CA . GLY B 1 377 ? 14.82 16.422 -16.984 1 89.38 377 GLY B CA 1
ATOM 5774 C C . GLY B 1 377 ? 14.609 17.578 -16.031 1 89.38 377 GLY B C 1
ATOM 5775 O O . GLY B 1 377 ? 13.484 18.031 -15.844 1 89.38 377 GLY B O 1
ATOM 5776 N N . ILE B 1 378 ? 15.695 17.984 -15.422 1 92.12 378 ILE B N 1
ATOM 5777 C CA . ILE B 1 378 ? 15.617 19.109 -14.492 1 92.12 378 ILE B CA 1
ATOM 5778 C C . ILE B 1 378 ? 16.219 20.359 -15.133 1 92.12 378 ILE B C 1
ATOM 5780 O O . ILE B 1 378 ? 17.344 20.312 -15.641 1 92.12 378 ILE B O 1
ATOM 5784 N N . LYS B 1 379 ? 15.484 21.375 -15.109 1 87.69 379 LYS B N 1
ATOM 5785 C CA . LYS B 1 379 ? 15.844 22.578 -15.859 1 87.69 379 LYS B CA 1
ATOM 5786 C C . LYS B 1 379 ? 17.078 23.25 -15.266 1 87.69 379 LYS B C 1
ATOM 5788 O O . LYS B 1 379 ? 18.047 23.531 -15.984 1 87.69 379 LYS B O 1
ATOM 5793 N N . SER B 1 380 ? 17.047 23.531 -14.016 1 89.06 380 SER B N 1
ATOM 5794 C CA . SER B 1 380 ? 18.109 24.312 -13.375 1 89.06 380 SER B CA 1
ATOM 5795 C C . SER B 1 380 ? 19.188 23.406 -12.82 1 89.06 380 SER B C 1
ATOM 5797 O O . SER B 1 380 ? 18.922 22.25 -12.469 1 89.06 380 SER B O 1
ATOM 5799 N N . GLU B 1 381 ? 20.312 23.938 -12.906 1 95.12 381 GLU B N 1
ATOM 5800 C CA . GLU B 1 381 ? 21.406 23.266 -12.195 1 95.12 381 GLU B CA 1
ATOM 5801 C C . GLU B 1 381 ? 21.109 23.188 -10.703 1 95.12 381 GLU B C 1
ATOM 5803 O O . GLU B 1 381 ? 20.594 24.141 -10.109 1 95.12 381 GLU B O 1
ATOM 5808 N N . VAL B 1 382 ? 21.516 22.047 -10.148 1 96.44 382 VAL B N 1
ATOM 5809 C CA . VAL B 1 382 ? 21.266 21.844 -8.727 1 96.44 382 VAL B CA 1
ATOM 5810 C C . VAL B 1 382 ? 22.594 21.75 -7.98 1 96.44 382 VAL B C 1
ATOM 5812 O O . VAL B 1 382 ? 23.438 20.906 -8.297 1 96.44 382 VAL B O 1
ATOM 5815 N N . LYS B 1 383 ? 22.75 22.688 -7.055 1 97.69 383 LYS B N 1
ATOM 5816 C CA . LYS B 1 383 ? 23.906 22.562 -6.164 1 97.69 383 LYS B CA 1
ATOM 5817 C C . LYS B 1 383 ? 23.641 21.547 -5.059 1 97.69 383 LYS B C 1
ATOM 5819 O O . LYS B 1 383 ? 22.562 21.547 -4.445 1 97.69 383 LYS B O 1
ATOM 5824 N N . VAL B 1 384 ? 24.578 20.656 -4.898 1 98 384 VAL B N 1
ATOM 5825 C CA . VAL B 1 384 ? 24.391 19.609 -3.91 1 98 384 VAL B CA 1
ATOM 5826 C C . VAL B 1 384 ? 25.422 19.75 -2.795 1 98 384 VAL B C 1
ATOM 5828 O O . VAL B 1 384 ? 26.562 20.156 -3.043 1 98 384 VAL B O 1
ATOM 5831 N N . PHE B 1 385 ? 25.016 19.406 -1.568 1 98 385 PHE B N 1
ATOM 5832 C CA . PHE B 1 385 ? 25.859 19.516 -0.377 1 98 385 PHE B CA 1
ATOM 5833 C C . PHE B 1 385 ? 25.828 18.234 0.428 1 98 385 PHE B C 1
ATOM 5835 O O . PHE B 1 385 ? 24.781 17.609 0.587 1 98 385 PHE B O 1
ATOM 5842 N N . ARG B 1 386 ? 26.969 17.828 0.817 1 97.94 386 ARG B N 1
ATOM 5843 C CA . ARG B 1 386 ? 27.031 16.719 1.762 1 97.94 386 ARG B CA 1
ATOM 5844 C C . ARG B 1 386 ? 26.781 17.203 3.188 1 97.94 386 ARG B C 1
ATOM 5846 O O . ARG B 1 386 ? 27.406 18.156 3.65 1 97.94 386 ARG B O 1
ATOM 5853 N N . VAL B 1 387 ? 25.891 16.531 3.887 1 96.94 387 VAL B N 1
ATOM 5854 C CA . VAL B 1 387 ? 25.5 17 5.215 1 96.94 387 VAL B CA 1
ATOM 5855 C C . VAL B 1 387 ? 25.859 15.953 6.262 1 96.94 387 VAL B C 1
ATOM 5857 O O . VAL B 1 387 ? 25.703 14.75 6.023 1 96.94 387 VAL B O 1
ATOM 5860 N N . ARG B 1 388 ? 26.344 16.406 7.375 1 94.5 388 ARG B N 1
ATOM 5861 C CA . ARG B 1 388 ? 26.656 15.602 8.555 1 94.5 388 ARG B CA 1
ATOM 5862 C C . ARG B 1 388 ? 26.141 16.281 9.82 1 94.5 388 ARG B C 1
ATOM 5864 O O . ARG B 1 388 ? 25.75 17.453 9.797 1 94.5 388 ARG B O 1
ATOM 5871 N N . ARG B 1 389 ? 26.047 15.445 10.844 1 90.44 389 ARG B N 1
ATOM 5872 C CA . ARG B 1 389 ? 25.641 16.047 12.109 1 90.44 389 ARG B CA 1
ATOM 5873 C C . ARG B 1 389 ? 26.703 17.016 12.617 1 90.44 389 ARG B C 1
ATOM 5875 O O . ARG B 1 389 ? 27.891 16.766 12.484 1 90.44 389 ARG B O 1
ATOM 5882 N N . GLY B 1 390 ? 26.156 18.156 13.07 1 79.94 390 GLY B N 1
ATOM 5883 C CA . GLY B 1 390 ? 27.062 19.141 13.648 1 79.94 390 GLY B CA 1
ATOM 5884 C C . GLY B 1 390 ? 27.734 18.656 14.914 1 79.94 390 GLY B C 1
ATOM 5885 O O . GLY B 1 390 ? 27.219 17.766 15.602 1 79.94 390 GLY B O 1
ATOM 5886 N N . THR B 1 391 ? 29.109 18.828 15.078 1 64.25 391 THR B N 1
ATOM 5887 C CA . THR B 1 391 ? 29.844 18.562 16.297 1 64.25 391 THR B CA 1
ATOM 5888 C C . THR B 1 391 ? 29.359 19.469 17.438 1 64.25 391 THR B C 1
ATOM 5890 O O . THR B 1 391 ? 28.922 20.594 17.188 1 64.25 391 THR B O 1
#

Radius of gyration: 27.84 Å; Cα contacts (8 Å, |Δi|>4): 1354; chains: 2; bounding box: 82×85×78 Å

pLDDT: mean 84.35, std 17.31, range [21.39, 98.75]

Organism: NCBI:txid185642

Solvent-accessible surface area (backbone atoms only — not comparable to full-atom values): 41540 Å² total; per-residue (Å²): 134,83,77,74,76,82,76,70,75,74,70,80,70,73,71,70,66,73,66,73,75,70,72,85,58,88,66,81,55,61,81,73,43,68,95,49,55,72,69,60,28,54,43,47,49,52,28,52,56,50,40,48,72,70,68,48,49,71,67,58,49,68,75,31,86,70,54,47,55,52,70,36,35,39,78,58,52,52,76,84,50,61,32,19,58,48,55,43,21,66,75,66,68,28,57,63,69,59,44,52,51,36,36,52,39,57,64,47,86,84,62,88,56,46,75,48,65,74,39,44,46,53,53,44,53,38,47,44,51,56,42,62,47,42,75,71,58,38,54,64,72,50,49,37,48,32,47,24,43,37,35,54,18,36,42,32,21,30,54,38,44,51,32,40,53,36,50,57,53,48,40,68,75,58,47,58,42,54,42,27,52,44,45,30,53,52,47,65,67,46,57,78,52,48,31,62,43,52,36,41,47,38,36,44,34,39,46,51,46,58,67,70,54,57,78,46,69,63,37,44,59,64,33,44,48,61,76,62,60,38,70,31,21,25,34,30,41,34,48,51,62,51,60,39,43,32,72,73,44,53,24,59,56,48,40,50,54,37,50,48,49,55,52,49,52,51,70,53,49,47,83,78,31,36,78,62,48,73,60,77,59,25,41,36,35,39,15,72,49,58,65,66,39,48,53,36,52,52,51,48,35,51,60,37,63,73,36,84,87,46,63,36,28,14,17,5,27,15,36,36,50,28,19,73,55,76,61,39,75,25,26,42,20,53,55,50,5,52,55,42,21,72,71,31,52,78,62,33,40,26,29,27,48,65,38,45,72,70,49,61,84,70,60,62,54,40,74,41,84,70,48,73,44,78,48,90,48,45,87,61,72,42,43,32,27,39,54,44,78,38,129,135,83,78,74,76,82,77,71,76,76,73,80,70,72,71,70,66,74,66,74,74,69,72,85,61,87,65,83,55,60,82,74,44,67,95,49,55,73,70,60,29,54,41,47,48,52,29,50,55,51,40,47,73,72,70,47,51,71,67,58,49,68,74,31,86,70,54,49,54,51,70,36,36,38,76,57,51,54,76,85,50,60,32,20,57,48,56,42,20,66,75,66,69,28,57,61,70,58,44,52,50,35,35,47,37,57,64,47,85,80,62,90,56,45,73,48,65,75,39,45,47,55,54,44,54,38,47,45,52,56,42,62,48,42,76,71,58,38,54,64,72,50,48,39,50,33,46,24,42,37,34,54,18,37,42,24,24,30,53,40,45,50,32,39,54,36,53,58,53,49,41,68,74,59,50,58,42,55,44,26,51,45,44,30,52,52,46,64,65,45,57,77,52,48,32,62,41,52,36,42,48,39,35,44,35,38,47,52,46,58,66,71,55,56,81,45,69,64,36,42,60,64,30,44,45,58,74,61,62,39,70,31,21,26,34,30,40,33,47,51,62,50,60,39,43,32,73,74,44,54,22,59,57,47,39,50,53,36,49,48,50,55,51,50,53,56,71,53,50,48,85,79,33,38,79,62,49,74,59,77,59,27,40,37,36,39,16,70,48,57,66,66,39,49,54,37,51,53,51,49,34,52,60,36,63,72,35,86,89,45,64,36,28,15,17,7,27,15,36,37,52,28,18,72,56,84,57,38,74,26,27,44,18,53,56,50,4,52,54,43,22,71,70,31,51,78,62,32,41,25,29,26,49,66,38,44,71,72,48,62,82,72,60,62,53,39,73,42,86,70,48,75,43,78,48,90,49,46,87,63,72,41,41,33,26,38,53,44,77,37,127

InterPro domains:
  IPR001054 Adenylyl cyclase class-3/4/guanylyl cyclase [PF00211] (230-385)
  IPR001054 Adenylyl cyclase class-3/4/guanylyl cyclase [PS50125] (233-341)
  IPR001054 Adenylyl cyclase class-3/4/guanylyl cyclase [SM00044] (185-367)
  IPR001054 Adenylyl cyclase class-3/4/guanylyl cyclase [cd07302] (231-387)
  IPR029787 Nucleotide cyclase [G3DSA:3.30.70.1230] (210-389)
  IPR029787 Nucleotide cyclase [SSF55073] (229-389)
  IPR032026 Adenylate cyclase regulatory domain [PF16701] (26-210)
  IPR050697 Adenylyl/Guanylyl Cyclase Class-3/4 [PTHR43081] (213-388)

Foldseek 3Di:
DDPPDDPPPDDPPPPPVPPPPPDLDPPPCVVLQPPDDDPRSVLLVVQVSVCVVLVHDSVNCNVDVNCLAVSVVVLVQPPVFWFFLVVLCVVLVNDSVLLLLLCVLLPHDDDPDRHDRDHRPVSSVVSSVLRVVVVVPDDSVVSSVVSNLVSVVVVVVVVVVVVVLCVVQDDPPDGSNSSSVSSNVVSNVCVVVVVVVVVVVVVVVVVVCCVVDPCDPVCVVVVPDFDFWDKKKKKKKFFPCLVVVPVVDDPVVSVVLQVVLVVLLVVLDDPPKDWQDRDRRMTMIMHNALPSVVVSVLVSQVVQVVPPVHGGMFMFMEIDIWGDDSSDIDDDRNVVRVQQRVPGDGSWYKYWPRRCVVCPPVQQKDKDWPDWDDDPPDDDITTMITIDGHD/DDPPDDPPPDDPPPPPPPPPPPDLPPPPCVVLQPPDDDPRSVLLVVQVSVCVVLVHDSVNCNVDVNCLAVSVVVLVQPPVFWFFLVVLCVVLVNDSVLLQLLCVLLPHDDDPDRGDGDHRPVSSVVSSVLRVVVVVVDDSVVSSLVSNLVSVVVVVVVVVVVVVLQVVQDDPPDGSNSSSVSSNVVSNVCVVVVVVVVVVVVVVVVVVCCVVDPCDPVCVVVVPPFDFWDKKKKKKKFFPCLVVVPVVDDPVVSVVLQVVLVVLLVVLDDPPKDWQDRDRRMTMIMHNALPSVVVSVLVSQVVQVVPPVHGGMFMFMEIDIWGDDSSDIDDDRNVVRVQQSVPGDGSWYKYWPRRCVVCPPVQQKDKDWPDWDDDPPDDDITTMITIDGHD

Secondary structure (DSSP, 8-state):
-----------------------------GGGGTT--HHHHHHHHHHHHHHHHTT--HHHHHHSSS-TTHHHHHHTT--S-EEEHHHHHHHHT--HHHHHHHHHHHT----S-TT-EEEEHHHHHHHHHHHHHHHTT--HHHHHHHHHHHHHHHHHHHHHHHHHHHHHH--TT--HHHHHHHHHHHHHHHHHHHHHHHHHHHHHHHHHHHHHS---HHHHHHT-SS---EEEEEEEEEETTHHHHHHHS-HHHHHHHHHHHHHHHHHH--TT-EEEEEETTEEEEEESSHHHHHHHHHHHHHHHHT-TTS--EEEEEEEEEEEEETTEEEEHHHHHHHHHHHTPPTT-EEEEHHHHHHHTTSSSEEEEEEEEE--TT-SS-EEEEEEEE--/-----------------------------GGGGTT--HHHHHHHHHHHHHHHHTT--HHHHHHSSS-TTHHHHHHTT--S-EEEHHHHHHHHT--HHHHHHHHHHHT----S-TT-EEEEHHHHHHHHHHHHHHHTT--HHHHHHHHHHHHHHHHHHHHHHHHHHHHHH--TT--HHHHHHHHHHHHHHHHHHHHHHHHHHHHHHHHHHHHHS---HHHHHHT-SS--SEEEEEEEEEETTHHHHHHHS-HHHHHHHHHHHHHHHHHH--TT-EEEEEETTEEEEEESSHHHHHHHHHHHHHHHHT-TTS--EEEEEEEEEEEEETTEEEEHHHHHHHHHHHTPPTT-EEEEHHHHHHHTTSSSEEEEEEEEEPPTT-SS-EEEEEEEE--